Protein AF-A0A2Z4FHU4-F1 (afdb_monomer)

pLDDT: mean 78.21, std 26.22, range [23.91, 98.62]

Organism: NCBI:txid1548548

Mean predicted aligned error: 18.7 Å

InterPro domains:
  IPR001623 DnaJ domain [PF00226] (654-720)
  IPR001623 DnaJ domain [PS50076] (653-724)
  IPR001623 DnaJ domain [cd06257] (654-713)
  IPR036869 Chaperone J-domain superfamily [G3DSA:1.10.287.110] (645-726)
  IPR036869 Chaperone J-domain superfamily [SSF46565] (646-724)

Solvent-accessible surface area (backbone atoms only — not comparable to full-atom values): 48560 Å² total; per-residue (Å²): 145,82,84,85,82,87,82,81,88,80,86,81,87,90,77,89,70,77,45,71,66,57,56,51,53,51,51,49,48,72,76,48,62,88,54,59,69,69,61,55,51,50,54,55,48,53,54,54,49,53,54,49,54,50,51,58,66,67,66,63,76,91,68,84,82,79,81,77,95,70,82,94,71,95,69,89,76,80,73,78,83,75,83,77,50,74,85,46,44,45,70,55,72,45,75,48,78,46,96,90,62,30,36,38,35,40,65,24,76,48,71,60,49,38,24,34,52,42,43,21,46,70,75,68,34,34,40,40,30,47,66,96,66,92,78,59,84,66,41,69,33,40,37,33,46,34,32,58,83,73,76,41,73,50,76,32,41,24,33,30,75,47,79,51,100,74,25,36,32,28,32,56,58,67,69,51,74,66,59,47,51,52,52,51,51,55,40,60,81,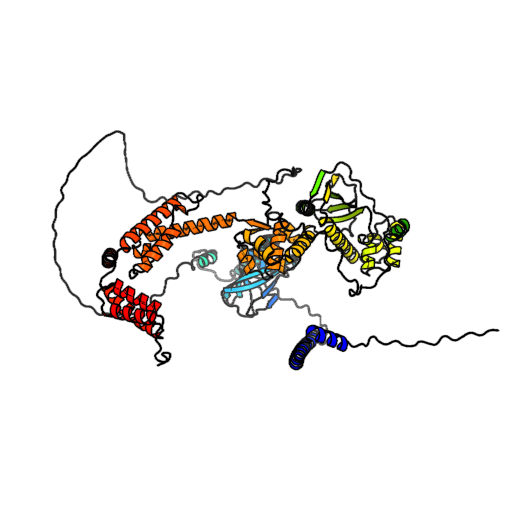25,45,66,49,43,52,49,47,55,48,55,58,59,52,64,71,58,70,80,65,79,82,74,78,87,84,80,93,74,88,87,80,89,81,76,93,76,61,72,81,64,62,76,75,68,76,86,78,83,88,76,82,88,87,81,86,84,87,81,90,81,87,85,89,78,90,78,87,84,88,82,89,84,84,88,81,87,86,85,87,81,86,92,86,91,80,85,80,85,87,78,88,76,87,82,86,83,91,82,84,90,80,86,82,78,78,83,81,86,75,83,79,80,78,88,75,78,91,74,97,63,88,72,77,84,79,82,68,80,82,71,80,74,79,76,90,70,92,81,79,89,88,83,71,92,84,78,85,87,82,88,77,82,95,78,84,76,85,70,78,80,82,66,80,80,77,55,94,76,61,56,74,70,67,57,50,58,58,68,23,57,81,76,78,82,82,76,64,61,72,80,61,80,42,76,46,77,34,56,50,69,45,47,48,54,52,51,50,48,41,31,74,68,40,34,44,28,41,36,36,40,46,34,96,85,41,38,33,43,39,32,33,57,66,19,17,41,53,49,74,48,58,41,75,78,53,65,86,75,37,68,60,49,43,36,38,77,67,70,71,39,53,76,66,56,43,41,50,25,14,50,49,5,47,76,68,73,43,56,51,74,54,26,30,46,77,68,65,70,41,54,71,65,59,50,38,50,51,52,49,50,48,49,53,54,52,51,52,58,56,58,66,42,50,55,38,34,40,35,33,34,51,50,87,30,48,65,90,78,77,60,72,61,81,87,69,55,40,78,40,54,54,52,29,54,52,40,53,52,42,25,60,55,46,50,70,50,53,74,65,60,48,45,60,70,43,62,84,42,35,72,15,31,54,42,69,33,93,77,14,58,72,48,46,72,54,35,64,83,45,75,66,60,44,52,52,50,50,51,46,70,74,41,101,46,36,38,51,53,51,60,74,68,47,94,54,56,69,55,51,48,50,12,52,56,50,27,36,35,75,70,57,29,31,42,71,40,52,64,60,43,54,50,51,53,49,52,51,50,52,48,53,51,49,55,49,42,64,47,48,77,76,42,53,53,39,55,50,45,71,44,63,86,53,62,47,63,72,59,51,56,52,34,44,51,56,49,44,66,74,33,34,62,86,75,56,64,89,88,58,56,71,66,56,53,50,44,32,42,54,44,35,55,49,44,50,54,28,43,68,46,48,65,42,68,69,53,29,48,56,50,45,61,72,77,40,61,66,69,59,58,62,57,44,40,63,52,28,52,51,48,18,58,52,25,50,77,70,67,38,54,71,59,17,47,52,25,30,49,30,34,40,58,74,41,74,81,44,60,68,44,53,55,52,44,52,50,54,52,49,40,64,74,65,70,52,61,88,45,79,85,73,47,92,121

Secondary structure (DSSP, 8-state):
--PPPPPPP------TTS-HHHHHHHHHHHHHTTS-HHHHHHHHHHHHHHHHHHHHHHT---PPPPPP-----------------TTSPBPPSEEE--TTS-EEEEEE-SHHHHHHHHIIIIIISEEEE--SSPPPTT-EEEEEEEETTTTEEEEEEEEEEEEETTEEEEEE----HHHHHHHHHHHHHTHHHHHHHHHHHHHHTTSSSSSS------------S-SHHHHTTSSSS--PPPP--------------------------------------------------PPP--------PPP--S---TT-----------SSS-SSSTTS-SS---SSS-PPS-------TTS-HHHHHTTS-SPPPPP--SSS-SEEEEEETTHHHHHHHHHHHTT--EEEEEEETTEEEEEEEETTEEEEEEEES--GGGSHHHHHHHTTSS-HHHHHHHHHHHHHHT--HHHHHHHTTSS-HHHHHHHHHHHHHHHHHHHHT--EEEEEEEEGGGSPTT-SPPTTS---EEHHHHHHHHHHHHHHTS-HHHHHHHHHTTTTSEEEE-TTHHHHHHHH--SHHHHHHHHHHHHS---HHHHHHH-SS-HHHHHHHHHHHHHTTSEEEE-HHHHHHHHHHHHHHHHHHHHHHHHS-HHHHTT--TT--HHHHHHHHHHHHHHT-GGGS-TTS-HHHHHHHHHHHHHHHHHHHHHHSHHHHHHHHHHHS-HHHHHHHHHHHHHHHHHHHHTT-HHHHHHHHHHHHHH-TT-HHHHHHHHHHHHHHHTT--S-TTTS--

Foldseek 3Di:
DDDDDDDDDDDDDDDPPPPPVVVVVVVCCVPPVPDDPVVSVVVVVVVVVVVVVVVVVVPDDPDDDDDDDDDDDDDPDPDPPDQDALQAAQEFPDWDCDVVATETEREDDDLLSLLSQLCQCQVVQKHFHADPDDDDAQDKHWYWYHYPVVRDIDIFIWTFHDQDPRGTITGGDDDDPVNSVVSVVSNVVSVVSNVVSVVVVVVVVPPVPPPDDDDDDDDDDDDDPPPPVPVVPPPPPDDDDDDDDDDDDDDDDDDDDDDDDDDDDDDDDDDDDDDDDDDDDDDDDDDDDDDDDDDDDPDPDDDDDDDDPDPPPPPDDDPPPPPPPPPPDDDPPPPPPPDDDDPDPDDDDDDDPPPDPPPDPVVVLLQQADDDDDFDFADFFPDKDWFAAQVLLQVLLVCLLVQAAFWKWWFDPQKIKIFGGGGSFTFDMDIPPDDQCLGLLSVCCVVVLDDSVLSSQLRVVCNVVVHDSLVSCPVVVSDHLVVSLVSRQVSVLVVLLVSSPDRTTMMTTHGPVRGDPPPGDDPPSTHTANSLQSLLVVQLVVQLPDDPVRLCVVCVVQQQWQKDFDPSLPVSVVNHDDDVLLVVLVVVSHVDRDGNNVSQVPRPDDSSNSSSSSVSCVVSSRIDTHPVVSVVVVQVVLLVVLVVLLVQLVPDDLCVLLPHDLLDDQVSLVVSLVVLLVSLPLVPDDPPHDPVSSVSSVVSNVSSVVSSVQCNDLVSSQVSSPVVDPPVVLVVLLVVLCVQLVVCVVVVVLVSNLRSLSSNCSSPVPPPVSVVVNVVSVVCVVVVQPPPPVPRPD

Sequence (794 aa):
MTEKPDTPDSAQSPQDGASLRDRLRAYVRQQFGDLPTAELAAALSDCAEEFRDEATTASHPAGPSGSTLSTFSSVRSEAPRTTLSLSGAITPAQSTLNTKNPYIILRAANRDEVAVLLHQAIQVGAIVLNLDESVALNDLINIELTLVDAQFSIRTQGKVVHISPAGTAVEVSRIDREDRIALQGILGDHQEAVTRLRNARGGAGQADASSSESGRRGRGATVSSGRMTAALRQQTLHASLPNRGEAMEAGEAHDAEEESSVANSAPAQGAALDRSSRSAKGAALANSIFSRHKRPSSSVTLGALNRFDGPQDFTSRREVELIDPDMRVLTSTARRIGAALKPSDTQPLGSLPSLGDEGSPEELSTLFGPELPWIIPAGSPARVEELTGERVVDVMLQLSGSGFSGLVETVGSGIDRQIYFDGGLVVEIRRRPRFSHEELGPMLHMADHIDAQQLAMAAAYAEENQTIFERSLLELELLDQDSIRHAIAGRLTFLLRAICELDSGQIRVFDNQSMPAGYLPAPPLRVHVPVERIIYKRLFERLKKFDAVQRGAMVSEHLDAYPEVAPDGYERLERVVLSPEHTRLVERILGERRRLREVFTESSLSPSETAAVVHALHRMGVLRFDTSLHKTIVRERYRENVTVKYLSVHKASYFEVLNVHWSSYDEMIDKAYKELSDQFDPAAVPDSMEAEVVGRVREIHERVERAYQTLADHENRQAYRKRIMPAYKLSHAIPLFLKQSELAERRTEWAEAIDSLRRVLEIDPGNEKAGLHLARIQQMQASNISPDPTESNF

Radius of gyration: 43.39 Å; Cα contacts (8 Å, |Δi|>4): 791; chains: 1; bounding box: 112×98×165 Å

Structure (mmCIF, N/CA/C/O backbone):
data_AF-A0A2Z4FHU4-F1
#
_entry.id   AF-A0A2Z4FHU4-F1
#
loop_
_atom_site.group_PDB
_atom_site.id
_atom_site.type_symbol
_atom_site.label_atom_id
_atom_site.label_alt_id
_atom_site.label_comp_id
_atom_site.label_asym_id
_atom_site.label_entity_id
_atom_site.label_seq_id
_atom_site.pdbx_PDB_ins_code
_atom_site.Cartn_x
_atom_site.Cartn_y
_atom_site.Cartn_z
_atom_site.occupancy
_atom_site.B_iso_or_equiv
_atom_site.auth_seq_id
_atom_site.auth_comp_id
_atom_site.auth_asym_id
_atom_site.auth_atom_id
_atom_site.pdbx_PDB_model_num
ATOM 1 N N . MET A 1 1 ? 2.563 29.353 -88.258 1.00 50.91 1 MET A N 1
ATOM 2 C CA . MET A 1 1 ? 1.370 30.188 -88.026 1.00 50.91 1 MET A CA 1
ATOM 3 C C . MET A 1 1 ? 0.262 29.285 -87.526 1.00 50.91 1 MET A C 1
ATOM 5 O O . MET A 1 1 ? -0.309 28.580 -88.338 1.00 50.91 1 MET A O 1
ATOM 9 N N . THR A 1 2 ? 0.054 29.266 -86.212 1.00 40.25 2 THR A N 1
ATOM 10 C CA . THR A 1 2 ? -1.236 29.108 -85.516 1.00 40.25 2 THR A CA 1
ATOM 11 C C . THR A 1 2 ? -0.935 29.352 -84.042 1.00 40.25 2 THR A C 1
ATOM 13 O O . THR A 1 2 ? -0.001 28.769 -83.492 1.00 40.25 2 THR A O 1
ATOM 16 N N . GLU A 1 3 ? -1.627 30.339 -83.491 1.00 39.78 3 GLU A N 1
ATOM 17 C CA . GLU A 1 3 ? -1.294 31.091 -82.286 1.00 39.78 3 GLU A CA 1
ATOM 18 C C . GLU A 1 3 ? -1.652 30.365 -80.981 1.00 39.78 3 GLU A C 1
ATOM 20 O O . GLU A 1 3 ? -2.555 29.532 -80.925 1.00 39.78 3 GLU A O 1
ATOM 25 N N . LYS A 1 4 ? -0.893 30.728 -79.940 1.00 36.22 4 LYS A N 1
ATOM 26 C CA . LYS A 1 4 ? -1.088 30.441 -78.511 1.00 36.22 4 LYS A CA 1
ATOM 27 C C . LYS A 1 4 ? -2.457 30.920 -78.005 1.00 36.22 4 LYS A C 1
ATOM 29 O O . LYS A 1 4 ? -2.861 32.018 -78.380 1.00 36.22 4 LYS A O 1
ATOM 34 N N . PRO A 1 5 ? -3.059 30.223 -77.026 1.00 53.22 5 PRO A N 1
ATOM 35 C CA . PRO A 1 5 ? -3.931 30.849 -76.045 1.00 53.22 5 PRO A CA 1
ATOM 36 C C . PRO A 1 5 ? -3.209 31.063 -74.704 1.00 53.22 5 PRO A C 1
ATOM 38 O O . PRO A 1 5 ? -2.458 30.209 -74.226 1.00 53.22 5 PRO A O 1
ATOM 41 N N . ASP A 1 6 ? -3.461 32.239 -74.138 1.00 38.88 6 ASP A N 1
ATOM 42 C CA . ASP A 1 6 ? -2.951 32.764 -72.877 1.00 38.88 6 ASP A CA 1
ATOM 43 C C . ASP A 1 6 ? -3.504 32.028 -71.646 1.00 38.88 6 ASP A C 1
ATOM 45 O O . ASP A 1 6 ? -4.705 31.785 -71.515 1.00 38.88 6 ASP A O 1
ATOM 49 N N . THR A 1 7 ? -2.610 31.722 -70.707 1.00 40.41 7 THR A N 1
ATOM 50 C CA . THR A 1 7 ? -2.908 31.339 -69.319 1.00 40.41 7 THR A CA 1
ATOM 51 C C . THR A 1 7 ? -3.038 32.591 -68.447 1.00 40.41 7 THR A C 1
ATOM 53 O O . THR A 1 7 ? -2.137 33.431 -68.501 1.00 40.41 7 THR A O 1
ATOM 56 N N . PRO A 1 8 ? -4.094 32.729 -67.622 1.00 48.72 8 PRO A N 1
ATOM 57 C CA . PRO A 1 8 ? -4.230 33.863 -66.721 1.00 48.72 8 PRO A CA 1
ATOM 58 C C . PRO A 1 8 ? -3.411 33.687 -65.435 1.00 48.72 8 PRO A C 1
ATOM 60 O O . PRO A 1 8 ? -3.358 32.606 -64.847 1.00 48.72 8 PRO A O 1
ATOM 63 N N . ASP A 1 9 ? -2.824 34.806 -65.010 1.00 41.78 9 ASP A N 1
ATOM 64 C CA . ASP A 1 9 ? -2.241 35.080 -63.697 1.00 41.78 9 ASP A CA 1
ATOM 65 C C . ASP A 1 9 ? -3.198 34.727 -62.548 1.00 41.78 9 ASP A C 1
ATOM 67 O O . ASP A 1 9 ? -4.316 35.243 -62.471 1.00 41.78 9 ASP A O 1
ATOM 71 N N . SER A 1 10 ? -2.713 33.936 -61.590 1.00 37.91 10 SER A N 1
ATOM 72 C CA . SER A 1 10 ? -3.297 33.812 -60.254 1.00 37.91 10 SER A CA 1
ATOM 73 C C . SER A 1 10 ? -2.304 34.317 -59.208 1.00 37.91 10 SER A C 1
ATOM 75 O O . SER A 1 10 ? -1.489 33.566 -58.672 1.00 37.91 10 SER A O 1
ATOM 77 N N . ALA A 1 11 ? -2.401 35.607 -58.900 1.00 44.09 11 ALA A N 1
ATOM 78 C CA . ALA A 1 11 ? -2.030 36.129 -57.594 1.00 44.09 11 ALA A CA 1
ATOM 79 C C . ALA A 1 11 ? -3.166 35.821 -56.605 1.00 44.09 11 ALA A C 1
ATOM 81 O O . ALA A 1 11 ? -4.312 36.129 -56.927 1.00 44.09 11 ALA A O 1
ATOM 82 N N . GLN A 1 12 ? -2.848 35.250 -55.433 1.00 34.53 12 GLN A N 1
ATOM 83 C CA . GLN A 1 12 ? -3.398 35.594 -54.101 1.00 34.53 12 GLN A CA 1
ATOM 84 C C . GLN A 1 12 ? -3.077 34.511 -53.044 1.00 34.53 12 GLN A C 1
ATOM 86 O O . GLN A 1 12 ? -3.776 33.513 -52.920 1.00 34.53 12 GLN A O 1
ATOM 91 N N . SER A 1 13 ? -2.071 34.783 -52.209 1.00 41.16 13 SER A N 1
ATOM 92 C CA . SER A 1 13 ? -2.159 34.604 -50.744 1.00 41.16 13 SER A CA 1
ATOM 93 C C . SER A 1 13 ? -2.595 35.974 -50.188 1.00 41.16 13 SER A C 1
ATOM 95 O O . SER A 1 13 ? -2.115 36.965 -50.751 1.00 41.16 13 SER A O 1
ATOM 97 N N . PRO A 1 14 ? -3.475 36.118 -49.164 1.00 47.28 14 PRO A N 1
ATOM 98 C CA . PRO A 1 14 ? -3.388 35.432 -47.863 1.00 47.28 14 PRO A CA 1
ATOM 99 C C . PRO A 1 14 ? -4.753 35.041 -47.226 1.00 47.28 14 PRO A C 1
ATOM 101 O O . PRO A 1 14 ? -5.646 35.877 -47.086 1.00 47.28 14 PRO A O 1
ATOM 104 N N . GLN A 1 15 ? -4.916 33.802 -46.744 1.00 47.88 15 GLN A N 1
ATOM 105 C CA . GLN A 1 15 ? -6.126 33.381 -46.004 1.00 47.88 15 GLN A CA 1
ATOM 106 C C . GLN A 1 15 ? -5.875 32.567 -44.716 1.00 47.88 15 GLN A C 1
ATOM 108 O O . GLN A 1 15 ? -6.764 31.860 -44.262 1.00 47.88 15 GLN A O 1
ATOM 113 N N . ASP A 1 16 ? -4.752 32.757 -44.018 1.00 50.72 16 ASP A N 1
ATOM 114 C CA . ASP A 1 16 ? -4.564 32.164 -42.670 1.00 50.72 16 ASP A CA 1
ATOM 115 C C . ASP A 1 16 ? -5.143 33.017 -41.521 1.00 50.72 16 ASP A C 1
ATOM 117 O O . ASP A 1 16 ? -4.901 32.785 -40.338 1.00 50.72 16 ASP A O 1
ATOM 121 N N . GLY A 1 17 ? -5.971 34.006 -41.864 1.00 47.84 17 GLY A N 1
ATOM 122 C CA . GLY A 1 17 ? -6.691 34.871 -40.929 1.00 47.84 17 GLY A CA 1
ATOM 123 C C . GLY A 1 17 ? -8.120 34.425 -40.616 1.00 47.84 17 GLY A C 1
ATOM 124 O O . GLY A 1 17 ? -8.903 35.251 -40.147 1.00 47.84 17 GLY A O 1
ATOM 125 N N . ALA A 1 18 ? -8.501 33.168 -40.876 1.00 51.25 18 ALA A N 1
ATOM 126 C CA . ALA A 1 18 ? -9.724 32.607 -40.297 1.00 51.25 18 ALA A CA 1
ATOM 127 C C . ALA A 1 18 ? -9.527 32.539 -38.772 1.00 51.25 18 ALA A C 1
ATOM 129 O O . ALA A 1 18 ? -8.846 31.670 -38.223 1.00 51.25 18 ALA A O 1
ATOM 130 N N . SER A 1 19 ? -10.007 33.590 -38.112 1.00 69.38 19 SER A N 1
ATOM 131 C CA . SER A 1 19 ? -9.494 34.064 -36.837 1.00 69.38 19 SER A CA 1
ATOM 132 C C . SER A 1 19 ? -9.692 33.038 -35.719 1.00 69.38 19 SER A C 1
ATOM 134 O O . SER A 1 19 ? -10.710 32.355 -35.651 1.00 69.38 19 SER A O 1
ATOM 136 N N . LEU A 1 20 ? -8.741 32.949 -34.785 1.00 72.38 20 LEU A N 1
ATOM 137 C CA . LEU A 1 20 ? -8.858 32.198 -33.522 1.00 72.38 20 LEU A CA 1
ATOM 138 C C . LEU A 1 20 ? -10.241 32.353 -32.851 1.00 72.38 20 LEU A C 1
ATOM 140 O O . LEU A 1 20 ? -10.762 31.417 -32.247 1.00 72.38 20 LEU A O 1
ATOM 144 N N . ARG A 1 21 ? -10.862 33.523 -33.026 1.00 78.44 21 ARG A N 1
ATOM 145 C CA . ARG A 1 21 ? -12.215 33.849 -32.579 1.00 78.44 21 ARG A CA 1
ATOM 146 C C . ARG A 1 21 ? -13.283 32.903 -33.132 1.00 78.44 21 ARG A C 1
ATOM 148 O O . ARG A 1 21 ? -14.193 32.538 -32.393 1.00 78.44 21 ARG A O 1
ATOM 155 N N . ASP A 1 22 ? -13.190 32.502 -34.395 1.00 82.81 22 ASP A N 1
ATOM 156 C CA . ASP A 1 22 ? -14.171 31.616 -35.026 1.00 82.81 22 ASP A CA 1
ATOM 157 C C . ASP A 1 22 ? -14.016 30.173 -34.531 1.00 82.81 22 ASP A C 1
ATOM 159 O O . ASP A 1 22 ? -15.020 29.509 -34.269 1.00 82.81 22 ASP A O 1
ATOM 163 N N . ARG A 1 23 ? -12.776 29.733 -34.269 1.00 81.31 23 ARG A N 1
ATOM 164 C CA . ARG A 1 23 ? -12.488 28.438 -33.626 1.00 81.31 23 ARG A CA 1
ATOM 165 C C . ARG A 1 23 ? -13.007 28.382 -32.188 1.00 81.31 23 ARG A C 1
ATOM 167 O O . ARG A 1 23 ? -13.696 27.431 -31.829 1.00 81.31 23 ARG A O 1
ATOM 174 N N . LEU A 1 24 ? -12.760 29.425 -31.393 1.00 83.38 24 LEU A N 1
ATOM 175 C CA . LEU A 1 24 ? -13.294 29.526 -30.030 1.00 83.38 24 LEU A CA 1
ATOM 176 C C . LEU A 1 24 ? -14.825 29.567 -30.023 1.00 83.38 24 LEU A C 1
ATOM 178 O O . LEU A 1 24 ? -15.460 28.875 -29.231 1.00 83.38 24 LEU A O 1
ATOM 182 N N . ARG A 1 25 ? -15.440 30.316 -30.945 1.00 87.38 25 ARG A N 1
ATOM 183 C CA . ARG A 1 25 ? -16.902 30.386 -31.063 1.00 87.38 25 ARG A CA 1
ATOM 184 C C . ARG A 1 25 ? -17.516 29.031 -31.428 1.00 87.38 25 ARG A C 1
ATOM 186 O O . ARG A 1 25 ? -18.573 28.697 -30.896 1.00 87.38 25 ARG A O 1
ATOM 193 N N . ALA A 1 26 ? -16.884 28.271 -32.323 1.00 85.56 26 ALA A N 1
ATOM 194 C CA . ALA A 1 26 ? -17.338 26.931 -32.688 1.00 85.56 26 ALA A CA 1
ATOM 195 C C . ALA A 1 26 ? -17.242 25.963 -31.498 1.00 85.56 26 ALA A C 1
ATOM 197 O O . ALA A 1 26 ? -18.225 25.298 -31.179 1.00 85.56 26 ALA A O 1
ATOM 198 N N . TYR A 1 27 ? -16.107 25.960 -30.793 1.00 89.75 27 TYR A N 1
ATOM 199 C CA . TYR A 1 27 ? -15.881 25.107 -29.625 1.00 89.75 27 TYR A CA 1
ATOM 200 C C . TYR A 1 27 ? -16.872 25.392 -28.488 1.00 89.75 27 TYR A C 1
ATOM 202 O O . TYR A 1 27 ? -17.503 24.478 -27.961 1.00 89.75 27 TYR A O 1
ATOM 210 N N . VAL A 1 28 ? -17.077 26.671 -28.157 1.00 90.50 28 VAL A N 1
ATOM 211 C CA . VAL A 1 28 ? -18.006 27.083 -27.096 1.00 90.50 28 VAL A CA 1
ATOM 212 C C . VAL A 1 28 ? -19.443 26.671 -27.423 1.00 90.50 28 VAL A C 1
ATOM 214 O O . VAL A 1 28 ? -20.143 26.156 -26.557 1.00 90.50 28 VAL A O 1
ATOM 217 N N . ARG A 1 29 ? -19.885 26.827 -28.678 1.00 89.12 29 ARG A N 1
ATOM 218 C CA . ARG A 1 29 ? -21.221 26.372 -29.100 1.00 89.12 29 ARG A CA 1
ATOM 219 C C . ARG A 1 29 ? -21.373 24.857 -29.054 1.00 89.12 29 ARG A C 1
ATOM 221 O O . ARG A 1 29 ? -22.452 24.382 -28.726 1.00 89.12 29 ARG A O 1
ATOM 228 N N . GLN A 1 30 ? -20.323 24.117 -29.402 1.00 92.81 30 GLN A N 1
ATOM 229 C CA . GLN A 1 30 ? -20.350 22.657 -29.406 1.00 92.81 30 GLN A CA 1
ATOM 230 C C . GLN A 1 30 ? -20.461 22.081 -27.991 1.00 92.81 30 GLN A C 1
ATOM 232 O O . GLN A 1 30 ? -21.175 21.105 -27.797 1.00 92.81 30 GLN A O 1
ATOM 237 N N . GLN A 1 31 ? -19.756 22.666 -27.022 1.00 94.25 31 GLN A N 1
ATOM 238 C CA . GLN A 1 31 ? -19.676 22.126 -25.662 1.00 94.25 31 GLN A CA 1
ATOM 239 C C . GLN A 1 31 ? -20.737 22.695 -24.713 1.00 94.25 31 GLN A C 1
ATOM 241 O O . GLN A 1 31 ? -21.151 22.018 -23.779 1.00 94.25 31 GLN A O 1
ATOM 246 N N . PHE A 1 32 ? -21.191 23.928 -24.950 1.00 92.75 32 PHE A N 1
ATOM 247 C CA . PHE A 1 32 ? -22.029 24.678 -24.008 1.00 92.75 32 PHE A CA 1
ATOM 248 C C . PHE A 1 32 ? -23.297 25.246 -24.660 1.00 92.75 32 PHE A C 1
ATOM 250 O O . PHE A 1 32 ? -23.864 26.220 -24.172 1.00 92.75 32 PHE A O 1
ATOM 257 N N . GLY A 1 33 ? -23.741 24.665 -25.781 1.00 89.69 33 GLY A N 1
ATOM 258 C CA . GLY A 1 33 ? -24.876 25.164 -26.567 1.00 89.69 33 GLY A CA 1
ATOM 259 C C . GLY A 1 33 ? -26.212 25.221 -25.816 1.00 89.69 33 GLY A C 1
ATOM 260 O O . GLY A 1 33 ? -27.054 26.048 -26.161 1.00 89.69 33 GLY A O 1
ATOM 261 N N . ASP A 1 34 ? -26.376 24.399 -24.776 1.00 92.50 34 ASP A N 1
ATOM 262 C CA . ASP A 1 34 ? -27.607 24.303 -23.981 1.00 92.50 34 ASP A CA 1
ATOM 263 C C . ASP A 1 34 ? -27.668 25.311 -22.815 1.00 92.50 34 ASP A C 1
ATOM 265 O O . ASP A 1 34 ? -28.707 25.446 -22.166 1.00 92.50 34 ASP A O 1
ATOM 269 N N . LEU A 1 35 ? -26.576 26.034 -22.534 1.00 86.81 35 LEU A N 1
ATOM 270 C CA . LEU A 1 35 ? -26.522 27.012 -21.445 1.00 86.81 35 LEU A CA 1
ATOM 271 C C . LEU A 1 35 ? -27.148 28.359 -21.854 1.00 86.81 35 LEU A C 1
ATOM 273 O O . LEU A 1 35 ? -26.930 28.835 -22.976 1.00 86.81 35 LEU A O 1
ATOM 277 N N . PRO A 1 36 ? -27.878 29.038 -20.946 1.00 93.62 36 PRO A N 1
ATOM 278 C CA . PRO A 1 36 ? -28.363 30.391 -21.187 1.00 93.62 36 PRO A CA 1
ATOM 279 C C . PRO A 1 36 ? -27.203 31.330 -21.532 1.00 93.62 36 PRO A C 1
ATOM 281 O O . PRO A 1 36 ? -26.195 31.390 -20.829 1.00 93.62 36 PRO A O 1
ATOM 284 N N . THR A 1 37 ? -27.351 32.118 -22.601 1.00 90.69 37 THR A N 1
ATOM 285 C CA . THR A 1 37 ? -26.266 32.969 -23.127 1.00 90.69 37 THR A CA 1
ATOM 286 C C . THR A 1 37 ? -25.713 33.955 -22.090 1.00 90.69 37 THR A C 1
ATOM 288 O O . THR A 1 37 ? -24.544 34.321 -22.166 1.00 90.69 37 THR A O 1
ATOM 291 N N . ALA A 1 38 ? -26.528 34.365 -21.112 1.00 85.94 38 ALA A N 1
ATOM 292 C CA . ALA A 1 38 ? -26.114 35.248 -20.024 1.00 85.94 38 ALA A CA 1
ATOM 293 C C . ALA A 1 38 ? -25.132 34.576 -19.044 1.00 85.94 38 ALA A C 1
ATOM 295 O O . ALA A 1 38 ? -24.141 35.194 -18.667 1.00 85.94 38 ALA A O 1
ATOM 296 N N . GLU A 1 39 ? -25.368 33.314 -18.677 1.00 86.62 39 GLU A N 1
ATOM 297 C CA . GLU A 1 39 ? -24.499 32.559 -17.760 1.00 86.62 39 GLU A CA 1
ATOM 298 C C . GLU A 1 39 ? -23.171 32.207 -18.431 1.00 86.62 39 GLU A C 1
ATOM 300 O O . GLU A 1 39 ? -22.102 32.379 -17.850 1.00 86.62 39 GLU A O 1
ATOM 305 N N . LEU A 1 40 ? -23.231 31.808 -19.704 1.00 91.06 40 LEU A N 1
ATOM 306 C CA . LEU A 1 40 ? -22.044 31.525 -20.503 1.00 91.06 40 LEU A CA 1
ATOM 307 C C . LEU A 1 40 ? -21.174 32.776 -20.711 1.00 91.06 40 LEU A C 1
ATOM 309 O O . LEU A 1 40 ? -19.949 32.689 -20.685 1.00 91.06 40 LEU A O 1
ATOM 313 N N . ALA A 1 41 ? -21.791 33.945 -20.905 1.00 90.31 41 ALA A N 1
ATOM 314 C CA . ALA A 1 41 ? -21.066 35.206 -21.034 1.00 90.31 41 ALA A CA 1
ATOM 315 C C . ALA A 1 41 ? -20.382 35.626 -19.723 1.00 90.31 41 ALA A C 1
ATOM 317 O O . ALA A 1 41 ? -19.256 36.114 -19.777 1.00 90.31 41 ALA A O 1
ATOM 318 N N . ALA A 1 42 ? -21.032 35.412 -18.573 1.00 89.00 42 ALA A N 1
ATOM 319 C CA . ALA A 1 42 ? -20.439 35.676 -17.263 1.00 89.00 42 ALA A CA 1
ATOM 320 C C . ALA A 1 42 ? -19.211 34.782 -17.021 1.00 89.00 42 ALA A C 1
ATOM 322 O O . ALA A 1 42 ? -18.122 35.299 -16.798 1.00 89.00 42 ALA A O 1
ATOM 323 N N . ALA A 1 43 ? -19.344 33.465 -17.218 1.00 88.44 43 ALA A N 1
ATOM 324 C CA . ALA A 1 43 ? -18.241 32.520 -17.027 1.00 88.44 43 ALA A CA 1
ATOM 325 C C . ALA A 1 43 ? -17.042 32.790 -17.959 1.00 88.44 43 ALA A C 1
ATOM 327 O O . ALA A 1 43 ? -15.890 32.723 -17.540 1.00 88.44 43 ALA A O 1
ATOM 328 N N . LEU A 1 44 ? -17.294 33.138 -19.229 1.00 93.25 44 LEU A N 1
ATOM 329 C CA . LEU A 1 44 ? -16.223 33.506 -20.164 1.00 93.25 44 LEU A CA 1
ATOM 330 C C . LEU A 1 44 ? -15.553 34.839 -19.803 1.00 93.25 44 LEU A C 1
ATOM 332 O O . LEU A 1 44 ? -14.383 35.030 -20.135 1.00 93.25 44 LEU A O 1
ATOM 336 N N . SER A 1 45 ? -16.279 35.757 -19.160 1.00 92.69 45 SER A N 1
ATOM 337 C CA . SER A 1 45 ? -15.718 37.011 -18.653 1.00 92.69 45 SER A CA 1
ATOM 338 C C . SER A 1 45 ? -14.783 36.750 -17.477 1.00 92.69 45 SER A C 1
ATOM 340 O O . SER A 1 45 ? -13.672 37.271 -17.486 1.00 92.69 45 SER A O 1
ATOM 342 N N . ASP A 1 46 ? -15.191 35.901 -16.532 1.00 88.19 46 ASP A N 1
ATOM 343 C CA . ASP A 1 46 ? -14.381 35.534 -15.365 1.00 88.19 46 ASP A CA 1
ATOM 344 C C . ASP A 1 46 ? -13.065 34.865 -15.799 1.00 88.19 46 ASP A C 1
ATOM 346 O O . ASP A 1 46 ? -11.984 35.318 -15.424 1.00 88.19 46 ASP A O 1
ATOM 350 N N . CYS A 1 47 ? -13.121 33.885 -16.712 1.00 87.75 47 CYS A N 1
ATOM 351 C CA . CYS A 1 47 ? -11.910 33.267 -17.269 1.00 87.75 47 CYS A CA 1
ATOM 352 C C . CYS A 1 47 ? -11.016 34.270 -18.021 1.00 87.75 47 CYS A C 1
ATOM 354 O O . CYS A 1 47 ? -9.792 34.143 -18.027 1.00 87.75 47 CYS A O 1
ATOM 356 N N . ALA A 1 48 ? -11.601 35.267 -18.693 1.00 92.25 48 ALA A N 1
ATOM 357 C CA . ALA A 1 48 ? -10.823 36.292 -19.384 1.00 92.25 48 ALA A CA 1
ATOM 358 C C . ALA A 1 48 ? -10.111 37.250 -18.413 1.00 92.25 48 ALA A C 1
ATOM 360 O O . ALA A 1 48 ? -9.067 37.799 -18.779 1.00 92.25 48 ALA A O 1
ATOM 361 N N . GLU A 1 49 ? -10.653 37.466 -17.210 1.00 87.81 49 GLU A N 1
ATOM 362 C CA . GLU A 1 49 ? -9.964 38.196 -16.142 1.00 87.81 49 GLU A CA 1
ATOM 363 C C . GLU A 1 49 ? -8.832 37.359 -15.538 1.00 87.81 49 GLU A C 1
ATOM 365 O O . GLU A 1 49 ? -7.716 37.865 -15.448 1.00 87.81 49 GLU A O 1
ATOM 370 N N . GLU A 1 50 ? -9.049 36.066 -15.277 1.00 83.00 50 GLU A N 1
ATOM 371 C CA . GLU A 1 50 ? -7.993 35.154 -14.802 1.00 83.00 50 GLU A CA 1
ATOM 372 C C . GLU A 1 50 ? -6.786 35.122 -15.754 1.00 83.00 50 GLU A C 1
ATOM 374 O O . GLU A 1 50 ? -5.647 35.326 -15.334 1.00 83.00 50 GLU A O 1
ATOM 379 N N . PHE A 1 51 ? -7.015 34.978 -17.066 1.00 82.38 51 PHE A N 1
ATOM 380 C CA . PHE A 1 51 ? -5.923 35.018 -18.046 1.00 82.38 51 PHE A CA 1
ATOM 381 C C . PHE A 1 51 ? -5.223 36.382 -18.119 1.00 82.38 51 PHE A C 1
ATOM 383 O O . PHE A 1 51 ? -4.047 36.460 -18.484 1.00 82.38 51 PHE A O 1
ATOM 390 N N . ARG A 1 52 ? -5.919 37.478 -17.793 1.00 88.25 52 ARG A N 1
ATOM 391 C CA . ARG A 1 52 ? -5.317 38.818 -17.729 1.00 88.25 52 ARG A CA 1
ATOM 392 C C . ARG A 1 52 ? -4.417 38.952 -16.498 1.00 88.25 52 ARG A C 1
ATOM 394 O O . ARG A 1 52 ? -3.337 39.541 -16.601 1.00 88.25 52 ARG A O 1
ATOM 401 N N . ASP A 1 53 ? -4.817 38.370 -15.377 1.00 80.88 53 ASP A N 1
ATOM 402 C CA . ASP A 1 53 ? -4.027 38.325 -14.145 1.00 80.88 53 ASP A CA 1
ATOM 403 C C . ASP A 1 53 ? -2.788 37.422 -14.303 1.00 80.88 53 ASP A C 1
ATOM 405 O O . ASP A 1 53 ? -1.682 37.780 -13.885 1.00 80.88 53 ASP A O 1
ATOM 409 N N . GLU A 1 54 ? -2.914 36.304 -15.021 1.00 75.81 54 GLU A N 1
ATOM 410 C CA . GLU A 1 54 ? -1.778 35.452 -15.400 1.00 75.81 54 GLU A CA 1
ATOM 411 C C . GLU A 1 54 ? -0.822 36.149 -16.381 1.00 75.81 54 GLU A C 1
ATOM 413 O O . GLU A 1 54 ? 0.400 36.094 -16.229 1.00 75.81 54 GLU A O 1
ATOM 418 N N . ALA A 1 55 ? -1.349 36.871 -17.373 1.00 76.81 55 ALA A N 1
ATOM 419 C CA . ALA A 1 55 ? -0.517 37.606 -18.324 1.00 76.81 55 ALA A CA 1
ATOM 420 C C . ALA A 1 55 ? 0.241 38.767 -17.657 1.00 76.81 55 ALA A C 1
ATOM 422 O O . ALA A 1 55 ? 1.397 39.032 -17.997 1.00 76.81 55 ALA A O 1
ATOM 423 N N . THR A 1 56 ? -0.378 39.453 -16.691 1.00 76.06 56 THR A N 1
ATOM 424 C CA . THR A 1 56 ? 0.278 40.537 -15.944 1.00 76.06 56 THR A CA 1
ATOM 425 C C . THR A 1 56 ? 1.355 40.003 -15.002 1.00 76.06 56 THR A C 1
ATOM 427 O O . THR A 1 56 ? 2.452 40.566 -14.975 1.00 76.06 56 THR A O 1
ATOM 430 N N . THR A 1 57 ? 1.120 38.874 -14.330 1.00 68.88 57 THR A N 1
ATOM 431 C CA . THR A 1 57 ? 2.136 38.198 -13.500 1.00 68.88 57 THR A CA 1
ATOM 432 C C . THR A 1 57 ? 3.285 37.598 -14.319 1.00 68.88 57 THR A C 1
ATOM 434 O O . THR A 1 57 ? 4.435 37.661 -13.883 1.00 68.88 57 THR A O 1
ATOM 437 N N . ALA A 1 58 ? 3.026 37.116 -15.538 1.00 56.50 58 ALA A N 1
ATOM 438 C CA . ALA A 1 58 ? 4.059 36.625 -16.456 1.00 56.50 58 ALA A CA 1
ATOM 439 C C . ALA A 1 58 ? 4.896 37.746 -17.112 1.00 56.50 58 ALA A C 1
ATOM 441 O O . ALA A 1 58 ? 6.016 37.506 -17.564 1.00 56.50 58 ALA A O 1
ATOM 442 N N . SER A 1 59 ? 4.384 38.982 -17.154 1.00 48.31 59 SER A N 1
ATOM 443 C CA . SER A 1 59 ? 5.033 40.124 -17.822 1.00 48.31 59 SER A CA 1
ATOM 444 C C . SER A 1 59 ? 6.041 40.912 -16.967 1.00 48.31 59 SER A C 1
ATOM 446 O O . SER A 1 59 ? 6.545 41.945 -17.413 1.00 48.31 59 SER A O 1
ATOM 448 N N . HIS A 1 60 ? 6.399 40.428 -15.7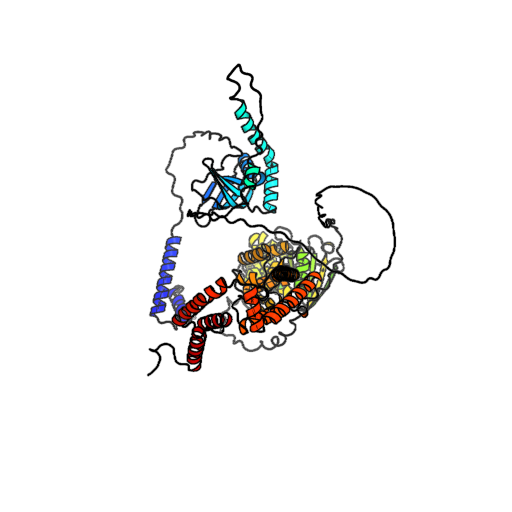72 1.00 45.62 60 HIS A N 1
ATOM 449 C CA . HIS A 1 60 ? 7.547 40.935 -15.012 1.00 45.62 60 HIS A CA 1
ATOM 450 C C . HIS A 1 60 ? 8.791 40.058 -15.238 1.00 45.62 60 HIS A C 1
ATOM 452 O O . HIS A 1 60 ? 9.040 39.126 -14.472 1.00 45.62 60 HIS A O 1
ATOM 458 N N . PRO A 1 61 ? 9.624 40.347 -16.260 1.00 43.34 61 PRO A N 1
ATOM 459 C CA . PRO A 1 61 ? 10.940 39.744 -16.343 1.00 43.34 61 PRO A CA 1
ATOM 460 C C . PRO A 1 61 ? 11.785 40.284 -15.187 1.00 43.34 61 PRO A C 1
ATOM 462 O O . PRO A 1 61 ? 12.019 41.489 -15.077 1.00 43.34 61 PRO A O 1
ATOM 465 N N . ALA A 1 62 ? 12.262 39.383 -14.331 1.00 43.75 62 ALA A N 1
ATOM 466 C CA . ALA A 1 62 ? 13.316 39.660 -13.366 1.00 43.75 62 ALA A CA 1
ATOM 467 C C . ALA A 1 62 ? 14.621 39.977 -14.122 1.00 43.75 62 ALA A C 1
ATOM 469 O O . ALA A 1 62 ? 15.471 39.118 -14.339 1.00 43.75 62 ALA A O 1
ATOM 470 N N . GLY A 1 63 ? 14.743 41.220 -14.588 1.00 36.03 63 GLY A N 1
ATOM 471 C CA . GLY A 1 63 ? 15.976 41.790 -15.112 1.00 36.03 63 GLY A CA 1
ATOM 472 C C . GLY A 1 63 ? 16.868 42.288 -13.967 1.00 36.03 63 GLY A C 1
ATOM 473 O O . GLY A 1 63 ? 16.354 42.823 -12.982 1.00 36.03 63 GLY A O 1
ATOM 474 N N . PRO A 1 64 ? 18.198 42.133 -14.069 1.00 43.56 64 PRO A N 1
ATOM 475 C CA . PRO A 1 64 ? 19.131 42.485 -13.009 1.00 43.56 64 PRO A CA 1
ATOM 476 C C . PRO A 1 64 ? 19.221 44.009 -12.881 1.00 43.56 64 PRO A C 1
ATOM 478 O O . PRO A 1 64 ? 19.635 44.709 -13.805 1.00 43.56 64 PRO A O 1
ATOM 481 N N . SER A 1 65 ? 18.837 44.537 -11.723 1.00 37.00 65 SER A N 1
ATOM 482 C CA . SER A 1 65 ? 19.031 45.943 -11.378 1.00 37.00 65 SER A CA 1
ATOM 483 C C . SER A 1 65 ? 20.524 46.278 -11.344 1.00 37.00 65 SER A C 1
ATOM 485 O O . SER A 1 65 ? 21.297 45.675 -10.598 1.00 37.00 65 SER A O 1
ATOM 487 N N . GLY A 1 66 ? 20.900 47.234 -12.194 1.00 31.89 66 GLY A N 1
ATOM 488 C CA . GLY A 1 66 ? 22.263 47.655 -12.468 1.00 31.89 66 GLY A CA 1
ATOM 489 C C . GLY A 1 66 ? 23.022 48.194 -11.259 1.00 31.89 66 GLY A C 1
ATOM 490 O O . GLY A 1 66 ? 22.528 49.001 -10.472 1.00 31.89 66 GLY A O 1
ATOM 491 N N . SER A 1 67 ? 24.280 47.767 -11.194 1.00 31.70 67 SER A N 1
ATOM 492 C CA . SER A 1 67 ? 25.348 48.367 -10.414 1.00 31.70 67 SER A CA 1
ATOM 493 C C . SER A 1 67 ? 25.614 49.797 -10.878 1.00 31.70 67 SER A C 1
ATOM 495 O O . SER A 1 67 ? 25.916 50.043 -12.049 1.00 31.70 67 SER A O 1
ATOM 497 N N . THR A 1 68 ? 25.582 50.732 -9.941 1.00 34.06 68 THR A N 1
ATOM 498 C CA . THR A 1 68 ? 26.236 52.026 -10.082 1.00 34.06 68 THR A CA 1
ATOM 499 C C . THR A 1 68 ? 27.751 51.832 -10.152 1.00 34.06 68 THR A C 1
ATOM 501 O O . THR A 1 68 ? 28.346 51.072 -9.389 1.00 34.06 68 THR A O 1
ATOM 504 N N . LEU A 1 69 ? 28.365 52.527 -11.110 1.00 41.50 69 LEU A N 1
ATOM 505 C CA . LEU A 1 69 ? 29.807 52.694 -11.258 1.00 41.50 69 LEU A CA 1
ATOM 506 C C . LEU A 1 69 ? 30.438 53.106 -9.920 1.00 41.50 69 LEU A C 1
ATOM 508 O O . LEU A 1 69 ? 30.231 54.221 -9.447 1.00 41.50 69 LEU A O 1
ATOM 512 N N . SER A 1 70 ? 31.238 52.208 -9.348 1.00 30.72 70 SER A N 1
ATOM 513 C CA . SER A 1 70 ? 32.180 52.506 -8.275 1.00 30.72 70 SER A CA 1
ATOM 514 C C . SER A 1 70 ? 33.554 51.999 -8.688 1.00 30.72 70 SER A C 1
ATOM 516 O O . SER A 1 70 ? 33.758 50.838 -9.038 1.00 30.72 70 SER A O 1
ATOM 518 N N . THR A 1 71 ? 34.467 52.950 -8.723 1.00 28.38 71 THR A N 1
ATOM 519 C CA . THR A 1 71 ? 35.856 52.892 -9.142 1.00 28.38 71 THR A CA 1
ATOM 520 C C . THR A 1 71 ? 36.608 51.737 -8.474 1.00 28.38 71 THR A C 1
ATOM 522 O O . THR A 1 71 ? 36.623 51.617 -7.250 1.00 28.38 71 THR A O 1
ATOM 525 N N . PHE A 1 72 ? 37.287 50.916 -9.280 1.00 31.94 72 PHE A N 1
ATOM 526 C CA . PHE A 1 72 ? 38.262 49.934 -8.807 1.00 31.94 72 PHE A CA 1
ATOM 527 C C . PHE A 1 72 ? 39.368 50.640 -8.005 1.00 31.94 72 PHE A C 1
ATOM 529 O O . PHE A 1 72 ? 40.259 51.272 -8.569 1.00 31.94 72 PHE A O 1
ATOM 536 N N . SER A 1 73 ? 39.318 50.496 -6.682 1.00 27.66 73 SER A N 1
ATOM 537 C CA . SER A 1 73 ? 40.472 50.630 -5.796 1.00 27.66 73 SER A CA 1
ATOM 538 C C . SER A 1 73 ? 40.727 49.256 -5.192 1.00 27.66 73 SER A C 1
ATOM 540 O O . SER A 1 73 ? 39.899 48.719 -4.457 1.00 27.66 73 SER A O 1
ATOM 542 N N . SER A 1 74 ? 41.856 48.649 -5.558 1.00 34.03 74 SER A N 1
ATOM 543 C CA . SER A 1 74 ? 42.300 47.389 -4.980 1.00 34.03 74 SER A CA 1
ATOM 544 C C . SER A 1 74 ? 42.704 47.616 -3.523 1.00 34.03 74 SER A C 1
ATOM 546 O O . SER A 1 74 ? 43.812 48.071 -3.239 1.00 34.03 74 SER A O 1
ATOM 548 N N . VAL A 1 75 ? 41.826 47.262 -2.592 1.00 30.03 75 VAL A N 1
ATOM 549 C CA . VAL A 1 75 ? 42.195 47.066 -1.190 1.00 30.03 75 VAL A CA 1
ATOM 550 C C . VAL A 1 75 ? 41.918 45.606 -0.855 1.00 30.03 75 VAL A C 1
ATOM 552 O O . VAL A 1 75 ? 40.772 45.166 -0.824 1.00 30.03 75 VAL A O 1
ATOM 555 N N . ARG A 1 76 ? 42.995 44.838 -0.641 1.00 31.75 76 ARG A N 1
ATOM 556 C CA . ARG A 1 76 ? 42.948 43.521 0.006 1.00 31.75 76 ARG A CA 1
ATOM 557 C C . ARG A 1 76 ? 42.277 43.700 1.369 1.00 31.75 76 ARG A C 1
ATOM 559 O O . ARG A 1 76 ? 42.891 44.231 2.287 1.00 31.75 76 ARG A O 1
ATOM 566 N N . SER A 1 77 ? 41.022 43.278 1.481 1.00 29.61 77 SER A N 1
ATOM 567 C CA . SER A 1 77 ? 40.348 43.117 2.764 1.00 29.61 77 SER A CA 1
ATOM 568 C C . SER A 1 77 ? 40.780 41.773 3.346 1.00 29.61 77 SER A C 1
ATOM 570 O O . SER A 1 77 ? 40.405 40.713 2.846 1.00 29.61 77 SER A O 1
ATOM 572 N N . GLU A 1 78 ? 41.640 41.813 4.360 1.00 30.70 78 GLU A N 1
ATOM 573 C CA . GLU A 1 78 ? 41.870 40.674 5.242 1.00 30.70 78 GLU A CA 1
ATOM 574 C C . GLU A 1 78 ? 40.580 40.438 6.034 1.00 30.70 78 GLU A C 1
ATOM 576 O O . GLU A 1 78 ? 40.263 41.174 6.968 1.00 30.70 78 GLU A O 1
ATOM 581 N N . ALA A 1 79 ? 39.799 39.435 5.628 1.00 31.31 79 ALA A N 1
ATOM 582 C CA . ALA A 1 79 ? 38.655 38.987 6.406 1.00 31.31 79 ALA A CA 1
ATOM 583 C C . ALA A 1 79 ? 39.152 38.531 7.794 1.00 31.31 79 ALA A C 1
ATOM 585 O O . ALA A 1 79 ? 40.086 37.720 7.867 1.00 31.31 79 ALA A O 1
ATOM 586 N N . PRO A 1 80 ? 38.569 39.028 8.899 1.00 35.94 80 PRO A N 1
ATOM 587 C CA . PRO A 1 80 ? 38.954 38.595 10.232 1.00 35.94 80 PRO A CA 1
ATOM 588 C C . PRO A 1 80 ? 38.677 37.095 10.352 1.00 35.94 80 PRO A C 1
ATOM 590 O O . PRO A 1 80 ? 37.536 36.655 10.217 1.00 35.94 80 PRO A O 1
ATOM 593 N N . ARG A 1 81 ? 39.727 36.298 10.589 1.00 36.47 81 ARG A N 1
ATOM 594 C CA . ARG A 1 81 ? 39.615 34.859 10.857 1.00 36.47 81 ARG A CA 1
ATOM 595 C C . ARG A 1 81 ? 38.773 34.660 12.114 1.00 36.47 81 ARG A C 1
ATOM 597 O O . ARG A 1 81 ? 39.280 34.754 13.229 1.00 36.47 81 ARG A O 1
ATOM 604 N N . THR A 1 82 ? 37.482 34.419 11.934 1.00 47.91 82 THR A N 1
ATOM 605 C CA . THR A 1 82 ? 36.567 34.092 13.023 1.00 47.91 82 THR A CA 1
ATOM 606 C C . THR A 1 82 ? 36.927 32.692 13.509 1.00 47.91 82 THR A C 1
ATOM 608 O O . THR A 1 82 ? 36.914 31.733 12.740 1.00 47.91 82 THR A O 1
ATOM 611 N N . THR A 1 83 ? 37.332 32.562 14.770 1.00 51.62 83 THR A N 1
ATOM 612 C CA . THR A 1 83 ? 37.668 31.266 15.362 1.00 51.62 83 THR A CA 1
ATOM 613 C C . THR A 1 83 ? 36.381 30.474 15.591 1.00 51.62 83 THR A C 1
ATOM 615 O O . THR A 1 83 ? 35.618 30.737 16.518 1.00 51.62 83 THR A O 1
ATOM 618 N N . LEU A 1 84 ? 36.111 29.505 14.715 1.00 64.69 84 LEU A N 1
ATOM 619 C CA . LEU A 1 84 ? 34.948 28.627 14.827 1.00 64.69 84 LEU A CA 1
ATOM 620 C C . LEU A 1 84 ? 35.077 27.727 16.067 1.00 64.69 84 LEU A C 1
ATOM 622 O O . LEU A 1 84 ? 36.096 27.073 16.290 1.00 64.69 84 LEU A O 1
ATOM 626 N N . SER A 1 85 ? 34.028 27.690 16.887 1.00 71.69 85 SER A N 1
ATOM 627 C CA . SER A 1 85 ? 33.924 26.810 18.055 1.00 71.69 85 SER A CA 1
ATOM 628 C C . SER A 1 85 ? 33.048 25.607 17.718 1.00 71.69 85 SER A C 1
ATOM 630 O O . SER A 1 85 ? 31.987 25.771 17.126 1.00 71.69 85 SER A O 1
ATOM 632 N N . LEU A 1 86 ? 33.420 24.406 18.181 1.00 73.69 86 LEU A N 1
ATOM 633 C CA . LEU A 1 86 ? 32.604 23.185 18.024 1.00 73.69 86 LEU A CA 1
ATOM 634 C C . LEU A 1 86 ? 31.190 23.309 18.621 1.00 73.69 86 LEU A C 1
ATOM 636 O O . LEU A 1 86 ? 30.287 22.579 18.225 1.00 73.69 86 LEU A O 1
ATOM 640 N N . SER A 1 87 ? 31.003 24.216 19.584 1.00 73.06 87 SER A N 1
ATOM 641 C CA . SER A 1 87 ? 29.703 24.525 20.194 1.00 73.06 87 SER A CA 1
ATOM 642 C C . SER A 1 87 ? 29.161 25.895 19.779 1.00 73.06 87 SER A C 1
ATOM 644 O O . SER A 1 87 ? 28.243 26.394 20.423 1.00 73.06 87 SER A O 1
ATOM 646 N N . GLY A 1 88 ? 29.801 26.560 18.815 1.00 76.56 88 GLY A N 1
ATOM 647 C CA . GLY A 1 88 ? 29.331 27.835 18.294 1.00 76.56 88 GLY A CA 1
ATOM 648 C C . GLY A 1 88 ? 28.048 27.634 17.500 1.00 76.56 88 GLY A C 1
ATOM 649 O O . GLY A 1 88 ? 27.864 26.585 16.876 1.00 76.56 88 GLY A O 1
ATOM 650 N N . ALA A 1 89 ? 27.171 28.633 17.543 1.00 75.88 89 ALA A N 1
ATOM 651 C CA . ALA A 1 89 ? 26.041 28.674 16.638 1.00 75.88 89 ALA A CA 1
ATOM 652 C C . ALA A 1 89 ? 26.538 28.811 15.198 1.00 75.88 89 ALA A C 1
ATOM 654 O O . ALA A 1 89 ? 27.426 29.615 14.909 1.00 75.88 89 ALA A O 1
ATOM 655 N N . ILE A 1 90 ? 25.959 28.013 14.311 1.00 84.69 90 ILE A N 1
ATOM 656 C CA . ILE A 1 90 ? 26.172 28.094 12.873 1.00 84.69 90 ILE A CA 1
ATOM 657 C C . ILE A 1 90 ? 25.131 29.066 12.324 1.00 84.69 90 ILE A C 1
ATOM 659 O O . ILE A 1 90 ? 23.932 28.911 12.570 1.00 84.69 90 ILE A O 1
ATOM 663 N N . THR A 1 91 ? 25.585 30.082 11.597 1.00 83.31 91 THR A N 1
ATOM 664 C CA . THR A 1 91 ? 24.684 30.985 10.880 1.00 83.31 91 THR A CA 1
ATOM 665 C C . THR A 1 91 ? 24.210 30.284 9.603 1.00 83.31 91 THR A C 1
ATOM 667 O O . THR A 1 91 ? 25.053 29.819 8.831 1.00 83.31 91 THR A O 1
ATOM 670 N N . PRO A 1 92 ? 22.894 30.157 9.368 1.00 70.88 92 PRO A N 1
ATOM 671 C CA . PRO A 1 92 ? 22.371 29.521 8.168 1.00 70.88 92 PRO A CA 1
ATOM 672 C C . PRO A 1 92 ? 22.733 30.326 6.917 1.00 70.88 92 PRO A C 1
ATOM 674 O O . PRO A 1 92 ? 22.791 31.553 6.944 1.00 70.88 92 PRO A O 1
ATOM 677 N N . ALA A 1 93 ? 22.958 29.629 5.802 1.00 62.59 93 ALA A N 1
ATOM 678 C CA . ALA A 1 93 ? 23.257 30.278 4.527 1.00 62.59 93 ALA A CA 1
ATOM 679 C C . ALA A 1 93 ? 22.000 30.908 3.917 1.00 62.59 93 ALA A C 1
ATOM 681 O O . ALA A 1 93 ? 22.074 31.956 3.279 1.00 62.59 93 ALA A O 1
ATOM 682 N N . GLN A 1 94 ? 20.852 30.259 4.121 1.00 69.56 94 GLN A N 1
ATOM 683 C CA . GLN A 1 94 ? 19.526 30.779 3.809 1.00 69.56 94 GLN A CA 1
ATOM 684 C C . GLN A 1 94 ? 18.541 30.272 4.862 1.00 69.56 94 GLN A C 1
ATOM 686 O O . GLN A 1 94 ? 18.612 29.116 5.289 1.00 69.56 94 GLN A O 1
ATOM 691 N N . SER A 1 95 ? 17.609 31.126 5.274 1.00 72.81 95 SER A N 1
ATOM 692 C CA . SER A 1 95 ? 16.486 30.727 6.119 1.00 72.81 95 SER A CA 1
ATOM 693 C C . SER A 1 95 ? 15.197 31.308 5.549 1.00 72.81 95 SER A C 1
ATOM 695 O O . SER A 1 95 ? 15.143 32.479 5.182 1.00 72.81 95 SER A O 1
ATOM 697 N N . THR A 1 96 ? 14.175 30.467 5.425 1.00 72.62 96 THR A N 1
ATOM 698 C CA . THR A 1 96 ? 12.814 30.876 5.074 1.00 72.62 96 THR A CA 1
ATOM 699 C C . THR A 1 96 ? 11.891 30.331 6.150 1.00 72.62 96 THR A C 1
ATOM 701 O O . THR A 1 96 ? 11.447 29.179 6.103 1.00 72.62 96 THR A O 1
ATOM 704 N N . LEU A 1 97 ? 11.636 31.146 7.167 1.00 74.62 97 LEU A N 1
ATOM 705 C CA . LEU A 1 97 ? 10.805 30.787 8.310 1.00 74.62 97 LEU A CA 1
ATOM 706 C C . LEU A 1 97 ? 9.342 31.160 8.013 1.00 74.62 97 LEU A C 1
ATOM 708 O O . LEU A 1 97 ? 8.747 32.041 8.618 1.00 74.62 97 LEU A O 1
ATOM 712 N N . ASN A 1 98 ? 8.734 30.484 7.031 1.00 70.12 98 ASN A N 1
ATOM 713 C CA . ASN A 1 98 ? 7.290 30.598 6.817 1.00 70.12 98 ASN A CA 1
ATOM 714 C C . ASN A 1 98 ? 6.554 29.889 7.968 1.00 70.12 98 ASN A C 1
ATOM 716 O O . ASN A 1 98 ? 6.824 28.718 8.234 1.00 70.12 98 ASN A O 1
ATOM 720 N N . THR A 1 99 ? 5.592 30.571 8.603 1.00 67.06 99 THR A N 1
ATOM 721 C CA . THR A 1 99 ? 4.804 30.078 9.757 1.00 67.06 99 THR A CA 1
ATOM 722 C C . THR A 1 99 ? 4.220 28.673 9.593 1.00 67.06 99 THR A C 1
ATOM 724 O O . THR A 1 99 ? 4.015 27.989 10.591 1.00 67.06 99 THR A O 1
ATOM 727 N N . LYS A 1 100 ? 3.949 28.217 8.363 1.00 75.44 100 LYS A N 1
ATOM 728 C CA . LYS A 1 100 ? 3.398 26.874 8.128 1.00 75.44 100 LYS A CA 1
ATOM 729 C C . LYS A 1 100 ? 4.441 25.762 8.021 1.00 75.44 100 LYS A C 1
ATOM 731 O O . LYS A 1 100 ? 4.085 24.630 8.306 1.00 75.44 100 LYS A O 1
ATOM 736 N N . ASN A 1 101 ? 5.669 26.054 7.586 1.00 81.31 101 ASN A N 1
ATOM 737 C CA . ASN A 1 101 ? 6.727 25.062 7.347 1.00 81.31 101 ASN A CA 1
ATOM 738 C C . ASN A 1 101 ? 8.105 25.756 7.335 1.00 81.31 101 ASN A C 1
ATOM 740 O O . ASN A 1 101 ? 8.586 26.117 6.256 1.00 81.31 101 ASN A O 1
ATOM 744 N N . PRO A 1 102 ? 8.749 25.967 8.496 1.00 89.25 102 PRO A N 1
ATOM 745 C CA . PRO A 1 102 ? 10.064 26.596 8.542 1.00 89.25 102 PRO A CA 1
ATOM 746 C C . PRO A 1 102 ? 11.110 25.722 7.833 1.00 89.25 102 PRO A C 1
ATOM 748 O O . PRO A 1 102 ? 11.195 24.514 8.079 1.00 89.25 102 PRO A O 1
ATOM 751 N N . TYR A 1 103 ? 11.894 26.334 6.941 1.00 92.62 103 TYR A N 1
ATOM 752 C CA . TYR A 1 103 ? 12.932 25.673 6.144 1.00 92.62 103 TYR A CA 1
ATOM 753 C C . TYR A 1 103 ? 14.265 26.416 6.272 1.00 92.62 103 TYR A C 1
ATOM 755 O O . TYR A 1 103 ? 14.322 27.640 6.122 1.00 92.62 103 TYR A O 1
ATOM 763 N N . ILE A 1 104 ? 15.338 25.682 6.566 1.00 93.75 104 ILE A N 1
ATOM 764 C CA . ILE A 1 104 ? 16.677 26.228 6.809 1.00 93.75 104 ILE A CA 1
ATOM 765 C C . ILE A 1 104 ? 17.699 25.483 5.951 1.00 93.75 104 ILE A C 1
ATOM 767 O O . ILE A 1 104 ? 17.743 24.256 5.975 1.00 93.75 104 ILE A O 1
ATOM 771 N N . ILE A 1 105 ? 18.571 26.226 5.263 1.00 93.25 105 ILE A N 1
ATOM 772 C CA . ILE A 1 105 ? 19.697 25.676 4.499 1.00 93.25 105 ILE A CA 1
ATOM 773 C C . ILE A 1 105 ? 21.007 25.994 5.223 1.00 93.25 105 ILE A C 1
ATOM 775 O O . ILE A 1 105 ? 21.396 27.158 5.381 1.00 93.25 105 ILE A O 1
ATOM 779 N N . LEU A 1 106 ? 21.717 24.946 5.636 1.00 95.00 106 LEU A N 1
ATOM 780 C CA . LEU A 1 106 ? 23.040 25.021 6.247 1.00 95.00 106 LEU A CA 1
ATOM 781 C C . LEU A 1 106 ? 24.083 24.617 5.212 1.00 95.00 106 LEU A C 1
ATOM 783 O O . LEU A 1 106 ? 24.213 23.443 4.868 1.00 95.00 106 LEU A O 1
ATOM 787 N N . ARG A 1 107 ? 24.842 25.597 4.719 1.00 94.56 107 ARG A N 1
ATOM 788 C CA . ARG A 1 107 ? 25.906 25.369 3.741 1.00 94.56 107 ARG A CA 1
ATOM 789 C C . ARG A 1 107 ? 27.262 25.449 4.429 1.00 94.56 107 ARG A C 1
ATOM 791 O O . ARG A 1 107 ? 27.660 26.525 4.857 1.00 94.56 107 ARG A O 1
ATOM 798 N N . ALA A 1 108 ? 27.966 24.324 4.500 1.00 94.12 108 ALA A N 1
ATOM 799 C CA . ALA A 1 108 ? 29.347 24.269 4.961 1.00 94.12 108 ALA A CA 1
ATOM 800 C C . ALA A 1 108 ? 30.281 24.336 3.745 1.00 94.12 108 ALA A C 1
ATOM 802 O O . ALA A 1 108 ? 30.301 23.423 2.913 1.00 94.12 108 ALA A O 1
ATOM 803 N N . ALA A 1 109 ? 31.008 25.445 3.610 1.00 89.12 109 ALA A N 1
ATOM 804 C CA . ALA A 1 109 ? 31.830 25.741 2.438 1.00 89.12 109 ALA A CA 1
ATOM 805 C C . ALA A 1 109 ? 33.287 25.297 2.603 1.00 89.12 109 ALA A C 1
ATOM 807 O O . ALA A 1 109 ? 33.961 25.040 1.608 1.00 89.12 109 ALA A O 1
ATOM 808 N N . ASN A 1 110 ? 33.781 25.216 3.839 1.00 92.88 110 ASN A N 1
ATOM 809 C CA . ASN A 1 110 ? 35.158 24.824 4.129 1.00 92.88 110 ASN A CA 1
ATOM 810 C C . ASN A 1 110 ? 35.244 23.613 5.071 1.00 92.88 110 ASN A C 1
ATOM 812 O O . ASN A 1 110 ? 34.284 23.227 5.739 1.00 92.88 110 ASN A O 1
ATOM 816 N N . ARG A 1 111 ? 36.438 23.014 5.125 1.00 91.06 111 ARG A N 1
ATOM 817 C CA . ARG A 1 111 ? 36.708 21.772 5.860 1.00 91.06 111 ARG A CA 1
ATOM 818 C C . ARG A 1 111 ? 36.388 21.859 7.358 1.00 91.06 111 ARG A C 1
ATOM 820 O O . ARG A 1 111 ? 35.952 20.862 7.938 1.00 91.06 111 ARG A O 1
ATOM 827 N N . ASP A 1 112 ? 36.598 23.027 7.965 1.00 91.38 112 ASP A N 1
ATOM 828 C CA . ASP A 1 112 ? 36.362 23.263 9.393 1.00 91.38 112 ASP A CA 1
ATOM 829 C C . ASP A 1 112 ? 34.860 23.427 9.689 1.00 91.38 112 ASP A C 1
ATOM 831 O O . ASP A 1 112 ? 34.361 22.841 10.648 1.00 91.38 112 ASP A O 1
ATOM 835 N N . GLU A 1 113 ? 34.108 24.130 8.836 1.00 92.25 113 GLU A N 1
ATOM 836 C CA . GLU A 1 113 ? 32.642 24.220 8.913 1.00 92.25 113 GLU A CA 1
ATOM 837 C C . GLU A 1 113 ? 31.979 22.850 8.755 1.00 92.25 113 GLU A C 1
ATOM 839 O O . GLU A 1 113 ? 31.095 22.504 9.540 1.00 92.25 113 GLU A O 1
ATOM 844 N N . VAL A 1 114 ? 32.444 22.044 7.790 1.00 92.88 114 VAL A N 1
ATOM 845 C CA . VAL A 1 114 ? 31.964 20.666 7.591 1.00 92.88 114 VAL A CA 1
ATOM 846 C C . VAL A 1 114 ? 32.204 19.845 8.859 1.00 92.88 114 VAL A C 1
ATOM 848 O O . VAL A 1 114 ? 31.297 19.171 9.344 1.00 92.88 114 VAL A O 1
ATOM 851 N N . ALA A 1 115 ? 33.395 19.953 9.456 1.00 93.88 115 ALA A N 1
ATOM 852 C CA . ALA A 1 115 ? 33.743 19.239 10.681 1.00 93.88 115 ALA A CA 1
ATOM 853 C C . ALA A 1 115 ? 32.847 19.627 11.874 1.00 93.88 115 ALA A C 1
ATOM 855 O O . ALA A 1 115 ? 32.389 18.749 12.610 1.00 93.88 115 ALA A O 1
ATOM 856 N N . VAL A 1 116 ? 32.576 20.924 12.067 1.00 93.75 116 VAL A N 1
ATOM 857 C CA . VAL A 1 116 ? 31.696 21.419 13.143 1.00 93.75 116 VAL A CA 1
ATOM 858 C C . VAL A 1 116 ? 30.260 20.942 12.932 1.00 93.75 116 VAL A C 1
ATOM 860 O O . VAL A 1 116 ? 29.661 20.391 13.859 1.00 93.75 116 VAL A O 1
ATOM 863 N N . LEU A 1 117 ? 29.729 21.110 11.718 1.00 95.38 117 LEU A N 1
ATOM 864 C CA . LEU A 1 117 ? 28.354 20.749 11.378 1.00 95.38 117 LEU A CA 1
ATOM 865 C C . LEU A 1 117 ? 28.114 19.242 11.548 1.00 95.38 117 LEU A C 1
ATOM 867 O O . LEU A 1 117 ? 27.151 18.840 12.202 1.00 95.38 117 LEU A O 1
ATOM 871 N N . LEU A 1 118 ? 29.026 18.403 11.045 1.00 95.88 118 LEU A N 1
ATOM 872 C CA . LEU A 1 118 ? 28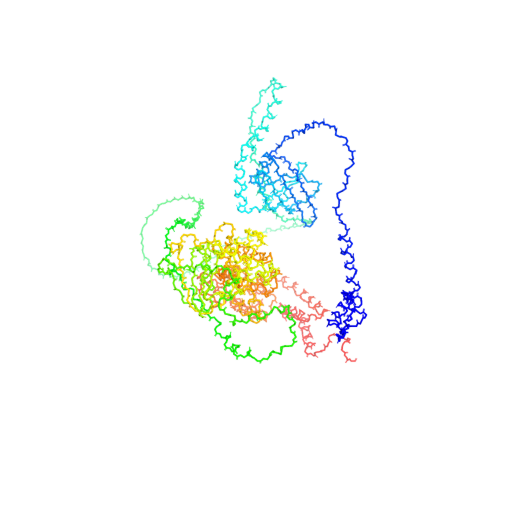.939 16.946 11.175 1.00 95.88 118 LEU A CA 1
ATOM 873 C C . LEU A 1 118 ? 29.084 16.473 12.625 1.00 95.88 118 LEU A C 1
ATOM 875 O O . LEU A 1 118 ? 28.356 15.576 13.055 1.00 95.88 118 LEU A O 1
ATOM 879 N N . HIS A 1 119 ? 29.987 17.076 13.405 1.00 95.44 119 HIS A N 1
ATOM 880 C CA . HIS A 1 119 ? 30.126 16.752 14.826 1.00 95.44 119 HIS A CA 1
ATOM 881 C C . HIS A 1 119 ? 28.829 17.059 15.593 1.00 95.44 119 HIS A C 1
ATOM 883 O O . HIS A 1 119 ? 28.366 16.229 16.379 1.00 95.44 119 HIS A O 1
ATOM 889 N N . GLN A 1 120 ? 28.213 18.220 15.353 1.00 95.81 120 GLN A N 1
ATOM 890 C CA . GLN A 1 120 ? 26.937 18.590 15.971 1.00 95.81 120 GLN A CA 1
ATOM 891 C C . GLN A 1 120 ? 25.792 17.654 15.537 1.00 95.81 120 GLN A C 1
ATOM 893 O O . GLN A 1 120 ? 25.100 17.088 16.385 1.00 95.81 120 GLN A O 1
ATOM 898 N N . ALA A 1 121 ? 25.639 17.401 14.235 1.00 95.75 121 ALA A N 1
ATOM 899 C CA . ALA A 1 121 ? 24.556 16.569 13.712 1.00 95.75 121 ALA A CA 1
ATOM 900 C C . ALA A 1 121 ? 24.659 15.091 14.141 1.00 95.75 121 ALA A C 1
ATOM 902 O O . ALA A 1 121 ? 23.665 14.501 14.559 1.00 95.75 121 ALA A O 1
ATOM 903 N N . ILE A 1 122 ? 25.852 14.488 14.065 1.00 96.12 122 ILE A N 1
ATOM 904 C CA . ILE A 1 122 ? 26.034 13.037 14.241 1.00 96.12 122 ILE A CA 1
ATOM 905 C C . ILE A 1 122 ? 26.448 12.652 15.663 1.00 96.12 122 ILE A C 1
ATOM 907 O O . ILE A 1 122 ? 25.926 11.674 16.200 1.00 96.12 122 ILE A O 1
ATOM 911 N N . GLN A 1 123 ? 27.394 13.374 16.277 1.00 94.19 123 GLN A N 1
ATOM 912 C CA . GLN A 1 123 ? 27.909 13.005 17.605 1.00 94.19 123 GLN A CA 1
ATOM 913 C C . GLN A 1 123 ? 27.097 13.626 18.741 1.00 94.19 123 GLN A C 1
ATOM 915 O O . GLN A 1 123 ? 26.884 12.969 19.759 1.00 94.19 123 GLN A O 1
ATOM 920 N N . VAL A 1 124 ? 26.649 14.877 18.583 1.00 95.12 124 VAL A N 1
ATOM 921 C CA . VAL A 1 124 ? 25.812 15.554 19.591 1.00 95.12 124 VAL A CA 1
ATOM 922 C C . VAL A 1 124 ? 24.332 15.213 19.397 1.00 95.12 124 VAL A C 1
ATOM 924 O O . VAL A 1 124 ? 23.619 15.040 20.383 1.00 95.12 124 VAL A O 1
ATOM 927 N N . GLY A 1 125 ? 23.878 15.079 18.147 1.00 95.50 125 GLY A N 1
ATOM 928 C CA . GLY A 1 125 ? 22.468 14.864 17.801 1.00 95.50 125 GLY A CA 1
ATOM 929 C C . GLY A 1 125 ? 21.642 16.153 17.758 1.00 95.50 125 GLY A C 1
ATOM 930 O O . GLY A 1 125 ? 20.425 16.099 17.598 1.00 95.50 125 GLY A O 1
ATOM 931 N N . ALA A 1 126 ? 22.285 17.313 17.897 1.00 96.50 126 ALA A N 1
ATOM 932 C CA . ALA A 1 126 ? 21.640 18.615 17.824 1.00 96.50 126 ALA A CA 1
ATOM 933 C C . ALA A 1 126 ? 22.585 19.650 17.208 1.00 96.50 126 ALA A C 1
ATOM 935 O O . ALA A 1 126 ? 23.774 19.677 17.531 1.00 96.50 126 ALA A O 1
ATOM 936 N N . ILE A 1 127 ? 22.037 20.512 16.353 1.00 96.62 127 ILE A N 1
ATOM 937 C CA . ILE A 1 127 ? 22.750 21.614 15.700 1.00 96.62 127 ILE A CA 1
ATOM 938 C C . ILE A 1 127 ? 22.355 22.918 16.388 1.00 96.62 127 ILE A C 1
ATOM 940 O O . ILE A 1 127 ? 21.172 23.155 16.632 1.00 96.62 127 ILE A O 1
ATOM 944 N N . VAL A 1 128 ? 23.335 23.759 16.717 1.00 96.25 128 VAL A N 1
ATOM 945 C CA . VAL A 1 128 ? 23.075 25.085 17.293 1.00 96.25 128 VAL A CA 1
ATOM 946 C C . VAL A 1 128 ? 23.052 26.106 16.164 1.00 96.25 128 VAL A C 1
ATOM 948 O O . VAL A 1 128 ? 24.044 26.261 15.457 1.00 96.25 128 VAL A O 1
ATOM 951 N N . LEU A 1 129 ? 21.930 26.799 15.995 1.00 96.19 129 LEU A N 1
ATOM 952 C CA . LEU A 1 129 ? 21.685 27.742 14.906 1.00 96.19 129 LEU A CA 1
ATOM 953 C C . LEU A 1 129 ? 21.536 29.167 15.425 1.00 96.19 129 LEU A C 1
ATOM 955 O O . LEU A 1 129 ? 20.910 29.388 16.461 1.00 96.19 129 LEU A O 1
ATOM 959 N N . ASN A 1 130 ? 22.073 30.134 14.685 1.00 94.31 130 ASN A N 1
ATOM 960 C CA . ASN A 1 130 ? 21.763 31.542 14.905 1.00 94.31 130 ASN A CA 1
ATOM 961 C C . ASN A 1 130 ? 20.645 31.943 13.935 1.00 94.31 130 ASN A C 1
ATOM 963 O O . ASN A 1 130 ? 20.893 32.043 12.737 1.00 94.31 130 ASN A O 1
ATOM 967 N N . LEU A 1 131 ? 19.415 32.064 14.434 1.00 93.44 131 LEU A N 1
ATOM 968 C CA . LEU A 1 131 ? 18.238 32.382 13.621 1.00 93.44 131 LEU A CA 1
ATOM 969 C C . LEU A 1 131 ? 17.851 33.840 13.847 1.00 93.44 131 LEU A C 1
ATOM 971 O O . LEU A 1 131 ? 17.733 34.262 14.996 1.00 93.44 131 LEU A O 1
ATOM 975 N N . ASP A 1 132 ? 17.631 34.578 12.759 1.00 88.81 132 ASP A N 1
ATOM 976 C CA . ASP A 1 132 ? 17.208 35.981 12.829 1.00 88.81 132 ASP A CA 1
ATOM 977 C C . ASP A 1 132 ? 15.761 36.115 13.333 1.00 88.81 132 ASP A C 1
ATOM 979 O O . ASP A 1 132 ? 15.422 37.086 14.010 1.00 88.81 132 ASP A O 1
ATOM 983 N N . GLU A 1 133 ? 14.914 35.116 13.062 1.00 90.38 133 GLU A N 1
ATOM 984 C CA . GLU A 1 133 ? 13.536 35.058 13.555 1.00 90.38 133 GLU A CA 1
ATOM 985 C C . GLU A 1 133 ? 13.374 33.990 14.647 1.00 90.38 133 GLU A C 1
ATOM 987 O O . GLU A 1 133 ? 13.975 32.911 14.611 1.00 90.38 133 GLU A O 1
ATOM 992 N N . SER A 1 134 ? 12.540 34.290 15.646 1.00 86.62 134 SER A N 1
ATOM 993 C CA . SER A 1 134 ? 12.304 33.399 16.781 1.00 86.62 134 SER A CA 1
ATOM 994 C C . SER A 1 134 ? 11.400 32.228 16.396 1.00 86.62 134 SER A C 1
ATOM 996 O O . SER A 1 134 ? 10.243 32.435 16.031 1.00 86.62 134 SER A O 1
ATOM 998 N N . VAL A 1 135 ? 11.895 31.003 16.561 1.00 94.75 135 VAL A N 1
ATOM 999 C CA . VAL A 1 135 ? 11.108 29.765 16.429 1.00 94.75 135 VAL A CA 1
ATOM 1000 C C . VAL A 1 135 ? 10.667 29.295 17.819 1.00 94.75 135 VAL A C 1
ATOM 1002 O O . VAL A 1 135 ? 11.425 29.461 18.777 1.00 94.75 135 VAL A O 1
ATOM 1005 N N . ALA A 1 136 ? 9.463 28.732 17.971 1.00 95.44 136 ALA A N 1
ATOM 1006 C CA . ALA A 1 136 ? 8.976 28.293 19.276 1.00 95.44 136 ALA A CA 1
ATOM 1007 C C . ALA A 1 136 ? 9.592 26.948 19.700 1.00 95.44 136 ALA A C 1
ATOM 1009 O O . ALA A 1 136 ? 10.041 26.129 18.896 1.00 95.44 136 ALA A O 1
ATOM 1010 N N . LEU A 1 137 ? 9.622 26.705 21.013 1.00 96.12 137 LEU A N 1
ATOM 1011 C CA . LEU A 1 137 ? 10.079 25.433 21.566 1.00 96.12 137 LEU A CA 1
ATOM 1012 C C . LEU A 1 137 ? 9.143 24.298 21.117 1.00 96.12 137 LEU A C 1
ATOM 1014 O O . LEU A 1 137 ? 7.930 24.413 21.257 1.00 96.12 137 LEU A O 1
ATOM 1018 N N . ASN A 1 138 ? 9.716 23.168 20.701 1.00 94.81 138 ASN A N 1
ATOM 1019 C CA . ASN A 1 138 ? 9.051 22.000 20.110 1.00 94.81 138 ASN A CA 1
ATOM 1020 C C . ASN A 1 138 ? 8.587 22.127 18.654 1.00 94.81 138 ASN A C 1
ATOM 1022 O O . ASN A 1 138 ? 8.073 21.131 18.138 1.00 94.81 138 ASN A O 1
ATOM 1026 N N . ASP A 1 139 ? 8.815 23.256 17.984 1.00 95.44 139 ASP A N 1
ATOM 1027 C CA . ASP A 1 139 ? 8.524 23.364 16.554 1.00 95.44 139 ASP A CA 1
ATOM 1028 C C . ASP A 1 139 ? 9.395 22.404 15.737 1.00 95.44 139 ASP A C 1
ATOM 1030 O O . ASP A 1 139 ? 10.548 22.112 16.083 1.00 95.44 139 ASP A O 1
ATOM 1034 N N . LEU A 1 140 ? 8.822 21.915 14.637 1.00 95.19 140 LEU A N 1
ATOM 1035 C CA . LEU A 1 140 ? 9.517 21.096 13.655 1.00 95.19 140 LEU A CA 1
ATOM 1036 C C . LEU A 1 140 ? 10.029 21.983 12.524 1.00 95.19 140 LEU A C 1
ATOM 1038 O O . LEU A 1 140 ? 9.256 22.702 11.897 1.00 95.19 140 LEU A O 1
ATOM 1042 N N . ILE A 1 141 ? 11.324 21.890 12.246 1.00 95.38 141 ILE A N 1
ATOM 1043 C CA . ILE A 1 141 ? 12.007 22.641 11.198 1.00 95.38 141 ILE A CA 1
ATOM 1044 C C . ILE A 1 141 ? 12.571 21.670 10.169 1.00 95.38 141 ILE A C 1
ATOM 1046 O O . ILE A 1 141 ? 13.186 20.667 10.524 1.00 95.38 141 ILE A O 1
ATOM 1050 N N . ASN A 1 142 ? 12.384 21.976 8.891 1.00 94.75 142 ASN A N 1
ATOM 1051 C CA . ASN A 1 142 ? 13.045 21.262 7.807 1.00 94.75 142 ASN A CA 1
ATOM 1052 C C . ASN A 1 142 ? 14.447 21.849 7.604 1.00 94.75 142 ASN A C 1
ATOM 1054 O O . ASN A 1 142 ? 14.604 23.062 7.468 1.00 94.75 142 ASN A O 1
ATOM 1058 N N . ILE A 1 143 ? 15.464 20.996 7.605 1.00 96.25 143 ILE A N 1
ATOM 1059 C CA . ILE A 1 143 ? 16.875 21.371 7.525 1.00 96.25 143 ILE A CA 1
ATOM 1060 C C . ILE A 1 143 ? 17.485 20.702 6.296 1.00 96.25 143 ILE A C 1
ATOM 1062 O O . ILE A 1 143 ? 17.448 19.479 6.169 1.00 96.25 143 ILE A O 1
ATOM 1066 N N . GLU A 1 144 ? 18.093 21.492 5.419 1.00 96.25 144 GLU A N 1
ATOM 1067 C CA . GLU A 1 144 ? 18.943 21.013 4.331 1.00 96.25 144 GLU A CA 1
ATOM 1068 C C . GLU A 1 144 ? 20.410 21.240 4.697 1.00 96.25 144 GLU A C 1
ATOM 1070 O O . GLU A 1 144 ? 20.839 22.372 4.922 1.00 96.25 144 GLU A O 1
ATOM 1075 N N . LEU A 1 145 ? 21.178 20.156 4.802 1.00 96.19 145 LEU A N 1
ATOM 1076 C CA . LEU A 1 145 ? 22.614 20.194 5.062 1.00 96.19 145 LEU A CA 1
ATOM 1077 C C . LEU A 1 145 ? 23.348 20.051 3.734 1.00 96.19 145 LEU A C 1
ATOM 1079 O O . LEU A 1 145 ? 23.295 18.981 3.138 1.00 96.19 145 LEU A O 1
ATOM 1083 N N . THR A 1 146 ? 24.065 21.083 3.296 1.00 95.00 146 THR A N 1
ATOM 1084 C CA . THR A 1 146 ? 24.876 21.053 2.071 1.00 95.00 146 THR A CA 1
ATOM 1085 C C . THR A 1 146 ? 26.361 21.138 2.415 1.00 95.00 146 THR A C 1
ATOM 1087 O O . THR A 1 146 ? 26.856 22.170 2.877 1.00 95.00 146 THR A O 1
ATOM 1090 N N . LEU A 1 147 ? 27.087 20.052 2.156 1.00 96.19 147 LEU A N 1
ATOM 1091 C CA . LEU A 1 147 ? 28.530 19.919 2.348 1.00 96.19 147 LEU A CA 1
ATOM 1092 C C . LEU A 1 147 ? 29.218 20.119 0.994 1.00 96.19 147 LEU A C 1
ATOM 1094 O O . LEU A 1 147 ? 29.296 19.195 0.184 1.00 96.19 147 LEU A O 1
ATOM 1098 N N . VAL A 1 148 ? 29.695 21.338 0.728 1.00 90.38 148 VAL A N 1
ATOM 1099 C CA . VAL A 1 148 ? 30.199 21.717 -0.607 1.00 90.38 148 VAL A CA 1
ATOM 1100 C C . VAL A 1 148 ? 31.437 20.905 -0.994 1.00 90.38 148 VAL A C 1
ATOM 1102 O O . VAL A 1 148 ? 31.521 20.433 -2.123 1.00 90.38 148 VAL A O 1
ATOM 1105 N N . ASP A 1 149 ? 32.358 20.706 -0.048 1.00 86.06 149 ASP A N 1
ATOM 1106 C CA . ASP A 1 149 ? 33.617 19.970 -0.256 1.00 86.06 149 ASP A CA 1
ATOM 1107 C C . ASP A 1 149 ? 33.376 18.490 -0.609 1.00 86.06 149 ASP A C 1
ATOM 1109 O O . ASP A 1 149 ? 34.086 17.905 -1.418 1.00 86.06 149 ASP A O 1
ATOM 1113 N N . ALA A 1 150 ? 32.307 17.903 -0.060 1.00 84.81 150 ALA A N 1
ATOM 1114 C CA . ALA A 1 150 ? 31.931 16.510 -0.291 1.00 84.81 150 ALA A CA 1
ATOM 1115 C C . ALA A 1 150 ? 30.915 16.326 -1.435 1.00 84.81 150 ALA A C 1
ATOM 1117 O O . ALA A 1 150 ? 30.494 15.201 -1.685 1.00 84.81 150 ALA A O 1
ATOM 1118 N N . GLN A 1 151 ? 30.478 17.414 -2.091 1.00 90.38 151 GLN A N 1
ATOM 1119 C CA . GLN A 1 151 ? 29.375 17.411 -3.067 1.00 90.38 151 GLN A CA 1
ATOM 1120 C C . GLN A 1 151 ? 28.127 16.659 -2.557 1.00 90.38 151 GLN A C 1
ATOM 1122 O O . GLN A 1 151 ? 27.436 15.980 -3.313 1.00 90.38 151 GLN A O 1
ATOM 1127 N N . PHE A 1 152 ? 27.844 16.781 -1.257 1.00 93.81 152 PHE A N 1
ATOM 1128 C CA . PHE A 1 152 ? 26.823 15.998 -0.561 1.00 93.81 152 PHE A CA 1
ATOM 1129 C C . PHE A 1 152 ? 25.744 16.919 0.012 1.00 93.81 152 PHE A C 1
ATOM 1131 O O . PHE A 1 152 ? 26.063 17.927 0.647 1.00 93.81 152 PHE A O 1
ATOM 1138 N N . SER A 1 153 ? 24.468 16.587 -0.200 1.00 94.56 153 SER A N 1
ATOM 1139 C CA . SER A 1 153 ? 23.338 17.337 0.355 1.00 94.56 153 SER A CA 1
ATOM 1140 C C . SER A 1 153 ? 22.276 16.387 0.888 1.00 94.56 153 SER A C 1
ATOM 1142 O O . SER A 1 153 ? 21.905 15.452 0.184 1.00 94.56 153 SER A O 1
ATOM 1144 N N . ILE A 1 154 ? 21.769 16.639 2.097 1.00 96.69 154 ILE A N 1
ATOM 1145 C CA . ILE A 1 154 ? 20.653 15.873 2.672 1.00 96.69 154 ILE A CA 1
ATOM 1146 C C . ILE A 1 154 ? 19.577 16.785 3.236 1.00 96.69 154 ILE A C 1
ATOM 1148 O O . ILE A 1 154 ? 19.862 17.889 3.704 1.00 96.69 154 ILE A O 1
ATOM 1152 N N . ARG A 1 155 ? 18.338 16.293 3.242 1.00 95.88 155 ARG A N 1
ATOM 1153 C CA . ARG A 1 155 ? 17.190 16.962 3.855 1.00 95.88 155 ARG A CA 1
ATOM 1154 C C . ARG A 1 155 ? 16.702 16.133 5.028 1.00 95.88 155 ARG A C 1
ATOM 1156 O O . ARG A 1 155 ? 16.424 14.952 4.884 1.00 95.88 155 ARG A O 1
ATOM 1163 N N . THR A 1 156 ? 16.586 16.760 6.187 1.00 95.94 156 THR A N 1
ATOM 1164 C CA . THR A 1 156 ? 16.134 16.123 7.427 1.00 95.94 156 THR A CA 1
ATOM 1165 C C . THR A 1 156 ? 15.177 17.048 8.159 1.00 95.94 156 THR A C 1
ATOM 1167 O O . THR A 1 156 ? 15.183 18.260 7.958 1.00 95.94 156 THR A O 1
ATOM 1170 N N . GLN A 1 157 ? 14.360 16.493 9.047 1.00 96.06 157 GLN A N 1
ATOM 1171 C CA . GLN A 1 157 ? 13.579 17.287 9.987 1.00 96.06 157 GLN A CA 1
ATOM 1172 C C . GLN A 1 157 ? 14.341 17.415 11.312 1.00 96.06 157 GLN A C 1
ATOM 1174 O O . GLN A 1 157 ? 15.111 16.533 11.700 1.00 96.06 157 GLN A O 1
ATOM 1179 N N . GLY A 1 158 ? 14.156 18.530 12.003 1.00 96.31 158 GLY A N 1
ATOM 1180 C CA . GLY A 1 158 ? 14.702 18.769 13.327 1.00 96.31 158 GLY A CA 1
ATOM 1181 C C . GLY A 1 158 ? 13.658 19.372 14.256 1.00 96.31 158 GLY A C 1
ATOM 1182 O O . GLY A 1 158 ? 12.738 20.046 13.804 1.00 96.31 158 GLY A O 1
ATOM 1183 N N . LYS A 1 159 ? 13.780 19.117 15.558 1.00 97.00 159 LYS A N 1
ATOM 1184 C CA . LYS A 1 159 ? 12.878 19.647 16.584 1.00 97.00 159 LYS A CA 1
ATOM 1185 C C . LYS A 1 159 ? 13.602 20.685 17.433 1.00 97.00 159 LYS A C 1
ATOM 1187 O O . LYS A 1 159 ? 14.696 20.417 17.925 1.00 97.00 159 LYS A O 1
ATOM 1192 N N . VAL A 1 160 ? 13.004 21.854 17.648 1.00 96.81 160 VAL A N 1
ATOM 1193 C CA . VAL A 1 160 ? 13.583 22.876 18.535 1.00 96.81 160 VAL A CA 1
ATOM 1194 C C . VAL A 1 160 ? 13.523 22.390 19.981 1.00 96.81 160 VAL A C 1
ATOM 1196 O O . VAL A 1 160 ? 12.440 22.250 20.550 1.00 96.81 160 VAL A O 1
ATOM 1199 N N . VAL A 1 161 ? 14.687 22.139 20.585 1.00 97.31 161 VAL A N 1
ATOM 1200 C CA . VAL A 1 161 ? 14.793 21.588 21.950 1.00 97.31 161 VAL A CA 1
ATOM 1201 C C . VAL A 1 161 ? 15.280 22.598 22.978 1.00 97.31 161 VAL A C 1
ATOM 1203 O O . VAL A 1 161 ? 15.045 22.410 24.170 1.00 97.31 161 VAL A O 1
ATOM 1206 N N . HIS A 1 162 ? 15.951 23.670 22.551 1.00 96.38 162 HIS A N 1
ATOM 1207 C CA . HIS A 1 162 ? 16.425 24.715 23.454 1.00 96.38 162 HIS A CA 1
ATOM 1208 C C . HIS A 1 162 ? 16.640 26.037 22.713 1.00 96.38 162 HIS A C 1
ATOM 1210 O O . HIS A 1 162 ? 17.148 26.044 21.596 1.00 96.38 162 HIS A O 1
ATOM 1216 N N . ILE A 1 163 ? 16.307 27.158 23.351 1.00 96.50 163 ILE A N 1
ATOM 1217 C CA . ILE A 1 163 ? 16.510 28.510 22.813 1.00 96.50 163 ILE A CA 1
ATOM 1218 C C . ILE A 1 163 ? 17.317 29.291 23.845 1.00 96.50 163 ILE A C 1
ATOM 1220 O O . ILE A 1 163 ? 16.962 29.320 25.023 1.00 96.50 163 ILE A O 1
ATOM 1224 N N . SER A 1 164 ? 18.427 29.894 23.425 1.00 94.75 164 SER A N 1
ATOM 1225 C CA . SER A 1 164 ? 19.319 30.644 24.311 1.00 94.75 164 SER A CA 1
ATOM 1226 C C . SER A 1 164 ? 19.906 31.870 23.617 1.00 94.75 164 SER A C 1
ATOM 1228 O O . SER A 1 164 ? 19.919 31.911 22.389 1.00 94.75 164 SER A O 1
ATOM 1230 N N . PRO A 1 165 ? 20.496 32.822 24.365 1.00 91.19 165 PRO A N 1
ATOM 1231 C CA . PRO A 1 165 ? 21.241 33.933 23.766 1.00 91.19 165 PRO A CA 1
ATOM 1232 C C . PRO A 1 165 ? 22.430 33.488 22.902 1.00 91.19 165 PRO A C 1
ATOM 1234 O O . PRO A 1 165 ? 22.923 34.264 22.094 1.00 91.19 165 PRO A O 1
ATOM 1237 N N . ALA A 1 166 ? 22.911 32.253 23.082 1.00 87.44 166 ALA A N 1
ATOM 1238 C CA . ALA A 1 166 ? 23.990 31.680 22.284 1.00 87.44 166 ALA A CA 1
ATOM 1239 C C . ALA A 1 166 ? 23.501 31.033 20.975 1.00 87.44 166 ALA A C 1
ATOM 1241 O O . ALA A 1 166 ? 24.338 30.595 20.193 1.00 87.44 166 ALA A O 1
ATOM 1242 N N . GLY A 1 167 ? 22.184 30.936 20.757 1.00 94.50 167 GLY A N 1
ATOM 1243 C CA . GLY A 1 167 ? 21.559 30.295 19.599 1.00 94.50 167 GLY A CA 1
ATOM 1244 C C . GLY A 1 167 ? 20.428 29.328 19.972 1.00 94.50 167 GLY A C 1
ATOM 1245 O O . GLY A 1 167 ? 20.183 29.026 21.150 1.00 94.50 167 GLY A O 1
ATOM 1246 N N . THR A 1 168 ? 19.760 28.822 18.939 1.00 96.44 168 THR A N 1
ATOM 1247 C CA . THR A 1 168 ? 18.663 27.847 18.988 1.00 96.44 168 THR A CA 1
ATOM 1248 C C . THR A 1 168 ? 19.203 26.448 18.709 1.00 96.44 168 THR A C 1
ATOM 1250 O O . THR A 1 168 ? 19.733 26.188 17.632 1.00 96.44 168 THR A O 1
ATOM 1253 N N . ALA A 1 169 ? 19.083 25.531 19.668 1.00 97.12 169 ALA A N 1
ATOM 1254 C CA . ALA A 1 169 ? 19.470 24.137 19.487 1.00 97.12 169 ALA A CA 1
ATOM 1255 C C . ALA A 1 169 ? 18.315 23.338 18.873 1.00 97.12 169 ALA A C 1
ATOM 1257 O O . ALA A 1 169 ? 17.217 23.263 19.438 1.00 97.12 169 ALA A O 1
ATOM 1258 N N . VAL A 1 170 ? 18.593 22.710 17.735 1.00 97.19 170 VAL A N 1
ATOM 1259 C CA . VAL A 1 170 ? 17.644 21.897 16.979 1.00 97.19 170 VAL A CA 1
ATOM 1260 C C . VAL A 1 170 ? 18.120 20.448 16.982 1.00 97.19 170 VAL A C 1
ATOM 1262 O O . VAL A 1 170 ? 19.181 20.137 16.445 1.00 97.19 170 VAL A O 1
ATOM 1265 N N . GLU A 1 171 ? 17.353 19.561 17.616 1.00 97.56 171 GLU A N 1
ATOM 1266 C CA . GLU A 1 171 ? 17.607 18.119 17.636 1.00 97.56 171 GLU A CA 1
ATOM 1267 C C . GLU A 1 171 ? 17.308 17.532 16.259 1.00 97.56 171 GLU A C 1
ATOM 1269 O O . GLU A 1 171 ? 16.178 17.616 15.775 1.00 97.56 171 GLU A O 1
ATOM 1274 N N . VAL A 1 172 ? 18.308 16.918 15.629 1.00 96.31 172 VAL A N 1
ATOM 1275 C CA . VAL A 1 172 ? 18.161 16.328 14.296 1.00 96.31 172 VAL A CA 1
ATOM 1276 C C . VAL A 1 172 ? 17.590 14.923 14.457 1.00 96.31 172 VAL A C 1
ATOM 1278 O O . VAL A 1 172 ? 18.307 13.949 14.699 1.00 96.31 172 VAL A O 1
ATOM 1281 N N . SER A 1 173 ? 16.266 14.825 14.371 1.00 80.12 173 SER A N 1
ATOM 1282 C CA . SER A 1 173 ? 15.528 13.574 14.516 1.00 80.12 173 SER A CA 1
ATOM 1283 C C . SER A 1 173 ? 15.020 13.165 13.136 1.00 80.12 173 SER A C 1
ATOM 1285 O O . SER A 1 173 ? 14.228 13.893 12.554 1.00 80.12 173 SER A O 1
ATOM 1287 N N . ARG A 1 174 ? 15.457 11.993 12.638 1.00 85.69 174 ARG A N 1
ATOM 1288 C CA . ARG A 1 174 ? 15.174 11.412 11.294 1.00 85.69 174 ARG A CA 1
ATOM 1289 C C . ARG A 1 174 ? 16.224 11.687 10.204 1.00 85.69 174 ARG A C 1
ATOM 1291 O O . ARG A 1 174 ? 15.890 12.110 9.109 1.00 85.69 174 ARG A O 1
ATOM 1298 N N . ILE A 1 175 ? 17.486 11.365 10.493 1.00 94.56 175 ILE A N 1
ATOM 1299 C CA . ILE A 1 175 ? 18.457 11.074 9.424 1.00 94.56 175 ILE A CA 1
ATOM 1300 C C . ILE A 1 175 ? 18.307 9.596 9.072 1.00 94.56 175 ILE A C 1
ATOM 1302 O O . ILE A 1 175 ? 18.451 8.756 9.975 1.00 94.56 175 ILE A O 1
ATOM 1306 N N . ASP A 1 176 ? 18.049 9.295 7.802 1.00 91.88 176 ASP A N 1
ATOM 1307 C CA . ASP A 1 176 ? 17.944 7.927 7.301 1.00 91.88 176 ASP A CA 1
ATOM 1308 C C . ASP A 1 176 ? 19.230 7.135 7.540 1.00 91.88 176 ASP A C 1
ATOM 1310 O O . ASP A 1 176 ? 20.316 7.682 7.753 1.00 91.88 176 ASP A O 1
ATOM 1314 N N . ARG A 1 177 ? 19.116 5.803 7.573 1.00 92.31 177 ARG A N 1
ATOM 1315 C CA . ARG A 1 177 ? 20.258 4.938 7.898 1.00 92.31 177 ARG A CA 1
ATOM 1316 C C . ARG A 1 177 ? 21.401 5.120 6.900 1.00 92.31 177 ARG A C 1
ATOM 1318 O O . ARG A 1 177 ? 22.554 5.141 7.324 1.00 92.31 177 ARG A O 1
ATOM 1325 N N . GLU A 1 178 ? 21.081 5.240 5.617 1.00 91.25 178 GLU A N 1
ATOM 1326 C CA . GLU A 1 178 ? 22.055 5.405 4.534 1.00 91.25 178 GLU A CA 1
ATOM 1327 C C . GLU A 1 178 ? 22.752 6.762 4.626 1.00 91.25 178 GLU A C 1
ATOM 1329 O O . GLU A 1 178 ? 23.978 6.807 4.732 1.00 91.25 178 GLU A O 1
ATOM 1334 N N . ASP A 1 179 ? 21.983 7.845 4.759 1.00 94.19 179 ASP A N 1
ATOM 1335 C CA . ASP A 1 179 ? 22.510 9.196 4.976 1.00 94.19 179 ASP A CA 1
ATOM 1336 C C . ASP A 1 179 ? 23.374 9.286 6.232 1.00 94.19 179 ASP A C 1
ATOM 1338 O O . ASP A 1 179 ? 24.433 9.911 6.237 1.00 94.19 179 ASP A O 1
ATOM 1342 N N . ARG A 1 180 ? 22.970 8.619 7.318 1.00 95.19 180 ARG A N 1
ATOM 1343 C CA . ARG A 1 180 ? 23.757 8.569 8.552 1.00 95.19 180 ARG A CA 1
ATOM 1344 C C . ARG A 1 180 ? 25.091 7.860 8.337 1.00 95.19 180 ARG A C 1
ATOM 1346 O O . ARG A 1 180 ? 26.088 8.305 8.902 1.00 95.19 180 ARG A O 1
ATOM 1353 N N . ILE A 1 181 ? 25.120 6.777 7.559 1.00 93.12 181 ILE A N 1
ATOM 1354 C CA . ILE A 1 181 ? 26.359 6.066 7.214 1.00 93.12 181 ILE A CA 1
ATOM 1355 C C . ILE A 1 181 ? 27.246 6.957 6.335 1.00 93.12 181 ILE A C 1
ATOM 1357 O O . ILE A 1 181 ? 28.435 7.085 6.625 1.00 93.12 181 ILE A O 1
ATOM 1361 N N . ALA A 1 182 ? 26.677 7.631 5.330 1.00 93.00 182 ALA A N 1
ATOM 1362 C CA . ALA A 1 182 ? 27.405 8.564 4.472 1.00 93.00 182 ALA A CA 1
ATOM 1363 C C . ALA A 1 182 ? 28.016 9.721 5.282 1.00 93.00 182 ALA A C 1
ATOM 1365 O O . ALA A 1 182 ? 29.222 9.958 5.222 1.00 93.00 182 ALA A O 1
ATOM 1366 N N . LEU A 1 183 ? 27.223 10.374 6.138 1.00 96.31 183 LEU A N 1
ATOM 1367 C CA . LEU A 1 183 ? 27.689 11.445 7.024 1.00 96.31 183 LEU A CA 1
ATOM 1368 C C . LEU A 1 183 ? 28.742 10.967 8.033 1.00 96.31 183 LEU A C 1
ATOM 1370 O O . LEU A 1 183 ? 29.643 11.730 8.374 1.00 96.31 183 LEU A O 1
ATOM 1374 N N . GLN A 1 184 ? 28.658 9.723 8.519 1.00 96.62 184 GLN A N 1
ATOM 1375 C CA . GLN A 1 184 ? 29.696 9.128 9.370 1.00 96.62 184 GLN A CA 1
ATOM 1376 C C . GLN A 1 184 ? 31.004 8.894 8.609 1.00 96.62 184 GLN A C 1
ATOM 1378 O O . GLN A 1 184 ? 32.069 9.127 9.182 1.00 96.62 184 GLN A O 1
ATOM 1383 N N . GLY A 1 185 ? 30.924 8.477 7.342 1.00 94.81 185 GLY A N 1
ATOM 1384 C CA . GLY A 1 185 ? 32.076 8.367 6.447 1.00 94.81 185 GLY A CA 1
ATOM 1385 C C . GLY A 1 185 ? 32.768 9.716 6.267 1.00 94.81 185 GLY A C 1
ATOM 1386 O O . GLY A 1 185 ? 33.939 9.848 6.616 1.00 94.81 185 GLY A O 1
ATOM 1387 N N . ILE A 1 186 ? 32.008 10.744 5.870 1.00 95.75 186 ILE A N 1
ATOM 1388 C CA . ILE A 1 186 ? 32.528 12.110 5.698 1.00 95.75 186 ILE A CA 1
ATOM 1389 C C . ILE A 1 186 ? 33.084 12.644 7.029 1.00 95.75 186 ILE A C 1
ATOM 1391 O O . ILE A 1 186 ? 34.155 13.238 7.073 1.00 95.75 186 ILE A O 1
ATOM 1395 N N . LEU A 1 187 ? 32.419 12.396 8.162 1.00 95.81 187 LEU A N 1
ATOM 1396 C CA . LEU A 1 187 ? 32.945 12.806 9.469 1.00 95.81 187 LEU A CA 1
ATOM 1397 C C . LEU A 1 187 ? 34.288 12.130 9.786 1.00 95.81 187 LEU A C 1
ATOM 1399 O O . LEU A 1 187 ? 35.143 12.763 10.408 1.00 95.81 187 LEU A O 1
ATOM 1403 N N . GLY A 1 188 ? 34.479 10.877 9.360 1.00 94.81 188 GLY A N 1
ATOM 1404 C CA . GLY A 1 188 ? 35.748 10.148 9.431 1.00 94.81 188 GLY A CA 1
ATOM 1405 C C . GLY A 1 188 ? 36.899 10.926 8.793 1.00 94.81 188 GLY A C 1
ATOM 1406 O O . GLY A 1 188 ? 37.911 11.174 9.451 1.00 94.81 188 GLY A O 1
ATOM 1407 N N . ASP A 1 189 ? 36.688 11.422 7.575 1.00 94.62 189 ASP A N 1
ATOM 1408 C CA . ASP A 1 189 ? 37.682 12.182 6.801 1.00 94.62 189 ASP A CA 1
ATOM 1409 C C . ASP A 1 189 ? 38.003 13.566 7.412 1.00 94.62 189 ASP A C 1
ATOM 1411 O O . ASP A 1 189 ? 39.041 14.188 7.137 1.00 94.62 189 ASP A O 1
ATOM 1415 N N . HIS A 1 190 ? 37.127 14.053 8.297 1.00 94.75 190 HIS A N 1
ATOM 1416 C CA . HIS A 1 190 ? 37.240 15.345 8.978 1.00 94.75 190 HIS A CA 1
ATOM 1417 C C . HIS A 1 190 ? 37.613 15.236 10.474 1.00 94.75 190 HIS A C 1
ATOM 1419 O O . HIS A 1 190 ? 37.677 16.260 11.163 1.00 94.75 190 HIS A O 1
ATOM 1425 N N . GLN A 1 191 ? 37.929 14.045 11.005 1.00 94.56 191 GLN A N 1
ATOM 1426 C CA . GLN A 1 191 ? 38.264 13.859 12.432 1.00 94.56 191 GLN A CA 1
ATOM 1427 C C . GLN A 1 191 ? 39.475 14.682 12.899 1.00 94.56 191 GLN A C 1
ATOM 1429 O O . GLN A 1 191 ? 39.503 15.177 14.033 1.00 94.56 191 GLN A O 1
ATOM 1434 N N . GLU A 1 192 ? 40.471 14.874 12.033 1.00 92.38 192 GLU A N 1
ATOM 1435 C CA . GLU A 1 192 ? 41.638 15.706 12.342 1.00 92.38 192 GLU A CA 1
ATOM 1436 C C . GLU A 1 192 ? 41.257 17.176 12.542 1.00 92.38 192 GLU A C 1
ATOM 1438 O O . GLU A 1 192 ? 41.766 17.827 13.457 1.00 92.38 192 GLU A O 1
ATOM 1443 N N . ALA A 1 193 ? 40.328 17.693 11.730 1.00 92.12 193 ALA A N 1
ATOM 1444 C CA . ALA A 1 193 ? 39.819 19.056 11.854 1.00 92.12 193 ALA A CA 1
ATOM 1445 C C . ALA A 1 193 ? 39.032 19.226 13.163 1.00 92.12 193 ALA A C 1
ATOM 1447 O O . ALA A 1 193 ? 39.288 20.166 13.916 1.00 92.12 193 ALA A O 1
ATOM 1448 N N . VAL A 1 194 ? 38.174 18.258 13.518 1.00 92.44 194 VAL A N 1
ATOM 1449 C CA . VAL A 1 194 ? 37.470 18.239 14.817 1.00 92.44 194 VAL A CA 1
ATOM 1450 C C . VAL A 1 194 ? 38.461 18.262 15.985 1.00 92.44 194 VAL A C 1
ATOM 1452 O O . VAL A 1 194 ? 38.302 19.033 16.934 1.00 92.44 194 VAL A O 1
ATOM 1455 N N . THR A 1 195 ? 39.511 17.441 15.918 1.00 92.50 195 THR A N 1
ATOM 1456 C CA . THR A 1 195 ? 40.535 17.352 16.969 1.00 92.50 195 THR A CA 1
ATOM 1457 C C . THR A 1 195 ? 41.326 18.653 17.086 1.00 92.50 195 THR A C 1
ATOM 1459 O O . THR A 1 195 ? 41.551 19.147 18.192 1.00 92.50 195 THR A O 1
ATOM 1462 N N . ARG A 1 196 ? 41.688 19.263 15.953 1.00 93.56 196 ARG A N 1
ATOM 1463 C CA . ARG A 1 196 ? 42.364 20.564 15.897 1.00 93.56 196 ARG A CA 1
ATOM 1464 C C . ARG A 1 196 ? 41.518 21.667 16.530 1.00 93.56 196 ARG A C 1
ATOM 1466 O O . ARG A 1 196 ? 42.030 22.400 17.373 1.00 93.56 196 ARG A O 1
ATOM 1473 N N . LEU A 1 197 ? 40.229 21.741 16.193 1.00 91.69 197 LEU A N 1
ATOM 1474 C CA . LEU A 1 197 ? 39.287 22.711 16.764 1.00 91.69 197 LEU A CA 1
ATOM 1475 C C . LEU A 1 197 ? 39.080 22.492 18.272 1.00 91.69 197 LEU A C 1
ATOM 1477 O O . LEU A 1 197 ? 39.031 23.454 19.042 1.00 91.69 197 LEU A O 1
ATOM 1481 N N . ARG A 1 198 ? 39.026 21.232 18.728 1.00 89.25 198 ARG A N 1
ATOM 1482 C CA . ARG A 1 198 ? 38.956 20.894 20.160 1.00 89.25 198 ARG A CA 1
ATOM 1483 C C . ARG A 1 198 ? 40.213 21.352 20.908 1.00 89.25 198 ARG A C 1
ATOM 1485 O O . ARG A 1 198 ? 40.100 21.948 21.979 1.00 89.25 198 ARG A O 1
ATOM 1492 N N . ASN A 1 199 ? 41.392 21.123 20.333 1.00 89.06 199 ASN A N 1
ATOM 1493 C CA . ASN A 1 199 ? 42.674 21.489 20.940 1.00 89.06 199 ASN A CA 1
ATOM 1494 C C . ASN A 1 199 ? 42.905 23.006 20.951 1.00 89.06 199 ASN A C 1
ATOM 1496 O O . ASN A 1 199 ? 43.395 23.538 21.946 1.00 89.06 199 ASN A O 1
ATOM 1500 N N . ALA A 1 200 ? 42.490 23.718 19.898 1.00 85.81 200 ALA A N 1
ATOM 1501 C CA . ALA A 1 200 ? 42.567 25.178 19.830 1.00 85.81 200 ALA A CA 1
ATOM 1502 C C . ALA A 1 200 ? 41.802 25.850 20.986 1.00 85.81 200 ALA A C 1
ATOM 1504 O O . ALA A 1 200 ? 42.270 26.833 21.559 1.00 85.81 200 ALA A O 1
ATOM 1505 N N . ARG A 1 201 ? 40.666 25.270 21.398 1.00 77.94 201 ARG A N 1
ATOM 1506 C CA . ARG A 1 201 ? 39.887 25.750 22.549 1.00 77.94 201 ARG A CA 1
ATOM 1507 C C . ARG A 1 201 ? 40.549 25.438 23.894 1.00 77.94 201 ARG A C 1
ATOM 1509 O O . ARG A 1 201 ? 40.448 26.242 24.816 1.00 77.94 201 ARG A O 1
ATOM 1516 N N . GLY A 1 202 ? 41.229 24.296 24.006 1.00 75.19 202 GLY A N 1
ATOM 1517 C CA . GLY A 1 202 ? 41.982 23.924 25.207 1.00 75.19 202 GLY A CA 1
ATOM 1518 C C . GLY A 1 202 ? 43.198 24.822 25.460 1.00 75.19 202 GLY A C 1
ATOM 1519 O O . GLY A 1 202 ? 43.489 25.138 26.608 1.00 75.19 202 GLY A O 1
ATOM 1520 N N . GLY A 1 203 ? 43.867 25.283 24.396 1.00 68.75 203 GLY A N 1
ATOM 1521 C CA . GLY A 1 203 ? 45.054 26.142 24.495 1.00 68.75 203 GLY A CA 1
ATOM 1522 C C . GLY A 1 203 ? 44.758 27.597 24.875 1.00 68.75 203 GLY A C 1
ATOM 1523 O O . GLY A 1 203 ? 45.518 28.196 25.633 1.00 68.75 203 GLY A O 1
ATOM 1524 N N . ALA A 1 204 ? 43.633 28.157 24.417 1.00 59.03 204 ALA A N 1
ATOM 1525 C CA . ALA A 1 204 ? 43.270 29.551 24.700 1.00 59.03 204 ALA A CA 1
ATOM 1526 C C . ALA A 1 204 ? 42.956 29.812 26.187 1.00 59.03 204 ALA A C 1
ATOM 1528 O O . ALA A 1 204 ? 43.174 30.914 26.675 1.00 59.03 204 ALA A O 1
ATOM 1529 N N . GLY A 1 205 ? 42.502 28.798 26.933 1.00 54.88 205 GLY A N 1
ATOM 1530 C CA . GLY A 1 205 ? 42.224 28.923 28.369 1.00 54.88 205 GLY A CA 1
ATOM 1531 C C . GLY A 1 205 ? 43.453 28.809 29.279 1.00 54.88 205 GLY A C 1
ATOM 1532 O O . GLY A 1 205 ? 43.329 29.032 30.480 1.00 54.88 205 GLY A O 1
ATOM 1533 N N . GLN A 1 206 ? 44.623 28.441 28.741 1.00 52.53 206 GLN A N 1
ATOM 1534 C CA . GLN A 1 206 ? 45.824 28.162 29.539 1.00 52.53 206 GLN A CA 1
ATOM 1535 C C . GLN A 1 206 ? 46.923 29.230 29.389 1.00 52.53 206 GLN A C 1
ATOM 1537 O O . GLN A 1 206 ? 47.817 29.289 30.230 1.00 52.53 206 GLN A O 1
ATOM 1542 N N . ALA A 1 207 ? 46.835 30.101 28.376 1.00 51.19 207 ALA A N 1
ATOM 1543 C CA . ALA A 1 207 ? 47.798 31.182 28.142 1.00 51.19 207 ALA A CA 1
ATOM 1544 C C . ALA A 1 207 ? 47.545 32.450 28.988 1.00 51.19 207 ALA A C 1
ATOM 1546 O O . ALA A 1 207 ? 48.495 33.171 29.274 1.00 51.19 207 ALA A O 1
ATOM 1547 N N . ASP A 1 208 ? 46.316 32.681 29.468 1.00 47.62 208 ASP A N 1
ATOM 1548 C CA . ASP A 1 208 ? 45.974 33.844 30.315 1.00 47.62 208 ASP A CA 1
ATOM 1549 C C . ASP A 1 208 ? 46.098 33.581 31.830 1.00 47.62 208 ASP A C 1
ATOM 1551 O O . ASP A 1 208 ? 45.873 34.472 32.646 1.00 47.62 208 ASP A O 1
ATOM 1555 N N . ALA A 1 209 ? 46.493 32.369 32.239 1.00 48.06 209 ALA A N 1
ATOM 1556 C CA . ALA A 1 209 ? 46.613 31.990 33.652 1.00 48.06 209 ALA A CA 1
ATOM 1557 C C . ALA A 1 209 ? 48.061 31.972 34.190 1.00 48.06 209 ALA A C 1
ATOM 1559 O O . ALA A 1 209 ? 48.269 31.633 35.354 1.00 48.06 209 ALA A O 1
ATOM 1560 N N . SER A 1 210 ? 49.076 32.324 33.386 1.00 45.97 210 SER A N 1
ATOM 1561 C CA . SER A 1 210 ? 50.493 32.291 33.806 1.00 45.97 210 SER A CA 1
ATOM 1562 C C . SER A 1 210 ? 51.110 33.649 34.167 1.00 45.97 210 SER A C 1
ATOM 1564 O O . SER A 1 210 ? 52.321 33.727 34.367 1.00 45.97 210 SER A O 1
ATOM 1566 N N . SER A 1 211 ? 50.316 34.714 34.309 1.00 46.50 211 SER A N 1
ATOM 1567 C CA . SER A 1 211 ? 50.806 36.021 34.774 1.00 46.50 211 SER A CA 1
ATOM 1568 C C . SER A 1 211 ? 49.947 36.630 35.884 1.00 46.50 211 SER A C 1
ATOM 1570 O O . SER A 1 211 ? 49.588 37.799 35.817 1.00 46.50 211 SER A O 1
ATOM 1572 N N . SER A 1 212 ? 49.631 35.870 36.933 1.00 44.50 212 SER A N 1
ATOM 1573 C CA . SER A 1 212 ? 49.303 36.460 38.236 1.00 44.50 212 SER A CA 1
ATOM 1574 C C . SER A 1 212 ? 49.436 35.445 39.371 1.00 44.50 212 SER A C 1
ATOM 1576 O O . SER A 1 212 ? 48.891 34.350 39.309 1.00 44.50 212 SER A O 1
ATOM 1578 N N . GLU A 1 213 ? 50.102 35.892 40.431 1.00 38.75 213 GLU A N 1
ATOM 1579 C CA . GLU A 1 213 ? 50.032 35.387 41.806 1.00 38.75 213 GLU A CA 1
ATOM 1580 C C . GLU A 1 213 ? 50.836 34.140 42.198 1.00 38.75 213 GLU A C 1
ATOM 1582 O O . GLU A 1 213 ? 50.392 32.995 42.271 1.00 38.75 213 GLU A O 1
ATOM 1587 N N . SER A 1 214 ? 52.029 34.471 42.689 1.00 43.53 214 SER A N 1
ATOM 1588 C CA . SER A 1 214 ? 52.524 34.004 43.977 1.00 43.53 214 SER A CA 1
ATOM 1589 C C . SER A 1 214 ? 51.423 33.838 45.040 1.00 43.53 214 SER A C 1
ATOM 1591 O O . SER A 1 214 ? 50.818 34.809 45.482 1.00 43.53 214 SER A O 1
ATOM 1593 N N . GLY A 1 215 ? 51.310 32.620 45.567 1.00 44.84 215 GLY A N 1
ATOM 1594 C CA . GLY A 1 215 ? 51.020 32.397 46.981 1.00 44.84 215 GLY A CA 1
ATOM 1595 C C . GLY A 1 215 ? 49.555 32.252 47.388 1.00 44.84 215 GLY A C 1
ATOM 1596 O O . GLY A 1 215 ? 48.993 33.154 47.989 1.00 44.84 215 GLY A O 1
ATOM 1597 N N . ARG A 1 216 ? 49.020 31.028 47.300 1.00 37.47 216 ARG A N 1
ATOM 1598 C CA . ARG A 1 216 ? 48.424 30.328 48.458 1.00 37.47 216 ARG A CA 1
ATOM 1599 C C . ARG A 1 216 ? 48.026 28.899 48.099 1.00 37.47 216 ARG A C 1
ATOM 1601 O O . ARG A 1 216 ? 47.388 28.630 47.091 1.00 37.47 216 ARG A O 1
ATOM 1608 N N . ARG A 1 217 ? 48.418 27.973 48.976 1.00 43.06 217 ARG A N 1
ATOM 1609 C CA . ARG A 1 217 ? 48.038 26.556 48.958 1.00 43.06 217 ARG A CA 1
ATOM 1610 C C . ARG A 1 217 ? 46.522 26.413 49.141 1.00 43.06 217 ARG A C 1
ATOM 1612 O O . ARG A 1 217 ? 45.993 26.883 50.143 1.00 43.06 217 ARG A O 1
ATOM 1619 N N . GLY A 1 218 ? 45.868 25.675 48.249 1.00 35.62 218 GLY A N 1
ATOM 1620 C CA . GLY A 1 218 ? 44.483 25.228 48.394 1.00 35.62 218 GLY A CA 1
ATOM 1621 C C . GLY A 1 218 ? 44.225 24.005 47.517 1.00 35.62 218 GLY A C 1
ATOM 1622 O O . GLY A 1 218 ? 44.534 24.015 46.334 1.00 35.62 218 GLY A O 1
ATOM 1623 N N . ARG A 1 219 ? 43.746 22.922 48.134 1.00 37.69 219 ARG A N 1
ATOM 1624 C CA . ARG A 1 219 ? 43.551 21.582 47.558 1.00 37.69 219 ARG A CA 1
ATOM 1625 C C . ARG A 1 219 ? 42.597 21.587 46.358 1.00 37.69 219 ARG A C 1
ATOM 1627 O O . ARG A 1 219 ? 41.515 22.157 46.435 1.00 37.69 219 ARG A O 1
ATOM 1634 N N . GLY A 1 220 ? 42.987 20.873 45.302 1.00 32.28 220 GLY A N 1
ATOM 1635 C CA . GLY A 1 220 ? 42.172 20.639 44.115 1.00 32.28 220 GLY A CA 1
ATOM 1636 C C . GLY A 1 220 ? 41.055 19.615 44.332 1.00 32.28 220 GLY A C 1
ATOM 1637 O O . GLY A 1 220 ? 41.258 18.578 44.963 1.00 32.28 220 GLY A O 1
ATOM 1638 N N . ALA A 1 221 ? 39.897 19.906 43.744 1.00 35.88 221 ALA A N 1
ATOM 1639 C CA . ALA A 1 221 ? 38.873 18.939 43.378 1.00 35.88 221 ALA A CA 1
ATOM 1640 C C . ALA A 1 221 ? 38.515 19.198 41.907 1.00 35.88 221 ALA A C 1
ATOM 1642 O O . ALA A 1 221 ? 37.983 20.247 41.551 1.00 35.88 221 ALA A O 1
ATOM 1643 N N . THR A 1 222 ? 38.884 18.258 41.045 1.00 33.91 222 THR A N 1
ATOM 1644 C CA . THR A 1 222 ? 38.599 18.245 39.612 1.00 33.91 222 THR A CA 1
ATOM 1645 C C . THR A 1 222 ? 37.137 17.851 39.383 1.00 33.91 222 THR A C 1
ATOM 1647 O O . THR A 1 222 ? 36.715 16.757 39.750 1.00 33.91 222 THR A O 1
ATOM 1650 N N . VAL A 1 223 ? 36.344 18.733 38.768 1.00 35.66 223 VAL A N 1
ATOM 1651 C CA . VAL A 1 223 ? 34.963 18.437 38.348 1.00 35.66 223 VAL A CA 1
ATOM 1652 C C . VAL A 1 223 ? 34.967 18.158 36.848 1.00 35.66 223 VAL A C 1
ATOM 1654 O O . VAL A 1 223 ? 35.269 19.034 36.044 1.00 35.66 223 VAL A O 1
ATOM 1657 N N . SER A 1 224 ? 34.663 16.911 36.472 1.00 35.38 224 SER A N 1
ATOM 1658 C CA . SER A 1 224 ? 34.597 16.472 35.074 1.00 35.38 224 SER A CA 1
ATOM 1659 C C . SER A 1 224 ? 33.268 16.875 34.416 1.00 35.38 224 SER A C 1
ATOM 1661 O O . SER A 1 224 ? 32.197 16.711 35.003 1.00 35.38 224 SER A O 1
ATOM 1663 N N . SER A 1 225 ? 33.354 17.337 33.167 1.00 37.59 225 SER A N 1
ATOM 1664 C CA . SER A 1 225 ? 32.298 17.866 32.283 1.00 37.59 225 SER A CA 1
ATOM 1665 C C . SER A 1 225 ? 31.266 16.826 31.782 1.00 37.59 225 SER A C 1
ATOM 1667 O O . SER A 1 225 ? 30.663 17.010 30.728 1.00 37.59 225 SER A O 1
ATOM 1669 N N . GLY A 1 226 ? 31.038 15.724 32.504 1.00 37.44 226 GLY A N 1
ATOM 1670 C CA . GLY A 1 226 ? 30.220 14.591 32.037 1.00 37.44 226 GLY A CA 1
ATOM 1671 C C . GLY A 1 226 ? 28.746 14.566 32.473 1.00 37.44 226 GLY A C 1
ATOM 1672 O O . GLY A 1 226 ? 28.089 13.553 32.260 1.00 37.44 226 GLY A O 1
ATOM 1673 N N . ARG A 1 227 ? 28.204 15.608 33.128 1.00 35.91 227 ARG A N 1
ATOM 1674 C CA . ARG A 1 227 ? 26.889 15.517 33.810 1.00 35.91 227 ARG A CA 1
ATOM 1675 C C . ARG A 1 227 ? 25.694 16.227 33.159 1.00 35.91 227 ARG A C 1
ATOM 1677 O O . ARG A 1 227 ? 24.577 15.966 33.593 1.00 35.91 227 ARG A O 1
ATOM 1684 N N . MET A 1 228 ? 25.859 17.040 32.111 1.00 36.69 228 MET A N 1
ATOM 1685 C CA . MET A 1 228 ? 24.699 17.705 31.479 1.00 36.69 228 MET A CA 1
ATOM 1686 C C . MET A 1 228 ? 23.825 16.753 30.648 1.00 36.69 228 MET A C 1
ATOM 1688 O O . MET A 1 228 ? 22.607 16.890 30.649 1.00 36.69 228 MET A O 1
ATOM 1692 N N . THR A 1 229 ? 24.397 15.729 30.013 1.00 40.53 229 THR A N 1
ATOM 1693 C CA . THR A 1 229 ? 23.646 14.833 29.113 1.00 40.53 229 THR A CA 1
ATOM 1694 C C . THR A 1 229 ? 22.811 13.772 29.845 1.00 40.53 229 THR A C 1
ATOM 1696 O O . THR A 1 229 ? 21.901 13.191 29.263 1.00 40.53 229 THR A O 1
ATOM 1699 N N . ALA A 1 230 ? 23.078 13.529 31.134 1.00 35.25 230 ALA A N 1
ATOM 1700 C CA . ALA A 1 230 ? 22.327 12.569 31.950 1.00 35.25 230 ALA A CA 1
ATOM 1701 C C . ALA A 1 230 ? 21.130 13.199 32.691 1.00 35.25 230 ALA A C 1
ATOM 1703 O O . ALA A 1 230 ? 20.180 12.491 33.017 1.00 35.25 230 ALA A O 1
ATOM 1704 N N . ALA A 1 231 ? 21.140 14.517 32.921 1.00 34.75 231 ALA A N 1
ATOM 1705 C CA . ALA A 1 231 ? 20.082 15.213 33.658 1.00 34.75 231 ALA A CA 1
ATOM 1706 C C . ALA A 1 231 ? 18.817 15.484 32.816 1.00 34.75 231 ALA A C 1
ATOM 1708 O O . ALA A 1 231 ? 17.729 15.583 33.374 1.00 34.75 231 ALA A O 1
ATOM 1709 N N . LEU A 1 232 ? 18.924 15.516 31.480 1.00 40.88 232 LEU A N 1
ATOM 1710 C CA . LEU A 1 232 ? 17.778 15.743 30.586 1.00 40.88 232 LEU A CA 1
ATOM 1711 C C . LEU A 1 232 ? 16.902 14.496 30.345 1.00 40.88 232 LEU A C 1
ATOM 1713 O O . LEU A 1 232 ? 15.793 14.614 29.837 1.00 40.88 232 LEU A O 1
ATOM 1717 N N . ARG A 1 233 ? 17.367 13.291 30.714 1.00 37.19 233 ARG A N 1
ATOM 1718 C CA . ARG A 1 233 ? 16.640 12.023 30.483 1.00 37.19 233 ARG A CA 1
ATOM 1719 C C . ARG A 1 233 ? 15.747 11.565 31.643 1.00 37.19 233 ARG A C 1
ATOM 1721 O O . ARG A 1 233 ? 15.039 10.578 31.478 1.00 37.19 233 ARG A O 1
ATOM 1728 N N . GLN A 1 234 ? 15.760 12.241 32.796 1.00 34.78 234 GLN A N 1
ATOM 1729 C CA . GLN A 1 234 ? 14.997 11.820 33.987 1.00 34.78 234 GLN A CA 1
ATOM 1730 C C . GLN A 1 234 ? 13.777 12.695 34.336 1.00 34.78 234 GLN A C 1
ATOM 1732 O O . GLN A 1 234 ? 13.099 12.396 35.312 1.00 34.78 234 GLN A O 1
ATOM 1737 N N . GLN A 1 235 ? 13.441 13.727 33.554 1.00 34.22 235 GLN A N 1
ATOM 1738 C CA . GLN A 1 235 ? 12.340 14.652 33.886 1.00 34.22 235 GLN A CA 1
ATOM 1739 C C . GLN A 1 235 ? 10.994 14.403 33.172 1.00 34.22 235 GLN A C 1
ATOM 1741 O O . GLN A 1 235 ? 10.069 15.185 33.357 1.00 34.22 235 GLN A O 1
ATOM 1746 N N . THR A 1 236 ? 10.816 13.310 32.420 1.00 33.53 236 THR A N 1
ATOM 1747 C CA . THR A 1 236 ? 9.550 13.018 31.699 1.00 33.53 236 THR A CA 1
ATOM 1748 C C . THR A 1 236 ? 8.714 11.862 32.259 1.00 33.53 236 THR A C 1
ATOM 1750 O O . THR A 1 236 ? 7.773 11.415 31.611 1.00 33.53 236 THR A O 1
ATOM 1753 N N . LEU A 1 237 ? 8.970 11.406 33.487 1.00 32.12 237 LEU A N 1
ATOM 1754 C CA . LEU A 1 237 ? 8.097 10.453 34.183 1.00 32.12 237 LEU A CA 1
ATOM 1755 C C . LEU A 1 237 ? 7.845 10.944 35.608 1.00 32.12 237 LEU A C 1
ATOM 1757 O O . LEU A 1 237 ? 8.640 10.650 36.486 1.00 32.12 237 LEU A O 1
ATOM 1761 N N . HIS A 1 238 ? 6.793 11.749 35.786 1.00 31.66 238 HIS A N 1
ATOM 1762 C CA . HIS A 1 238 ? 5.961 11.944 36.990 1.00 31.66 238 HIS A CA 1
ATOM 1763 C C . HIS A 1 238 ? 5.285 13.325 36.912 1.00 31.66 238 HIS A C 1
ATOM 1765 O O . HIS A 1 238 ? 5.738 14.293 37.516 1.00 31.66 238 HIS A O 1
ATOM 1771 N N . ALA A 1 239 ? 4.185 13.414 36.159 1.00 28.02 239 ALA A N 1
ATOM 1772 C CA . ALA A 1 239 ? 3.240 14.522 36.269 1.00 28.02 239 ALA A CA 1
ATOM 1773 C C . ALA A 1 239 ? 2.041 14.048 37.101 1.00 28.02 239 ALA A C 1
ATOM 1775 O O . ALA A 1 239 ? 1.152 13.351 36.614 1.00 28.02 239 ALA A O 1
ATOM 1776 N N . SER A 1 240 ? 2.083 14.377 38.388 1.00 28.50 240 SER A N 1
ATOM 1777 C CA . SER A 1 240 ? 0.989 14.235 39.346 1.00 28.50 240 SER A CA 1
ATOM 1778 C C . SER A 1 240 ? -0.014 15.377 39.150 1.00 28.50 240 SER A C 1
ATOM 1780 O O . SER A 1 240 ? 0.385 16.523 38.952 1.00 28.50 240 SER A O 1
ATOM 1782 N N . LEU A 1 241 ? -1.308 15.061 39.226 1.00 32.88 241 LEU A N 1
ATOM 1783 C CA . LEU A 1 241 ? -2.429 16.008 39.175 1.00 32.88 241 LEU A CA 1
ATOM 1784 C C . LEU A 1 241 ? -2.323 17.099 40.265 1.00 32.88 241 LEU A C 1
ATOM 1786 O O . LEU A 1 241 ? -1.943 16.777 41.396 1.00 32.88 241 LEU A O 1
ATOM 1790 N N . PRO A 1 242 ? -2.712 18.360 39.989 1.00 34.50 242 PRO A N 1
ATOM 1791 C CA . PRO A 1 242 ? -2.808 19.384 41.018 1.00 34.50 242 PRO A CA 1
ATOM 1792 C C . PRO A 1 242 ? -4.118 19.229 41.800 1.00 34.50 242 PRO A C 1
ATOM 1794 O O . PRO A 1 242 ? -5.210 19.379 41.257 1.00 34.50 242 PRO A O 1
ATOM 1797 N N . ASN A 1 243 ? -3.985 18.959 43.097 1.00 30.97 243 ASN A N 1
ATOM 1798 C CA . ASN A 1 243 ? -5.068 19.027 44.069 1.00 30.97 243 ASN A CA 1
ATOM 1799 C C . ASN A 1 243 ? -5.039 20.423 44.718 1.00 30.97 243 ASN A C 1
ATOM 1801 O O . ASN A 1 243 ? -4.058 20.801 45.358 1.00 30.97 243 ASN A O 1
ATOM 1805 N N . ARG A 1 244 ? -6.103 21.196 44.510 1.00 30.73 244 ARG A N 1
ATOM 1806 C CA . ARG A 1 244 ? -6.396 22.506 45.112 1.00 30.73 244 ARG A CA 1
ATOM 1807 C C . ARG A 1 244 ? -7.906 22.439 45.360 1.00 30.73 244 ARG A C 1
ATOM 1809 O O . ARG A 1 244 ? -8.641 22.299 44.397 1.00 30.73 244 ARG A O 1
ATOM 1816 N N . GLY A 1 245 ? -8.456 22.366 46.560 1.00 29.98 245 GLY A N 1
ATOM 1817 C CA . GLY A 1 245 ? -8.021 22.802 47.874 1.00 29.98 245 GLY A CA 1
ATOM 1818 C C . GLY A 1 245 ? -9.151 23.693 48.365 1.00 29.98 245 GLY A C 1
ATOM 1819 O O . GLY A 1 245 ? -9.313 24.764 47.802 1.00 29.98 245 GLY A O 1
ATOM 1820 N N . GLU A 1 246 ? -9.929 23.256 49.352 1.00 29.25 246 GLU A N 1
ATOM 1821 C CA . GLU A 1 246 ? -10.753 24.156 50.158 1.00 29.25 246 GLU A CA 1
ATOM 1822 C C . GLU A 1 246 ? -11.033 23.520 51.520 1.00 29.25 246 GLU A C 1
ATOM 1824 O O . GLU A 1 246 ? -11.414 22.356 51.639 1.00 29.25 246 GLU A O 1
ATOM 1829 N N . ALA A 1 247 ? -10.706 24.301 52.541 1.00 32.94 247 ALA A N 1
ATOM 1830 C CA . ALA A 1 247 ? -10.771 23.976 53.946 1.00 32.94 247 ALA A CA 1
ATOM 1831 C C . ALA A 1 247 ? -12.150 24.341 54.499 1.00 32.94 247 A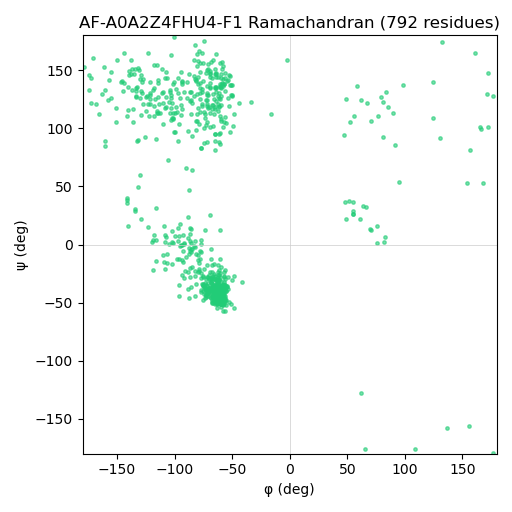LA A C 1
ATOM 1833 O O . ALA A 1 247 ? -12.646 25.429 54.220 1.00 32.94 247 ALA A O 1
ATOM 1834 N N . MET A 1 248 ? -12.707 23.494 55.361 1.00 32.16 248 MET A N 1
ATOM 1835 C CA . MET A 1 248 ? -13.562 23.957 56.452 1.00 32.16 248 MET A CA 1
ATOM 1836 C C . MET A 1 248 ? -13.266 23.137 57.704 1.00 32.16 248 MET A C 1
ATOM 1838 O O . MET A 1 248 ? -13.462 21.924 57.746 1.00 32.16 248 MET A O 1
ATOM 1842 N N . GLU A 1 249 ? -12.764 23.851 58.706 1.00 31.70 249 GLU A N 1
ATOM 1843 C CA . GLU A 1 249 ? -12.787 23.484 60.113 1.00 31.70 249 GLU A CA 1
ATOM 1844 C C . GLU A 1 249 ? -14.228 23.557 60.637 1.00 31.70 249 GLU A C 1
ATOM 1846 O O . GLU A 1 249 ? -14.915 24.552 60.413 1.00 31.70 249 GLU A O 1
ATOM 1851 N N . ALA A 1 250 ? -14.651 22.541 61.382 1.00 32.72 250 ALA A N 1
ATOM 1852 C CA . ALA A 1 250 ? -15.476 22.676 62.582 1.00 32.72 250 ALA A CA 1
ATOM 1853 C C . ALA A 1 250 ? -15.485 21.314 63.281 1.00 32.72 250 ALA A C 1
ATOM 1855 O O . ALA A 1 250 ? -15.824 20.296 62.678 1.00 32.72 250 ALA A O 1
ATOM 1856 N N . GLY A 1 251 ? -15.019 21.297 64.527 1.00 30.80 251 GLY A N 1
ATOM 1857 C CA . GLY A 1 251 ? -14.967 20.099 65.348 1.00 30.80 251 GLY A CA 1
ATOM 1858 C C . GLY A 1 251 ? -16.315 19.739 65.955 1.00 30.80 251 GLY A C 1
ATOM 1859 O O . GLY A 1 251 ? -17.218 20.562 66.007 1.00 30.80 251 GLY A O 1
ATOM 1860 N N . GLU A 1 252 ? -16.391 18.524 66.481 1.00 31.02 252 GLU A N 1
ATOM 1861 C CA . GLU A 1 252 ? -17.099 18.228 67.723 1.00 31.02 252 GLU A CA 1
ATOM 1862 C C . GLU A 1 252 ? -16.622 16.868 68.237 1.00 31.02 252 GLU A C 1
ATOM 1864 O O . GLU A 1 252 ? -16.509 15.891 67.497 1.00 31.02 252 GLU A O 1
ATOM 1869 N N . ALA A 1 253 ? -16.240 16.866 69.509 1.00 32.50 253 ALA A N 1
ATOM 1870 C CA . ALA A 1 253 ? -15.802 15.707 70.259 1.00 32.50 253 ALA A CA 1
ATOM 1871 C C . ALA A 1 253 ? -17.017 14.898 70.720 1.00 32.50 253 ALA A C 1
ATOM 1873 O O . ALA A 1 253 ? -18.013 15.482 71.138 1.00 32.50 253 ALA A O 1
ATOM 1874 N N . HIS A 1 254 ? -16.895 13.573 70.735 1.00 33.59 254 HIS A N 1
ATOM 1875 C CA . HIS A 1 254 ? -17.597 12.753 71.713 1.00 33.59 254 HIS A CA 1
ATOM 1876 C C . HIS A 1 254 ? -16.812 11.473 72.001 1.00 33.59 254 HIS A C 1
ATOM 1878 O O . HIS A 1 254 ? -16.577 10.647 71.120 1.00 33.59 254 HIS A O 1
ATOM 1884 N N . ASP A 1 255 ? -16.410 11.365 73.265 1.00 33.69 255 ASP A N 1
ATOM 1885 C CA . ASP A 1 255 ? -15.959 10.157 73.939 1.00 33.69 255 ASP A CA 1
ATOM 1886 C C . ASP A 1 255 ? -17.080 9.111 74.002 1.00 33.69 255 ASP A C 1
ATOM 1888 O O . ASP A 1 255 ? -18.237 9.462 74.241 1.00 33.69 255 ASP A O 1
ATOM 1892 N N . ALA A 1 256 ? -16.712 7.834 73.877 1.00 33.91 256 ALA A N 1
ATOM 1893 C CA . ALA A 1 256 ? -17.290 6.743 74.662 1.00 33.91 256 ALA A CA 1
ATOM 1894 C C . ALA A 1 256 ? -16.417 5.486 74.526 1.00 33.91 256 ALA A C 1
ATOM 1896 O O . ALA A 1 256 ? -16.304 4.881 73.458 1.00 33.91 256 ALA A O 1
ATOM 1897 N N . GLU A 1 257 ? -15.796 5.127 75.643 1.00 36.38 257 GLU A N 1
ATOM 1898 C CA . GLU A 1 257 ? -15.307 3.793 75.968 1.00 36.38 257 GLU A CA 1
ATOM 1899 C C . GLU A 1 257 ? -16.477 2.792 75.970 1.00 36.38 257 GLU A C 1
ATOM 1901 O O . GLU A 1 257 ? -17.575 3.155 76.381 1.00 36.38 257 GLU A O 1
ATOM 1906 N N . GLU A 1 258 ? -16.248 1.536 75.576 1.00 34.22 258 GLU A N 1
ATOM 1907 C CA . GLU A 1 258 ? -16.585 0.387 76.431 1.00 34.22 258 GLU A CA 1
ATOM 1908 C C . GLU A 1 258 ? -16.072 -0.945 75.864 1.00 34.22 258 GLU A C 1
ATOM 1910 O O . GLU A 1 258 ? -16.016 -1.205 74.661 1.00 34.22 258 GLU A O 1
ATOM 1915 N N . GLU A 1 259 ? -15.654 -1.772 76.811 1.00 34.50 259 GLU A N 1
ATOM 1916 C CA . GLU A 1 259 ? -15.064 -3.092 76.700 1.00 34.50 259 GLU A CA 1
ATOM 1917 C C . GLU A 1 259 ? -16.078 -4.159 76.244 1.00 34.50 259 GLU A C 1
ATOM 1919 O O . GLU A 1 259 ? -17.268 -4.084 76.537 1.00 34.50 259 GLU A O 1
ATOM 1924 N N . SER A 1 260 ? -15.605 -5.246 75.629 1.00 30.95 260 SER A N 1
ATOM 1925 C CA . SER A 1 260 ? -15.735 -6.589 76.229 1.00 30.95 260 SER A CA 1
ATOM 1926 C C . SER A 1 260 ? -15.316 -7.714 75.277 1.00 30.95 260 SER A C 1
ATOM 1928 O O . SER A 1 260 ? -15.736 -7.852 74.131 1.00 30.95 260 SER A O 1
ATOM 1930 N N . SER A 1 261 ? -14.457 -8.561 75.827 1.00 34.31 261 SER A N 1
ATOM 1931 C CA . SER A 1 261 ? -14.184 -9.942 75.446 1.00 34.31 261 SER A CA 1
ATOM 1932 C C . SER A 1 261 ? -15.420 -10.849 75.564 1.00 34.31 261 SER A C 1
ATOM 1934 O O . SER A 1 261 ? -16.228 -10.614 76.454 1.00 34.31 261 SER A O 1
ATOM 1936 N N . VAL A 1 262 ? -15.470 -11.968 74.821 1.00 30.80 262 VAL A N 1
ATOM 1937 C CA . VAL A 1 262 ? -15.491 -13.354 75.367 1.00 30.80 262 VAL A CA 1
ATOM 1938 C C . VAL A 1 262 ? -15.627 -14.419 74.253 1.00 30.80 262 VAL A C 1
ATOM 1940 O O . VAL A 1 262 ? -16.502 -14.384 73.400 1.00 30.80 262 VAL A O 1
ATOM 1943 N N . ALA A 1 263 ? -14.683 -15.356 74.345 1.00 31.22 263 ALA A N 1
ATOM 1944 C CA . ALA A 1 263 ? -14.554 -16.772 73.982 1.00 31.22 263 ALA A CA 1
ATOM 1945 C C . ALA A 1 263 ? -15.679 -17.650 73.360 1.00 31.22 263 ALA A C 1
ATOM 1947 O O . ALA A 1 263 ? -16.860 -17.526 73.661 1.00 31.22 263 ALA A O 1
ATOM 1948 N N . ASN A 1 264 ? -15.158 -18.728 72.731 1.00 29.70 264 ASN A N 1
ATOM 1949 C CA . ASN A 1 264 ? -15.660 -20.119 72.629 1.00 29.70 264 ASN A CA 1
ATOM 1950 C C . ASN A 1 264 ? -16.786 -20.379 71.601 1.00 29.70 264 ASN A C 1
ATOM 1952 O O . ASN A 1 264 ? -17.853 -19.800 71.676 1.00 29.70 264 ASN A O 1
ATOM 1956 N N . SER A 1 265 ? -16.714 -21.330 70.659 1.00 30.88 265 SER A N 1
ATOM 1957 C CA . SER A 1 265 ? -16.304 -22.734 70.799 1.00 30.88 265 SER A CA 1
ATOM 1958 C C . SER A 1 265 ? -16.566 -23.477 69.471 1.00 30.88 265 SER A C 1
ATOM 1960 O O . SER A 1 265 ? -17.527 -23.176 68.769 1.00 30.88 265 SER A O 1
ATOM 1962 N N . ALA A 1 266 ? -15.730 -24.469 69.151 1.00 31.77 266 ALA A N 1
ATOM 1963 C CA . ALA A 1 266 ? -16.036 -25.554 68.208 1.00 31.77 266 ALA A CA 1
ATOM 1964 C C . ALA A 1 266 ? -16.889 -26.643 68.901 1.00 31.77 266 ALA A C 1
ATOM 1966 O O . ALA A 1 266 ? -16.931 -26.672 70.134 1.00 31.77 266 ALA A O 1
ATOM 1967 N N . PRO A 1 267 ? -17.550 -27.549 68.153 1.00 48.47 267 PRO A N 1
ATOM 1968 C CA . PRO A 1 267 ? -16.995 -28.900 67.907 1.00 48.47 267 PRO A CA 1
ATOM 1969 C C . PRO A 1 267 ? -17.236 -29.369 66.445 1.00 48.47 267 PRO A C 1
ATOM 1971 O O . PRO A 1 267 ? -18.162 -28.903 65.798 1.00 48.47 267 PRO A O 1
ATOM 1974 N N . ALA A 1 268 ? -16.376 -30.127 65.754 1.00 32.06 268 ALA A N 1
ATOM 1975 C CA . ALA A 1 268 ? -15.786 -31.463 65.947 1.00 32.06 268 ALA A CA 1
ATOM 1976 C C . ALA A 1 268 ? -16.506 -32.579 65.144 1.00 32.06 268 ALA A C 1
ATOM 1978 O O . ALA A 1 268 ? -17.723 -32.696 65.194 1.00 32.06 268 ALA A O 1
ATOM 1979 N N . GLN A 1 269 ? -15.672 -33.448 64.543 1.00 31.08 269 GLN A N 1
ATOM 1980 C CA . GLN A 1 269 ? -15.920 -34.813 64.022 1.00 31.08 269 GLN A CA 1
ATOM 1981 C C . GLN A 1 269 ? -16.520 -34.931 62.598 1.00 31.08 269 GLN A C 1
ATOM 1983 O O . GLN A 1 269 ? -17.501 -34.285 62.278 1.00 31.08 269 GLN A O 1
ATOM 1988 N N . GLY A 1 270 ? -15.993 -35.756 61.682 1.00 27.92 270 GLY A N 1
ATOM 1989 C CA . GLY A 1 270 ? -14.894 -36.717 61.776 1.00 27.92 270 GLY A CA 1
ATOM 1990 C C . GLY A 1 270 ? -14.667 -37.521 60.479 1.00 27.92 270 GLY A C 1
ATOM 1991 O O . GLY A 1 270 ? -15.390 -37.353 59.504 1.00 27.92 270 GLY A O 1
ATOM 1992 N N . ALA A 1 271 ? -13.674 -38.417 60.569 1.00 30.06 271 ALA A N 1
ATOM 1993 C CA . ALA A 1 271 ? -13.331 -39.572 59.717 1.00 30.06 271 ALA A CA 1
ATOM 1994 C C . ALA A 1 271 ? -12.775 -39.286 58.296 1.00 30.06 271 ALA A C 1
ATOM 1996 O O . ALA A 1 271 ? -13.480 -38.775 57.441 1.00 30.06 271 ALA A O 1
ATOM 1997 N N . ALA A 1 272 ? -11.482 -39.467 57.987 1.00 29.33 272 ALA A N 1
ATOM 1998 C CA . ALA A 1 272 ? -10.575 -40.633 58.074 1.00 29.33 272 ALA A CA 1
ATOM 1999 C C . ALA A 1 272 ? -10.636 -41.571 56.851 1.00 29.33 272 ALA A C 1
ATOM 2001 O O . ALA A 1 272 ? -11.675 -42.162 56.585 1.00 29.33 272 ALA A O 1
ATOM 2002 N N . LEU A 1 273 ? -9.486 -41.698 56.167 1.00 32.28 273 LEU A N 1
ATOM 2003 C CA . LEU A 1 273 ? -8.860 -42.878 55.523 1.00 32.28 273 LEU A CA 1
ATOM 2004 C C . LEU A 1 273 ? -7.749 -42.324 54.599 1.00 32.28 273 LEU A C 1
ATOM 2006 O O . LEU A 1 273 ? -8.042 -41.635 53.632 1.00 32.28 273 LEU A O 1
ATOM 2010 N N . ASP A 1 274 ? -6.468 -42.309 54.957 1.00 30.20 274 ASP A N 1
ATOM 2011 C CA . ASP A 1 274 ? -5.518 -43.381 55.294 1.00 30.20 274 ASP A CA 1
ATOM 2012 C C . ASP A 1 274 ? -4.883 -44.077 54.071 1.00 30.20 274 ASP A C 1
ATOM 2014 O O . ASP A 1 274 ? -5.572 -44.653 53.230 1.00 30.20 274 ASP A O 1
ATOM 2018 N N . ARG A 1 275 ? -3.538 -44.018 54.069 1.00 32.09 275 ARG A N 1
ATOM 2019 C CA . ARG A 1 275 ? -2.474 -44.767 53.357 1.00 32.09 275 ARG A CA 1
ATOM 2020 C C . ARG A 1 275 ? -1.461 -43.820 52.708 1.00 32.09 275 ARG A C 1
ATOM 2022 O O . ARG A 1 275 ? -1.696 -43.252 51.653 1.00 32.09 275 ARG A O 1
ATOM 2029 N N . SER A 1 276 ? -0.377 -43.475 53.411 1.00 32.78 276 SER A N 1
ATOM 2030 C CA . SER A 1 276 ? 0.867 -44.266 53.551 1.00 32.78 276 SER A CA 1
ATOM 2031 C C . SER A 1 276 ? 1.550 -44.466 52.186 1.00 32.78 276 SER A C 1
ATOM 2033 O O . SER A 1 276 ? 0.942 -45.026 51.290 1.00 32.78 276 SER A O 1
ATOM 2035 N N . SER A 1 277 ? 2.812 -44.114 51.959 1.00 34.75 277 SER A N 1
ATOM 2036 C CA . SER A 1 277 ? 3.926 -44.235 52.891 1.00 34.75 277 SER A CA 1
ATOM 2037 C C . SER A 1 277 ? 5.207 -43.602 52.337 1.00 34.75 277 SER A C 1
ATOM 2039 O O . SER A 1 277 ? 5.518 -43.814 51.172 1.00 34.75 277 SER A O 1
ATOM 2041 N N . ARG A 1 278 ? 5.986 -43.030 53.272 1.00 35.44 278 ARG A N 1
ATOM 2042 C CA . ARG A 1 278 ? 7.450 -43.172 53.451 1.00 35.44 278 ARG A CA 1
ATOM 2043 C C . ARG A 1 278 ? 8.347 -42.573 52.358 1.00 35.44 278 ARG A C 1
ATOM 2045 O O . ARG A 1 278 ? 8.260 -42.950 51.208 1.00 35.44 278 ARG A O 1
ATOM 2052 N N . SER A 1 279 ? 9.263 -41.648 52.652 1.00 32.78 279 SER A N 1
ATOM 2053 C CA . SER A 1 279 ? 10.377 -41.612 53.638 1.00 32.78 279 SER A CA 1
ATOM 2054 C C . SER A 1 279 ? 11.615 -41.311 52.764 1.00 32.78 279 SER A C 1
ATOM 2056 O O . SER A 1 279 ? 11.690 -41.830 51.663 1.00 32.78 279 SER A O 1
ATOM 2058 N N . ALA A 1 280 ? 12.604 -40.489 53.091 1.00 32.56 280 ALA A N 1
ATOM 2059 C CA . ALA A 1 280 ? 13.112 -40.040 54.368 1.00 32.56 280 ALA A CA 1
ATOM 2060 C C . ALA A 1 280 ? 13.950 -38.761 54.161 1.00 32.56 280 ALA A C 1
ATOM 2062 O O . ALA A 1 280 ? 14.569 -38.608 53.116 1.00 32.56 280 ALA A O 1
ATOM 2063 N N . LYS A 1 281 ? 14.004 -37.944 55.223 1.00 31.48 281 LYS A N 1
ATOM 2064 C CA . LYS A 1 281 ? 15.196 -37.303 55.825 1.00 31.48 281 LYS A CA 1
ATOM 2065 C C . LYS A 1 281 ? 16.174 -36.562 54.886 1.00 31.48 281 LYS A C 1
ATOM 2067 O O . LYS A 1 281 ? 16.793 -37.163 54.030 1.00 31.48 281 LYS A O 1
ATOM 2072 N N . GLY A 1 282 ? 16.506 -35.297 55.110 1.00 27.75 282 GLY A N 1
ATOM 2073 C CA . GLY A 1 282 ? 16.206 -34.415 56.230 1.00 27.75 282 GLY A CA 1
ATOM 2074 C C . GLY A 1 282 ? 17.179 -33.233 56.255 1.00 27.75 282 GLY A C 1
ATOM 2075 O O . GLY A 1 282 ? 18.226 -33.311 55.627 1.00 27.75 282 GLY A O 1
ATOM 2076 N N . ALA A 1 283 ? 16.795 -32.220 57.044 1.00 30.44 283 ALA A N 1
ATOM 2077 C CA . ALA A 1 283 ? 17.624 -31.208 57.715 1.00 30.44 283 ALA A CA 1
ATOM 2078 C C . ALA A 1 283 ? 18.535 -30.313 56.837 1.00 30.44 283 ALA A C 1
ATOM 2080 O O . ALA A 1 283 ? 19.274 -30.785 55.996 1.00 30.44 283 ALA A O 1
ATOM 2081 N N . ALA A 1 284 ? 18.650 -29.004 57.031 1.00 30.08 284 ALA A N 1
ATOM 2082 C CA . ALA A 1 284 ? 18.020 -28.046 57.923 1.00 30.08 284 ALA A CA 1
ATOM 2083 C C . ALA A 1 284 ? 18.459 -26.635 57.467 1.00 30.08 284 ALA A C 1
ATOM 2085 O O . ALA A 1 284 ? 19.514 -26.480 56.862 1.00 30.08 284 ALA A O 1
ATOM 2086 N N . LEU A 1 285 ? 17.676 -25.640 57.895 1.00 30.14 285 LEU A N 1
ATOM 2087 C CA . LEU A 1 285 ? 18.066 -24.261 58.225 1.00 30.14 285 LEU A CA 1
ATOM 2088 C C . LEU A 1 285 ? 18.352 -23.225 57.110 1.00 30.14 285 LEU A C 1
ATOM 2090 O O . LEU A 1 285 ? 19.416 -23.169 56.513 1.00 30.14 285 LEU A O 1
ATOM 2094 N N . ALA A 1 286 ? 17.403 -22.278 57.070 1.00 29.89 286 ALA A N 1
ATOM 2095 C CA . ALA A 1 286 ? 17.585 -20.832 57.265 1.00 29.89 286 ALA A CA 1
ATOM 2096 C C . ALA A 1 286 ? 17.888 -19.912 56.058 1.00 29.89 286 ALA A C 1
ATOM 2098 O O . ALA A 1 286 ? 18.982 -19.878 55.516 1.00 29.89 286 ALA A O 1
ATOM 2099 N N . ASN A 1 287 ? 16.888 -19.053 55.805 1.00 27.78 287 ASN A N 1
ATOM 2100 C CA . ASN A 1 287 ? 16.936 -17.616 55.487 1.00 27.78 287 ASN A CA 1
ATOM 2101 C C . ASN A 1 287 ? 17.770 -17.104 54.296 1.00 27.78 287 ASN A C 1
ATOM 2103 O O . ASN A 1 287 ? 18.982 -16.980 54.399 1.00 27.78 287 ASN A O 1
ATOM 2107 N N . SER A 1 288 ? 17.074 -16.624 53.251 1.00 28.97 288 SER A N 1
ATOM 2108 C CA . SER A 1 288 ? 17.344 -15.378 52.483 1.00 28.97 288 SER A CA 1
ATOM 2109 C C . SER A 1 288 ? 16.408 -15.352 51.252 1.00 28.97 288 SER A C 1
ATOM 2111 O O . SER A 1 288 ? 16.508 -16.212 50.386 1.00 28.97 288 SER A O 1
ATOM 2113 N N . ILE A 1 289 ? 15.290 -14.615 51.236 1.00 30.58 289 ILE A N 1
ATOM 2114 C CA . ILE A 1 289 ? 15.130 -13.193 50.857 1.00 30.58 289 ILE A CA 1
ATOM 2115 C C . ILE A 1 289 ? 15.735 -12.850 49.474 1.00 30.58 289 ILE A C 1
ATOM 2117 O O . ILE A 1 289 ? 16.936 -12.702 49.306 1.00 30.58 289 ILE A O 1
ATOM 2121 N N . PHE A 1 290 ? 14.830 -12.677 48.499 1.00 32.44 290 PHE A N 1
ATOM 2122 C CA . PHE A 1 290 ? 14.957 -11.959 47.219 1.00 32.44 290 PHE A CA 1
ATOM 2123 C C . PHE A 1 290 ? 16.204 -12.205 46.348 1.00 32.44 290 PHE A C 1
ATOM 2125 O O . PHE A 1 290 ? 17.178 -11.460 46.378 1.00 32.44 290 PHE A O 1
ATOM 2132 N N . SER A 1 291 ? 16.077 -13.141 45.402 1.00 28.58 291 SER A N 1
ATOM 2133 C CA . SER A 1 291 ? 16.888 -13.176 44.178 1.00 28.58 291 SER A CA 1
ATOM 2134 C C . SER A 1 291 ? 15.973 -13.127 42.955 1.00 28.58 291 SER A C 1
ATOM 2136 O O . SER A 1 291 ? 15.221 -14.058 42.681 1.00 28.58 291 SER A O 1
ATOM 2138 N N . ARG A 1 292 ? 16.013 -12.005 42.228 1.00 32.09 292 ARG A N 1
ATOM 2139 C CA . ARG A 1 292 ? 15.331 -11.801 40.943 1.00 32.09 292 ARG A CA 1
ATOM 2140 C C . ARG A 1 292 ? 15.882 -12.788 39.907 1.00 32.09 292 ARG A C 1
ATOM 2142 O O . ARG A 1 292 ? 17.038 -12.663 39.504 1.00 32.09 292 ARG A O 1
ATOM 2149 N N . HIS A 1 293 ? 15.059 -13.712 39.417 1.00 29.02 293 HIS A N 1
ATOM 2150 C CA . HIS A 1 293 ? 15.398 -14.484 38.224 1.00 29.02 293 HIS A CA 1
ATOM 2151 C C . HIS A 1 293 ? 15.276 -13.604 36.974 1.00 29.02 293 HIS A C 1
ATOM 2153 O O . HIS A 1 293 ? 14.185 -13.240 36.536 1.00 29.02 293 HIS A O 1
ATOM 2159 N N . LYS A 1 294 ? 16.439 -13.266 36.405 1.00 31.27 294 LYS A N 1
ATOM 2160 C CA . LYS A 1 294 ? 16.593 -12.837 35.014 1.00 31.27 294 LYS A CA 1
ATOM 2161 C C . LYS A 1 294 ? 16.095 -13.966 34.108 1.00 31.27 294 LYS A C 1
ATOM 2163 O O . LYS A 1 294 ? 16.633 -15.069 34.149 1.00 31.27 294 LYS A O 1
ATOM 2168 N N . ARG A 1 295 ? 15.081 -13.677 33.292 1.00 30.81 295 ARG A N 1
ATOM 2169 C CA . ARG A 1 295 ? 14.695 -14.521 32.155 1.00 30.81 295 ARG A CA 1
ATOM 2170 C C . ARG A 1 295 ? 15.837 -14.514 31.125 1.00 30.81 295 ARG A C 1
ATOM 2172 O O . ARG A 1 295 ? 16.359 -13.431 30.852 1.00 30.81 295 ARG A O 1
ATOM 2179 N N . PRO A 1 296 ? 16.229 -15.661 30.547 1.00 29.55 296 PRO A N 1
ATOM 2180 C CA . PRO A 1 296 ? 17.137 -15.676 29.413 1.00 29.55 296 PRO A CA 1
ATOM 2181 C C . PRO A 1 296 ? 16.392 -15.196 28.162 1.00 29.55 296 PRO A C 1
ATOM 2183 O O . PRO A 1 296 ? 15.340 -15.719 27.800 1.00 29.55 296 PRO A O 1
ATOM 2186 N N . SER A 1 297 ? 16.941 -14.168 27.523 1.00 28.23 297 SER A N 1
ATOM 2187 C CA . SER A 1 297 ? 16.578 -13.715 26.186 1.00 28.23 297 SER A CA 1
ATOM 2188 C C . SER A 1 297 ? 16.944 -14.794 25.165 1.00 28.23 297 SER A C 1
ATOM 2190 O O . SER A 1 297 ? 18.125 -15.049 24.936 1.00 28.23 297 SER A O 1
ATOM 2192 N N . SER A 1 298 ? 15.950 -15.415 24.538 1.00 27.16 298 SER A N 1
ATOM 2193 C CA . SER A 1 298 ? 16.142 -16.243 23.349 1.00 27.16 298 SER A CA 1
ATOM 2194 C C . SER A 1 298 ? 16.336 -15.337 22.130 1.00 27.16 298 SER A C 1
ATOM 2196 O O . SER A 1 298 ? 15.390 -15.037 21.405 1.00 27.16 298 SER A O 1
ATOM 2198 N N . SER A 1 299 ? 17.564 -14.858 21.922 1.00 25.89 299 SER A N 1
ATOM 2199 C CA . SER A 1 299 ? 17.982 -14.300 20.636 1.00 25.89 299 SER A CA 1
ATOM 2200 C C . SER A 1 299 ? 18.300 -15.466 19.702 1.00 25.89 299 SER A C 1
ATOM 2202 O O . SER A 1 299 ? 19.341 -16.107 19.837 1.00 25.89 299 SER A O 1
ATOM 2204 N N . VAL A 1 300 ? 17.396 -15.758 18.769 1.00 25.72 300 VAL A N 1
ATOM 2205 C CA . VAL A 1 300 ? 17.688 -16.632 17.630 1.00 25.72 300 VAL A CA 1
ATOM 2206 C C . VAL A 1 300 ? 18.554 -15.826 16.668 1.00 25.72 300 VAL A C 1
ATOM 2208 O O . VAL A 1 300 ? 18.076 -14.950 15.953 1.00 25.72 300 VAL A O 1
ATOM 2211 N N . THR A 1 301 ? 19.857 -16.079 16.713 1.00 26.05 301 THR A N 1
ATOM 2212 C CA . THR A 1 301 ? 20.837 -15.582 15.749 1.00 26.05 301 THR A CA 1
ATOM 2213 C C . THR A 1 301 ? 20.782 -16.505 14.532 1.00 26.05 301 THR A C 1
ATOM 2215 O O . THR A 1 301 ? 21.344 -17.596 14.552 1.00 26.05 301 THR A O 1
ATOM 2218 N N . LEU A 1 302 ? 20.060 -16.107 13.483 1.00 26.77 302 LEU A N 1
ATOM 2219 C CA . LEU A 1 302 ? 20.184 -16.749 12.174 1.00 26.77 302 LEU A CA 1
ATOM 2220 C C . LEU A 1 302 ? 21.461 -16.222 11.517 1.00 26.77 302 LEU A C 1
ATOM 2222 O O . LEU A 1 302 ? 21.599 -15.027 11.261 1.00 26.77 302 LEU A O 1
ATOM 2226 N N . GLY A 1 303 ? 22.421 -17.129 11.347 1.00 25.30 303 GLY A N 1
ATOM 2227 C CA . GLY A 1 303 ? 23.731 -16.853 10.780 1.00 25.30 303 GLY A CA 1
ATOM 2228 C C . GLY A 1 303 ? 23.639 -16.336 9.349 1.00 25.30 303 GLY A C 1
ATOM 2229 O O . GLY A 1 303 ? 22.916 -16.879 8.516 1.00 25.30 303 GLY A O 1
ATOM 2230 N N . ALA A 1 304 ? 24.420 -15.294 9.079 1.00 27.52 304 ALA A N 1
ATOM 2231 C CA . ALA A 1 304 ? 24.770 -14.871 7.737 1.00 27.52 304 ALA A CA 1
ATOM 2232 C C . ALA A 1 304 ? 25.516 -16.018 7.037 1.00 27.52 304 ALA A C 1
ATOM 2234 O O . ALA A 1 304 ? 26.633 -16.367 7.421 1.00 27.52 304 ALA A O 1
ATOM 2235 N N . LEU A 1 305 ? 24.874 -16.622 6.038 1.00 27.34 305 LEU A N 1
ATOM 2236 C CA . LEU A 1 305 ? 25.515 -17.534 5.101 1.00 27.34 305 LEU A CA 1
ATOM 2237 C C . LEU A 1 305 ? 26.008 -16.740 3.892 1.00 27.34 305 LEU A C 1
ATOM 2239 O O . LEU A 1 305 ? 25.297 -15.913 3.325 1.00 27.34 305 LEU A O 1
ATOM 2243 N N . ASN A 1 306 ? 27.268 -17.005 3.565 1.00 26.09 306 ASN A N 1
ATOM 2244 C CA . ASN A 1 306 ? 28.043 -16.438 2.474 1.00 26.09 306 ASN A CA 1
ATOM 2245 C C . ASN A 1 306 ? 27.344 -16.548 1.112 1.00 26.09 306 ASN A C 1
ATOM 2247 O O . ASN A 1 306 ? 26.699 -17.551 0.806 1.00 26.09 306 ASN A O 1
ATOM 2251 N N . ARG A 1 307 ? 27.577 -15.524 0.280 1.00 30.55 307 ARG A N 1
ATOM 2252 C CA . ARG A 1 307 ? 27.331 -15.525 -1.167 1.00 30.55 307 ARG A CA 1
ATOM 2253 C C . ARG A 1 307 ? 28.030 -16.737 -1.795 1.00 30.55 307 ARG A C 1
ATOM 2255 O O . ARG A 1 307 ? 29.248 -16.861 -1.688 1.00 30.55 307 ARG A O 1
ATOM 2262 N N . PHE A 1 308 ? 27.253 -17.617 -2.416 1.00 29.92 308 PHE A N 1
ATOM 2263 C CA . PHE A 1 308 ? 27.746 -18.685 -3.280 1.00 29.92 308 PHE A CA 1
ATOM 2264 C C . PHE A 1 308 ? 27.584 -18.241 -4.737 1.00 29.92 308 PHE A C 1
ATOM 2266 O O . PHE A 1 308 ? 26.459 -18.118 -5.218 1.00 29.92 308 PHE A O 1
ATOM 2273 N N . ASP A 1 309 ? 28.711 -18.027 -5.418 1.00 35.53 309 ASP A N 1
ATOM 2274 C CA . ASP A 1 309 ? 28.816 -17.943 -6.878 1.00 35.53 309 ASP A CA 1
ATOM 2275 C C . ASP A 1 309 ? 28.756 -19.364 -7.459 1.00 35.53 309 ASP A C 1
ATOM 2277 O O . ASP A 1 309 ? 29.776 -20.012 -7.698 1.00 35.53 309 ASP A O 1
ATOM 2281 N N . GLY A 1 310 ? 27.546 -19.886 -7.635 1.00 33.44 310 GLY A N 1
ATOM 2282 C CA . GLY A 1 310 ? 27.293 -21.123 -8.371 1.00 33.44 310 GLY A CA 1
ATOM 2283 C C . GLY A 1 310 ? 26.075 -20.957 -9.280 1.00 33.44 310 GLY A C 1
ATOM 2284 O O . GLY A 1 310 ? 25.195 -20.159 -8.946 1.00 33.44 310 GLY A O 1
ATOM 2285 N N . PRO A 1 311 ? 25.999 -21.675 -10.417 1.00 36.19 311 PRO A N 1
ATOM 2286 C CA . PRO A 1 311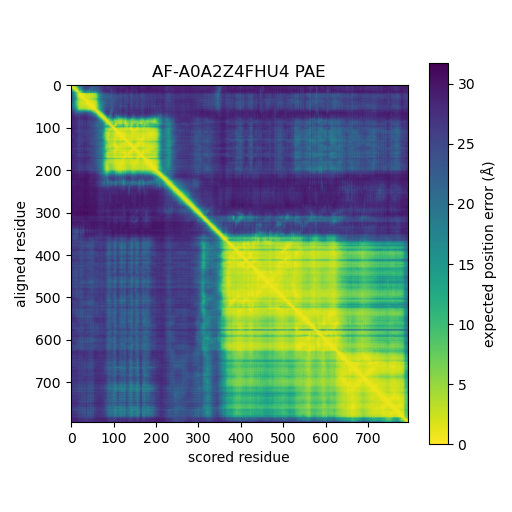 ? 24.804 -21.686 -11.252 1.00 36.19 311 PRO A CA 1
ATOM 2287 C C . PRO A 1 311 ? 23.647 -22.217 -10.401 1.00 36.19 311 PRO A C 1
ATOM 2289 O O . PRO A 1 311 ? 23.633 -23.383 -10.012 1.00 36.19 311 PRO A O 1
ATOM 2292 N N . GLN A 1 312 ? 22.723 -21.335 -10.018 1.00 40.66 312 GLN A N 1
ATOM 2293 C CA . GLN A 1 312 ? 21.532 -21.743 -9.289 1.00 40.66 312 GLN A CA 1
ATOM 2294 C C . GLN A 1 312 ? 20.674 -22.577 -10.239 1.00 40.66 312 GLN A C 1
ATOM 2296 O O . GLN A 1 312 ? 20.197 -22.068 -11.249 1.00 40.66 312 GLN A O 1
ATOM 2301 N N . ASP A 1 313 ? 20.472 -23.854 -9.919 1.00 34.12 313 ASP A N 1
ATOM 2302 C CA . ASP A 1 313 ? 19.428 -24.658 -10.545 1.00 34.12 313 ASP A CA 1
ATOM 2303 C C . ASP A 1 313 ? 18.072 -23.987 -10.262 1.00 34.12 313 ASP A C 1
ATOM 2305 O O . ASP A 1 313 ? 17.550 -24.006 -9.147 1.00 34.12 313 ASP A O 1
ATOM 2309 N N . PHE A 1 314 ? 17.503 -23.349 -11.286 1.00 41.88 314 PHE A N 1
ATOM 2310 C CA . PHE A 1 314 ? 16.279 -22.540 -11.214 1.00 41.88 314 PHE A CA 1
ATOM 2311 C C . PHE A 1 314 ? 14.982 -23.363 -11.061 1.00 41.88 314 PHE A C 1
ATOM 2313 O O . PHE A 1 314 ? 13.887 -22.824 -11.220 1.00 41.88 314 PHE A O 1
ATOM 2320 N N . THR A 1 315 ? 15.065 -24.661 -10.755 1.00 33.56 315 THR A N 1
ATOM 2321 C CA . THR A 1 315 ? 13.913 -25.580 -10.752 1.00 33.56 315 THR A CA 1
ATOM 2322 C C . THR A 1 315 ? 13.189 -25.682 -9.409 1.00 33.56 315 THR A C 1
ATOM 2324 O O . THR A 1 315 ? 12.082 -26.211 -9.364 1.00 33.56 315 THR A O 1
ATOM 2327 N N . SER A 1 316 ? 13.731 -25.139 -8.313 1.00 28.86 316 SER A N 1
ATOM 2328 C CA . SER A 1 316 ? 13.077 -25.201 -6.998 1.00 28.86 316 SER A CA 1
ATOM 2329 C C . SER A 1 316 ? 12.469 -23.860 -6.577 1.00 28.86 316 SER A C 1
ATOM 2331 O O . SER A 1 316 ? 12.949 -23.204 -5.649 1.00 28.86 316 SER A O 1
ATOM 2333 N N . ARG A 1 317 ? 11.362 -23.460 -7.213 1.00 34.31 317 ARG A N 1
ATOM 2334 C CA . ARG A 1 317 ? 10.356 -22.639 -6.525 1.00 34.31 317 ARG A CA 1
ATOM 2335 C C . ARG A 1 317 ? 9.182 -23.529 -6.146 1.00 34.31 317 ARG A C 1
ATOM 2337 O O . ARG A 1 317 ? 8.614 -24.220 -6.980 1.00 34.31 317 ARG A O 1
ATOM 2344 N N . ARG A 1 318 ? 8.863 -23.482 -4.851 1.00 28.88 318 ARG A N 1
ATOM 2345 C CA . ARG A 1 318 ? 7.622 -23.958 -4.237 1.00 28.88 318 ARG A CA 1
ATOM 2346 C C . ARG A 1 318 ? 6.470 -23.494 -5.128 1.00 28.88 318 ARG A C 1
ATOM 2348 O O . ARG A 1 318 ? 6.379 -22.289 -5.364 1.00 28.88 318 ARG A O 1
ATOM 2355 N N . GLU A 1 319 ? 5.659 -24.424 -5.627 1.00 26.06 319 GLU A N 1
ATOM 2356 C CA . GLU A 1 319 ? 4.357 -24.112 -6.215 1.00 26.06 319 GLU A CA 1
ATOM 2357 C C . GLU A 1 319 ? 3.629 -23.208 -5.218 1.00 26.06 319 GLU A C 1
ATOM 2359 O O . GLU A 1 319 ? 3.179 -23.635 -4.156 1.00 26.06 319 GLU A O 1
ATOM 2364 N N . VAL A 1 320 ? 3.616 -21.909 -5.502 1.00 27.64 320 VAL A N 1
ATOM 2365 C CA . VAL A 1 320 ? 2.546 -21.063 -5.013 1.00 27.64 320 VAL A CA 1
ATOM 2366 C C . VAL A 1 320 ? 1.388 -21.519 -5.873 1.00 27.64 320 VAL A C 1
ATOM 2368 O O . VAL A 1 320 ? 1.399 -21.259 -7.075 1.00 27.64 320 VAL A O 1
ATOM 2371 N N . GLU A 1 321 ? 0.470 -22.288 -5.288 1.00 24.98 321 GLU A N 1
ATOM 2372 C CA . GLU A 1 321 ? -0.840 -22.518 -5.881 1.00 24.98 321 GLU A CA 1
ATOM 2373 C C . GLU A 1 321 ? -1.416 -21.135 -6.194 1.00 24.98 321 GLU A C 1
ATOM 2375 O O . GLU A 1 321 ? -1.917 -20.423 -5.323 1.00 24.98 321 GLU A O 1
ATOM 2380 N N . LEU A 1 322 ? -1.258 -20.715 -7.448 1.00 28.25 322 LEU A N 1
ATOM 2381 C CA . LEU A 1 322 ? -2.087 -19.699 -8.056 1.00 28.25 322 LEU A CA 1
ATOM 2382 C C . LEU A 1 322 ? -3.472 -20.335 -8.091 1.00 28.25 322 LEU A C 1
ATOM 2384 O O . LEU A 1 322 ? -3.813 -21.060 -9.022 1.00 28.25 322 LEU A O 1
ATOM 2388 N N . ILE A 1 323 ? -4.234 -20.136 -7.014 1.00 23.91 323 ILE A N 1
ATOM 2389 C CA . ILE A 1 323 ? -5.682 -20.277 -7.068 1.00 23.91 323 ILE A CA 1
ATOM 2390 C C . ILE A 1 323 ? -6.096 -19.317 -8.171 1.00 23.91 323 ILE A C 1
ATOM 2392 O O . ILE A 1 323 ? -5.914 -18.112 -8.039 1.00 23.91 323 ILE A O 1
ATOM 2396 N N . ASP A 1 324 ? -6.535 -19.886 -9.281 1.00 32.06 324 ASP A N 1
ATOM 2397 C CA . ASP A 1 324 ? -6.988 -19.195 -10.473 1.00 32.06 324 ASP A CA 1
ATOM 2398 C C . ASP A 1 324 ? -8.493 -18.929 -10.292 1.00 32.06 324 ASP A C 1
ATOM 2400 O O . ASP A 1 324 ? -9.291 -19.854 -10.486 1.00 32.06 324 ASP A O 1
ATOM 2404 N N . PRO A 1 325 ? -8.942 -17.729 -9.861 1.00 28.53 325 PRO A N 1
ATOM 2405 C CA . PRO A 1 325 ? -10.355 -17.451 -9.675 1.00 28.53 325 PRO A CA 1
ATOM 2406 C C . PRO A 1 325 ? -10.947 -16.733 -10.897 1.00 28.53 325 PRO A C 1
ATOM 2408 O O . PRO A 1 325 ? -12.046 -16.210 -10.782 1.00 28.53 325 PRO A O 1
ATOM 2411 N N . ASP A 1 326 ? -10.270 -16.694 -12.057 1.00 33.88 326 ASP A N 1
ATOM 2412 C CA . ASP A 1 326 ? -10.668 -15.794 -13.154 1.00 33.88 326 ASP A CA 1
ATOM 2413 C C . ASP A 1 326 ? -10.545 -16.370 -14.579 1.00 33.88 326 ASP A C 1
ATOM 2415 O O . ASP A 1 326 ? -10.346 -15.656 -15.560 1.00 33.88 326 ASP A O 1
ATOM 2419 N N . MET A 1 327 ? -10.811 -17.667 -14.743 1.00 29.16 327 MET A N 1
ATOM 2420 C CA . MET A 1 327 ? -10.975 -18.295 -16.067 1.00 29.16 327 MET A CA 1
ATOM 2421 C C . MET A 1 327 ? -12.419 -18.260 -16.620 1.00 29.16 327 MET A C 1
ATOM 2423 O O . MET A 1 327 ? -12.792 -19.079 -17.464 1.00 29.16 327 MET A O 1
ATOM 2427 N N . ARG A 1 328 ? -13.279 -17.325 -16.178 1.00 31.94 328 ARG A N 1
ATOM 2428 C CA . ARG A 1 328 ? -14.699 -17.279 -16.604 1.00 31.94 328 ARG A CA 1
ATOM 2429 C C . ARG A 1 328 ? -15.280 -15.924 -16.999 1.00 31.94 328 ARG A C 1
ATOM 2431 O O . ARG A 1 328 ? -16.488 -15.769 -16.941 1.00 31.94 328 ARG A O 1
ATOM 2438 N N . VAL A 1 329 ? -14.508 -14.992 -17.542 1.00 32.25 329 VAL A N 1
ATOM 2439 C CA . VAL A 1 329 ? -15.068 -13.953 -18.428 1.00 32.25 329 VAL A CA 1
ATOM 2440 C C . VAL A 1 329 ? -13.971 -13.553 -19.406 1.00 32.25 329 VAL A C 1
ATOM 2442 O O . VAL A 1 329 ? -13.047 -12.892 -18.968 1.00 32.25 329 VAL A O 1
ATOM 2445 N N . LEU A 1 330 ? -14.053 -13.981 -20.680 1.00 28.31 330 LEU A N 1
ATOM 2446 C CA . LEU A 1 330 ? -13.458 -13.358 -21.896 1.00 28.31 330 LEU A CA 1
ATOM 2447 C C . LEU A 1 330 ? -13.195 -14.378 -23.035 1.00 28.31 330 LEU A C 1
ATOM 2449 O O . LEU A 1 330 ? -12.111 -14.435 -23.604 1.00 28.31 330 LEU A O 1
ATOM 2453 N N . THR A 1 331 ? -14.199 -15.162 -23.445 1.00 28.95 331 THR A N 1
ATOM 2454 C CA . THR A 1 331 ? -14.133 -15.941 -24.709 1.00 28.95 331 THR A CA 1
ATOM 2455 C C . THR A 1 331 ? -15.267 -15.647 -25.697 1.00 28.95 331 THR A C 1
ATOM 2457 O O . THR A 1 331 ? -15.427 -16.361 -26.682 1.00 28.95 331 THR A O 1
ATOM 2460 N N . SER A 1 332 ? -16.024 -14.556 -25.529 1.00 26.27 332 SER A N 1
ATOM 2461 C CA . SER A 1 332 ? -17.153 -14.227 -26.422 1.00 26.27 332 SER A CA 1
ATOM 2462 C C . SER A 1 332 ? -17.048 -12.912 -27.210 1.00 26.27 332 SER A C 1
ATOM 2464 O O . SER A 1 332 ? -17.989 -12.572 -27.925 1.00 26.27 332 SER A O 1
ATOM 2466 N N . THR A 1 333 ? -15.910 -12.207 -27.202 1.00 28.19 333 THR A N 1
ATOM 2467 C CA . THR A 1 333 ? -15.747 -10.939 -27.956 1.00 28.19 333 THR A CA 1
ATOM 2468 C C . THR A 1 333 ? -14.642 -10.924 -29.017 1.00 28.19 333 THR A C 1
ATOM 2470 O O . THR A 1 333 ? -14.515 -9.936 -29.733 1.00 28.19 333 THR A O 1
ATOM 2473 N N . ALA A 1 334 ? -13.930 -12.031 -29.248 1.00 29.09 334 ALA A N 1
ATOM 2474 C CA . ALA A 1 334 ? -12.885 -12.113 -30.281 1.00 29.09 334 ALA A CA 1
ATOM 2475 C C . ALA A 1 334 ? -13.385 -12.487 -31.700 1.00 29.09 334 ALA A C 1
ATOM 2477 O O . ALA A 1 334 ? -12.583 -12.828 -32.565 1.00 29.09 334 ALA A O 1
ATOM 2478 N N . ARG A 1 335 ? -14.698 -12.441 -31.993 1.00 34.16 335 ARG A N 1
ATOM 2479 C CA . ARG A 1 335 ? -15.221 -12.783 -33.341 1.00 34.16 335 ARG A CA 1
ATOM 2480 C C . ARG A 1 335 ? -16.369 -11.927 -33.888 1.00 34.16 335 ARG A C 1
ATOM 2482 O O . ARG A 1 335 ? -17.005 -12.325 -34.860 1.00 34.16 335 ARG A O 1
ATOM 2489 N N . ARG A 1 336 ? -16.646 -10.746 -33.321 1.00 30.70 336 ARG A N 1
ATOM 2490 C CA . ARG A 1 336 ? -17.728 -9.861 -33.813 1.00 30.70 336 ARG A CA 1
ATOM 2491 C C . ARG A 1 336 ? -17.413 -8.359 -33.797 1.00 30.70 336 ARG A C 1
ATOM 2493 O O . ARG A 1 336 ? -18.301 -7.552 -33.563 1.00 30.70 336 ARG A O 1
ATOM 2500 N N . ILE A 1 337 ? -16.183 -7.968 -34.128 1.00 31.52 337 ILE A N 1
ATOM 2501 C CA . ILE A 1 337 ? -15.877 -6.576 -34.515 1.00 31.52 337 ILE A CA 1
ATOM 2502 C C . ILE A 1 337 ? -15.074 -6.593 -35.822 1.00 31.52 337 ILE A C 1
ATOM 2504 O O . ILE A 1 337 ? -13.929 -6.177 -35.892 1.00 31.52 337 ILE A O 1
ATOM 2508 N N . GLY A 1 338 ? -15.689 -7.164 -36.859 1.00 32.62 338 GLY A N 1
ATOM 2509 C CA . GLY A 1 338 ? -15.234 -7.067 -38.250 1.00 32.62 338 GLY A CA 1
ATOM 2510 C C . GLY A 1 338 ? -16.233 -6.345 -39.160 1.00 32.62 338 GLY A C 1
ATOM 2511 O O . GLY A 1 338 ? -16.022 -6.279 -40.362 1.00 32.62 338 GLY A O 1
ATOM 2512 N N . ALA A 1 339 ? -17.341 -5.822 -38.629 1.00 35.22 339 ALA A N 1
ATOM 2513 C CA . ALA A 1 339 ? -18.361 -5.162 -39.441 1.00 35.22 339 ALA A CA 1
ATOM 2514 C C . ALA A 1 339 ? -19.251 -4.263 -38.574 1.00 35.22 339 ALA A C 1
ATOM 2516 O O . ALA A 1 339 ? -20.242 -4.754 -38.046 1.00 35.22 339 ALA A O 1
ATOM 2517 N N . ALA A 1 340 ? -18.874 -2.988 -38.391 1.00 32.41 340 ALA A N 1
ATOM 2518 C CA . ALA A 1 340 ? -19.784 -1.844 -38.160 1.00 32.41 340 ALA A CA 1
ATOM 2519 C C . ALA A 1 340 ? -19.043 -0.570 -37.690 1.00 32.41 340 ALA A C 1
ATOM 2521 O O . ALA A 1 340 ? -19.430 0.048 -36.701 1.00 32.41 340 ALA A O 1
ATOM 2522 N N . LEU A 1 341 ? -18.008 -0.126 -38.408 1.00 29.33 341 LEU A N 1
ATOM 2523 C CA . LEU A 1 341 ? -17.554 1.267 -38.323 1.00 29.33 341 LEU A CA 1
ATOM 2524 C C . LEU A 1 341 ? -17.626 1.873 -39.724 1.00 29.33 341 LEU A C 1
ATOM 2526 O O . LEU A 1 341 ? -17.056 1.337 -40.672 1.00 29.33 341 LEU A O 1
ATOM 2530 N N . LYS A 1 342 ? -18.414 2.945 -39.862 1.00 34.56 342 LYS A N 1
ATOM 2531 C CA . LYS A 1 342 ? -18.522 3.724 -41.100 1.00 34.56 342 LYS A CA 1
ATOM 2532 C C . LYS A 1 342 ? -17.226 4.531 -41.285 1.00 34.56 342 LYS A C 1
ATOM 2534 O O . LYS A 1 342 ? -16.827 5.211 -40.342 1.00 34.56 342 LYS A O 1
ATOM 2539 N N . PRO A 1 343 ? -16.588 4.488 -42.465 1.00 33.44 343 PRO A N 1
ATOM 2540 C CA . PRO A 1 343 ? -15.253 5.041 -42.685 1.00 33.44 343 PRO A CA 1
ATOM 2541 C C . PRO A 1 343 ? -15.274 6.530 -43.083 1.00 33.44 343 PRO A C 1
ATOM 2543 O O . PRO A 1 343 ? -14.636 6.889 -44.066 1.00 33.44 343 PRO A O 1
ATOM 2546 N N . SER A 1 344 ? -16.030 7.400 -42.397 1.00 31.12 344 SER A N 1
ATOM 2547 C CA . SER A 1 344 ? -16.206 8.787 -42.880 1.00 31.12 344 SER A CA 1
ATOM 2548 C C . SER A 1 344 ? -15.667 9.928 -42.021 1.00 31.12 344 SER A C 1
ATOM 2550 O O . SER A 1 344 ? -15.531 11.001 -42.585 1.00 31.12 344 SER A O 1
ATOM 2552 N N . ASP A 1 345 ? -15.296 9.765 -40.744 1.00 30.36 345 ASP A N 1
ATOM 2553 C CA . ASP A 1 345 ? -14.971 10.946 -39.907 1.00 30.36 345 ASP A CA 1
ATOM 2554 C C . ASP A 1 345 ? -13.784 10.776 -38.943 1.00 30.36 345 ASP A C 1
ATOM 2556 O O . ASP A 1 345 ? -13.772 11.287 -37.826 1.00 30.36 345 ASP A O 1
ATOM 2560 N N . THR A 1 346 ? -12.726 10.108 -39.398 1.00 34.56 346 THR A N 1
ATOM 2561 C CA . THR A 1 346 ? -11.372 10.346 -38.877 1.00 34.56 346 THR A CA 1
ATOM 2562 C C . THR A 1 346 ? -10.582 11.026 -39.981 1.00 34.56 346 THR A C 1
ATOM 2564 O O . THR A 1 346 ? -10.197 10.358 -40.938 1.00 34.56 346 THR A O 1
ATOM 2567 N N . GLN A 1 347 ? -10.365 12.342 -39.889 1.00 29.70 347 GLN A N 1
ATOM 2568 C CA . GLN A 1 347 ? -9.384 12.990 -40.757 1.00 29.70 347 GLN A CA 1
ATOM 2569 C C . GLN A 1 347 ? -7.993 12.441 -40.404 1.00 29.70 347 GLN A C 1
ATOM 2571 O O . GLN A 1 347 ? -7.558 12.608 -39.262 1.00 29.70 347 GLN A O 1
ATOM 2576 N N . PRO A 1 348 ? -7.310 11.751 -41.333 1.00 33.66 348 PRO A N 1
ATOM 2577 C CA . PRO A 1 348 ? -5.955 11.290 -41.102 1.00 33.66 348 PRO A CA 1
ATOM 2578 C C . PRO A 1 348 ? -5.011 12.497 -41.137 1.00 33.66 348 PRO A C 1
ATOM 2580 O O . PRO A 1 348 ? -5.113 13.348 -42.023 1.00 33.66 348 PRO A O 1
ATOM 2583 N N . LEU A 1 349 ? -4.071 12.555 -40.187 1.00 29.66 349 LEU A N 1
ATOM 2584 C CA . LEU A 1 349 ? -2.816 13.271 -40.418 1.00 29.66 349 LEU A CA 1
ATOM 2585 C C . LEU A 1 349 ? -2.242 12.784 -41.757 1.00 29.66 349 LEU A C 1
ATOM 2587 O O . LEU A 1 349 ? -2.319 11.590 -42.041 1.00 29.66 349 LEU A O 1
ATOM 2591 N N . GLY A 1 350 ? -1.734 13.727 -42.556 1.00 29.36 350 GLY A N 1
ATOM 2592 C CA . GLY A 1 350 ? -1.284 13.579 -43.943 1.00 29.36 350 GLY A CA 1
ATOM 2593 C C . GLY A 1 350 ? -1.045 12.146 -44.414 1.00 29.36 350 GLY A C 1
ATOM 2594 O O . GLY A 1 350 ? -0.110 11.478 -43.985 1.00 29.36 350 GLY A O 1
ATOM 2595 N N . SER A 1 351 ? -1.885 11.689 -45.340 1.00 29.69 351 SER A N 1
ATOM 2596 C CA . SER A 1 351 ? -1.660 10.457 -46.083 1.00 29.69 351 SER A CA 1
ATOM 2597 C C . SER A 1 351 ? -0.367 10.579 -46.893 1.00 29.69 351 SER A C 1
ATOM 2599 O O . SER A 1 351 ? -0.376 11.090 -48.015 1.00 29.69 351 SER A O 1
ATOM 2601 N N . LEU A 1 352 ? 0.737 10.083 -46.337 1.00 36.91 352 LEU A N 1
ATOM 2602 C CA . LEU A 1 352 ? 1.795 9.483 -47.142 1.00 36.91 352 LEU A CA 1
ATOM 2603 C C . LEU A 1 352 ? 1.142 8.429 -48.054 1.00 36.91 352 LEU A C 1
ATOM 2605 O O . LEU A 1 352 ? 0.163 7.793 -47.639 1.00 36.91 352 LEU A O 1
ATOM 2609 N N . PRO A 1 353 ? 1.623 8.245 -49.296 1.00 33.91 353 PRO A N 1
ATOM 2610 C CA . PRO A 1 353 ? 1.142 7.160 -50.137 1.00 33.91 353 PRO A CA 1
ATOM 2611 C C . PRO A 1 353 ? 1.241 5.874 -49.321 1.00 33.91 353 PRO A C 1
ATOM 2613 O O . PRO A 1 353 ? 2.286 5.606 -48.727 1.00 33.91 353 PRO A O 1
ATOM 2616 N N . SER A 1 354 ? 0.154 5.102 -49.242 1.00 38.78 354 SER A N 1
ATOM 2617 C CA . SER A 1 354 ? 0.249 3.750 -48.713 1.00 38.78 354 SER A CA 1
ATOM 2618 C C . SER A 1 354 ? 1.263 3.032 -49.594 1.00 38.78 354 SER A C 1
ATOM 2620 O O . SER A 1 354 ? 0.948 2.660 -50.726 1.00 38.78 354 SER A O 1
ATOM 2622 N N . LEU A 1 355 ? 2.492 2.893 -49.106 1.00 43.50 355 LEU A N 1
ATOM 2623 C CA . LEU A 1 355 ? 3.409 1.875 -49.576 1.00 43.50 355 LEU A CA 1
ATOM 2624 C C . LEU A 1 355 ? 2.693 0.571 -49.246 1.00 43.50 355 LEU A C 1
ATOM 2626 O O . LEU A 1 355 ? 2.763 0.076 -48.124 1.00 43.50 355 LEU A O 1
ATOM 2630 N N . GLY A 1 356 ? 1.860 0.107 -50.179 1.00 42.94 356 GLY A N 1
ATOM 2631 C CA . GLY A 1 356 ? 1.282 -1.216 -50.090 1.00 42.94 356 GLY A CA 1
ATOM 2632 C C . GLY A 1 356 ? 2.437 -2.187 -49.909 1.00 42.94 356 GLY A C 1
ATOM 2633 O O . GLY A 1 356 ? 3.484 -2.026 -50.535 1.00 42.94 356 GLY A O 1
ATOM 2634 N N . ASP A 1 357 ? 2.230 -3.200 -49.079 1.00 50.06 357 ASP A N 1
ATOM 2635 C CA . ASP A 1 357 ? 3.162 -4.309 -48.824 1.00 50.06 357 ASP A CA 1
ATOM 2636 C C . ASP A 1 357 ? 3.473 -5.140 -50.103 1.00 50.06 357 ASP A C 1
ATOM 2638 O O . ASP A 1 357 ? 4.006 -6.240 -50.036 1.00 50.06 357 ASP A O 1
ATOM 2642 N N . GLU A 1 358 ? 3.102 -4.626 -51.284 1.00 51.38 358 GLU A N 1
ATOM 2643 C CA . GLU A 1 358 ? 3.324 -5.173 -52.623 1.00 51.38 358 GLU A CA 1
ATOM 2644 C C . GLU A 1 358 ? 4.548 -4.566 -53.336 1.00 51.38 358 GLU A C 1
ATOM 2646 O O . GLU A 1 358 ? 4.816 -4.910 -54.488 1.00 51.38 358 GLU A O 1
ATOM 2651 N N . GLY A 1 359 ? 5.303 -3.674 -52.683 1.00 57.78 359 GLY A N 1
ATOM 2652 C CA . GLY A 1 359 ? 6.619 -3.264 -53.179 1.00 57.78 359 GLY A CA 1
ATOM 2653 C C . GLY A 1 359 ? 7.529 -4.482 -53.338 1.00 57.78 359 GLY A C 1
ATOM 2654 O O . GLY A 1 359 ? 7.524 -5.385 -52.497 1.00 57.78 359 GLY A O 1
ATOM 2655 N N . SER A 1 360 ? 8.299 -4.542 -54.427 1.00 64.50 360 SER A N 1
ATOM 2656 C CA . SER A 1 360 ? 9.225 -5.658 -54.623 1.00 64.50 360 SER A CA 1
ATOM 2657 C C . SER A 1 360 ? 10.209 -5.733 -53.435 1.00 64.50 360 SER A C 1
ATOM 2659 O O . SER A 1 360 ? 10.634 -4.688 -52.933 1.00 64.50 360 SER A O 1
ATOM 2661 N N . PRO A 1 361 ? 10.595 -6.934 -52.953 1.00 61.75 361 PRO A N 1
ATOM 2662 C CA . PRO A 1 361 ? 11.504 -7.077 -51.808 1.00 61.75 361 PRO A CA 1
ATOM 2663 C C . PRO A 1 361 ? 12.817 -6.294 -51.970 1.00 61.75 361 PRO A C 1
ATOM 2665 O O . PRO A 1 361 ? 13.411 -5.859 -50.985 1.00 61.75 361 PRO A O 1
ATOM 2668 N N . GLU A 1 362 ? 13.250 -6.094 -53.218 1.00 64.75 362 GLU A N 1
ATOM 2669 C CA . GLU A 1 362 ? 14.446 -5.331 -53.576 1.00 64.75 362 GLU A CA 1
ATOM 2670 C C . GLU A 1 362 ? 14.275 -3.817 -53.358 1.00 64.75 362 GLU A C 1
ATOM 2672 O O . GLU A 1 362 ? 15.180 -3.182 -52.822 1.00 64.75 362 GLU A O 1
ATOM 2677 N N . GLU A 1 363 ? 13.114 -3.232 -53.678 1.00 64.56 363 GLU A N 1
ATOM 2678 C CA . GLU A 1 363 ? 12.854 -1.800 -53.443 1.00 64.56 363 GLU A CA 1
ATOM 2679 C C . GLU A 1 363 ? 12.785 -1.481 -51.948 1.00 64.56 363 GLU A C 1
ATOM 2681 O O . GLU A 1 363 ? 13.341 -0.482 -51.492 1.00 64.56 363 GLU A O 1
ATOM 2686 N N . LEU A 1 364 ? 12.182 -2.373 -51.161 1.00 61.84 364 LEU A N 1
ATOM 2687 C CA . LEU A 1 364 ? 12.126 -2.239 -49.707 1.00 61.84 364 LEU A CA 1
ATOM 2688 C C . LEU A 1 364 ? 13.523 -2.353 -49.070 1.00 61.84 364 LEU A C 1
ATOM 2690 O O . LEU A 1 364 ? 13.819 -1.620 -48.129 1.00 61.84 364 LEU A O 1
ATOM 2694 N N . SER A 1 365 ? 14.418 -3.189 -49.613 1.00 59.41 365 SER A N 1
ATOM 2695 C CA . SER A 1 365 ? 15.789 -3.346 -49.098 1.00 59.41 365 SER A CA 1
ATOM 2696 C C . SER A 1 365 ? 16.602 -2.046 -49.127 1.00 59.41 365 SER A C 1
ATOM 2698 O O . SER A 1 365 ? 17.429 -1.833 -48.243 1.00 59.41 365 SER A O 1
ATOM 2700 N N . THR A 1 366 ? 16.352 -1.154 -50.092 1.00 63.78 366 THR A N 1
ATOM 2701 C CA . THR A 1 366 ? 17.095 0.118 -50.211 1.00 63.78 366 THR A CA 1
ATOM 2702 C C . THR A 1 366 ? 16.752 1.144 -49.125 1.00 63.78 366 THR A C 1
ATOM 2704 O O . THR A 1 366 ? 17.524 2.068 -48.880 1.00 63.78 366 THR A O 1
ATOM 2707 N N . LEU A 1 367 ? 15.624 0.978 -48.426 1.00 71.19 367 LEU A N 1
ATOM 2708 C CA . LEU A 1 367 ? 15.120 1.948 -47.446 1.00 71.19 367 LEU A CA 1
ATOM 2709 C C . LEU A 1 367 ? 15.572 1.679 -46.003 1.00 71.19 367 LEU A C 1
ATOM 2711 O O . LEU A 1 367 ? 15.437 2.557 -45.152 1.00 71.19 367 LEU A O 1
ATOM 2715 N N . PHE A 1 368 ? 16.089 0.485 -45.700 1.00 71.44 368 PHE A N 1
ATOM 2716 C CA . PHE A 1 368 ? 16.329 0.056 -44.313 1.00 71.44 368 PHE A CA 1
ATOM 2717 C C . PHE A 1 368 ? 17.795 0.067 -43.873 1.00 71.44 368 PHE A C 1
ATOM 2719 O O . PHE A 1 368 ? 18.085 -0.322 -42.737 1.00 71.44 368 PHE A O 1
ATOM 2726 N N . GLY A 1 369 ? 18.711 0.456 -44.762 1.00 80.88 369 GLY A N 1
ATOM 2727 C CA . GLY A 1 369 ? 20.144 0.256 -44.558 1.00 80.88 369 GLY A CA 1
ATOM 2728 C C . GLY A 1 369 ? 20.536 -1.233 -44.526 1.00 80.88 369 GLY A C 1
ATOM 2729 O O . GLY A 1 369 ? 19.686 -2.115 -44.723 1.00 80.88 369 GLY A O 1
ATOM 2730 N N . PRO A 1 370 ? 21.821 -1.534 -44.265 1.00 85.75 370 PRO A N 1
ATOM 2731 C CA . PRO A 1 370 ? 22.334 -2.896 -44.281 1.00 85.75 370 PRO A CA 1
ATOM 2732 C C . PRO A 1 370 ? 21.595 -3.766 -43.260 1.00 85.75 370 PRO A C 1
ATOM 2734 O O . PRO A 1 370 ? 21.369 -3.368 -42.115 1.00 85.75 370 PRO A O 1
ATOM 2737 N N . GLU A 1 371 ? 21.208 -4.976 -43.671 1.00 86.00 371 GLU A N 1
ATOM 2738 C CA . GLU A 1 371 ? 20.620 -5.947 -42.752 1.00 86.00 371 GLU A CA 1
ATOM 2739 C C . GLU A 1 371 ? 21.664 -6.350 -41.706 1.00 86.00 371 GLU A C 1
ATOM 2741 O O . GLU A 1 371 ? 22.713 -6.917 -42.025 1.00 86.00 371 GLU A O 1
ATOM 2746 N N . LEU A 1 372 ? 21.371 -6.066 -40.435 1.00 87.44 372 LEU A N 1
ATOM 2747 C CA . LEU A 1 372 ? 22.208 -6.539 -39.342 1.00 87.44 372 LEU A CA 1
ATOM 2748 C C . LEU A 1 372 ? 22.210 -8.073 -39.347 1.00 87.44 372 LEU A C 1
ATOM 2750 O O . LEU A 1 372 ? 21.135 -8.682 -39.352 1.00 87.44 372 LEU A O 1
ATOM 2754 N N . PRO A 1 373 ? 23.385 -8.721 -39.285 1.00 90.38 373 PRO A N 1
ATOM 2755 C CA . PRO A 1 373 ? 23.465 -10.169 -39.381 1.00 90.38 373 PRO A CA 1
ATOM 2756 C C . PRO A 1 373 ? 22.685 -10.808 -38.233 1.00 90.38 373 PRO A C 1
ATOM 2758 O O . PRO A 1 373 ? 22.926 -10.513 -37.060 1.00 90.38 373 PRO A O 1
ATOM 2761 N N . TRP A 1 374 ? 21.748 -11.693 -38.563 1.00 94.94 374 TRP A N 1
ATOM 2762 C CA . TRP A 1 374 ? 21.053 -12.504 -37.567 1.00 94.94 374 TRP A CA 1
ATOM 2763 C C . TRP A 1 374 ? 22.065 -13.372 -36.831 1.00 94.94 374 TRP A C 1
ATOM 2765 O O . TRP A 1 374 ? 22.768 -14.176 -37.448 1.00 94.94 374 TRP A O 1
ATOM 2775 N N . ILE A 1 375 ? 22.165 -13.193 -35.518 1.00 95.38 375 ILE A N 1
ATOM 2776 C CA . ILE A 1 375 ? 23.189 -13.876 -34.737 1.00 95.38 375 ILE A CA 1
ATOM 2777 C C . ILE A 1 375 ? 22.756 -15.323 -34.551 1.00 95.38 375 ILE A C 1
ATOM 2779 O O . ILE A 1 375 ? 21.618 -15.584 -34.186 1.00 95.38 375 ILE A O 1
ATOM 2783 N N . ILE A 1 376 ? 23.652 -16.267 -34.816 1.00 96.44 376 ILE A N 1
ATOM 2784 C CA . ILE A 1 376 ? 23.421 -17.682 -34.530 1.00 96.44 376 ILE A CA 1
ATOM 2785 C C . ILE A 1 376 ? 24.182 -17.985 -33.236 1.00 96.44 376 ILE A C 1
ATOM 2787 O O . ILE A 1 376 ? 25.417 -17.968 -33.266 1.00 96.44 376 ILE A O 1
ATOM 2791 N N . PRO A 1 377 ? 23.493 -18.208 -32.102 1.00 95.81 377 PRO A N 1
ATOM 2792 C CA . PRO A 1 377 ? 24.156 -18.525 -30.843 1.00 95.81 377 PRO A CA 1
ATOM 2793 C C . PRO A 1 377 ? 24.993 -19.799 -30.962 1.00 95.81 377 PRO A C 1
ATOM 2795 O O . PRO A 1 377 ? 24.610 -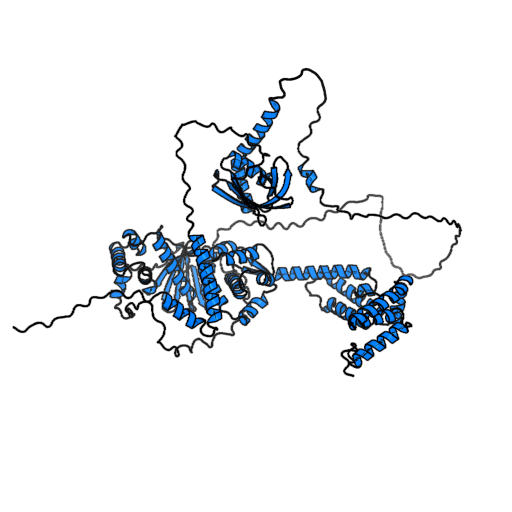20.762 -31.633 1.00 95.81 377 PRO A O 1
ATOM 2798 N N . ALA A 1 378 ? 26.140 -19.821 -30.292 1.00 95.06 378 ALA A N 1
ATOM 2799 C CA . ALA A 1 378 ? 26.982 -21.000 -30.208 1.00 95.06 378 ALA A CA 1
ATOM 2800 C C . ALA A 1 378 ? 26.429 -21.958 -29.142 1.00 95.06 378 ALA A C 1
ATOM 2802 O O . ALA A 1 378 ? 26.583 -21.730 -27.945 1.00 95.06 378 ALA A O 1
ATOM 2803 N N . GLY A 1 379 ? 25.814 -23.057 -29.580 1.00 93.94 379 GLY A N 1
ATOM 2804 C CA . GLY A 1 379 ? 25.342 -24.129 -28.699 1.00 93.94 379 GLY A CA 1
ATOM 2805 C C . GLY A 1 379 ? 23.822 -24.208 -28.564 1.00 93.94 379 GLY A C 1
ATOM 2806 O O . GLY A 1 379 ? 23.071 -23.523 -29.255 1.00 93.94 379 GLY A O 1
ATOM 2807 N N . SER A 1 380 ? 23.363 -25.115 -27.702 1.00 96.75 380 SER A N 1
ATOM 2808 C CA . SER A 1 380 ? 21.943 -25.274 -27.388 1.00 96.75 380 SER A CA 1
ATOM 2809 C C . SER A 1 380 ? 21.470 -24.192 -26.412 1.00 96.75 380 SER A C 1
ATOM 2811 O O . SER A 1 380 ? 22.252 -23.789 -25.549 1.00 96.75 380 SER A O 1
ATOM 2813 N N . PRO A 1 381 ? 20.200 -23.759 -26.488 1.00 97.50 381 PRO A N 1
ATOM 2814 C CA . PRO A 1 381 ? 19.638 -22.826 -25.516 1.00 97.50 381 PRO A CA 1
ATOM 2815 C C . PRO A 1 381 ? 19.753 -23.383 -24.094 1.00 97.50 381 PRO A C 1
ATOM 2817 O O . PRO A 1 381 ? 19.482 -24.562 -23.860 1.00 97.50 381 PRO A O 1
ATOM 2820 N N . ALA A 1 382 ? 20.124 -22.521 -23.148 1.00 96.94 382 ALA A N 1
ATOM 2821 C CA . ALA A 1 382 ? 20.214 -22.853 -21.728 1.00 96.94 382 ALA A CA 1
ATOM 2822 C C . ALA A 1 382 ? 18.829 -23.140 -21.127 1.00 96.94 382 ALA A C 1
ATOM 2824 O O . ALA A 1 382 ? 18.686 -23.959 -20.221 1.00 96.94 382 ALA A O 1
ATOM 2825 N N . ARG A 1 383 ? 17.790 -22.483 -21.657 1.00 97.12 383 ARG A N 1
ATOM 2826 C CA . ARG A 1 383 ? 16.395 -22.671 -21.247 1.00 97.12 383 ARG A CA 1
ATOM 2827 C C . ARG A 1 383 ? 15.469 -22.547 -22.447 1.00 97.12 383 ARG A C 1
ATOM 2829 O O . ARG A 1 383 ? 15.647 -21.665 -23.284 1.00 97.12 383 ARG A O 1
ATOM 2836 N N . VAL A 1 384 ? 14.464 -23.413 -22.508 1.00 97.12 384 VAL A N 1
ATOM 2837 C CA . VAL A 1 384 ? 13.414 -23.386 -23.529 1.00 97.12 384 VAL A CA 1
ATOM 2838 C C . VAL A 1 384 ? 12.066 -23.456 -22.830 1.00 97.12 384 VAL A C 1
ATOM 2840 O O . VAL A 1 384 ? 11.843 -24.364 -22.035 1.00 97.12 384 VAL A O 1
ATOM 2843 N N . GLU A 1 385 ? 11.180 -22.506 -23.117 1.00 96.75 385 GLU A N 1
ATOM 2844 C CA . GLU A 1 385 ? 9.830 -22.456 -22.553 1.00 96.75 385 GLU A CA 1
ATOM 2845 C C . GLU A 1 385 ? 8.786 -22.303 -23.653 1.00 96.75 385 GLU A C 1
ATOM 2847 O O . GLU A 1 385 ? 8.976 -21.537 -24.595 1.00 96.75 385 GLU A O 1
ATOM 2852 N N . GLU A 1 386 ? 7.662 -23.001 -23.524 1.00 97.12 386 GLU A N 1
ATOM 2853 C CA . GLU A 1 386 ? 6.489 -22.734 -24.353 1.00 97.12 386 GLU A CA 1
ATOM 2854 C C . GLU A 1 386 ? 5.756 -21.495 -23.827 1.00 97.12 386 GLU A C 1
ATOM 2856 O O . GLU A 1 386 ? 5.565 -21.319 -22.622 1.00 97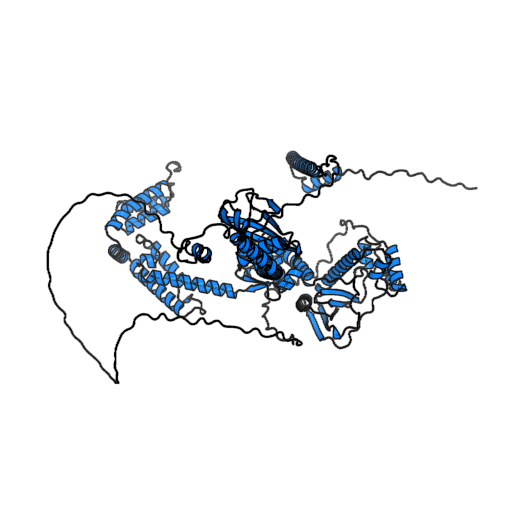.12 386 GLU A O 1
ATOM 2861 N N . LEU A 1 387 ? 5.369 -20.610 -24.742 1.00 93.00 387 LEU A N 1
ATOM 2862 C CA . LEU A 1 387 ? 4.573 -19.434 -24.432 1.00 93.00 387 LEU A CA 1
ATOM 2863 C C . LEU A 1 387 ? 3.096 -19.805 -24.426 1.00 93.00 387 LEU A C 1
ATOM 2865 O O . LEU A 1 387 ? 2.555 -20.244 -25.441 1.00 93.00 387 LEU A O 1
ATOM 2869 N N . THR A 1 388 ? 2.444 -19.568 -23.292 1.00 91.19 388 THR A N 1
ATOM 2870 C CA . THR A 1 388 ? 0.993 -19.677 -23.135 1.00 91.19 388 THR A CA 1
ATOM 2871 C C . THR A 1 388 ? 0.478 -18.479 -22.341 1.00 91.19 388 THR A C 1
ATOM 2873 O O . THR A 1 388 ? 0.842 -18.310 -21.174 1.00 91.19 388 THR A O 1
ATOM 2876 N N . GLY A 1 389 ? -0.365 -17.646 -22.954 1.00 87.94 389 GLY A N 1
ATOM 2877 C CA . GLY A 1 389 ? -0.985 -16.494 -22.290 1.00 87.94 389 GLY A CA 1
ATOM 2878 C C . GLY A 1 389 ? 0.043 -15.467 -21.802 1.00 87.94 389 GLY A C 1
ATOM 2879 O O . GLY A 1 389 ? 0.911 -15.039 -22.553 1.00 87.94 389 GLY A O 1
ATOM 2880 N N . GLU A 1 390 ? -0.019 -15.079 -20.524 1.00 89.62 390 GLU A N 1
ATOM 2881 C CA . GLU A 1 390 ? 0.849 -14.032 -19.951 1.00 89.62 390 GLU A CA 1
ATOM 2882 C C . GLU A 1 390 ? 2.290 -14.495 -19.655 1.00 89.62 390 GLU A C 1
ATOM 2884 O O . GLU A 1 390 ? 3.107 -13.707 -19.177 1.00 89.62 390 GLU A O 1
ATOM 2889 N N . ARG A 1 391 ? 2.652 -15.741 -19.995 1.00 92.62 391 ARG A N 1
ATOM 2890 C CA . ARG A 1 391 ? 3.959 -16.334 -19.661 1.00 92.62 391 ARG A CA 1
ATOM 2891 C C . ARG A 1 391 ? 5.158 -15.534 -20.180 1.00 92.62 391 ARG A C 1
ATOM 2893 O O . ARG A 1 391 ? 6.199 -15.508 -19.527 1.00 92.62 391 ARG A O 1
ATOM 2900 N N . VAL A 1 392 ? 5.025 -14.854 -21.323 1.00 95.19 392 VAL A N 1
ATOM 2901 C CA . VAL A 1 392 ? 6.087 -13.985 -21.862 1.00 95.19 392 VAL A CA 1
ATOM 2902 C C . VAL A 1 392 ? 6.463 -12.878 -20.875 1.00 95.19 392 VAL A C 1
ATOM 2904 O O . VAL A 1 392 ? 7.643 -12.589 -20.694 1.00 95.19 392 VAL A O 1
ATOM 2907 N N . VAL A 1 393 ? 5.478 -12.299 -20.187 1.00 95.94 393 VAL A N 1
ATOM 2908 C CA . VAL A 1 393 ? 5.679 -11.226 -19.208 1.00 95.94 393 VAL A CA 1
ATOM 2909 C C . VAL A 1 393 ? 6.475 -11.755 -18.017 1.00 95.94 393 VAL A C 1
ATOM 2911 O O . VAL A 1 393 ? 7.453 -11.128 -17.613 1.00 95.94 393 VAL A O 1
ATOM 2914 N N . ASP A 1 394 ? 6.115 -12.934 -17.511 1.00 95.38 394 ASP A N 1
ATOM 2915 C CA . ASP A 1 394 ? 6.791 -13.563 -16.373 1.00 95.38 394 ASP A CA 1
ATOM 2916 C C . ASP A 1 394 ? 8.260 -13.866 -16.672 1.00 95.38 394 ASP A C 1
ATOM 2918 O O . ASP A 1 394 ? 9.137 -13.553 -15.865 1.00 95.38 394 ASP A O 1
ATOM 2922 N N . VAL A 1 395 ? 8.542 -14.435 -17.850 1.00 96.19 395 VAL A N 1
ATOM 2923 C CA . VAL A 1 395 ? 9.915 -14.741 -18.275 1.00 96.19 395 VAL A CA 1
ATOM 2924 C C . VAL A 1 395 ? 10.735 -13.457 -18.394 1.00 96.19 395 VAL A C 1
ATOM 2926 O O . VAL A 1 395 ? 11.848 -13.395 -17.876 1.00 96.19 395 VAL A O 1
ATOM 2929 N N . MET A 1 396 ? 10.179 -12.407 -19.003 1.00 97.50 396 MET A N 1
ATOM 2930 C CA . MET A 1 396 ? 10.867 -11.121 -19.153 1.00 97.50 396 MET A CA 1
ATOM 2931 C C . MET A 1 396 ? 11.151 -10.456 -17.797 1.00 97.50 396 MET A C 1
ATOM 2933 O O . MET A 1 396 ? 12.262 -9.975 -17.567 1.00 97.50 396 MET A O 1
ATOM 2937 N N . LEU A 1 397 ? 10.190 -10.476 -16.865 1.00 96.31 397 LEU A N 1
ATOM 2938 C CA . LEU A 1 397 ? 10.392 -9.973 -15.502 1.00 96.31 397 LEU A CA 1
ATOM 2939 C C . LEU A 1 397 ? 11.425 -10.795 -14.728 1.00 96.31 397 LEU A C 1
ATOM 2941 O O . LEU A 1 397 ? 12.200 -10.218 -13.967 1.00 96.31 397 LEU A O 1
ATOM 2945 N N . GLN A 1 398 ? 11.450 -12.116 -14.918 1.00 95.81 398 GLN A N 1
ATOM 2946 C CA . GLN A 1 398 ? 12.428 -12.991 -14.279 1.00 95.81 398 GLN A CA 1
ATOM 2947 C C . GLN A 1 398 ? 13.847 -12.685 -14.764 1.00 95.81 398 GLN A C 1
ATOM 2949 O O . GLN A 1 398 ? 14.735 -12.511 -13.933 1.00 95.81 398 GLN A O 1
ATOM 2954 N N . LEU A 1 399 ? 14.055 -12.594 -16.082 1.00 96.75 399 LEU A N 1
ATOM 2955 C CA . LEU A 1 399 ? 15.363 -12.284 -16.670 1.00 96.75 399 LEU A CA 1
ATOM 2956 C C . LEU A 1 399 ? 15.851 -10.894 -16.242 1.00 96.75 399 LEU A C 1
ATOM 2958 O O . LEU A 1 399 ? 17.018 -10.710 -15.899 1.00 96.75 399 LEU A O 1
ATOM 2962 N N . SER A 1 400 ? 14.942 -9.920 -16.201 1.00 96.56 400 SER A N 1
ATOM 2963 C CA . SER A 1 400 ? 15.268 -8.569 -15.752 1.00 96.56 400 SER A CA 1
ATOM 2964 C C . SER A 1 400 ? 15.623 -8.515 -14.260 1.00 96.56 400 SER A C 1
ATOM 2966 O O . SER A 1 400 ? 16.641 -7.933 -13.877 1.00 96.56 400 SER A O 1
ATOM 2968 N N . GLY A 1 401 ? 14.847 -9.207 -13.418 1.00 94.25 401 GLY A N 1
ATOM 2969 C CA . GLY A 1 401 ? 15.083 -9.297 -11.975 1.00 94.25 401 GLY A CA 1
ATOM 2970 C C . GLY A 1 401 ? 16.344 -10.077 -11.596 1.00 94.25 401 GLY A C 1
ATOM 2971 O O . GLY A 1 401 ? 16.947 -9.782 -10.571 1.00 94.25 401 GLY A O 1
ATOM 2972 N N . SER A 1 402 ? 16.785 -11.033 -12.420 1.00 94.94 402 SER A N 1
ATOM 2973 C CA . SER A 1 402 ? 18.044 -11.757 -12.200 1.00 94.94 402 SER A CA 1
ATOM 2974 C C . SER A 1 402 ? 19.282 -11.013 -12.709 1.00 94.94 402 SER A C 1
ATOM 2976 O O . SER A 1 402 ? 20.379 -11.556 -12.615 1.00 94.94 402 SER A O 1
ATOM 2978 N N . GLY A 1 403 ? 19.126 -9.823 -13.305 1.00 95.50 403 GLY A N 1
ATOM 2979 C CA . GLY A 1 403 ? 20.236 -9.101 -13.932 1.00 95.50 403 GLY A CA 1
ATOM 2980 C C . GLY A 1 403 ? 20.833 -9.847 -15.132 1.00 95.50 403 GLY A C 1
ATOM 2981 O O . GLY A 1 403 ? 22.039 -9.791 -15.349 1.00 95.50 403 GLY A O 1
ATOM 2982 N N . PHE A 1 404 ? 20.008 -10.589 -15.882 1.00 97.31 404 PHE A N 1
ATOM 2983 C CA . PHE A 1 404 ? 20.453 -11.457 -16.976 1.00 97.31 404 PHE A CA 1
ATOM 2984 C C . PHE A 1 404 ? 21.217 -10.691 -18.070 1.00 97.31 404 PHE A C 1
ATOM 2986 O O . PHE A 1 404 ? 20.792 -9.615 -18.490 1.00 97.31 404 PHE A O 1
ATOM 2993 N N . SER A 1 405 ? 22.298 -11.287 -18.580 1.00 97.44 405 SER A N 1
ATOM 2994 C CA . SER A 1 405 ? 22.990 -10.843 -19.796 1.00 97.44 405 SER A CA 1
ATOM 2995 C C . SER A 1 405 ? 23.064 -11.999 -20.786 1.00 97.44 405 SER A C 1
ATOM 2997 O O . SER A 1 405 ? 23.529 -13.088 -20.439 1.00 97.44 405 SER A O 1
ATOM 2999 N N . GLY A 1 406 ? 22.632 -11.767 -22.021 1.00 97.38 406 GLY A N 1
ATOM 3000 C CA . GLY A 1 406 ? 22.547 -12.806 -23.043 1.00 97.38 406 GLY A CA 1
ATOM 3001 C C . GLY A 1 406 ? 21.523 -12.481 -24.124 1.00 97.38 406 GLY A C 1
ATOM 3002 O O . GLY A 1 406 ? 21.180 -11.319 -24.352 1.00 97.38 406 GLY A O 1
ATOM 3003 N N . LEU A 1 407 ? 21.033 -13.521 -24.792 1.00 98.00 407 LEU A N 1
ATOM 3004 C CA . LEU A 1 407 ? 20.047 -13.421 -25.863 1.00 98.00 407 LEU A CA 1
ATOM 3005 C C . LEU A 1 407 ? 18.792 -14.219 -25.518 1.00 98.00 407 LEU A C 1
ATOM 3007 O O . LEU A 1 407 ? 18.858 -15.344 -25.026 1.00 98.00 407 LEU A O 1
ATOM 3011 N N . VAL A 1 408 ? 17.639 -13.651 -25.848 1.00 98.25 408 VAL A N 1
ATOM 3012 C CA . VAL A 1 408 ? 16.352 -14.339 -25.824 1.00 98.25 408 VAL A CA 1
ATOM 3013 C C . VAL A 1 408 ? 15.789 -14.381 -27.236 1.00 98.25 408 VAL A C 1
ATOM 3015 O O . VAL A 1 408 ? 15.631 -13.343 -27.872 1.00 98.25 408 VAL A O 1
ATOM 3018 N N . GLU A 1 409 ? 15.458 -15.570 -27.722 1.00 97.94 409 GLU A N 1
ATOM 3019 C CA . GLU A 1 409 ? 14.742 -15.761 -28.979 1.00 97.94 409 GLU A CA 1
ATOM 3020 C C . GLU A 1 409 ? 13.277 -16.090 -28.713 1.00 97.94 409 GLU A C 1
ATOM 3022 O O . GLU A 1 409 ? 12.973 -17.020 -27.966 1.00 97.94 409 GLU A O 1
ATOM 3027 N N . THR A 1 410 ? 12.363 -15.359 -29.348 1.00 97.56 410 THR A N 1
ATOM 3028 C CA . THR A 1 410 ? 10.942 -15.718 -29.401 1.00 97.56 410 THR A CA 1
ATOM 3029 C C . THR A 1 410 ? 10.634 -16.272 -30.786 1.00 97.56 410 THR A C 1
ATOM 3031 O O . THR A 1 410 ? 10.840 -15.564 -31.771 1.00 97.56 410 THR A O 1
ATOM 3034 N N . VAL A 1 411 ? 10.117 -17.496 -30.861 1.00 96.56 411 VAL A N 1
ATOM 3035 C CA . VAL A 1 411 ? 9.726 -18.173 -32.105 1.00 96.56 411 VAL A CA 1
ATOM 3036 C C . VAL A 1 411 ? 8.215 -18.386 -32.079 1.00 96.56 411 VAL A C 1
ATOM 3038 O O . VAL A 1 411 ? 7.713 -19.143 -31.247 1.00 96.56 411 VAL A O 1
ATOM 3041 N N . GLY A 1 412 ? 7.461 -17.716 -32.954 1.00 92.06 412 GLY A N 1
ATOM 3042 C CA . GLY A 1 412 ? 6.000 -17.849 -32.987 1.00 92.06 412 GLY A CA 1
ATOM 3043 C C . GLY A 1 412 ? 5.323 -17.017 -34.076 1.00 92.06 412 GLY A C 1
ATOM 3044 O O . GLY A 1 412 ? 5.827 -15.981 -34.489 1.00 92.06 412 GLY A O 1
ATOM 3045 N N . SER A 1 413 ? 4.158 -17.461 -34.558 1.00 89.12 413 SER A N 1
ATOM 3046 C CA . SER A 1 413 ? 3.347 -16.740 -35.565 1.00 89.12 413 SER A CA 1
ATOM 3047 C C . SER A 1 413 ? 4.080 -16.377 -36.871 1.00 89.12 413 SER A C 1
ATOM 3049 O O . SER A 1 413 ? 3.729 -15.400 -37.527 1.00 89.12 413 SER A O 1
ATOM 3051 N N . GLY A 1 414 ? 5.115 -17.142 -37.244 1.00 93.06 414 GLY A N 1
ATOM 3052 C CA . GLY A 1 414 ? 5.950 -16.858 -38.420 1.00 93.06 414 GLY A CA 1
ATOM 3053 C C . GLY A 1 414 ? 6.865 -15.638 -38.265 1.00 93.06 414 GLY A C 1
ATOM 3054 O O . GLY A 1 414 ? 7.406 -15.156 -39.257 1.00 93.06 414 GLY A O 1
ATOM 3055 N N . ILE A 1 415 ? 7.016 -15.127 -37.040 1.00 94.88 415 ILE A N 1
ATOM 3056 C CA . ILE A 1 415 ? 7.865 -13.988 -36.711 1.00 94.88 415 ILE A CA 1
ATOM 3057 C C . ILE A 1 415 ? 8.841 -14.416 -35.619 1.00 94.88 415 ILE A C 1
ATOM 3059 O O . ILE A 1 415 ? 8.450 -14.645 -34.473 1.00 94.88 415 ILE A O 1
ATOM 3063 N N . ASP A 1 416 ? 10.119 -14.434 -35.964 1.00 96.75 416 ASP A N 1
ATOM 3064 C CA . ASP A 1 416 ? 11.185 -14.675 -35.005 1.00 96.75 416 ASP A CA 1
ATOM 3065 C C . ASP A 1 416 ? 11.707 -13.335 -34.488 1.00 96.75 416 ASP A C 1
ATOM 3067 O O . ASP A 1 416 ? 11.874 -12.380 -35.255 1.00 96.75 416 ASP A O 1
ATOM 3071 N N . ARG A 1 417 ? 11.974 -13.240 -33.183 1.00 97.56 417 ARG A N 1
ATOM 3072 C CA . ARG A 1 417 ? 12.603 -12.054 -32.584 1.00 97.56 417 ARG A CA 1
ATOM 3073 C C . ARG A 1 417 ? 13.778 -12.440 -31.708 1.00 97.56 417 ARG A C 1
ATOM 3075 O O . ARG A 1 417 ? 13.708 -13.431 -30.993 1.00 97.56 417 ARG A O 1
ATOM 3082 N N . GLN A 1 418 ? 14.820 -11.621 -31.747 1.00 97.88 418 GLN A N 1
ATOM 3083 C CA . GLN A 1 418 ? 16.017 -11.710 -30.917 1.00 97.88 418 GLN A CA 1
ATOM 3084 C C . GLN A 1 418 ? 16.072 -10.500 -29.991 1.00 97.88 418 GLN A C 1
ATOM 3086 O O . GLN A 1 418 ? 16.084 -9.370 -30.467 1.00 97.88 418 GLN A O 1
ATOM 3091 N N . ILE A 1 419 ? 16.098 -10.731 -28.684 1.00 98.06 419 ILE A N 1
ATOM 3092 C CA . ILE A 1 419 ? 16.082 -9.699 -27.647 1.00 98.06 419 ILE A CA 1
ATOM 3093 C C . ILE A 1 419 ? 17.381 -9.813 -26.864 1.00 98.06 419 ILE A C 1
ATOM 3095 O O . ILE A 1 419 ? 17.667 -10.843 -26.253 1.00 98.06 419 ILE A O 1
ATOM 3099 N N . TYR A 1 420 ? 18.164 -8.747 -26.886 1.00 97.81 420 TYR A N 1
ATOM 3100 C CA . TYR A 1 420 ? 19.475 -8.700 -26.265 1.00 97.81 420 TYR A CA 1
ATOM 3101 C C . TYR A 1 420 ? 19.370 -8.065 -24.885 1.00 97.81 420 TYR A C 1
ATOM 3103 O O . TYR A 1 420 ? 18.795 -6.982 -24.739 1.00 97.81 420 TYR A O 1
ATOM 3111 N N . PHE A 1 421 ? 19.945 -8.733 -23.888 1.00 98.06 421 PHE A N 1
ATOM 3112 C CA . PHE A 1 421 ? 19.966 -8.291 -22.500 1.00 98.06 421 PHE A CA 1
ATOM 3113 C C . PHE A 1 421 ? 21.391 -7.975 -22.036 1.00 98.06 421 PHE A C 1
ATOM 3115 O O . PHE A 1 421 ? 22.322 -8.731 -22.312 1.00 98.06 421 PHE A O 1
ATOM 3122 N N . ASP A 1 422 ? 21.537 -6.886 -21.283 1.00 97.25 422 ASP A N 1
ATOM 3123 C CA . ASP A 1 422 ? 22.769 -6.469 -20.607 1.00 97.25 422 ASP A CA 1
ATOM 3124 C C . ASP A 1 422 ? 22.412 -6.013 -19.182 1.00 97.25 422 ASP A C 1
ATOM 3126 O O . ASP A 1 422 ? 21.782 -4.970 -18.993 1.00 97.25 422 ASP A O 1
ATOM 3130 N N . GLY A 1 423 ? 22.732 -6.830 -18.174 1.00 96.00 423 GLY A N 1
ATOM 3131 C CA . GLY A 1 423 ? 22.452 -6.530 -16.765 1.00 96.00 423 GLY A CA 1
ATOM 3132 C C . GLY A 1 423 ? 20.959 -6.487 -16.420 1.00 96.00 423 GLY A C 1
ATOM 3133 O O . GLY A 1 423 ? 20.539 -5.703 -15.573 1.00 96.00 423 GLY A O 1
ATOM 3134 N N . GLY A 1 424 ? 20.137 -7.297 -17.091 1.00 96.06 424 GLY A N 1
ATOM 3135 C CA . GLY A 1 424 ? 18.681 -7.341 -16.921 1.00 96.06 424 GLY A CA 1
ATOM 3136 C C . GLY A 1 424 ? 17.923 -6.253 -17.689 1.00 96.06 424 GLY A C 1
ATOM 3137 O O . GLY A 1 424 ? 16.696 -6.184 -17.601 1.00 96.06 424 GLY A O 1
ATOM 3138 N N . LEU A 1 425 ? 18.626 -5.422 -18.459 1.00 97.06 425 LEU A N 1
ATOM 3139 C CA . LEU A 1 425 ? 18.046 -4.360 -19.277 1.00 97.06 425 LEU A CA 1
ATOM 3140 C C . LEU A 1 425 ? 18.093 -4.757 -20.752 1.00 97.06 425 LEU A C 1
ATOM 3142 O O . LEU A 1 425 ? 19.057 -5.374 -21.204 1.00 97.06 425 LEU A O 1
ATOM 3146 N N . VAL A 1 426 ? 17.063 -4.384 -21.510 1.00 97.94 426 VAL A N 1
ATOM 3147 C CA . VAL A 1 426 ? 17.017 -4.645 -22.954 1.00 97.94 426 VAL A CA 1
ATOM 3148 C C . VAL A 1 426 ? 17.847 -3.596 -23.675 1.00 97.94 426 VAL A C 1
ATOM 3150 O O . VAL A 1 426 ? 17.662 -2.401 -23.446 1.00 97.94 426 VAL A O 1
ATOM 3153 N N . VAL A 1 427 ? 18.743 -4.047 -24.549 1.00 97.69 427 VAL A N 1
ATOM 3154 C CA . VAL A 1 427 ? 19.674 -3.170 -25.279 1.00 97.69 427 VAL A CA 1
ATOM 3155 C C . VAL A 1 427 ? 19.518 -3.202 -26.790 1.00 97.69 427 VAL A C 1
ATOM 3157 O O . VAL A 1 427 ? 19.918 -2.249 -27.446 1.00 97.69 427 VAL A O 1
ATOM 3160 N N . GLU A 1 428 ? 18.941 -4.267 -27.346 1.00 96.94 428 GLU A N 1
ATOM 3161 C CA . GLU A 1 428 ? 18.627 -4.365 -28.774 1.00 96.94 428 GLU A CA 1
ATOM 3162 C C . GLU A 1 428 ? 17.472 -5.356 -28.983 1.00 96.94 428 GLU A C 1
ATOM 3164 O O . GLU A 1 428 ? 17.336 -6.325 -28.228 1.00 96.94 428 GLU A O 1
ATOM 3169 N N . ILE A 1 429 ? 16.645 -5.136 -30.010 1.00 97.62 429 ILE A N 1
ATOM 3170 C CA . ILE A 1 429 ? 15.634 -6.098 -30.463 1.00 97.62 429 ILE A CA 1
ATOM 3171 C C . ILE A 1 429 ? 15.707 -6.203 -31.986 1.00 97.62 429 ILE A C 1
ATOM 3173 O O . ILE A 1 429 ? 15.621 -5.201 -32.693 1.00 97.62 429 ILE A O 1
ATOM 3177 N N . ARG A 1 430 ? 15.816 -7.430 -32.496 1.00 95.94 430 ARG A N 1
ATOM 3178 C CA . ARG A 1 430 ? 15.791 -7.743 -33.930 1.00 95.94 430 ARG A CA 1
ATOM 3179 C C . ARG A 1 430 ? 14.611 -8.638 -34.262 1.00 95.94 430 ARG A C 1
ATOM 3181 O O . ARG A 1 430 ? 14.147 -9.396 -33.411 1.00 95.94 430 ARG A O 1
ATOM 3188 N N . ARG A 1 431 ? 14.151 -8.572 -35.510 1.00 95.62 431 ARG A N 1
ATOM 3189 C CA . ARG A 1 431 ? 13.014 -9.346 -36.015 1.00 95.62 431 ARG A CA 1
ATOM 3190 C C . ARG A 1 431 ? 13.322 -9.957 -37.378 1.00 95.62 431 ARG A C 1
ATOM 3192 O O . ARG A 1 431 ? 14.024 -9.350 -38.182 1.00 95.62 431 ARG A O 1
ATOM 3199 N N . ARG A 1 432 ? 12.760 -11.139 -37.637 1.00 95.56 432 ARG A N 1
ATOM 3200 C CA . ARG A 1 432 ? 12.739 -11.801 -38.941 1.00 95.56 432 ARG A CA 1
ATOM 3201 C C . ARG A 1 432 ? 11.322 -12.326 -39.250 1.00 95.56 432 ARG A C 1
ATOM 3203 O O . ARG A 1 432 ? 10.781 -13.060 -38.423 1.00 95.56 432 ARG A O 1
ATOM 3210 N N . PRO A 1 433 ? 10.722 -11.994 -40.412 1.00 94.00 433 PRO A N 1
ATOM 3211 C CA . PRO A 1 433 ? 11.208 -11.034 -41.414 1.00 94.00 433 PRO A CA 1
ATOM 3212 C C . PRO A 1 433 ? 11.203 -9.587 -40.884 1.00 94.00 433 PRO A C 1
ATOM 3214 O O . PRO A 1 433 ? 10.514 -9.290 -39.907 1.00 94.00 433 PRO A O 1
ATOM 3217 N N . ARG A 1 434 ? 12.002 -8.704 -41.501 1.00 91.94 434 ARG A N 1
ATOM 3218 C CA . ARG A 1 434 ? 12.057 -7.269 -41.158 1.00 91.94 434 ARG A CA 1
ATOM 3219 C C . ARG A 1 434 ? 10.758 -6.574 -41.562 1.00 91.94 434 ARG A C 1
ATOM 3221 O O . ARG A 1 434 ? 10.146 -6.951 -42.556 1.00 91.94 434 ARG A O 1
ATOM 3228 N N . PHE A 1 435 ? 10.371 -5.540 -40.819 1.00 91.12 435 PHE A N 1
ATOM 3229 C CA . PHE A 1 435 ? 9.223 -4.699 -41.157 1.00 91.12 435 PHE A CA 1
ATOM 3230 C C . PHE A 1 435 ? 9.582 -3.231 -41.029 1.00 91.12 435 PHE A C 1
ATOM 3232 O O . PHE A 1 435 ? 10.135 -2.815 -40.016 1.00 91.12 435 PHE A O 1
ATOM 3239 N N . SER A 1 436 ? 9.194 -2.444 -42.030 1.00 88.00 436 SER A N 1
ATOM 3240 C CA . SER A 1 436 ? 9.528 -1.021 -42.121 1.00 88.00 436 SER A CA 1
ATOM 3241 C C . SER A 1 436 ? 9.198 -0.239 -40.855 1.00 88.00 436 SER A C 1
ATOM 3243 O O . SER A 1 436 ? 10.064 0.417 -40.294 1.00 88.00 436 SER A O 1
ATOM 3245 N N . HIS A 1 437 ? 7.973 -0.368 -40.355 1.00 91.94 437 HIS A N 1
ATOM 3246 C CA . HIS A 1 437 ? 7.474 0.371 -39.193 1.00 91.94 437 HIS A CA 1
ATOM 3247 C C . HIS A 1 437 ? 8.128 -0.011 -37.850 1.00 91.94 437 HIS A C 1
ATOM 3249 O O . HIS A 1 437 ? 7.805 0.587 -36.827 1.00 91.94 437 HIS A O 1
ATOM 3255 N N . GLU A 1 438 ? 9.019 -1.005 -37.832 1.00 94.44 438 GLU A N 1
ATOM 3256 C CA . GLU A 1 438 ? 9.764 -1.458 -36.650 1.00 94.44 438 GLU A CA 1
ATOM 3257 C C . GLU A 1 438 ? 11.265 -1.132 -36.707 1.00 94.44 438 GLU A C 1
ATOM 3259 O O . GLU A 1 438 ? 11.995 -1.309 -35.723 1.00 94.44 438 GLU A O 1
ATOM 3264 N N . GLU A 1 439 ? 11.738 -0.666 -37.860 1.00 94.69 439 GLU A N 1
ATOM 3265 C CA . GLU A 1 439 ? 13.118 -0.253 -38.088 1.00 94.69 439 GLU A CA 1
ATOM 3266 C C . GLU A 1 439 ? 13.295 1.222 -37.704 1.00 94.69 439 GLU A C 1
ATOM 3268 O O . GLU A 1 439 ? 12.393 2.045 -37.872 1.00 94.69 439 GLU A O 1
ATOM 3273 N N . LEU A 1 440 ? 14.477 1.579 -37.195 1.00 95.50 440 LEU A N 1
ATOM 3274 C CA . LEU A 1 440 ? 14.718 2.922 -36.662 1.00 95.50 440 LEU A CA 1
ATOM 3275 C C . LEU A 1 440 ? 14.565 4.018 -37.727 1.00 95.50 440 LEU A C 1
ATOM 3277 O O . LEU A 1 440 ? 13.942 5.041 -37.459 1.00 95.50 440 LEU A O 1
ATOM 3281 N N . GLY A 1 441 ? 15.113 3.805 -38.927 1.00 95.56 441 GLY A N 1
ATOM 3282 C CA . GLY A 1 441 ? 15.080 4.784 -40.018 1.00 95.56 441 GLY A CA 1
ATOM 3283 C C . GLY A 1 441 ? 13.663 5.191 -40.430 1.00 95.56 441 GLY A C 1
ATOM 3284 O O . GLY A 1 441 ? 13.327 6.371 -40.329 1.00 95.56 441 GLY A O 1
ATOM 3285 N N . PRO A 1 442 ? 12.794 4.246 -40.825 1.00 94.81 442 PRO A N 1
ATOM 3286 C CA . PRO A 1 442 ? 11.406 4.563 -41.134 1.00 94.81 442 PRO A CA 1
ATOM 3287 C C . PRO A 1 442 ? 10.641 5.158 -39.947 1.00 94.81 442 PRO A C 1
ATOM 3289 O O . PRO A 1 442 ? 9.855 6.074 -40.155 1.00 94.81 442 PRO A O 1
ATOM 3292 N N . MET A 1 443 ? 10.886 4.708 -38.706 1.00 95.44 443 MET A N 1
ATOM 3293 C CA . MET A 1 443 ? 10.263 5.319 -37.522 1.00 95.44 443 MET A CA 1
ATOM 3294 C C . MET A 1 443 ? 10.662 6.793 -37.347 1.00 95.44 443 MET A C 1
ATOM 3296 O O . MET A 1 443 ? 9.808 7.618 -37.030 1.00 95.44 443 MET A O 1
ATOM 3300 N N . LEU A 1 444 ? 11.936 7.135 -37.568 1.00 96.50 444 LEU A N 1
ATOM 3301 C CA . LEU A 1 444 ? 12.422 8.518 -37.536 1.00 96.50 444 LEU A CA 1
ATOM 3302 C C . LEU A 1 444 ? 11.801 9.364 -38.650 1.00 96.50 444 LEU A C 1
ATOM 3304 O O . LEU A 1 444 ? 11.425 10.509 -38.407 1.00 96.50 444 LEU A O 1
ATOM 3308 N N . HIS A 1 445 ? 11.658 8.795 -39.847 1.00 95.62 445 HIS A N 1
ATOM 3309 C CA . HIS A 1 445 ? 11.008 9.469 -40.966 1.00 95.62 445 HIS A CA 1
ATOM 3310 C C . HIS A 1 445 ? 9.516 9.713 -40.705 1.00 95.62 445 HIS A C 1
ATOM 3312 O O . HIS A 1 445 ? 9.031 10.821 -40.893 1.00 95.62 445 HIS A O 1
ATOM 3318 N N . MET A 1 446 ? 8.796 8.709 -40.191 1.00 92.94 446 MET A N 1
ATOM 3319 C CA . MET A 1 446 ? 7.381 8.831 -39.809 1.00 92.94 446 MET A CA 1
ATOM 3320 C C . MET A 1 446 ? 7.138 9.858 -38.694 1.00 92.94 446 MET A C 1
ATOM 3322 O O . MET A 1 446 ? 6.021 10.348 -38.553 1.00 92.94 446 MET A O 1
ATOM 3326 N N . ALA A 1 447 ? 8.156 10.142 -37.880 1.00 95.12 447 ALA A N 1
ATOM 3327 C CA . ALA A 1 447 ? 8.119 11.151 -36.827 1.00 95.12 447 ALA A CA 1
ATOM 3328 C C . ALA A 1 447 ? 8.625 12.532 -37.291 1.00 95.12 447 ALA A C 1
ATOM 3330 O O . ALA A 1 447 ? 8.817 13.410 -36.451 1.00 95.12 447 ALA A O 1
ATOM 3331 N N . ASP A 1 448 ? 8.869 12.716 -38.596 1.00 96.62 448 ASP A N 1
ATOM 3332 C CA . ASP A 1 448 ? 9.411 13.938 -39.206 1.00 96.62 448 ASP A CA 1
ATOM 3333 C C . ASP A 1 448 ? 10.751 14.401 -38.595 1.00 96.62 448 ASP A C 1
ATOM 3335 O O . ASP A 1 448 ? 11.099 15.582 -38.630 1.00 96.62 448 ASP A O 1
ATOM 3339 N N . HIS A 1 449 ? 11.532 13.475 -38.026 1.00 96.94 449 HIS A N 1
ATOM 3340 C CA . HIS A 1 449 ? 12.875 13.772 -37.515 1.00 96.94 449 HIS A CA 1
ATOM 3341 C C . HIS A 1 449 ? 13.936 13.767 -38.616 1.00 96.94 449 HIS A C 1
ATOM 3343 O O . HIS A 1 449 ? 14.953 14.442 -38.477 1.00 96.94 449 HIS A O 1
ATOM 3349 N N . ILE A 1 450 ? 13.701 13.008 -39.688 1.00 97.38 450 ILE A N 1
ATOM 3350 C CA . ILE A 1 450 ? 14.516 12.994 -40.905 1.00 97.38 450 ILE A CA 1
ATOM 3351 C C . ILE A 1 450 ? 13.605 12.957 -42.133 1.00 97.38 450 ILE A C 1
ATOM 3353 O O . ILE A 1 450 ? 12.535 12.342 -42.116 1.00 97.38 450 ILE A O 1
ATOM 3357 N N . ASP A 1 451 ? 14.030 13.584 -43.222 1.00 96.81 451 ASP A N 1
ATOM 3358 C CA . ASP A 1 451 ? 13.326 13.488 -44.498 1.00 96.81 451 ASP A CA 1
ATOM 3359 C C . ASP A 1 451 ? 13.694 12.199 -45.268 1.00 96.81 451 ASP A C 1
ATOM 3361 O O . ASP A 1 451 ? 14.592 11.435 -44.895 1.00 96.81 451 ASP A O 1
ATOM 3365 N N . ALA A 1 452 ? 12.975 11.931 -46.360 1.00 94.88 452 ALA A N 1
ATOM 3366 C CA . ALA A 1 452 ? 13.196 10.737 -47.176 1.00 94.88 452 ALA A CA 1
ATOM 3367 C C . ALA A 1 452 ? 14.586 10.716 -47.844 1.00 94.88 452 ALA A C 1
ATOM 3369 O O . ALA A 1 452 ? 15.157 9.644 -48.052 1.00 94.88 452 ALA A O 1
ATOM 3370 N N . GLN A 1 453 ? 15.144 11.887 -48.168 1.00 95.88 453 GLN A N 1
ATOM 3371 C CA . GLN A 1 453 ? 16.466 12.003 -48.781 1.00 95.88 453 GLN A CA 1
ATOM 3372 C C . GLN A 1 453 ? 17.566 11.696 -47.758 1.00 95.88 453 GLN A C 1
ATOM 3374 O O . GLN A 1 453 ? 18.508 10.972 -48.072 1.00 95.88 453 GLN A O 1
ATOM 3379 N N . GLN A 1 454 ? 17.433 12.197 -46.532 1.00 96.81 454 GLN A N 1
ATOM 3380 C CA . GLN A 1 454 ? 18.318 11.926 -45.404 1.00 96.81 454 GLN A CA 1
ATOM 3381 C C . GLN A 1 454 ? 18.283 10.449 -45.011 1.00 96.81 454 GLN A C 1
ATOM 3383 O O . GLN A 1 454 ? 19.341 9.864 -44.785 1.00 96.81 454 GLN A O 1
ATOM 3388 N N . LEU A 1 455 ? 17.098 9.827 -44.995 1.00 95.69 455 LEU A N 1
ATOM 3389 C CA . LEU A 1 455 ? 16.952 8.386 -44.773 1.00 95.69 455 LEU A CA 1
ATOM 3390 C C . LEU A 1 455 ? 17.717 7.578 -45.831 1.00 95.69 455 LEU A C 1
ATOM 3392 O O . LEU A 1 455 ? 18.528 6.724 -45.473 1.00 95.69 455 LEU A O 1
ATOM 3396 N N . ALA A 1 456 ? 17.505 7.875 -47.118 1.00 94.00 456 ALA A N 1
ATOM 3397 C CA . ALA A 1 456 ? 18.199 7.198 -48.213 1.00 94.00 456 ALA A CA 1
ATOM 3398 C C . ALA A 1 456 ? 19.721 7.419 -48.157 1.00 94.00 456 ALA A C 1
ATOM 3400 O O . ALA A 1 456 ? 20.494 6.483 -48.350 1.00 94.00 456 ALA A O 1
ATOM 3401 N N . MET A 1 457 ? 20.159 8.642 -47.840 1.00 95.81 457 MET A N 1
ATOM 3402 C CA . MET A 1 457 ? 21.573 8.990 -47.695 1.00 95.81 457 MET A CA 1
ATOM 3403 C C . MET A 1 457 ? 22.235 8.229 -46.540 1.00 95.81 457 MET A C 1
ATOM 3405 O O . MET A 1 457 ? 23.311 7.662 -46.721 1.00 95.81 457 MET A O 1
ATOM 3409 N N . ALA A 1 458 ? 21.587 8.166 -45.374 1.00 96.50 458 ALA A N 1
ATOM 3410 C CA . ALA A 1 458 ? 22.087 7.420 -44.223 1.00 96.50 458 ALA A CA 1
ATOM 3411 C C . ALA A 1 458 ? 22.115 5.908 -44.477 1.00 96.50 458 ALA A C 1
ATOM 3413 O O . ALA A 1 458 ? 23.083 5.249 -44.107 1.00 96.50 458 ALA A O 1
ATOM 3414 N N . ALA A 1 459 ? 21.091 5.363 -45.142 1.00 94.69 459 ALA A N 1
ATOM 3415 C CA . ALA A 1 459 ? 21.029 3.952 -45.510 1.00 94.69 459 ALA A CA 1
ATOM 3416 C C . ALA A 1 459 ? 22.148 3.564 -46.490 1.00 94.69 459 ALA A C 1
ATOM 3418 O O . ALA A 1 459 ? 22.852 2.584 -46.247 1.00 94.69 459 ALA A O 1
ATOM 3419 N N . ALA A 1 460 ? 22.359 4.363 -47.541 1.00 94.81 460 ALA A N 1
ATOM 3420 C CA . ALA A 1 460 ? 23.432 4.145 -48.509 1.00 94.81 460 ALA A CA 1
ATOM 3421 C C . ALA A 1 460 ? 24.819 4.242 -47.854 1.00 94.81 460 ALA A C 1
ATOM 3423 O O . ALA A 1 460 ? 25.680 3.400 -48.096 1.00 94.81 460 ALA A O 1
ATOM 3424 N N . TYR A 1 461 ? 25.020 5.225 -46.970 1.00 95.81 461 TYR A N 1
ATOM 3425 C CA . TYR A 1 461 ? 26.275 5.377 -46.234 1.00 95.81 461 TYR A CA 1
ATOM 3426 C C . TYR A 1 461 ? 26.545 4.193 -45.292 1.00 95.81 461 TYR A C 1
ATOM 3428 O O . TYR A 1 461 ? 27.682 3.723 -45.204 1.00 95.81 461 TYR A O 1
ATOM 3436 N N . ALA A 1 462 ? 25.512 3.693 -44.607 1.00 95.00 462 ALA A N 1
ATOM 3437 C CA . ALA A 1 462 ? 25.603 2.514 -43.749 1.00 95.00 462 ALA A CA 1
ATOM 3438 C C . ALA A 1 462 ? 26.023 1.270 -44.544 1.00 95.00 462 ALA A C 1
ATOM 3440 O O . ALA A 1 462 ? 26.890 0.512 -44.106 1.00 95.00 462 ALA A O 1
ATOM 3441 N N . GLU A 1 463 ? 25.440 1.080 -45.729 1.00 94.00 463 GLU A N 1
ATOM 3442 C CA . GLU A 1 463 ? 25.743 -0.041 -46.618 1.00 94.00 463 GLU A CA 1
ATOM 3443 C C . GLU A 1 463 ? 27.170 0.043 -47.179 1.00 94.00 463 GLU A C 1
ATOM 3445 O O . GLU A 1 463 ? 27.923 -0.928 -47.082 1.00 94.00 463 GLU A O 1
ATOM 3450 N N . GLU A 1 464 ? 27.576 1.213 -47.683 1.00 95.31 464 GLU A N 1
ATOM 3451 C CA . GLU A 1 464 ? 28.914 1.451 -48.240 1.00 95.31 464 GLU A CA 1
ATOM 3452 C C . GLU A 1 464 ? 30.023 1.207 -47.205 1.00 95.31 464 GLU A C 1
ATOM 3454 O O . GLU A 1 464 ? 31.046 0.591 -47.513 1.00 95.31 464 GLU A O 1
ATOM 3459 N N . ASN A 1 465 ? 29.811 1.646 -45.961 1.00 95.38 465 ASN A N 1
ATOM 3460 C CA . ASN A 1 465 ? 30.810 1.560 -44.893 1.00 95.38 465 ASN A CA 1
ATOM 3461 C C . ASN A 1 465 ? 30.662 0.313 -44.007 1.00 95.38 465 ASN A C 1
ATOM 3463 O O . ASN A 1 465 ? 31.450 0.135 -43.076 1.00 95.38 465 ASN A O 1
ATOM 3467 N N . GLN A 1 466 ? 29.672 -0.546 -44.274 1.00 92.69 466 GLN A N 1
ATOM 3468 C CA . GLN A 1 466 ? 29.326 -1.703 -43.436 1.00 92.69 466 GLN A CA 1
ATOM 3469 C C . GLN A 1 466 ? 29.127 -1.324 -41.954 1.00 92.69 466 GLN A C 1
ATOM 3471 O O . GLN A 1 466 ? 29.525 -2.057 -41.043 1.00 92.69 466 GLN A O 1
ATOM 3476 N N . THR A 1 467 ? 28.533 -0.155 -41.702 1.00 93.38 467 THR A N 1
ATOM 3477 C CA . THR A 1 467 ? 28.219 0.346 -40.359 1.00 93.38 467 THR A CA 1
ATOM 3478 C C . THR A 1 467 ? 26.733 0.179 -40.042 1.00 93.38 467 THR A C 1
ATOM 3480 O O . THR A 1 467 ? 25.906 -0.074 -40.914 1.00 93.38 467 THR A O 1
ATOM 3483 N N . ILE A 1 468 ? 26.382 0.262 -38.757 1.00 93.56 468 ILE A N 1
ATOM 3484 C CA . ILE A 1 468 ? 24.976 0.259 -38.334 1.00 93.56 468 ILE A CA 1
ATOM 3485 C C . ILE A 1 468 ? 24.322 1.597 -38.699 1.00 93.56 468 ILE A C 1
ATOM 3487 O O . ILE A 1 468 ? 24.977 2.639 -38.634 1.00 93.56 468 ILE A O 1
ATOM 3491 N N . PHE A 1 469 ? 23.031 1.579 -39.025 1.00 95.19 469 PHE A N 1
ATOM 3492 C CA . PHE A 1 469 ? 22.293 2.763 -39.472 1.00 95.19 469 PHE A CA 1
ATOM 3493 C C . PHE A 1 469 ? 22.370 3.931 -38.470 1.00 95.19 469 PHE A C 1
ATOM 3495 O O . PHE A 1 469 ? 22.577 5.081 -38.855 1.00 95.19 469 PHE A O 1
ATOM 3502 N N . GLU A 1 470 ? 22.299 3.636 -37.169 1.00 96.00 470 GLU A N 1
ATOM 3503 C CA . GLU A 1 470 ? 22.428 4.606 -36.075 1.00 96.00 470 GLU A CA 1
ATOM 3504 C C . GLU A 1 470 ? 23.748 5.381 -36.141 1.00 96.00 470 GLU A C 1
ATOM 3506 O O . GLU A 1 470 ? 23.808 6.571 -35.840 1.00 96.00 470 GLU A O 1
ATOM 3511 N N . ARG A 1 471 ? 24.827 4.694 -36.521 1.00 95.88 471 ARG A N 1
ATOM 3512 C CA . ARG A 1 471 ? 26.160 5.281 -36.609 1.00 95.88 471 ARG A CA 1
ATOM 3513 C C . ARG A 1 471 ? 26.280 6.175 -37.835 1.00 95.88 471 ARG A C 1
ATOM 3515 O O . ARG A 1 471 ? 26.890 7.232 -37.736 1.00 95.88 471 ARG A O 1
ATOM 3522 N N . SER A 1 472 ? 25.654 5.797 -38.942 1.00 96.69 472 SER A N 1
ATOM 3523 C CA . SER A 1 472 ? 25.608 6.612 -40.157 1.00 96.69 472 SER A CA 1
ATOM 3524 C C . SER A 1 472 ? 24.848 7.919 -39.944 1.00 96.69 472 SER A C 1
ATOM 3526 O O . SER A 1 472 ? 25.298 8.956 -40.415 1.00 96.69 472 SER A O 1
ATOM 3528 N N . LEU A 1 473 ? 23.754 7.906 -39.173 1.00 97.00 473 LEU A N 1
ATOM 3529 C CA . LEU A 1 473 ? 23.052 9.136 -38.781 1.00 97.00 473 LEU A CA 1
ATOM 3530 C C . LEU A 1 473 ? 23.959 10.106 -38.009 1.00 97.00 473 LEU A C 1
ATOM 3532 O O . LEU A 1 473 ? 23.891 11.313 -38.233 1.00 97.00 473 LEU A O 1
ATOM 3536 N N . LEU A 1 474 ? 24.806 9.572 -37.122 1.00 96.75 474 LEU A N 1
ATOM 3537 C CA . LEU A 1 474 ? 25.750 10.357 -36.328 1.00 96.75 474 LEU A CA 1
ATOM 3538 C C . LEU A 1 474 ? 26.928 10.867 -37.173 1.00 96.75 474 LEU A C 1
ATOM 3540 O O . LEU A 1 474 ? 27.293 12.032 -37.072 1.00 96.75 474 LEU A O 1
ATOM 3544 N N . GLU A 1 475 ? 27.524 10.005 -38.003 1.00 97.00 475 GLU A N 1
ATOM 3545 C CA . GLU A 1 475 ? 28.683 10.340 -38.847 1.00 97.00 475 GLU A CA 1
ATOM 3546 C C . GLU A 1 475 ? 28.332 11.345 -39.956 1.00 97.00 475 GLU A C 1
ATOM 3548 O O . GLU A 1 475 ? 29.180 12.147 -40.339 1.00 97.00 475 GLU A O 1
ATOM 3553 N N . LEU A 1 476 ? 27.082 11.343 -40.430 1.00 97.50 476 LEU A N 1
ATOM 3554 C CA . LEU A 1 476 ? 26.554 12.333 -41.375 1.00 97.50 476 LEU A CA 1
ATOM 3555 C C . LEU A 1 476 ? 26.012 13.603 -40.697 1.00 97.50 476 LEU A C 1
ATOM 3557 O O . LEU A 1 476 ? 25.483 14.469 -41.392 1.00 97.50 476 LEU A O 1
ATOM 3561 N N . GLU A 1 477 ? 26.099 13.702 -39.366 1.00 97.69 477 GLU A N 1
ATOM 3562 C CA . GLU A 1 477 ? 25.579 14.825 -38.570 1.00 97.69 477 GLU A CA 1
ATOM 3563 C C . GLU A 1 477 ? 24.083 15.109 -38.814 1.00 97.69 477 GLU A C 1
ATOM 3565 O O . GLU A 1 477 ? 23.614 16.240 -38.679 1.00 97.69 477 GLU A O 1
ATOM 3570 N N . LEU A 1 478 ? 23.309 14.077 -39.171 1.00 97.69 478 LEU A N 1
ATOM 3571 C CA . LEU A 1 478 ? 21.867 14.202 -39.395 1.00 97.69 478 LEU A CA 1
ATOM 3572 C C . LEU A 1 478 ? 21.099 14.318 -38.080 1.00 97.69 478 LEU A C 1
ATOM 3574 O O . LEU A 1 478 ? 20.102 15.031 -38.007 1.00 97.69 478 LEU A O 1
ATOM 3578 N N . LEU A 1 479 ? 21.568 13.617 -37.047 1.00 97.81 479 LEU A N 1
ATOM 3579 C CA . LEU A 1 479 ? 21.048 13.684 -35.686 1.00 97.81 479 LEU A CA 1
ATOM 3580 C C . LEU A 1 479 ? 22.208 13.650 -34.691 1.00 97.81 479 LEU A C 1
ATOM 3582 O O . LEU A 1 479 ? 23.234 13.011 -34.928 1.00 97.81 479 LEU A O 1
ATOM 3586 N N . ASP A 1 480 ? 22.025 14.308 -33.549 1.00 96.94 480 ASP A N 1
ATOM 3587 C CA . ASP A 1 480 ? 22.979 14.227 -32.451 1.00 96.94 480 ASP A CA 1
ATOM 3588 C C . ASP A 1 480 ? 22.860 12.894 -31.689 1.00 96.94 480 ASP A C 1
ATOM 3590 O O . ASP A 1 480 ? 21.894 12.130 -31.803 1.00 96.94 480 ASP A O 1
ATOM 3594 N N . GLN A 1 481 ? 23.885 12.598 -30.890 1.00 96.19 481 GLN A N 1
ATOM 3595 C CA . GLN A 1 481 ? 23.972 11.344 -30.148 1.00 96.19 481 GLN A CA 1
ATOM 3596 C C . GLN A 1 481 ? 22.773 11.138 -29.208 1.00 96.19 481 GLN A C 1
ATOM 3598 O O . GLN A 1 481 ? 22.287 10.014 -29.068 1.00 96.19 481 GLN A O 1
ATOM 3603 N N . ASP A 1 482 ? 22.290 12.199 -28.561 1.00 96.25 482 ASP A N 1
ATOM 3604 C CA . ASP A 1 482 ? 21.192 12.103 -27.601 1.00 96.25 482 ASP A CA 1
ATOM 3605 C C . ASP A 1 482 ? 19.839 11.879 -28.289 1.00 96.25 482 ASP A C 1
ATOM 3607 O O . ASP A 1 482 ? 19.065 11.038 -27.819 1.00 96.25 482 ASP A O 1
ATOM 3611 N N . SER A 1 483 ? 19.577 12.512 -29.440 1.00 96.62 483 SER A N 1
ATOM 3612 C CA . SER A 1 483 ? 18.373 12.247 -30.241 1.00 96.62 483 SER A CA 1
ATOM 3613 C C . SER A 1 483 ? 18.355 10.816 -30.767 1.00 96.62 483 SER A C 1
ATOM 3615 O O . SER A 1 483 ? 17.326 10.143 -30.677 1.00 96.62 483 SER A O 1
ATOM 3617 N N . ILE A 1 484 ? 19.498 10.301 -31.238 1.00 97.19 484 ILE A N 1
ATOM 3618 C CA . ILE A 1 484 ? 19.614 8.904 -31.685 1.00 97.19 484 ILE A CA 1
ATOM 3619 C C . ILE A 1 484 ? 19.331 7.951 -30.519 1.00 97.19 484 ILE A C 1
ATOM 3621 O O . ILE A 1 484 ? 18.527 7.029 -30.651 1.00 97.19 484 ILE A O 1
ATOM 3625 N N . ARG A 1 485 ? 19.924 8.189 -29.341 1.00 96.69 485 ARG A N 1
ATOM 3626 C CA . ARG A 1 485 ? 19.671 7.364 -28.147 1.00 96.69 485 ARG A CA 1
ATOM 3627 C C . ARG A 1 485 ? 18.206 7.410 -27.714 1.00 96.69 485 ARG A C 1
ATOM 3629 O O . ARG A 1 485 ? 17.650 6.377 -27.339 1.00 96.69 485 ARG A O 1
ATOM 3636 N N . HIS A 1 486 ? 17.565 8.575 -27.786 1.00 96.44 486 HIS A N 1
ATOM 3637 C CA . HIS A 1 486 ? 16.141 8.711 -27.492 1.00 96.44 486 HIS A CA 1
ATOM 3638 C C . HIS A 1 486 ? 15.277 7.912 -28.479 1.00 96.44 486 HIS A C 1
ATOM 3640 O O . HIS A 1 486 ? 14.374 7.183 -28.061 1.00 96.44 486 HIS A O 1
ATOM 3646 N N . ALA A 1 487 ? 15.595 7.980 -29.773 1.00 97.00 487 ALA A N 1
ATOM 3647 C CA . ALA A 1 487 ? 14.892 7.238 -30.812 1.00 97.00 487 ALA A CA 1
ATOM 3648 C C . ALA A 1 487 ? 15.066 5.715 -30.663 1.00 97.00 487 ALA A C 1
ATOM 3650 O O . ALA A 1 487 ? 14.080 4.977 -30.734 1.00 97.00 487 ALA A O 1
ATOM 3651 N N . ILE A 1 488 ? 16.280 5.241 -30.346 1.00 97.06 488 ILE A N 1
ATOM 3652 C CA . ILE A 1 488 ? 16.545 3.830 -30.015 1.00 97.06 488 ILE A CA 1
ATOM 3653 C C . ILE A 1 488 ? 15.707 3.404 -28.801 1.00 97.06 488 ILE A C 1
ATOM 3655 O O . ILE A 1 488 ? 15.019 2.385 -28.860 1.00 97.06 488 ILE A O 1
ATOM 3659 N N . ALA A 1 489 ? 15.693 4.191 -27.717 1.00 96.88 489 ALA A N 1
ATOM 3660 C CA . ALA A 1 489 ? 14.878 3.893 -26.534 1.00 96.88 489 ALA A CA 1
ATOM 3661 C C . ALA A 1 489 ? 13.382 3.771 -26.878 1.00 96.88 489 ALA A C 1
ATOM 3663 O O . ALA A 1 489 ? 12.692 2.872 -26.381 1.00 96.88 489 ALA A O 1
ATOM 3664 N N . GLY A 1 490 ? 12.884 4.666 -27.740 1.00 96.06 490 GLY A N 1
ATOM 3665 C CA . GLY A 1 490 ? 11.515 4.661 -28.253 1.00 96.06 490 GLY A CA 1
ATOM 3666 C C . GLY A 1 490 ? 11.193 3.401 -29.058 1.00 96.06 490 GLY A C 1
ATOM 3667 O O . GLY A 1 490 ? 10.199 2.731 -28.764 1.00 96.06 490 GLY A O 1
ATOM 3668 N N . ARG A 1 491 ? 12.066 3.026 -30.002 1.00 97.06 491 ARG A N 1
ATOM 3669 C CA . ARG A 1 491 ? 11.957 1.795 -30.804 1.00 97.06 491 ARG A CA 1
ATOM 3670 C C . ARG A 1 491 ? 11.959 0.545 -29.926 1.00 97.06 491 ARG A C 1
ATOM 3672 O O . ARG A 1 491 ? 11.046 -0.272 -30.023 1.00 97.06 491 ARG A O 1
ATOM 3679 N N . LEU A 1 492 ? 12.929 0.411 -29.022 1.00 97.44 492 LEU A N 1
ATOM 3680 C CA . LEU A 1 492 ? 13.012 -0.733 -28.106 1.00 97.44 492 LEU A CA 1
ATOM 3681 C C . LEU A 1 492 ? 11.773 -0.831 -27.213 1.00 97.44 492 LEU A C 1
ATOM 3683 O O . LEU A 1 492 ? 11.233 -1.916 -27.013 1.00 97.44 492 LEU A O 1
ATOM 3687 N N . THR A 1 493 ? 11.271 0.305 -26.726 1.00 96.44 493 THR A N 1
ATOM 3688 C CA . THR A 1 493 ? 10.021 0.363 -25.958 1.00 96.44 493 THR A CA 1
ATOM 3689 C C . THR A 1 493 ? 8.824 -0.118 -26.779 1.00 96.44 493 THR A C 1
ATOM 3691 O O . THR A 1 493 ? 7.998 -0.873 -26.264 1.00 96.44 493 THR A O 1
ATOM 3694 N N . PHE A 1 494 ? 8.709 0.323 -28.034 1.00 96.00 494 PHE A N 1
ATOM 3695 C CA . PHE A 1 494 ? 7.644 -0.091 -28.946 1.00 96.00 494 PHE A CA 1
ATOM 3696 C C . PHE A 1 494 ? 7.684 -1.605 -29.194 1.00 96.00 494 PHE A C 1
ATOM 3698 O O . PHE A 1 494 ? 6.693 -2.299 -28.958 1.00 96.00 494 PHE A O 1
ATOM 3705 N N . LEU A 1 495 ? 8.853 -2.130 -29.561 1.00 96.56 495 LEU A N 1
ATOM 3706 C CA . LEU A 1 495 ? 9.054 -3.550 -29.840 1.00 96.56 495 LEU A CA 1
ATOM 3707 C C . LEU A 1 495 ? 8.823 -4.428 -28.611 1.00 96.56 495 LEU A C 1
ATOM 3709 O O . LEU A 1 495 ? 8.178 -5.472 -28.706 1.00 96.56 495 LEU A O 1
ATOM 3713 N N . LEU A 1 496 ? 9.292 -3.997 -27.439 1.00 96.75 496 LEU A N 1
ATOM 3714 C CA . LEU A 1 496 ? 9.094 -4.745 -26.203 1.00 96.75 496 LEU A CA 1
ATOM 3715 C C . LEU A 1 496 ? 7.609 -4.838 -25.823 1.00 96.75 496 LEU A C 1
ATOM 3717 O O . LEU A 1 496 ? 7.178 -5.877 -25.322 1.00 96.75 496 LEU A O 1
ATOM 3721 N N . ARG A 1 497 ? 6.799 -3.804 -26.106 1.00 95.38 497 ARG A N 1
ATOM 3722 C CA . ARG A 1 497 ? 5.335 -3.887 -25.940 1.00 95.38 497 ARG A CA 1
ATOM 3723 C C . ARG A 1 497 ? 4.730 -4.945 -26.856 1.00 95.38 497 ARG A C 1
ATOM 3725 O O . ARG A 1 497 ? 3.981 -5.778 -26.356 1.00 95.38 497 ARG A O 1
ATOM 3732 N N . ALA A 1 498 ? 5.104 -4.951 -28.136 1.00 94.69 498 ALA A N 1
ATOM 3733 C CA . ALA A 1 498 ? 4.622 -5.938 -29.102 1.00 94.69 498 ALA A CA 1
ATOM 3734 C C . ALA A 1 498 ? 5.023 -7.375 -28.716 1.00 94.69 498 ALA A C 1
ATOM 3736 O O . ALA A 1 498 ? 4.228 -8.301 -28.834 1.00 94.69 498 ALA A O 1
ATOM 3737 N N . ILE A 1 499 ? 6.234 -7.573 -28.183 1.00 95.75 499 ILE A N 1
ATOM 3738 C CA . ILE A 1 499 ? 6.678 -8.876 -27.658 1.00 95.75 499 ILE A CA 1
ATOM 3739 C C . ILE A 1 499 ? 5.826 -9.317 -26.466 1.00 95.75 499 ILE A C 1
ATOM 3741 O O . ILE A 1 499 ? 5.459 -10.484 -26.367 1.00 95.75 499 ILE A O 1
ATOM 3745 N N . CYS A 1 500 ? 5.485 -8.398 -25.564 1.00 95.12 500 CYS A N 1
ATOM 3746 C CA . CYS A 1 500 ? 4.648 -8.725 -24.412 1.00 95.12 500 CYS A CA 1
ATOM 3747 C C . CYS A 1 500 ? 3.213 -9.128 -24.815 1.00 95.12 500 CYS A C 1
ATOM 3749 O O . CYS A 1 500 ? 2.501 -9.714 -23.999 1.00 95.12 500 CYS A O 1
ATOM 3751 N N . GLU A 1 501 ? 2.773 -8.821 -26.038 1.00 93.75 501 GLU A N 1
ATOM 3752 C CA . GLU A 1 501 ? 1.469 -9.202 -26.605 1.00 93.75 501 GLU A CA 1
ATOM 3753 C C . GLU A 1 501 ? 1.463 -10.589 -27.268 1.00 93.75 501 GLU A C 1
ATOM 3755 O O . GLU A 1 501 ? 0.441 -11.010 -27.801 1.00 93.75 501 GLU A O 1
ATOM 3760 N N . LEU A 1 502 ? 2.577 -11.324 -27.224 1.00 94.31 502 LEU A N 1
ATOM 3761 C CA . LEU A 1 502 ? 2.632 -12.689 -27.736 1.00 94.31 502 LEU A CA 1
ATOM 3762 C C . LEU A 1 502 ? 1.896 -13.663 -26.809 1.00 94.31 502 LEU A C 1
ATOM 3764 O O . LEU A 1 502 ? 2.373 -13.971 -25.720 1.00 94.31 502 LEU A O 1
ATOM 3768 N N . ASP A 1 503 ? 0.778 -14.205 -27.292 1.00 94.12 503 ASP A N 1
ATOM 3769 C CA . ASP A 1 503 ? -0.030 -15.185 -26.552 1.00 94.12 503 ASP A CA 1
ATOM 3770 C C . ASP A 1 503 ? 0.457 -16.639 -26.717 1.00 94.12 503 ASP A C 1
ATOM 3772 O O . ASP A 1 503 ? 0.091 -17.514 -25.927 1.00 94.12 503 ASP A O 1
ATOM 3776 N N . SER A 1 504 ? 1.246 -16.922 -27.764 1.00 95.62 504 SER A N 1
ATOM 3777 C CA . SER A 1 504 ? 1.736 -18.267 -28.098 1.00 95.62 504 SER A CA 1
ATOM 3778 C C . SER A 1 504 ? 3.098 -18.252 -28.798 1.00 95.62 504 SER A C 1
ATOM 3780 O O . SER A 1 504 ? 3.500 -17.244 -29.382 1.00 95.62 504 SER A O 1
ATOM 3782 N N . GLY A 1 505 ? 3.808 -19.382 -28.748 1.00 96.12 505 GLY A N 1
ATOM 3783 C CA . GLY A 1 505 ? 5.137 -19.553 -29.341 1.00 96.12 505 GLY A CA 1
ATOM 3784 C C . GLY A 1 505 ? 6.097 -20.296 -28.414 1.00 96.12 505 GLY A C 1
ATOM 3785 O O . GLY A 1 505 ? 5.680 -21.012 -27.508 1.00 96.12 505 GLY A O 1
ATOM 3786 N N . GLN A 1 506 ? 7.393 -20.113 -28.631 1.00 97.69 506 GLN A N 1
ATOM 3787 C CA . GLN A 1 506 ? 8.461 -20.669 -27.807 1.00 97.69 506 GLN A CA 1
ATOM 3788 C C . GLN A 1 506 ? 9.482 -19.575 -27.489 1.00 97.69 506 GLN A C 1
ATOM 3790 O O . GLN A 1 506 ? 9.888 -18.831 -28.381 1.00 97.69 506 GLN A O 1
ATOM 3795 N N . ILE A 1 507 ? 9.919 -19.494 -26.234 1.00 97.94 507 ILE A N 1
ATOM 3796 C CA . ILE A 1 507 ? 11.075 -18.701 -25.817 1.00 97.94 507 ILE A CA 1
ATOM 3797 C C . ILE A 1 507 ? 12.287 -19.613 -25.678 1.00 97.94 507 ILE A C 1
ATOM 3799 O O . ILE A 1 507 ? 12.214 -20.666 -25.046 1.00 97.94 507 ILE A O 1
ATOM 3803 N N . ARG A 1 508 ? 13.422 -19.182 -26.222 1.00 98.12 508 ARG A N 1
ATOM 3804 C CA . ARG A 1 508 ? 14.730 -19.813 -26.045 1.00 98.12 508 ARG A CA 1
ATOM 3805 C C . ARG A 1 508 ? 15.685 -18.796 -25.438 1.00 98.12 508 ARG A C 1
ATOM 3807 O O . ARG A 1 508 ? 15.798 -17.686 -25.943 1.00 98.12 508 ARG A O 1
ATOM 3814 N N . VAL A 1 509 ? 16.356 -19.160 -24.355 1.00 98.25 509 VAL A N 1
ATOM 3815 C CA . VAL A 1 509 ? 17.290 -18.287 -23.636 1.00 98.25 509 VAL A CA 1
ATOM 3816 C C . VAL A 1 509 ? 18.704 -18.814 -23.826 1.00 98.25 509 VAL A C 1
ATOM 3818 O O . VAL A 1 509 ? 18.963 -20.003 -23.628 1.00 98.25 509 VAL A O 1
ATOM 3821 N N . PHE A 1 510 ? 19.607 -17.920 -24.201 1.00 98.06 510 PHE A N 1
ATOM 3822 C CA . PHE A 1 510 ? 21.005 -18.182 -24.504 1.00 98.06 510 PHE A CA 1
ATOM 3823 C C . PHE A 1 510 ? 21.881 -17.305 -23.610 1.00 98.06 510 PHE A C 1
ATOM 3825 O O . PHE A 1 510 ? 21.781 -16.077 -23.639 1.00 98.06 510 PHE A O 1
ATOM 3832 N N . ASP A 1 511 ? 22.741 -17.927 -22.808 1.00 97.44 511 ASP A N 1
ATOM 3833 C CA . ASP A 1 511 ? 23.616 -17.205 -21.884 1.00 97.44 511 ASP A CA 1
ATOM 3834 C C . ASP A 1 511 ? 24.686 -16.403 -22.630 1.00 97.44 511 ASP A C 1
ATOM 3836 O O . ASP A 1 511 ? 25.093 -16.757 -23.738 1.00 97.44 511 ASP A O 1
ATOM 3840 N N . ASN A 1 512 ? 25.233 -15.371 -21.985 1.00 96.56 512 ASN A N 1
ATOM 3841 C CA . ASN A 1 512 ? 26.300 -14.533 -22.544 1.00 96.56 512 ASN A CA 1
ATOM 3842 C C . ASN A 1 512 ? 27.498 -15.324 -23.117 1.00 96.56 512 ASN A C 1
ATOM 3844 O O . ASN A 1 512 ? 28.128 -14.877 -24.069 1.00 96.56 512 ASN A O 1
ATOM 3848 N N . GLN A 1 513 ? 27.812 -16.505 -22.570 1.00 96.50 513 GLN A N 1
ATOM 3849 C CA . GLN A 1 513 ? 28.921 -17.352 -23.041 1.00 96.50 513 GLN A CA 1
ATOM 3850 C C . GLN A 1 513 ? 28.674 -17.975 -24.424 1.00 96.50 513 GLN A C 1
ATOM 3852 O O . GLN A 1 513 ? 29.625 -18.320 -25.120 1.00 96.50 513 GLN A O 1
ATOM 3857 N N . SER A 1 514 ? 27.408 -18.114 -24.820 1.00 95.38 514 SER A N 1
ATOM 3858 C CA . SER A 1 514 ? 27.008 -18.626 -26.137 1.00 95.38 514 SER A CA 1
ATOM 3859 C C . SER A 1 514 ? 26.985 -17.541 -27.219 1.00 95.38 514 SER A C 1
ATOM 3861 O O . SER A 1 514 ? 26.749 -17.836 -28.391 1.00 95.38 514 SER A O 1
ATOM 3863 N N . MET A 1 515 ? 27.239 -16.283 -26.850 1.00 96.38 515 MET A N 1
ATOM 3864 C CA . MET A 1 515 ? 27.165 -15.149 -27.763 1.00 96.38 515 MET A CA 1
ATOM 3865 C C . MET A 1 515 ? 28.535 -14.827 -28.376 1.00 96.38 515 MET A C 1
ATOM 3867 O O . MET A 1 515 ? 29.549 -14.865 -27.674 1.00 96.38 515 MET A O 1
ATOM 3871 N N . PRO A 1 516 ? 28.603 -14.477 -29.676 1.00 95.31 516 PRO A N 1
ATOM 3872 C CA . PRO A 1 516 ? 29.853 -14.048 -30.290 1.00 95.31 516 PRO A CA 1
ATOM 3873 C C . PRO A 1 516 ? 30.349 -12.736 -29.669 1.00 95.31 516 PRO A C 1
ATOM 3875 O O . PRO A 1 516 ? 29.562 -11.893 -29.235 1.00 95.31 516 PRO A O 1
ATOM 3878 N N . ALA A 1 517 ? 31.666 -12.526 -29.653 1.00 93.25 517 ALA A N 1
ATOM 3879 C CA . ALA A 1 517 ? 32.238 -11.270 -29.176 1.00 93.25 517 ALA A CA 1
ATOM 3880 C C . ALA A 1 517 ? 31.700 -10.079 -29.990 1.00 93.25 517 ALA A C 1
ATOM 3882 O O . ALA A 1 517 ? 31.608 -10.147 -31.214 1.00 93.25 517 ALA A O 1
ATOM 3883 N N . GLY A 1 518 ? 31.346 -8.986 -29.307 1.00 90.12 518 GLY A N 1
ATOM 3884 C CA . GLY A 1 518 ? 30.810 -7.786 -29.960 1.00 90.12 518 GLY A CA 1
ATOM 3885 C C . GLY A 1 518 ? 29.353 -7.895 -30.424 1.00 90.12 518 GLY A C 1
ATOM 3886 O O . GLY A 1 518 ? 28.918 -7.061 -31.207 1.00 90.12 518 GLY A O 1
ATOM 3887 N N . TYR A 1 519 ? 28.585 -8.884 -29.945 1.00 90.88 519 TYR A N 1
ATOM 3888 C CA . TYR A 1 519 ? 27.156 -8.998 -30.272 1.00 90.88 519 TYR A CA 1
ATOM 3889 C C . TYR A 1 519 ? 26.318 -7.797 -29.801 1.00 90.88 519 TYR A C 1
ATOM 3891 O O . TYR A 1 519 ? 25.265 -7.515 -30.372 1.00 90.88 519 TYR A O 1
ATOM 3899 N N . LEU A 1 520 ? 26.776 -7.102 -28.754 1.00 91.88 520 LEU A N 1
ATOM 3900 C CA . LEU A 1 520 ? 26.133 -5.905 -28.224 1.00 91.88 520 LEU A CA 1
ATOM 3901 C C . LEU A 1 520 ? 26.540 -4.657 -29.013 1.00 91.88 520 LEU A C 1
ATOM 3903 O O . LEU A 1 520 ? 27.719 -4.523 -29.354 1.00 91.88 520 LEU A O 1
ATOM 3907 N N . PRO A 1 521 ? 25.626 -3.682 -29.186 1.00 89.44 521 PRO A N 1
ATOM 3908 C CA . PRO A 1 521 ? 25.971 -2.378 -29.734 1.00 89.44 521 PRO A CA 1
ATOM 3909 C C . PRO A 1 521 ? 27.164 -1.753 -28.999 1.00 89.44 521 PRO A C 1
ATOM 3911 O O . PRO A 1 521 ? 27.269 -1.808 -27.761 1.00 89.44 521 PRO A O 1
ATOM 3914 N N . ALA A 1 522 ? 28.078 -1.160 -29.764 1.00 89.94 522 ALA A N 1
ATOM 3915 C CA . ALA A 1 522 ? 29.226 -0.459 -29.210 1.00 89.94 522 ALA A CA 1
ATOM 3916 C C . ALA A 1 522 ? 28.771 0.836 -28.502 1.00 89.94 522 ALA A C 1
ATOM 3918 O O . ALA A 1 522 ? 27.912 1.554 -29.023 1.00 89.94 522 ALA A O 1
ATOM 3919 N N . PRO A 1 523 ? 29.337 1.179 -27.329 1.00 89.62 523 PRO A N 1
ATOM 3920 C CA . PRO A 1 523 ? 29.231 2.534 -26.796 1.00 89.62 523 PRO A CA 1
ATOM 3921 C C . PRO A 1 523 ? 29.730 3.552 -27.843 1.00 89.62 523 PRO A C 1
ATOM 3923 O O . PRO A 1 523 ? 30.709 3.258 -28.531 1.00 89.62 523 PRO A O 1
ATOM 3926 N N . PRO A 1 524 ? 29.086 4.725 -27.994 1.00 88.50 524 PRO A N 1
ATOM 3927 C CA . PRO A 1 524 ? 28.165 5.346 -27.040 1.00 88.50 524 PRO A CA 1
ATOM 3928 C C . PRO A 1 524 ? 26.665 5.187 -27.365 1.00 88.50 524 PRO A C 1
ATOM 3930 O O . PRO A 1 524 ? 25.822 5.680 -26.618 1.00 88.50 524 PRO A O 1
ATOM 3933 N N . LEU A 1 525 ? 26.318 4.495 -28.455 1.00 92.19 525 LEU A N 1
ATOM 3934 C CA . LEU A 1 525 ? 24.932 4.355 -28.929 1.00 92.19 525 LEU A CA 1
ATOM 3935 C C . LEU A 1 525 ? 24.142 3.254 -28.205 1.00 92.19 525 LEU A C 1
ATOM 3937 O O . LEU A 1 525 ? 22.955 3.074 -28.460 1.00 92.19 525 LEU A O 1
ATOM 3941 N N . ARG A 1 526 ? 24.773 2.526 -27.275 1.00 95.56 526 ARG A N 1
ATOM 3942 C CA . ARG A 1 526 ? 24.090 1.538 -26.435 1.00 95.56 526 ARG A CA 1
ATOM 3943 C C . ARG A 1 526 ? 23.088 2.233 -25.507 1.00 95.56 526 ARG A C 1
ATOM 3945 O O . ARG A 1 526 ? 23.451 3.119 -24.731 1.00 95.56 526 ARG A O 1
ATOM 3952 N N . VAL A 1 527 ? 21.837 1.790 -25.567 1.00 96.50 527 VAL A N 1
ATOM 3953 C CA . VAL A 1 527 ? 20.734 2.290 -24.743 1.00 96.50 527 VAL A CA 1
ATOM 3954 C C . VAL A 1 527 ? 20.154 1.135 -23.949 1.00 96.50 527 VAL A C 1
ATOM 3956 O O . VAL A 1 527 ? 19.835 0.101 -24.520 1.00 96.50 527 VAL A O 1
ATOM 3959 N N . HIS A 1 528 ? 19.993 1.317 -22.643 1.00 96.56 528 HIS A N 1
ATOM 3960 C CA . HIS A 1 528 ? 19.405 0.313 -21.764 1.00 96.56 528 HIS A CA 1
ATOM 3961 C C . HIS A 1 528 ? 17.957 0.678 -21.441 1.00 96.56 528 HIS A C 1
ATOM 3963 O O . HIS A 1 528 ? 17.684 1.749 -20.895 1.00 96.56 528 HIS A O 1
ATOM 3969 N N . VAL A 1 529 ? 17.025 -0.217 -21.763 1.00 97.12 529 VAL A N 1
ATOM 3970 C CA . VAL A 1 529 ? 15.594 -0.037 -21.502 1.00 97.12 529 VAL A CA 1
ATOM 3971 C C . VAL A 1 529 ? 15.139 -1.000 -20.399 1.00 97.12 529 VAL A C 1
ATOM 3973 O O . VAL A 1 529 ? 15.274 -2.217 -20.559 1.00 97.12 529 VAL A O 1
ATOM 3976 N N . PRO A 1 530 ? 14.583 -0.489 -19.282 1.00 97.00 530 PRO A N 1
ATOM 3977 C CA . PRO A 1 530 ? 14.070 -1.329 -18.205 1.00 97.00 530 PRO A CA 1
ATOM 3978 C C . PRO A 1 530 ? 12.776 -2.027 -18.624 1.00 97.00 530 PRO A C 1
ATOM 3980 O O . PRO A 1 530 ? 11.787 -1.387 -19.000 1.00 97.00 530 PRO A O 1
ATOM 3983 N N . VAL A 1 531 ? 12.774 -3.353 -18.519 1.00 96.94 531 VAL A N 1
ATOM 3984 C CA . VAL A 1 531 ? 11.634 -4.208 -18.872 1.00 96.94 531 VAL A CA 1
ATOM 3985 C C . VAL A 1 531 ? 10.454 -3.949 -17.943 1.00 96.94 531 VAL A C 1
ATOM 3987 O O . VAL A 1 531 ? 9.301 -3.878 -18.379 1.00 96.94 531 VAL A O 1
ATOM 3990 N N . GLU A 1 532 ? 10.743 -3.752 -16.659 1.00 96.81 532 GLU A N 1
ATOM 3991 C CA . GLU A 1 532 ? 9.743 -3.572 -15.619 1.00 96.81 532 GLU A CA 1
ATOM 3992 C C . GLU A 1 532 ? 8.897 -2.322 -15.883 1.00 96.81 532 GLU A C 1
ATOM 3994 O O . GLU A 1 532 ? 7.676 -2.369 -15.750 1.00 96.81 532 GLU A O 1
ATOM 3999 N N . ARG A 1 533 ? 9.510 -1.235 -16.369 1.00 96.00 533 ARG A N 1
ATOM 4000 C CA . ARG A 1 533 ? 8.813 0.005 -16.746 1.00 96.00 533 ARG A CA 1
ATOM 4001 C C . ARG A 1 533 ? 7.744 -0.226 -17.814 1.00 96.00 533 ARG A C 1
ATOM 4003 O O . ARG A 1 533 ? 6.644 0.328 -17.737 1.00 96.00 533 ARG A O 1
ATOM 4010 N N . ILE A 1 534 ? 8.071 -1.025 -18.830 1.00 96.00 534 ILE A N 1
ATOM 4011 C CA . ILE A 1 534 ? 7.182 -1.283 -19.969 1.00 96.00 534 ILE A CA 1
ATOM 4012 C C . ILE A 1 534 ? 6.028 -2.190 -19.553 1.00 96.00 534 ILE A C 1
ATOM 4014 O O . ILE A 1 534 ? 4.867 -1.884 -19.846 1.00 96.00 534 ILE A O 1
ATOM 4018 N N . ILE A 1 535 ? 6.339 -3.255 -18.816 1.00 96.31 535 ILE A N 1
ATOM 4019 C CA . ILE A 1 535 ? 5.346 -4.197 -18.297 1.00 96.31 535 ILE A CA 1
ATOM 4020 C C . ILE A 1 535 ? 4.409 -3.503 -17.307 1.00 96.31 535 ILE A C 1
ATOM 4022 O O . ILE A 1 535 ? 3.193 -3.637 -17.429 1.00 96.31 535 ILE A O 1
ATOM 4026 N N . TYR A 1 536 ? 4.947 -2.693 -16.393 1.00 96.62 536 TYR A N 1
ATOM 4027 C CA . TYR A 1 536 ? 4.149 -1.911 -15.456 1.00 96.62 536 TYR A CA 1
ATOM 4028 C C . TYR A 1 536 ? 3.169 -0.992 -16.176 1.00 96.62 536 TYR A C 1
ATOM 4030 O O . TYR A 1 536 ? 1.976 -1.041 -15.888 1.00 96.62 536 TYR A O 1
ATOM 4038 N N . LYS A 1 537 ? 3.641 -0.190 -17.145 1.00 95.75 537 LYS A N 1
ATOM 4039 C CA . LYS A 1 537 ? 2.767 0.720 -17.899 1.00 95.75 537 LYS A CA 1
ATOM 4040 C C . LYS A 1 537 ? 1.631 -0.047 -18.573 1.00 95.75 537 LYS A C 1
ATOM 4042 O O . LYS A 1 537 ? 0.485 0.381 -18.512 1.00 95.75 537 LYS A O 1
ATOM 4047 N N . ARG A 1 538 ? 1.930 -1.198 -19.178 1.00 94.56 538 ARG A N 1
ATOM 4048 C CA . ARG A 1 538 ? 0.919 -2.049 -19.817 1.00 94.56 538 ARG A CA 1
ATOM 4049 C C . ARG A 1 538 ? -0.109 -2.575 -18.812 1.00 94.56 538 ARG A C 1
ATOM 4051 O O . ARG A 1 538 ? -1.307 -2.443 -19.054 1.00 94.56 538 ARG A O 1
ATOM 4058 N N . LEU A 1 539 ? 0.348 -3.157 -17.702 1.00 95.19 539 LEU A N 1
ATOM 4059 C CA . LEU A 1 539 ? -0.528 -3.692 -16.656 1.00 95.19 539 LEU A CA 1
ATOM 4060 C C . LEU A 1 539 ? -1.390 -2.587 -16.041 1.00 95.19 539 LEU A C 1
ATOM 4062 O O . LEU A 1 539 ? -2.596 -2.764 -15.905 1.00 95.19 539 LEU A O 1
ATOM 4066 N N . PHE A 1 540 ? -0.796 -1.434 -15.744 1.00 96.31 540 PHE A N 1
ATOM 4067 C CA . PHE A 1 540 ? -1.491 -0.266 -15.219 1.00 96.31 540 PHE A CA 1
ATOM 4068 C C . PHE A 1 540 ? -2.608 0.202 -16.160 1.00 96.31 540 PHE A C 1
ATOM 4070 O O . PHE A 1 540 ? -3.755 0.300 -15.731 1.00 96.31 540 PHE A O 1
ATOM 4077 N N . GLU A 1 541 ? -2.317 0.420 -17.447 1.00 95.56 541 GLU A N 1
ATOM 4078 C CA . GLU A 1 541 ? -3.322 0.862 -18.427 1.00 95.56 541 GLU A CA 1
ATOM 4079 C C . GLU A 1 541 ? -4.441 -0.170 -18.625 1.00 95.56 541 GLU A C 1
ATOM 4081 O O . GLU A 1 541 ? -5.604 0.192 -18.815 1.00 95.56 541 GLU A O 1
ATOM 4086 N N . ARG A 1 542 ? -4.119 -1.468 -18.560 1.00 95.44 542 ARG A N 1
ATOM 4087 C CA . ARG A 1 542 ? -5.119 -2.542 -18.624 1.00 95.44 542 ARG A CA 1
ATOM 4088 C C . ARG A 1 542 ? -6.016 -2.544 -17.385 1.00 95.44 542 ARG A C 1
ATOM 4090 O O . ARG A 1 542 ? -7.235 -2.559 -17.528 1.00 95.44 542 ARG A O 1
ATOM 4097 N N . LEU A 1 543 ? -5.431 -2.496 -16.189 1.00 96.06 543 LEU A N 1
ATOM 4098 C CA . LEU A 1 543 ? -6.160 -2.527 -14.916 1.00 96.06 543 LEU A CA 1
ATOM 4099 C C . LEU A 1 543 ? -6.977 -1.251 -14.683 1.00 96.06 543 LEU A C 1
ATOM 4101 O O . LEU A 1 543 ? -8.065 -1.306 -14.115 1.00 96.06 543 LEU A O 1
ATOM 4105 N N . LYS A 1 544 ? -6.504 -0.101 -15.174 1.00 96.31 544 LYS A N 1
ATOM 4106 C CA . LYS A 1 544 ? -7.231 1.173 -15.112 1.00 96.31 544 LYS A CA 1
ATOM 4107 C C . LYS A 1 544 ? -8.552 1.129 -15.894 1.00 96.31 544 LYS A C 1
ATOM 4109 O O . LYS A 1 544 ? -9.492 1.823 -15.517 1.00 96.31 544 LYS A O 1
ATOM 4114 N N . LYS A 1 545 ? -8.647 0.292 -16.937 1.00 97.00 545 LYS A N 1
ATOM 4115 C CA . LYS A 1 545 ? -9.858 0.108 -17.761 1.00 97.00 545 LYS A CA 1
ATOM 4116 C C . LYS A 1 545 ? -10.912 -0.810 -17.137 1.00 97.00 545 LYS A C 1
ATOM 4118 O O . LYS A 1 545 ? -12.007 -0.895 -17.686 1.00 97.00 545 LYS A O 1
ATOM 4123 N N . PHE A 1 546 ? -10.607 -1.501 -16.038 1.00 97.56 546 PHE A N 1
ATOM 4124 C CA . PHE A 1 546 ? -11.591 -2.354 -15.366 1.00 97.56 546 PHE A CA 1
ATOM 4125 C C . PHE A 1 546 ? -12.745 -1.509 -14.828 1.00 97.56 546 PHE A C 1
ATOM 4127 O O . PHE A 1 546 ? -12.548 -0.367 -14.409 1.00 97.56 546 PHE A O 1
ATOM 4134 N N . ASP A 1 547 ? -13.957 -2.053 -14.819 1.00 97.69 547 ASP A N 1
ATOM 4135 C CA . ASP A 1 547 ? -15.087 -1.365 -14.196 1.00 97.69 547 ASP A CA 1
ATOM 4136 C C . ASP A 1 547 ? -15.005 -1.422 -12.654 1.00 97.69 547 ASP A C 1
ATOM 4138 O O . ASP A 1 547 ? -14.102 -2.020 -12.059 1.00 97.69 547 ASP A O 1
ATOM 4142 N N . ALA A 1 548 ? -15.926 -0.742 -11.967 1.00 96.88 548 ALA A N 1
ATOM 4143 C CA . ALA A 1 548 ? -15.929 -0.716 -10.504 1.00 96.88 548 ALA A CA 1
ATOM 4144 C C . ALA A 1 548 ? -16.194 -2.094 -9.874 1.00 96.88 548 ALA A C 1
ATOM 4146 O O . ALA A 1 548 ? -15.687 -2.358 -8.785 1.00 96.88 548 ALA A O 1
ATOM 4147 N N . VAL A 1 549 ? -16.944 -2.967 -10.553 1.00 97.56 549 VAL A N 1
ATOM 4148 C CA . VAL A 1 549 ? -17.310 -4.299 -10.054 1.00 97.56 549 VAL A CA 1
ATOM 4149 C C . VAL A 1 549 ? -16.110 -5.238 -10.144 1.00 97.56 549 VAL A C 1
ATOM 4151 O O . VAL A 1 549 ? -15.750 -5.863 -9.150 1.00 97.56 549 VAL A O 1
ATOM 4154 N N . GLN A 1 550 ? -15.433 -5.267 -11.292 1.00 97.25 550 GLN A N 1
ATOM 4155 C CA . GLN A 1 550 ? -14.205 -6.027 -11.531 1.00 97.25 550 GLN A CA 1
ATOM 4156 C C . GLN A 1 550 ? -13.086 -5.594 -10.582 1.00 97.25 550 GLN A C 1
ATOM 4158 O O . GLN A 1 550 ? -12.441 -6.433 -9.954 1.00 97.25 550 GLN A O 1
ATOM 4163 N N . ARG A 1 551 ? -12.882 -4.278 -10.413 1.00 96.19 551 ARG A N 1
ATOM 4164 C CA . ARG A 1 551 ? -11.915 -3.763 -9.429 1.00 96.19 551 ARG A CA 1
ATOM 4165 C C . ARG A 1 551 ? -12.302 -4.145 -8.004 1.00 96.19 551 ARG A C 1
ATOM 4167 O O . ARG A 1 551 ? -11.432 -4.532 -7.233 1.00 96.19 551 ARG A O 1
ATOM 4174 N N . GLY A 1 552 ? -13.585 -4.048 -7.658 1.00 95.31 552 GLY A N 1
ATOM 4175 C CA . GLY A 1 552 ? -14.094 -4.436 -6.345 1.00 95.31 552 GLY A CA 1
ATOM 4176 C C . GLY A 1 552 ? -13.808 -5.902 -6.030 1.00 95.31 552 GLY A C 1
ATOM 4177 O O . GLY A 1 552 ? -13.263 -6.188 -4.969 1.00 95.31 552 GLY A O 1
ATOM 4178 N N . ALA A 1 553 ? -14.091 -6.808 -6.971 1.00 96.19 553 ALA A N 1
ATOM 4179 C CA . ALA A 1 553 ? -13.801 -8.234 -6.832 1.00 96.19 553 ALA A CA 1
ATOM 4180 C C . ALA A 1 553 ? -12.302 -8.481 -6.600 1.00 96.19 553 ALA A C 1
ATOM 4182 O O . ALA A 1 553 ? -11.932 -9.079 -5.592 1.00 96.19 553 ALA A O 1
ATOM 4183 N N . MET A 1 554 ? -11.448 -7.909 -7.456 1.00 94.75 554 MET A N 1
ATOM 4184 C CA . MET A 1 554 ? -9.990 -8.046 -7.376 1.00 94.75 554 MET A CA 1
ATOM 4185 C C . MET A 1 554 ? -9.403 -7.518 -6.053 1.00 94.75 554 MET A C 1
ATOM 4187 O O . MET A 1 554 ? -8.474 -8.104 -5.505 1.00 94.75 554 MET A O 1
ATOM 4191 N N . VAL A 1 555 ? -9.923 -6.401 -5.539 1.00 95.06 555 VAL A N 1
ATOM 4192 C CA . VAL A 1 555 ? -9.421 -5.771 -4.308 1.00 95.06 555 VAL A CA 1
ATOM 4193 C C . VAL A 1 555 ? -9.980 -6.458 -3.057 1.00 95.06 555 VAL A C 1
ATOM 4195 O O . VAL A 1 555 ? -9.283 -6.542 -2.045 1.00 95.06 555 VAL A O 1
ATOM 4198 N N . SER A 1 556 ? -11.221 -6.956 -3.107 1.00 95.25 556 SER A N 1
ATOM 4199 C CA . SER A 1 556 ? -11.951 -7.470 -1.937 1.00 95.25 556 SER A CA 1
ATOM 4200 C C . SER A 1 556 ? -11.238 -8.609 -1.209 1.00 95.25 556 SER A C 1
ATOM 4202 O O . SER A 1 556 ? -11.260 -8.644 0.020 1.00 95.25 556 SER A O 1
ATOM 4204 N N . GLU A 1 557 ? -10.536 -9.474 -1.942 1.00 94.56 557 GLU A N 1
ATOM 4205 C CA . GLU A 1 557 ? -9.775 -10.594 -1.381 1.00 94.56 557 GLU A CA 1
ATOM 4206 C C . GLU A 1 557 ? -8.584 -10.134 -0.519 1.00 94.56 557 GLU A C 1
ATOM 4208 O O . GLU A 1 557 ? -8.141 -10.838 0.390 1.00 94.56 557 GLU A O 1
ATOM 4213 N N . HIS A 1 558 ? -8.065 -8.931 -0.773 1.00 95.94 558 HIS A N 1
ATOM 4214 C CA . HIS A 1 558 ? -6.825 -8.439 -0.173 1.00 95.94 558 HIS A CA 1
ATOM 4215 C C . HIS A 1 558 ? -7.006 -7.177 0.679 1.00 95.94 558 HIS A C 1
ATOM 4217 O O . HIS A 1 558 ? -6.020 -6.656 1.194 1.00 95.94 558 HIS A O 1
ATOM 4223 N N . LEU A 1 559 ? -8.237 -6.687 0.881 1.00 95.75 559 LEU A N 1
ATOM 4224 C CA . LEU A 1 559 ? -8.506 -5.445 1.629 1.00 95.75 559 LEU A CA 1
ATOM 4225 C C . LEU A 1 559 ? -7.896 -5.423 3.038 1.00 95.75 559 LEU A C 1
ATOM 4227 O O . LEU A 1 559 ? -7.456 -4.370 3.508 1.00 95.75 559 LEU A O 1
ATOM 4231 N N . ASP A 1 560 ? -7.872 -6.574 3.704 1.00 94.44 560 ASP A N 1
ATOM 4232 C CA . ASP A 1 560 ? -7.331 -6.735 5.055 1.00 94.44 560 ASP A CA 1
ATOM 4233 C C . ASP A 1 560 ? -5.875 -7.224 5.088 1.00 94.44 560 ASP A C 1
ATOM 4235 O O . ASP A 1 560 ? -5.299 -7.360 6.174 1.00 94.44 560 ASP A O 1
ATOM 4239 N N . ALA A 1 561 ? -5.274 -7.465 3.921 1.00 95.44 561 ALA A N 1
ATOM 4240 C CA . ALA A 1 561 ? -3.874 -7.834 3.799 1.00 95.44 561 ALA A CA 1
ATOM 4241 C C . ALA A 1 561 ? -2.957 -6.610 3.914 1.00 95.44 561 ALA A C 1
ATOM 4243 O O . ALA A 1 561 ? -3.362 -5.467 3.677 1.00 95.44 561 ALA A O 1
ATOM 4244 N N . TYR A 1 562 ? -1.703 -6.871 4.273 1.00 95.88 562 TYR A N 1
ATOM 4245 C CA . TYR A 1 562 ? -0.659 -5.863 4.382 1.00 95.88 562 TYR A CA 1
ATOM 4246 C C . TYR A 1 562 ? 0.225 -5.931 3.131 1.00 95.88 562 TYR A C 1
ATOM 4248 O O . TYR A 1 562 ? 0.935 -6.923 2.957 1.00 95.88 562 TYR A O 1
ATOM 4256 N N . PRO A 1 563 ? 0.151 -4.946 2.216 1.00 96.31 563 PRO A N 1
ATOM 4257 C CA . PRO A 1 563 ? 1.065 -4.883 1.087 1.00 96.31 563 PRO A CA 1
ATOM 4258 C C . PRO A 1 563 ? 2.499 -4.661 1.582 1.00 96.31 563 PRO A C 1
ATOM 4260 O O . PRO A 1 563 ? 2.780 -3.685 2.270 1.00 96.31 563 PRO A O 1
ATOM 4263 N N . GLU A 1 564 ? 3.408 -5.553 1.207 1.00 94.38 564 GLU A N 1
ATOM 4264 C CA . GLU A 1 564 ? 4.839 -5.466 1.497 1.00 94.38 564 GLU A CA 1
ATOM 4265 C C . GLU A 1 564 ? 5.635 -5.607 0.196 1.00 94.38 564 GLU A C 1
ATOM 4267 O O . GLU A 1 564 ? 5.272 -6.384 -0.692 1.00 94.38 564 GLU A O 1
ATOM 4272 N N . VAL A 1 565 ? 6.729 -4.858 0.057 1.00 92.75 565 VAL A N 1
ATOM 4273 C CA . VAL A 1 565 ? 7.625 -5.009 -1.095 1.00 92.75 565 VAL A CA 1
ATOM 4274 C C . VAL A 1 565 ? 8.474 -6.259 -0.903 1.00 92.75 565 VAL A C 1
ATOM 4276 O O . VAL A 1 565 ? 9.004 -6.520 0.178 1.00 92.75 565 VAL A O 1
ATOM 4279 N N . ALA A 1 566 ? 8.570 -7.070 -1.955 1.00 91.38 566 ALA A N 1
ATOM 4280 C CA . ALA A 1 566 ? 9.404 -8.260 -1.945 1.00 91.38 566 ALA A CA 1
ATOM 4281 C C . ALA A 1 566 ? 10.874 -7.879 -1.656 1.00 91.38 566 ALA A C 1
ATOM 4283 O O . ALA A 1 566 ? 11.295 -6.788 -2.037 1.00 91.38 566 ALA A O 1
ATOM 4284 N N . PRO A 1 567 ? 11.692 -8.749 -1.034 1.00 88.31 567 PRO A N 1
ATOM 4285 C CA . PRO A 1 567 ? 13.090 -8.419 -0.729 1.00 88.31 567 PRO A CA 1
ATOM 4286 C C . PRO A 1 567 ? 13.910 -7.990 -1.959 1.00 88.31 567 PRO A C 1
ATOM 4288 O O . PRO A 1 567 ? 14.745 -7.101 -1.869 1.00 88.31 567 PRO A O 1
ATOM 4291 N N . ASP A 1 568 ? 13.626 -8.598 -3.111 1.00 88.00 568 ASP A N 1
ATOM 4292 C CA . ASP A 1 568 ? 14.171 -8.310 -4.443 1.00 88.00 568 ASP A CA 1
ATOM 4293 C C . ASP A 1 568 ? 13.389 -7.220 -5.207 1.00 88.00 568 ASP A C 1
ATOM 4295 O O . ASP A 1 568 ? 13.729 -6.847 -6.328 1.00 88.00 568 ASP A O 1
ATOM 4299 N N . GLY A 1 569 ? 12.307 -6.714 -4.618 1.00 89.31 569 GLY A N 1
ATOM 4300 C CA . GLY A 1 569 ? 11.390 -5.760 -5.228 1.00 89.31 569 GLY A CA 1
ATOM 4301 C C . GLY A 1 569 ? 11.880 -4.315 -5.203 1.00 89.31 569 GLY A C 1
ATOM 4302 O O . GLY A 1 569 ? 11.450 -3.548 -6.055 1.00 89.31 569 GLY A O 1
ATOM 4303 N N . TYR A 1 570 ? 12.777 -3.934 -4.287 1.00 90.06 570 TYR A N 1
ATOM 4304 C CA . TYR A 1 570 ? 13.225 -2.540 -4.135 1.00 90.06 570 TYR A CA 1
ATOM 4305 C C . TYR A 1 570 ? 13.996 -2.024 -5.357 1.00 90.06 570 TYR A C 1
ATOM 4307 O O . TYR A 1 570 ? 13.604 -1.019 -5.941 1.00 90.06 570 TYR A O 1
ATOM 4315 N N . GLU A 1 571 ? 15.016 -2.753 -5.819 1.00 89.88 571 GLU A N 1
ATOM 4316 C CA . GLU A 1 571 ? 15.773 -2.376 -7.027 1.00 89.88 571 GLU A CA 1
ATOM 4317 C C . GLU A 1 571 ? 14.873 -2.343 -8.272 1.00 89.88 571 GLU A C 1
ATOM 4319 O O . GLU A 1 571 ? 15.005 -1.493 -9.151 1.00 89.88 571 GLU A O 1
ATOM 4324 N N . ARG A 1 572 ? 13.910 -3.270 -8.345 1.00 91.75 572 ARG A N 1
ATOM 4325 C CA . ARG A 1 572 ? 12.939 -3.333 -9.444 1.00 91.75 572 ARG A CA 1
ATOM 4326 C C . ARG A 1 572 ? 11.964 -2.165 -9.388 1.00 91.75 572 ARG A C 1
ATOM 4328 O O . ARG A 1 572 ? 11.583 -1.643 -10.429 1.00 91.75 572 ARG A O 1
ATOM 4335 N N . LEU A 1 573 ? 11.566 -1.740 -8.194 1.00 92.00 573 LEU A N 1
ATOM 4336 C CA . LEU A 1 573 ? 10.658 -0.622 -8.001 1.00 92.00 573 LEU A CA 1
ATOM 4337 C C . LEU A 1 573 ? 11.255 0.680 -8.550 1.00 92.00 573 LEU A C 1
ATOM 4339 O O . LEU A 1 573 ? 10.562 1.397 -9.268 1.00 92.00 573 LEU A O 1
ATOM 4343 N N . GLU A 1 574 ? 12.540 0.943 -8.309 1.00 90.44 574 GLU A N 1
ATOM 4344 C CA . GLU A 1 574 ? 13.236 2.116 -8.863 1.00 90.44 574 GLU A CA 1
ATOM 4345 C C . GLU A 1 574 ? 13.191 2.156 -10.398 1.00 90.44 574 GLU A C 1
ATOM 4347 O O . GLU A 1 574 ? 13.041 3.220 -10.997 1.00 90.44 574 GLU A O 1
ATOM 4352 N N . ARG A 1 575 ? 13.242 0.987 -11.050 1.00 92.00 575 ARG A N 1
ATOM 4353 C CA . ARG A 1 575 ? 13.135 0.858 -12.515 1.00 92.00 575 ARG A CA 1
ATOM 4354 C C . ARG A 1 575 ? 11.704 1.003 -13.032 1.00 92.00 575 ARG A C 1
ATOM 4356 O O . ARG A 1 575 ? 11.505 1.329 -14.203 1.00 92.00 575 ARG A O 1
ATOM 4363 N N . VAL A 1 576 ? 10.706 0.728 -12.190 1.00 89.69 576 VAL A N 1
ATOM 4364 C CA . VAL A 1 576 ? 9.281 0.750 -12.544 1.00 89.69 576 VAL A CA 1
ATOM 4365 C C . VAL A 1 576 ? 8.691 2.149 -12.496 1.00 89.69 576 VAL A C 1
ATOM 4367 O O . VAL A 1 576 ? 7.887 2.495 -13.363 1.00 89.69 576 VAL A O 1
ATOM 4370 N N . VAL A 1 577 ? 9.007 2.919 -11.455 1.00 75.31 577 VAL A N 1
ATOM 4371 C CA . VAL A 1 577 ? 8.164 4.045 -11.046 1.00 75.31 577 VAL A CA 1
ATOM 4372 C C . VAL A 1 577 ? 8.243 5.211 -12.037 1.00 75.31 577 VAL A C 1
ATOM 4374 O O . VAL A 1 577 ? 9.293 5.788 -12.299 1.00 75.31 577 VAL A O 1
ATOM 4377 N N . LEU A 1 578 ? 7.079 5.537 -12.610 1.00 71.12 578 LEU A N 1
ATOM 4378 C CA . LEU A 1 578 ? 6.929 6.458 -13.740 1.00 71.12 578 LEU A CA 1
ATOM 4379 C C . LEU A 1 578 ? 6.578 7.891 -13.343 1.00 71.12 578 LEU A C 1
ATOM 4381 O O . LEU A 1 578 ? 6.964 8.821 -14.047 1.00 71.12 578 LEU A O 1
ATOM 4385 N N . SER A 1 579 ? 5.784 8.063 -12.284 1.00 91.94 579 SER A N 1
ATOM 4386 C CA . SER A 1 579 ? 5.230 9.356 -11.886 1.00 91.94 579 SER A CA 1
ATOM 4387 C C . SER A 1 579 ? 5.503 9.624 -10.406 1.00 91.94 579 SER A C 1
ATOM 4389 O O . SER A 1 579 ? 5.472 8.686 -9.605 1.00 91.94 579 SER A O 1
ATOM 4391 N N . PRO A 1 580 ? 5.720 10.893 -10.016 1.00 92.50 580 PRO A N 1
ATOM 4392 C CA . PRO A 1 580 ? 5.985 11.253 -8.624 1.00 92.50 580 PRO A CA 1
ATOM 4393 C C . PRO A 1 580 ? 4.829 10.871 -7.689 1.00 92.50 580 PRO A C 1
ATOM 4395 O O . PRO A 1 580 ? 5.044 10.592 -6.513 1.00 92.50 580 PRO A O 1
ATOM 4398 N N . GLU A 1 581 ? 3.596 10.828 -8.193 1.00 95.31 581 GLU A N 1
ATOM 4399 C CA . GLU A 1 581 ? 2.426 10.416 -7.414 1.00 95.31 581 GLU A CA 1
ATOM 4400 C C . GLU A 1 581 ? 2.423 8.911 -7.137 1.00 95.31 581 GLU A C 1
ATOM 4402 O O . GLU A 1 581 ? 2.124 8.491 -6.018 1.00 95.31 581 GLU A O 1
ATOM 4407 N N . HIS A 1 582 ? 2.813 8.096 -8.124 1.00 95.00 582 HIS A N 1
ATOM 4408 C CA . HIS A 1 582 ? 2.976 6.659 -7.923 1.00 95.00 582 HIS A CA 1
ATOM 4409 C C . HIS A 1 582 ? 4.131 6.390 -6.952 1.00 95.00 582 HIS A C 1
ATOM 4411 O O . HIS A 1 582 ? 3.980 5.540 -6.078 1.00 95.00 582 HIS A O 1
ATOM 4417 N N . THR A 1 583 ? 5.235 7.151 -7.037 1.00 91.75 583 THR A N 1
ATOM 4418 C CA . THR A 1 583 ? 6.337 7.076 -6.062 1.00 91.75 583 THR A CA 1
ATOM 4419 C C . THR A 1 583 ? 5.828 7.311 -4.648 1.00 91.75 583 THR A C 1
ATOM 4421 O O . THR A 1 583 ? 6.027 6.460 -3.791 1.00 91.75 583 THR A O 1
ATOM 4424 N N . ARG A 1 584 ? 5.085 8.402 -4.418 1.00 92.69 584 ARG A N 1
ATOM 4425 C CA . ARG A 1 584 ? 4.536 8.739 -3.093 1.00 92.69 584 ARG A CA 1
ATOM 4426 C C . ARG A 1 584 ? 3.602 7.664 -2.548 1.00 92.69 584 ARG A C 1
ATOM 4428 O O . ARG A 1 584 ? 3.621 7.388 -1.350 1.00 92.69 584 ARG A O 1
ATOM 4435 N N . LEU A 1 585 ? 2.770 7.060 -3.402 1.00 94.25 585 LEU A N 1
ATOM 4436 C CA . LEU A 1 585 ? 1.917 5.945 -2.990 1.00 94.25 585 LEU A CA 1
ATOM 4437 C C . LEU A 1 585 ? 2.768 4.755 -2.532 1.00 94.25 585 LEU A C 1
ATOM 4439 O O . LEU A 1 585 ? 2.493 4.181 -1.480 1.00 94.25 585 LEU A O 1
ATOM 4443 N N . VAL A 1 586 ? 3.805 4.395 -3.291 1.00 92.44 586 VAL A N 1
ATOM 4444 C CA . VAL A 1 586 ? 4.660 3.261 -2.933 1.00 92.44 586 VAL A CA 1
ATOM 4445 C C . VAL A 1 586 ? 5.515 3.560 -1.703 1.00 92.44 586 VAL A C 1
ATOM 4447 O O . VAL A 1 586 ? 5.596 2.717 -0.819 1.00 92.44 586 VAL A O 1
ATOM 4450 N N . GLU A 1 587 ? 6.070 4.762 -1.575 1.00 91.19 587 GLU A N 1
ATOM 4451 C CA . GLU A 1 587 ? 6.756 5.221 -0.361 1.00 91.19 587 GLU A CA 1
ATOM 4452 C C . GLU A 1 587 ? 5.847 5.127 0.867 1.00 91.19 587 GLU A C 1
ATOM 4454 O O . GLU A 1 587 ? 6.295 4.718 1.933 1.00 91.19 587 GLU A O 1
ATOM 4459 N N . ARG A 1 588 ? 4.552 5.434 0.729 1.00 90.19 588 ARG A N 1
ATOM 4460 C CA . ARG A 1 588 ? 3.586 5.288 1.824 1.00 90.19 588 ARG A CA 1
ATOM 4461 C C . ARG A 1 588 ? 3.314 3.827 2.179 1.00 90.19 588 ARG A C 1
ATOM 4463 O O . ARG A 1 588 ? 3.192 3.513 3.360 1.00 90.19 588 ARG A O 1
ATOM 4470 N N . ILE A 1 589 ? 3.235 2.948 1.179 1.00 89.19 589 ILE A N 1
ATOM 4471 C CA . ILE A 1 589 ? 3.137 1.493 1.385 1.00 89.19 589 ILE A CA 1
ATOM 4472 C C . ILE A 1 589 ? 4.399 0.966 2.089 1.00 89.19 589 ILE A C 1
ATOM 4474 O O . ILE A 1 589 ? 4.311 0.105 2.957 1.00 89.19 589 ILE A O 1
ATOM 4478 N N . LEU A 1 590 ? 5.569 1.500 1.736 1.00 85.94 590 LEU A N 1
ATOM 4479 C CA . LEU A 1 590 ? 6.865 1.109 2.287 1.00 85.94 590 LEU A CA 1
ATOM 4480 C C . LEU A 1 590 ? 7.121 1.644 3.699 1.00 85.94 590 LEU A C 1
ATOM 4482 O O . LEU A 1 590 ? 7.710 0.947 4.524 1.00 85.94 590 LEU A O 1
ATOM 4486 N N . GLY A 1 591 ? 6.724 2.887 3.963 1.00 85.06 591 GLY A N 1
ATOM 4487 C CA . GLY A 1 591 ? 7.054 3.595 5.196 1.00 85.06 591 GLY A CA 1
ATOM 4488 C C . GLY A 1 591 ? 6.284 3.084 6.408 1.00 85.06 591 GLY A C 1
ATOM 4489 O O . GLY A 1 591 ? 6.791 3.138 7.529 1.00 85.06 591 GLY A O 1
ATOM 4490 N N . GLU A 1 592 ? 5.072 2.566 6.206 1.00 87.12 592 GLU A N 1
ATOM 4491 C CA . GLU A 1 592 ? 4.200 2.149 7.297 1.00 87.12 592 GLU A CA 1
ATOM 4492 C C . GLU A 1 592 ? 3.453 0.852 6.975 1.00 87.12 592 GLU A C 1
ATOM 4494 O O . GLU A 1 592 ? 2.867 0.691 5.908 1.00 87.12 592 GLU A O 1
ATOM 4499 N N . ARG A 1 593 ? 3.407 -0.064 7.951 1.00 88.56 593 ARG A N 1
ATOM 4500 C CA . ARG A 1 593 ? 2.624 -1.303 7.853 1.00 88.56 593 ARG A CA 1
ATOM 4501 C C . ARG A 1 593 ? 1.133 -0.996 7.961 1.00 88.56 593 ARG A C 1
ATOM 4503 O O . ARG A 1 593 ? 0.565 -1.021 9.052 1.00 88.56 593 ARG A O 1
ATOM 4510 N N . ARG A 1 594 ? 0.512 -0.716 6.821 1.00 94.25 594 ARG A N 1
ATOM 4511 C CA . ARG A 1 594 ? -0.907 -0.360 6.696 1.00 94.25 594 ARG A CA 1
ATOM 4512 C C . ARG A 1 594 ? -1.680 -1.465 6.003 1.00 94.25 594 ARG A C 1
ATOM 4514 O O . ARG A 1 594 ? -1.128 -2.192 5.182 1.00 94.25 594 ARG A O 1
ATOM 4521 N N . ARG A 1 595 ? -2.964 -1.593 6.322 1.00 95.56 595 ARG A N 1
ATOM 4522 C CA . ARG A 1 595 ? -3.848 -2.497 5.575 1.00 95.56 595 ARG A CA 1
ATOM 4523 C C . ARG A 1 595 ? -4.107 -1.925 4.197 1.00 95.56 595 ARG A C 1
ATOM 4525 O O . ARG A 1 595 ? -4.189 -0.708 4.038 1.00 95.56 595 ARG A O 1
ATOM 4532 N N . LEU A 1 596 ? -4.352 -2.789 3.219 1.00 96.31 596 LEU A N 1
ATOM 4533 C CA . LEU A 1 596 ? -4.670 -2.332 1.874 1.00 96.31 596 LEU A CA 1
ATOM 4534 C C . LEU A 1 596 ? -5.869 -1.368 1.871 1.00 96.31 596 LEU A C 1
ATOM 4536 O O . LEU A 1 596 ? -5.809 -0.329 1.222 1.00 96.31 596 LEU A O 1
ATOM 4540 N N . ARG A 1 597 ? -6.915 -1.621 2.671 1.00 97.00 597 ARG A N 1
ATOM 4541 C CA . ARG A 1 597 ? -8.052 -0.690 2.791 1.00 97.00 597 ARG A CA 1
ATOM 4542 C C . ARG A 1 597 ? -7.652 0.725 3.227 1.00 97.00 597 ARG A C 1
ATOM 4544 O O . ARG A 1 597 ? -8.244 1.684 2.751 1.00 97.00 597 ARG A O 1
ATOM 4551 N N . GLU A 1 598 ? -6.665 0.844 4.114 1.00 96.06 598 GLU A N 1
ATOM 4552 C CA . GLU A 1 598 ? -6.170 2.127 4.629 1.00 96.06 598 GLU A CA 1
ATOM 4553 C C . GLU A 1 598 ? -5.362 2.847 3.546 1.00 96.06 598 GLU A C 1
ATOM 4555 O O . GLU A 1 598 ? -5.520 4.049 3.337 1.00 96.06 598 GLU A O 1
ATOM 4560 N N . VAL A 1 599 ? -4.567 2.086 2.783 1.00 96.31 599 VAL A N 1
ATOM 4561 C CA . VAL A 1 599 ? -3.863 2.589 1.596 1.00 96.31 599 VAL A CA 1
ATOM 4562 C C . VAL A 1 599 ? -4.857 3.197 0.603 1.00 96.31 599 VAL A C 1
ATOM 4564 O O . VAL A 1 599 ? -4.622 4.299 0.117 1.00 96.31 599 VAL A O 1
ATOM 4567 N N . PHE A 1 600 ? -5.995 2.541 0.350 1.00 96.50 600 PHE A N 1
ATOM 4568 C CA . PHE A 1 600 ? -7.048 3.079 -0.520 1.00 96.50 600 PHE A CA 1
ATOM 4569 C C . PHE A 1 600 ? -7.703 4.350 0.025 1.00 96.50 600 PHE A C 1
ATOM 4571 O O . PHE A 1 600 ? -7.960 5.265 -0.751 1.00 96.50 600 PHE A O 1
ATOM 4578 N N . THR A 1 601 ? -7.986 4.419 1.329 1.00 96.38 601 THR A N 1
ATOM 4579 C CA . THR A 1 601 ? -8.635 5.600 1.923 1.00 96.38 601 THR A CA 1
ATOM 4580 C C . THR A 1 601 ? -7.719 6.815 1.998 1.00 96.38 601 THR A C 1
ATOM 4582 O O . THR A 1 601 ? -8.207 7.939 1.987 1.00 96.38 601 THR A O 1
ATOM 4585 N N . GLU A 1 602 ? -6.407 6.606 2.086 1.00 95.31 602 GLU A N 1
ATOM 4586 C CA . GLU A 1 602 ? -5.445 7.696 2.264 1.00 95.31 602 GLU A CA 1
ATOM 4587 C C . GLU A 1 602 ? -4.701 8.089 0.989 1.00 95.31 602 GLU A C 1
ATOM 4589 O O . GLU A 1 602 ? -4.066 9.147 0.952 1.00 95.31 602 GLU A O 1
ATOM 4594 N N . SER A 1 603 ? -4.720 7.243 -0.043 1.00 96.31 603 SER A N 1
ATOM 4595 C CA . SER A 1 603 ? -4.093 7.518 -1.338 1.00 96.31 603 SER A CA 1
ATOM 4596 C C . SER A 1 603 ? -4.547 8.867 -1.903 1.00 96.31 603 SER A C 1
ATOM 4598 O O . SER A 1 603 ? -5.726 9.207 -1.863 1.00 96.31 603 SER A O 1
ATOM 4600 N N . SER A 1 604 ? -3.606 9.635 -2.456 1.00 95.62 604 SER A N 1
ATOM 4601 C CA . SER A 1 604 ? -3.928 10.854 -3.211 1.00 95.62 604 SER A CA 1
ATOM 4602 C C . SER A 1 604 ? -4.422 10.557 -4.628 1.00 95.62 604 SER A C 1
ATOM 4604 O O . SER A 1 604 ? -4.903 11.460 -5.304 1.00 95.62 604 SER A O 1
ATOM 4606 N N . LEU A 1 605 ? -4.262 9.316 -5.095 1.00 97.00 605 LEU A N 1
ATOM 4607 C CA . LEU A 1 605 ? -4.741 8.871 -6.399 1.00 97.00 605 LEU A CA 1
ATOM 4608 C C . LEU A 1 605 ? -6.217 8.482 -6.320 1.00 97.00 605 LEU A C 1
ATOM 4610 O O . LEU A 1 605 ? -6.724 8.090 -5.267 1.00 97.00 605 LEU A O 1
ATOM 4614 N N . SER A 1 606 ? -6.895 8.486 -7.467 1.00 97.25 606 SER A N 1
ATOM 4615 C CA . SER A 1 606 ? -8.247 7.933 -7.546 1.00 97.25 606 SER A CA 1
ATOM 4616 C C . SER A 1 606 ? -8.269 6.451 -7.114 1.00 97.25 606 SER A C 1
ATOM 4618 O O . SER A 1 606 ? -7.266 5.744 -7.272 1.00 97.25 606 SER A O 1
ATOM 4620 N N . PRO A 1 607 ? -9.399 5.909 -6.614 1.00 96.62 607 PRO A N 1
ATOM 4621 C CA . PRO A 1 607 ? -9.485 4.490 -6.257 1.00 96.62 607 PRO A CA 1
ATOM 4622 C C . PRO A 1 607 ? -9.156 3.552 -7.427 1.00 96.62 607 PRO A C 1
ATOM 4624 O O . PRO A 1 607 ? -8.550 2.502 -7.231 1.00 96.62 607 PRO A O 1
ATOM 4627 N N . SER A 1 608 ? -9.504 3.945 -8.660 1.00 96.88 608 SER A N 1
ATOM 4628 C CA . SER A 1 608 ? -9.163 3.176 -9.863 1.00 96.88 608 SER A CA 1
ATOM 4629 C C . SER A 1 608 ? -7.658 3.125 -10.105 1.00 96.88 608 SER A C 1
ATOM 4631 O O . SER A 1 608 ? -7.117 2.063 -10.403 1.00 96.88 608 SER A O 1
ATOM 4633 N N . GLU A 1 609 ? -6.976 4.263 -9.988 1.00 97.38 609 GLU A N 1
ATOM 4634 C CA . GLU A 1 609 ? -5.530 4.334 -10.194 1.00 97.38 609 GLU A CA 1
ATOM 4635 C C . GLU A 1 609 ? -4.776 3.661 -9.057 1.00 97.38 609 GLU A C 1
ATOM 4637 O O . GLU A 1 609 ? -3.872 2.880 -9.325 1.00 97.38 609 GLU A O 1
ATOM 4642 N N . THR A 1 610 ? -5.202 3.859 -7.808 1.00 97.56 610 THR A N 1
ATOM 4643 C CA . THR A 1 610 ? -4.633 3.166 -6.642 1.00 97.56 610 THR A CA 1
ATOM 4644 C C . THR A 1 610 ? -4.702 1.649 -6.824 1.00 97.56 610 THR A C 1
ATOM 4646 O O . THR A 1 610 ? -3.685 0.969 -6.679 1.00 97.56 610 THR A O 1
ATOM 4649 N N . ALA A 1 611 ? -5.862 1.115 -7.230 1.00 97.19 611 ALA A N 1
ATOM 4650 C CA . ALA A 1 611 ? -6.009 -0.307 -7.540 1.00 97.19 611 ALA A CA 1
ATOM 4651 C C . ALA A 1 611 ? -5.080 -0.747 -8.679 1.00 97.19 611 ALA A C 1
ATOM 4653 O O . ALA A 1 611 ? -4.390 -1.757 -8.552 1.00 97.19 611 ALA A O 1
ATOM 4654 N N . ALA A 1 612 ? -5.029 0.014 -9.775 1.00 96.88 612 ALA A N 1
ATOM 4655 C CA . ALA A 1 612 ? -4.187 -0.315 -10.919 1.00 96.88 612 ALA A CA 1
ATOM 4656 C C . ALA A 1 612 ? -2.693 -0.332 -10.557 1.00 96.88 612 ALA A C 1
ATOM 4658 O O . ALA A 1 612 ? -1.997 -1.266 -10.944 1.00 96.88 612 ALA A O 1
ATOM 4659 N N . VAL A 1 613 ? -2.202 0.644 -9.782 1.00 97.00 613 VAL A N 1
ATOM 4660 C CA . VAL A 1 613 ? -0.805 0.685 -9.318 1.00 97.00 613 VAL A CA 1
ATOM 4661 C C . VAL A 1 613 ? -0.497 -0.516 -8.429 1.00 97.00 613 VAL A C 1
ATOM 4663 O O . VAL A 1 613 ? 0.441 -1.259 -8.715 1.00 97.00 613 VAL A O 1
ATOM 4666 N N . VAL A 1 614 ? -1.289 -0.725 -7.373 1.00 96.44 614 VAL A N 1
ATOM 4667 C CA . VAL A 1 614 ? -1.050 -1.790 -6.389 1.00 96.44 614 VAL A CA 1
ATOM 4668 C C . VAL A 1 614 ? -1.069 -3.165 -7.056 1.00 96.44 614 VAL A C 1
ATOM 4670 O O . VAL A 1 614 ? -0.152 -3.963 -6.856 1.00 96.44 614 VAL A O 1
ATOM 4673 N N . HIS A 1 615 ? -2.075 -3.443 -7.887 1.00 96.69 615 HIS A N 1
ATOM 4674 C CA . HIS A 1 615 ? -2.204 -4.753 -8.519 1.00 96.69 615 HIS A CA 1
ATOM 4675 C C . HIS A 1 615 ? -1.235 -4.957 -9.686 1.00 96.69 615 HIS A C 1
ATOM 4677 O O . HIS A 1 615 ? -0.808 -6.090 -9.895 1.00 96.69 615 HIS A O 1
ATOM 4683 N N . ALA A 1 616 ? -0.815 -3.904 -10.398 1.00 96.44 616 ALA A N 1
ATOM 4684 C CA . ALA A 1 616 ? 0.279 -4.018 -11.362 1.00 96.44 616 ALA A CA 1
ATOM 4685 C C . ALA A 1 616 ? 1.582 -4.423 -10.656 1.00 96.44 616 ALA A C 1
ATOM 4687 O O . ALA A 1 616 ? 2.228 -5.381 -11.070 1.00 96.44 616 ALA A O 1
ATOM 4688 N N . LEU A 1 617 ? 1.930 -3.764 -9.543 1.00 96.38 617 LEU A N 1
ATOM 4689 C CA . LEU A 1 617 ? 3.122 -4.107 -8.758 1.00 96.38 617 LEU A CA 1
ATOM 4690 C C . LEU A 1 617 ? 3.037 -5.513 -8.150 1.00 96.38 617 LEU A C 1
ATOM 4692 O O . LEU A 1 617 ? 4.037 -6.234 -8.133 1.00 96.38 617 LEU A O 1
ATOM 4696 N N . HIS A 1 618 ? 1.850 -5.924 -7.695 1.00 96.00 618 HIS A N 1
ATOM 4697 C CA . HIS A 1 618 ? 1.605 -7.284 -7.216 1.00 96.00 618 HIS A CA 1
ATOM 4698 C C . HIS A 1 618 ? 1.791 -8.325 -8.329 1.00 96.00 618 HIS A C 1
ATOM 4700 O O . HIS A 1 618 ? 2.534 -9.287 -8.152 1.00 96.00 618 HIS A O 1
ATOM 4706 N N . ARG A 1 619 ? 1.198 -8.103 -9.512 1.00 94.88 619 ARG A N 1
ATOM 4707 C CA . ARG A 1 619 ? 1.344 -8.986 -10.685 1.00 94.88 619 ARG A CA 1
ATOM 4708 C C . ARG A 1 619 ? 2.790 -9.092 -11.163 1.00 94.88 619 ARG A C 1
ATOM 4710 O O . ARG A 1 619 ? 3.199 -10.141 -11.634 1.00 94.88 619 ARG A O 1
ATOM 4717 N N . MET A 1 620 ? 3.586 -8.041 -10.985 1.00 95.88 620 MET A N 1
ATOM 4718 C CA . MET A 1 620 ? 5.016 -8.064 -11.302 1.00 95.88 620 MET A CA 1
ATOM 4719 C C . MET A 1 620 ? 5.877 -8.782 -10.249 1.00 95.88 620 MET A C 1
ATOM 4721 O O . MET A 1 620 ? 7.096 -8.908 -10.427 1.00 95.88 620 MET A O 1
ATOM 4725 N N . GLY A 1 621 ? 5.280 -9.204 -9.131 1.00 94.81 621 GLY A N 1
ATOM 4726 C CA . GLY A 1 621 ? 5.973 -9.785 -7.982 1.00 94.81 621 GLY A CA 1
ATOM 4727 C C . GLY A 1 621 ? 6.828 -8.785 -7.200 1.00 94.81 621 GLY A C 1
ATOM 4728 O O . GLY A 1 621 ? 7.658 -9.206 -6.398 1.00 94.81 621 GLY A O 1
ATOM 4729 N N . VAL A 1 622 ? 6.658 -7.480 -7.446 1.00 95.00 622 VAL A N 1
ATOM 4730 C CA . VAL A 1 622 ? 7.338 -6.402 -6.705 1.00 95.00 622 VAL A CA 1
ATOM 4731 C C . VAL A 1 622 ? 6.667 -6.205 -5.349 1.00 95.00 622 VAL A C 1
ATOM 4733 O O . VAL A 1 622 ? 7.345 -6.021 -4.343 1.00 95.00 622 VAL A O 1
ATOM 4736 N N . LEU A 1 623 ? 5.338 -6.300 -5.318 1.00 95.56 623 LEU A N 1
ATOM 4737 C CA . LEU A 1 623 ? 4.529 -6.243 -4.106 1.00 95.56 623 LEU A CA 1
ATOM 4738 C C . LEU A 1 623 ? 3.983 -7.634 -3.762 1.00 95.56 623 LEU A C 1
ATOM 4740 O O . LEU A 1 623 ? 3.692 -8.429 -4.654 1.00 95.56 623 LEU A O 1
ATOM 4744 N N . ARG A 1 624 ? 3.812 -7.926 -2.474 1.00 95.25 624 ARG A N 1
ATOM 4745 C CA . ARG A 1 624 ? 3.173 -9.134 -1.940 1.00 95.25 624 ARG A CA 1
ATOM 4746 C C . ARG A 1 624 ? 2.140 -8.735 -0.895 1.00 95.25 624 ARG A C 1
ATOM 4748 O O . ARG A 1 624 ? 2.315 -7.731 -0.215 1.00 95.25 624 ARG A O 1
ATOM 4755 N N . PHE A 1 625 ? 1.084 -9.524 -0.747 1.00 95.81 625 PHE A N 1
ATOM 4756 C CA . PHE A 1 625 ? 0.070 -9.301 0.280 1.00 95.81 625 PHE A CA 1
ATOM 4757 C C . PHE A 1 625 ? 0.277 -10.266 1.445 1.00 95.81 625 PHE A C 1
ATOM 4759 O O . PHE A 1 625 ? 0.020 -11.464 1.323 1.00 95.81 625 PHE A O 1
ATOM 4766 N N . ASP A 1 626 ? 0.733 -9.752 2.587 1.00 94.62 626 ASP A N 1
ATOM 4767 C CA . ASP A 1 626 ? 0.867 -10.554 3.797 1.00 94.62 626 ASP A CA 1
ATOM 4768 C C . ASP A 1 626 ? -0.453 -10.590 4.584 1.00 94.62 626 ASP A C 1
ATOM 4770 O O . ASP A 1 626 ? -0.915 -9.596 5.150 1.00 94.62 626 ASP A O 1
ATOM 4774 N N . THR A 1 627 ? -1.070 -11.772 4.638 1.00 92.44 627 THR A N 1
ATOM 4775 C CA . THR A 1 627 ? -2.251 -12.045 5.474 1.00 92.44 627 THR A CA 1
ATOM 4776 C C . THR A 1 627 ? -1.878 -12.632 6.837 1.00 92.44 627 THR A C 1
ATOM 4778 O O . THR A 1 627 ? -2.713 -12.668 7.747 1.00 92.44 627 THR A O 1
ATOM 4781 N N . SER A 1 628 ? -0.634 -13.086 7.019 1.00 89.62 628 SER A N 1
ATOM 4782 C CA . SER A 1 628 ? -0.169 -13.700 8.266 1.00 89.62 628 SER A CA 1
ATOM 4783 C C . SER A 1 628 ? -0.070 -12.673 9.393 1.00 89.62 628 SER A C 1
ATOM 4785 O O . SER A 1 628 ? -0.476 -12.954 10.528 1.00 89.62 628 SER A O 1
ATOM 4787 N N . LEU A 1 629 ? 0.350 -11.446 9.071 1.00 85.25 629 LEU A N 1
ATOM 4788 C CA . LEU A 1 629 ? 0.364 -10.342 10.020 1.00 85.25 629 LEU A CA 1
ATOM 4789 C C . LEU A 1 629 ? -1.046 -9.996 10.505 1.00 85.25 629 LEU A C 1
ATOM 4791 O O . LEU A 1 629 ? -1.252 -9.847 11.707 1.00 85.25 629 LEU A O 1
ATOM 4795 N N . HIS A 1 630 ? -2.033 -9.949 9.604 1.00 85.00 630 HIS A N 1
ATOM 4796 C CA . HIS A 1 630 ? -3.428 -9.713 9.985 1.00 85.00 630 HIS A CA 1
ATOM 4797 C C . HIS A 1 630 ? -3.922 -10.773 10.971 1.00 85.00 630 HIS A C 1
ATOM 4799 O O . HIS A 1 630 ? -4.453 -10.434 12.027 1.00 85.00 630 HIS A O 1
ATOM 4805 N N . LYS A 1 631 ? -3.687 -12.056 10.669 1.00 85.25 631 LYS A N 1
ATOM 4806 C CA . LYS A 1 631 ? -4.048 -13.170 11.560 1.00 85.25 631 LYS A CA 1
ATOM 4807 C C . LYS A 1 631 ? -3.379 -13.038 12.928 1.00 85.25 631 LYS A C 1
ATOM 4809 O O . LYS A 1 631 ? -4.031 -13.254 13.944 1.00 85.25 631 LYS A O 1
ATOM 4814 N N . THR A 1 632 ? -2.114 -12.623 12.962 1.00 86.81 632 THR A N 1
ATOM 4815 C CA . THR A 1 632 ? -1.366 -12.403 14.209 1.00 86.81 632 THR A CA 1
ATOM 4816 C C . THR A 1 632 ? -1.934 -11.232 15.014 1.00 86.81 632 THR A C 1
ATOM 4818 O O . THR A 1 632 ? -2.172 -11.372 16.209 1.00 86.81 632 THR A O 1
ATOM 4821 N N . ILE A 1 633 ? -2.223 -10.097 14.371 1.00 87.12 633 ILE A N 1
ATOM 4822 C CA . ILE A 1 633 ? -2.793 -8.914 15.034 1.00 87.12 633 ILE A CA 1
ATOM 4823 C C . ILE A 1 633 ? -4.205 -9.204 15.552 1.00 87.12 633 ILE A C 1
ATOM 4825 O O . ILE A 1 633 ? -4.530 -8.835 16.679 1.00 87.12 633 ILE A O 1
ATOM 4829 N N . VAL A 1 634 ? -5.050 -9.868 14.757 1.00 87.94 634 VAL A N 1
ATOM 4830 C CA . VAL A 1 634 ? -6.400 -10.272 15.181 1.00 87.94 634 VAL A CA 1
ATOM 4831 C C . VAL A 1 634 ? -6.320 -11.233 16.360 1.00 87.94 634 VAL A C 1
ATOM 4833 O O . VAL A 1 634 ? -7.049 -11.054 17.335 1.00 87.94 634 VAL A O 1
ATOM 4836 N N . ARG A 1 635 ? -5.399 -12.200 16.311 1.00 91.81 635 ARG A N 1
ATOM 4837 C CA . ARG A 1 635 ? -5.152 -13.137 17.407 1.00 91.81 635 ARG A CA 1
ATOM 4838 C C . ARG A 1 635 ? -4.737 -12.423 18.691 1.00 91.81 635 ARG A C 1
ATOM 4840 O O . ARG A 1 635 ? -5.339 -12.664 19.732 1.00 91.81 635 ARG A O 1
ATOM 4847 N N . GLU A 1 636 ? -3.754 -11.531 18.621 1.00 92.25 636 GLU A N 1
ATOM 4848 C CA . GLU A 1 636 ? -3.277 -10.793 19.794 1.00 92.25 636 GLU A CA 1
ATOM 4849 C C . GLU A 1 636 ? -4.341 -9.840 20.347 1.00 92.25 636 GLU A C 1
ATOM 4851 O O . GLU A 1 636 ? -4.560 -9.809 21.555 1.00 92.25 636 GLU A O 1
ATOM 4856 N N . ARG A 1 637 ? -5.094 -9.139 19.489 1.00 92.44 637 ARG A N 1
ATOM 4857 C CA . ARG A 1 637 ? -6.214 -8.294 19.935 1.00 92.44 637 ARG A CA 1
ATOM 4858 C C . ARG A 1 637 ? -7.305 -9.122 20.611 1.00 92.44 637 ARG A C 1
ATOM 4860 O O . ARG A 1 637 ? -7.840 -8.712 21.637 1.00 92.44 637 ARG A O 1
ATOM 4867 N N . TYR A 1 638 ? -7.645 -10.284 20.057 1.00 94.81 638 TYR A N 1
ATOM 4868 C CA . TYR A 1 638 ? -8.611 -11.189 20.675 1.00 94.81 638 TYR A CA 1
ATOM 4869 C C . TYR A 1 638 ? -8.111 -11.671 22.043 1.00 94.81 638 TYR A C 1
ATOM 4871 O O . TYR A 1 638 ? -8.840 -11.595 23.029 1.00 94.81 638 TYR A O 1
ATOM 4879 N N . ARG A 1 639 ? -6.840 -12.076 22.135 1.00 96.44 639 ARG A N 1
ATOM 4880 C CA . ARG A 1 639 ? -6.190 -12.473 23.390 1.00 96.44 639 ARG A CA 1
ATOM 4881 C C . ARG A 1 639 ? -6.198 -11.354 24.431 1.00 96.44 639 ARG A C 1
ATOM 4883 O O . ARG A 1 639 ? -6.477 -11.617 25.603 1.00 96.44 639 ARG A O 1
ATOM 4890 N N . GLU A 1 640 ? -5.891 -10.126 24.027 1.00 96.00 640 GLU A N 1
ATOM 4891 C CA . GLU A 1 640 ? -5.932 -8.948 24.891 1.00 96.00 640 GLU A CA 1
ATOM 4892 C C . GLU A 1 640 ? -7.358 -8.692 25.384 1.00 96.00 640 GLU A C 1
ATOM 4894 O O . GLU A 1 640 ? -7.573 -8.619 26.593 1.00 96.00 640 GLU A O 1
ATOM 4899 N N . ASN A 1 641 ? -8.343 -8.683 24.482 1.00 96.19 641 ASN A N 1
ATOM 4900 C CA . ASN A 1 641 ? -9.757 -8.508 24.821 1.00 96.19 641 ASN A CA 1
ATOM 4901 C C . ASN A 1 641 ? -10.248 -9.571 25.815 1.00 96.19 641 ASN A C 1
ATOM 4903 O O . ASN A 1 641 ? -10.865 -9.231 26.826 1.00 96.19 641 ASN A O 1
ATOM 4907 N N . VAL A 1 642 ? -9.930 -10.847 25.573 1.00 97.81 642 VAL A N 1
ATOM 4908 C CA . VAL A 1 642 ? -10.249 -11.951 26.491 1.00 97.81 642 VAL A CA 1
ATOM 4909 C C . VAL A 1 642 ? -9.551 -11.752 27.831 1.00 97.81 642 VAL A C 1
ATOM 4911 O O . VAL A 1 642 ? -10.168 -11.935 28.871 1.00 97.81 642 VAL A O 1
ATOM 4914 N N . THR A 1 643 ? -8.284 -11.340 27.844 1.00 97.25 643 THR A N 1
ATOM 4915 C CA . THR A 1 643 ? -7.531 -11.138 29.090 1.00 97.25 643 THR A CA 1
ATOM 4916 C C . THR A 1 643 ? -8.091 -9.975 29.908 1.00 97.25 643 THR A C 1
ATOM 4918 O O . THR A 1 643 ? -8.278 -10.112 31.116 1.00 97.25 643 THR A O 1
ATOM 4921 N N . VAL A 1 644 ? -8.411 -8.851 29.266 1.00 96.56 644 VAL A N 1
ATOM 4922 C CA . VAL A 1 644 ? -9.033 -7.690 29.915 1.00 96.56 644 VAL A CA 1
ATOM 4923 C C . VAL A 1 644 ? -10.405 -8.064 30.473 1.00 96.56 644 VAL A C 1
ATOM 4925 O O . VAL A 1 644 ? -10.683 -7.778 31.641 1.00 96.56 644 VAL A O 1
ATOM 4928 N N . LYS A 1 645 ? -11.242 -8.757 29.687 1.00 97.56 645 LYS A N 1
ATOM 4929 C CA . LYS A 1 645 ? -12.563 -9.206 30.147 1.00 97.56 645 LYS A CA 1
ATOM 4930 C C . LYS A 1 645 ? -12.448 -10.230 31.275 1.00 97.56 645 LYS A C 1
ATOM 4932 O O . LYS A 1 645 ? -13.158 -10.104 32.262 1.00 97.56 645 LYS A O 1
ATOM 4937 N N . TYR A 1 646 ? -11.527 -11.186 31.179 1.00 97.81 646 TYR A N 1
ATOM 4938 C CA . TYR A 1 646 ? -11.259 -12.178 32.221 1.00 97.81 646 TYR A CA 1
ATOM 4939 C C . TYR A 1 646 ? -10.914 -11.501 33.553 1.00 97.81 646 TYR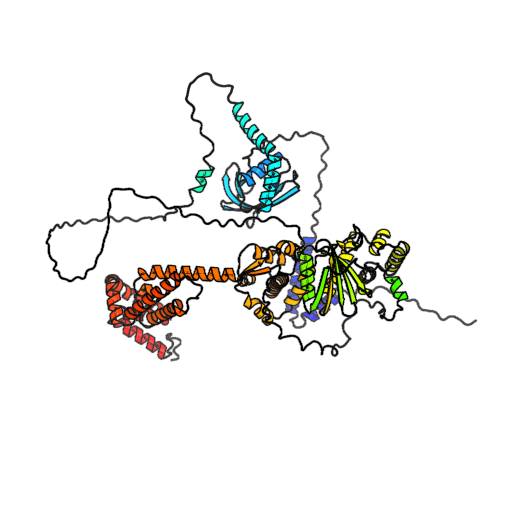 A C 1
ATOM 4941 O O . TYR A 1 646 ? -11.511 -11.790 34.589 1.00 97.81 646 TYR A O 1
ATOM 4949 N N . LEU A 1 647 ? -9.997 -10.530 33.531 1.00 96.56 647 LEU A N 1
ATOM 4950 C CA . LEU A 1 647 ? -9.612 -9.793 34.734 1.00 96.56 647 LEU A CA 1
ATOM 4951 C C . LEU A 1 647 ? -10.771 -8.980 35.324 1.00 96.56 647 LEU A C 1
ATOM 4953 O O . LEU A 1 647 ? -10.874 -8.886 36.550 1.00 96.56 647 LEU A O 1
ATOM 4957 N N . SER A 1 648 ? -11.641 -8.413 34.482 1.00 96.31 648 SER A N 1
ATOM 4958 C CA . SER A 1 648 ? -12.792 -7.646 34.962 1.00 96.31 648 SER A CA 1
ATOM 4959 C C . SER A 1 648 ? -13.856 -8.544 35.600 1.00 96.31 648 SER A C 1
ATOM 4961 O O . SER A 1 648 ? -14.298 -8.247 36.709 1.00 96.31 648 SER A O 1
ATOM 4963 N N . VAL A 1 649 ? -14.201 -9.689 34.999 1.00 97.38 649 VAL A N 1
ATOM 4964 C CA . VAL A 1 649 ? -15.305 -10.544 35.490 1.00 97.38 649 VAL A CA 1
ATOM 4965 C C . VAL A 1 649 ? -15.048 -11.222 36.843 1.00 97.38 649 VAL A C 1
ATOM 4967 O O . VAL A 1 649 ? -16.004 -11.542 37.554 1.00 97.38 649 VAL A O 1
ATOM 4970 N N . HIS A 1 650 ? -13.789 -11.423 37.247 1.00 94.31 650 HIS A N 1
ATOM 4971 C CA . HIS A 1 650 ? -13.470 -12.055 38.539 1.00 94.31 650 HIS A CA 1
ATOM 4972 C C . HIS A 1 650 ? -13.684 -11.146 39.752 1.00 94.31 650 HIS A C 1
ATOM 4974 O O . HIS A 1 650 ? -13.939 -11.645 40.848 1.00 94.31 650 HIS A O 1
ATOM 4980 N N . LYS A 1 651 ? -13.569 -9.827 39.575 1.00 94.19 651 LYS A N 1
ATOM 4981 C CA . LYS A 1 651 ? -13.743 -8.842 40.659 1.00 94.19 651 LYS A CA 1
ATOM 4982 C C . LYS A 1 651 ? -15.054 -8.066 40.554 1.00 94.19 651 LYS A C 1
ATOM 4984 O O . LYS A 1 651 ? -15.464 -7.452 41.534 1.00 94.19 651 LYS A O 1
ATOM 4989 N N . ALA A 1 652 ? -15.685 -8.111 39.386 1.00 96.62 652 ALA A N 1
ATOM 4990 C CA . ALA A 1 652 ? -16.921 -7.421 39.080 1.00 96.62 652 ALA A CA 1
ATOM 4991 C C . ALA A 1 652 ? -18.139 -7.997 39.820 1.00 96.62 652 ALA A C 1
ATOM 4993 O O . ALA A 1 652 ? -18.266 -9.208 40.040 1.00 96.62 652 ALA A O 1
ATOM 4994 N N . SER A 1 653 ? -19.082 -7.113 40.140 1.00 98.00 653 SER A N 1
ATOM 4995 C CA . SER A 1 653 ? -20.462 -7.485 40.459 1.00 98.00 653 SER A CA 1
ATOM 4996 C C . SER A 1 653 ? -21.158 -8.117 39.245 1.00 98.00 653 SER A C 1
ATOM 4998 O O . SER A 1 653 ? -20.713 -7.965 38.112 1.00 98.00 653 SER A O 1
ATOM 5000 N N . TYR A 1 654 ? -22.285 -8.803 39.440 1.00 98.56 654 TYR A N 1
ATOM 5001 C CA . TYR A 1 654 ? -23.009 -9.427 38.325 1.00 98.56 654 TYR A CA 1
ATOM 5002 C C . TYR A 1 654 ? -23.518 -8.422 37.288 1.00 98.56 654 TYR A C 1
ATOM 5004 O O . TYR A 1 654 ? -23.534 -8.739 36.101 1.00 98.56 654 TYR A O 1
ATOM 5012 N N . PHE A 1 655 ? -23.840 -7.194 37.700 1.00 98.44 655 PHE A N 1
ATOM 5013 C CA . PHE A 1 655 ? -24.178 -6.125 36.759 1.00 98.44 655 PHE A CA 1
ATOM 5014 C C . PHE A 1 655 ? -22.961 -5.721 35.911 1.00 98.44 655 PHE A C 1
ATOM 5016 O O . PHE A 1 655 ? -23.058 -5.626 34.692 1.00 98.44 655 PHE A O 1
ATOM 5023 N N . GLU A 1 656 ? -21.789 -5.577 36.533 1.00 98.06 656 GLU A N 1
ATOM 5024 C CA . GLU A 1 656 ? -20.535 -5.257 35.836 1.00 98.06 656 GLU A CA 1
ATOM 5025 C C . GLU A 1 656 ? -20.047 -6.406 34.932 1.00 98.06 656 GLU A C 1
ATOM 5027 O O . GLU A 1 656 ? -19.514 -6.151 33.852 1.00 98.06 656 GLU A O 1
ATOM 5032 N N . VAL A 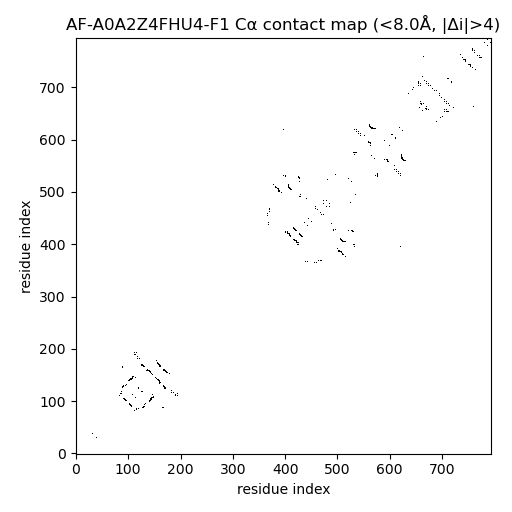1 657 ? -20.269 -7.672 35.313 1.00 98.25 657 VAL A N 1
ATOM 5033 C CA . VAL A 1 657 ? -19.977 -8.843 34.462 1.00 98.25 657 VAL A CA 1
ATOM 5034 C C . VAL A 1 657 ? -20.753 -8.748 33.146 1.00 98.25 657 VAL A C 1
ATOM 5036 O O . VAL A 1 657 ? -20.150 -8.881 32.074 1.00 98.25 657 VAL A O 1
ATOM 5039 N N . LEU A 1 658 ? -22.054 -8.449 33.231 1.00 98.25 658 LEU A N 1
ATOM 5040 C CA . LEU A 1 658 ? -22.930 -8.238 32.076 1.00 98.25 658 LEU A CA 1
ATOM 5041 C C . LEU A 1 658 ? -22.747 -6.867 31.405 1.00 98.25 658 LEU A C 1
ATOM 5043 O O . LEU A 1 658 ? -23.406 -6.583 30.416 1.00 98.25 658 LEU A O 1
ATOM 5047 N N . ASN A 1 659 ? -21.842 -6.022 31.904 1.00 97.81 659 ASN A N 1
ATOM 5048 C CA . ASN A 1 659 ? -21.623 -4.662 31.410 1.00 97.81 659 ASN A CA 1
ATOM 5049 C C . ASN A 1 659 ? -22.904 -3.799 31.389 1.00 97.81 659 ASN A C 1
ATOM 5051 O O . ASN A 1 659 ? -23.108 -2.983 30.491 1.00 97.81 659 ASN A O 1
ATOM 5055 N N . VAL A 1 660 ? -23.769 -3.977 32.390 1.00 98.19 660 VAL A N 1
ATOM 5056 C CA . VAL A 1 660 ? -24.998 -3.198 32.574 1.00 98.19 660 VAL A CA 1
ATOM 5057 C C . VAL A 1 660 ? -24.931 -2.380 33.860 1.00 98.19 660 VAL A C 1
ATOM 5059 O O . VAL A 1 660 ? -24.244 -2.725 34.821 1.00 98.19 660 VAL A O 1
ATOM 5062 N N . HIS A 1 661 ? -25.678 -1.278 33.910 1.00 98.19 661 HIS A N 1
ATOM 5063 C CA . HIS A 1 661 ? -25.799 -0.494 35.137 1.00 98.19 661 HIS A CA 1
ATOM 5064 C C . HIS A 1 661 ? -26.654 -1.247 36.171 1.00 98.19 661 HIS A C 1
ATOM 5066 O O . HIS A 1 661 ? -27.585 -1.965 35.804 1.00 98.19 661 HIS A O 1
ATOM 5072 N N . TRP A 1 662 ? -26.418 -1.045 37.468 1.00 98.12 662 TRP A N 1
ATOM 5073 C CA . TRP A 1 662 ? -27.152 -1.748 38.533 1.00 98.12 662 TRP A CA 1
ATOM 5074 C C . TRP A 1 662 ? -28.663 -1.452 38.558 1.00 98.12 662 TRP A C 1
ATOM 5076 O O . TRP A 1 662 ? -29.426 -2.214 39.150 1.00 98.12 662 TRP A O 1
ATOM 5086 N N . SER A 1 663 ? -29.111 -0.368 37.914 1.00 97.88 663 SER A N 1
ATOM 5087 C CA . SER A 1 663 ? -30.535 -0.020 37.756 1.00 97.88 663 SER A CA 1
ATOM 5088 C C . SER A 1 663 ? -31.201 -0.621 36.511 1.00 97.88 663 SER A C 1
ATOM 5090 O O . SER A 1 663 ? -32.340 -0.280 36.221 1.00 97.88 663 SER A O 1
ATOM 5092 N N . SER A 1 664 ? -30.505 -1.471 35.752 1.00 98.38 664 SER A N 1
ATOM 5093 C CA . SER A 1 664 ? -31.050 -2.074 34.527 1.00 98.38 664 SER A CA 1
ATOM 5094 C C . SER A 1 664 ? -32.164 -3.086 34.837 1.00 98.38 664 SER A C 1
ATOM 5096 O O . SER A 1 664 ? -32.084 -3.798 35.841 1.00 98.38 664 SER A O 1
ATOM 5098 N N . TYR A 1 665 ? -33.176 -3.128 33.966 1.00 98.06 665 TYR A N 1
ATOM 5099 C CA . TYR A 1 665 ? -34.351 -4.013 34.012 1.00 98.06 665 TYR A CA 1
ATOM 5100 C C . TYR A 1 665 ? -34.206 -5.205 33.045 1.00 98.06 665 TYR A C 1
ATOM 5102 O O . TYR A 1 665 ? -33.205 -5.299 32.330 1.00 98.06 665 TYR A O 1
ATOM 5110 N N . ASP A 1 666 ? -35.199 -6.101 33.021 1.00 98.00 666 ASP A N 1
ATOM 5111 C CA . ASP A 1 666 ? -35.162 -7.410 32.338 1.00 98.00 666 ASP A CA 1
ATOM 5112 C C . ASP A 1 666 ? -34.657 -7.336 30.889 1.00 98.00 666 ASP A C 1
ATOM 5114 O O . ASP A 1 666 ? -33.656 -7.958 30.544 1.00 98.00 666 ASP A O 1
ATOM 5118 N N . GLU A 1 667 ? -35.280 -6.498 30.057 1.00 97.81 667 GLU A N 1
ATOM 5119 C CA . GLU A 1 667 ? -34.963 -6.400 28.624 1.00 97.81 667 GLU A CA 1
ATOM 5120 C C . GLU A 1 667 ? -33.493 -6.002 28.369 1.00 97.81 667 GLU A C 1
ATOM 5122 O O . GLU A 1 667 ? -32.854 -6.500 27.439 1.00 97.81 667 GLU A O 1
ATOM 5127 N N . MET A 1 668 ? -32.929 -5.119 29.205 1.00 98.06 668 MET A N 1
ATOM 5128 C CA . MET A 1 668 ? -31.524 -4.707 29.102 1.00 98.06 668 MET A CA 1
ATOM 5129 C C . MET A 1 668 ? -30.569 -5.833 29.501 1.00 98.06 668 MET A C 1
ATOM 5131 O O . MET A 1 668 ? -29.508 -5.987 28.896 1.00 98.06 668 MET A O 1
ATOM 5135 N N . ILE A 1 669 ? -30.936 -6.600 30.528 1.00 98.50 669 ILE A N 1
ATOM 5136 C CA . ILE A 1 669 ? -30.147 -7.725 31.034 1.00 98.50 669 ILE A CA 1
ATOM 5137 C C . ILE A 1 669 ? -30.138 -8.856 30.006 1.00 98.50 669 ILE A C 1
ATOM 5139 O O . ILE A 1 669 ? -29.065 -9.358 29.675 1.00 98.50 669 ILE A O 1
ATOM 5143 N N . ASP A 1 670 ? -31.299 -9.194 29.441 1.00 98.38 670 ASP A N 1
ATOM 5144 C CA . ASP A 1 670 ? -31.438 -10.201 28.386 1.00 98.38 670 ASP A CA 1
ATOM 5145 C C . ASP A 1 670 ? -30.611 -9.848 27.149 1.00 98.38 670 ASP A C 1
ATOM 5147 O O . ASP A 1 670 ? -29.918 -10.700 26.587 1.00 98.38 670 ASP A O 1
ATOM 5151 N N . LYS A 1 671 ? -30.669 -8.582 26.718 1.00 98.00 671 LYS A N 1
ATOM 5152 C CA . LYS A 1 671 ? -29.893 -8.101 25.573 1.00 98.00 671 LYS A CA 1
ATOM 5153 C C . LYS A 1 671 ? -28.391 -8.224 25.831 1.00 98.00 671 LYS A C 1
ATOM 5155 O O . LYS A 1 671 ? -27.680 -8.795 25.008 1.00 98.00 671 LYS A O 1
ATOM 5160 N N . ALA A 1 672 ? -27.922 -7.730 26.975 1.00 98.12 672 ALA A N 1
ATOM 5161 C CA . ALA A 1 672 ? -26.504 -7.753 27.319 1.00 98.12 672 ALA A CA 1
ATOM 5162 C C . ALA A 1 672 ? -25.962 -9.180 27.500 1.00 98.12 672 ALA A C 1
ATOM 5164 O O . ALA A 1 672 ? -24.834 -9.472 27.105 1.00 98.12 672 ALA A O 1
ATOM 5165 N N . TYR A 1 673 ? -26.772 -10.084 28.062 1.00 98.50 673 TYR A N 1
ATOM 5166 C CA . TYR A 1 673 ? -26.435 -11.501 28.156 1.00 98.50 673 TYR A CA 1
ATOM 5167 C C . TYR A 1 673 ? -26.246 -12.129 26.773 1.00 98.50 673 TYR A C 1
ATOM 5169 O O . TYR A 1 673 ? -25.215 -12.755 26.549 1.00 98.50 673 TYR A O 1
ATOM 5177 N N . LYS A 1 674 ? -27.184 -11.923 25.837 1.00 98.31 674 LYS A N 1
ATOM 5178 C CA . LYS A 1 674 ? -27.075 -12.458 24.469 1.00 98.31 674 LYS A CA 1
ATOM 5179 C C . LYS A 1 674 ? -25.816 -11.953 23.767 1.00 98.31 674 LYS A C 1
ATOM 5181 O O . LYS A 1 674 ? -25.026 -12.759 23.294 1.00 98.31 674 LYS A O 1
ATOM 5186 N N . GLU A 1 675 ? -25.579 -10.640 23.794 1.00 97.75 675 GLU A N 1
ATOM 5187 C CA . GLU A 1 675 ? -24.392 -10.029 23.180 1.00 97.75 675 GLU A CA 1
ATOM 5188 C C . GLU A 1 675 ? -23.081 -10.604 23.743 1.00 97.75 675 GLU A C 1
ATOM 5190 O O . GLU A 1 675 ? -22.164 -10.920 22.986 1.00 97.75 675 GLU A O 1
ATOM 5195 N N . LEU A 1 676 ? -22.982 -10.774 25.067 1.00 97.69 676 LEU A N 1
ATOM 5196 C CA . LEU A 1 676 ? -21.780 -11.321 25.703 1.00 97.69 676 LEU A CA 1
ATOM 5197 C C . LEU A 1 676 ? -21.644 -12.837 25.542 1.00 97.69 676 LEU A C 1
ATOM 5199 O O . LEU A 1 676 ? -20.518 -13.321 25.441 1.00 97.69 676 LEU A O 1
ATOM 5203 N N . SER A 1 677 ? -22.751 -13.579 25.530 1.00 98.06 677 SER A N 1
ATOM 5204 C CA . SER A 1 677 ? -22.748 -15.025 25.295 1.00 98.06 677 SER A CA 1
ATOM 5205 C C . SER A 1 677 ? -22.264 -15.329 23.880 1.00 98.06 677 SER A C 1
ATOM 5207 O O . SER A 1 677 ? -21.367 -16.150 23.720 1.00 98.06 677 SER A O 1
ATOM 5209 N N . ASP A 1 678 ? -22.747 -14.580 22.883 1.00 97.81 678 ASP A N 1
ATOM 5210 C CA . ASP A 1 678 ? -22.307 -14.701 21.490 1.00 97.81 678 ASP A CA 1
ATOM 5211 C C . ASP A 1 678 ? -20.834 -14.282 21.328 1.00 97.81 678 ASP A C 1
ATOM 5213 O O . ASP A 1 678 ? -20.051 -14.952 20.654 1.00 97.81 678 ASP A O 1
ATOM 5217 N N . GLN A 1 679 ? -20.418 -13.183 21.973 1.00 97.00 679 GLN A N 1
ATOM 5218 C CA . GLN A 1 679 ? -19.039 -12.683 21.894 1.00 97.00 679 GLN A CA 1
ATOM 5219 C C . GLN A 1 679 ? -18.013 -13.644 22.518 1.00 97.00 679 GLN A C 1
ATOM 5221 O O . GLN A 1 679 ? -16.872 -13.721 22.049 1.00 97.00 679 GLN A O 1
ATOM 5226 N N . PHE A 1 680 ? -18.392 -14.332 23.597 1.00 97.69 680 PHE A N 1
ATOM 5227 C CA . PHE A 1 680 ? -17.519 -15.215 24.371 1.00 97.69 680 PHE A CA 1
ATOM 5228 C C . PHE A 1 680 ? -17.977 -16.678 24.325 1.00 97.69 680 PHE A C 1
ATOM 5230 O O . PHE A 1 680 ? -17.746 -17.416 25.282 1.00 97.69 680 PHE A O 1
ATOM 5237 N N . ASP A 1 681 ? -18.587 -17.113 23.221 1.00 97.88 681 ASP A N 1
ATOM 5238 C CA . ASP A 1 681 ? -18.937 -18.517 23.003 1.00 97.88 681 ASP A CA 1
ATOM 5239 C C . ASP A 1 681 ? -17.657 -19.371 22.866 1.00 97.88 681 ASP A C 1
ATOM 5241 O O . ASP A 1 681 ? -16.858 -19.146 21.947 1.00 97.88 681 ASP A O 1
ATOM 5245 N N . PRO A 1 682 ? -17.437 -20.378 23.737 1.00 97.88 682 PRO A N 1
ATOM 5246 C CA . PRO A 1 682 ? -16.297 -21.282 23.628 1.00 97.88 682 PRO A CA 1
ATOM 5247 C C . PRO A 1 682 ? -16.216 -22.028 22.290 1.00 97.88 682 PRO A C 1
ATOM 5249 O O . PRO A 1 682 ? -15.114 -22.402 21.890 1.00 97.88 682 PRO A O 1
ATOM 5252 N N . ALA A 1 683 ? -17.345 -22.257 21.608 1.00 97.50 683 ALA A N 1
ATOM 5253 C CA . ALA A 1 683 ? -17.380 -22.932 20.310 1.00 97.50 683 ALA A CA 1
ATOM 5254 C C . ALA A 1 683 ? -16.976 -22.016 19.139 1.00 97.50 683 ALA A C 1
ATOM 5256 O O . ALA A 1 683 ? -16.557 -22.513 18.095 1.00 97.50 683 ALA A O 1
ATOM 5257 N N . ALA A 1 684 ? -17.057 -20.694 19.313 1.00 96.62 684 ALA A N 1
ATOM 5258 C CA . ALA A 1 684 ? -16.665 -19.708 18.305 1.00 96.62 684 ALA A CA 1
ATOM 5259 C C . ALA A 1 684 ? -15.166 -19.345 18.354 1.00 96.62 684 ALA A C 1
ATOM 5261 O O . ALA A 1 684 ? -14.677 -18.592 17.506 1.00 96.62 684 ALA A O 1
ATOM 5262 N N . VAL A 1 685 ? -14.416 -19.853 19.341 1.00 96.38 685 VAL A N 1
ATOM 5263 C CA . VAL A 1 685 ? -12.981 -19.569 19.487 1.00 96.38 685 VAL A CA 1
ATOM 5264 C C . VAL A 1 685 ? -12.188 -20.296 18.391 1.00 96.38 685 VAL A C 1
ATOM 5266 O O . VAL A 1 685 ? -12.325 -21.510 18.260 1.00 96.38 685 VAL A O 1
ATOM 5269 N N . PRO A 1 686 ? -11.310 -19.613 17.629 1.00 94.88 686 PRO A N 1
ATOM 5270 C CA . PRO A 1 686 ? -10.509 -20.272 16.600 1.00 94.88 686 PRO A CA 1
ATOM 5271 C C . PRO A 1 686 ? -9.593 -21.367 17.167 1.00 94.88 686 PRO A C 1
ATOM 5273 O O . PRO A 1 686 ? -8.856 -21.113 18.120 1.00 94.88 686 PRO A O 1
ATOM 5276 N N . ASP A 1 687 ? -9.515 -22.520 16.493 1.00 95.38 687 ASP A N 1
ATOM 5277 C CA . ASP A 1 687 ? -8.669 -23.667 16.891 1.00 95.38 687 ASP A CA 1
ATOM 5278 C C . ASP A 1 687 ? -7.175 -23.326 17.041 1.00 95.38 687 ASP A C 1
ATOM 5280 O O . ASP A 1 687 ? -6.419 -24.016 17.720 1.00 95.38 687 ASP A O 1
ATOM 5284 N N . SER A 1 688 ? -6.726 -22.246 16.395 1.00 93.31 688 SER A N 1
ATOM 5285 C CA . SER A 1 688 ? -5.335 -21.781 16.443 1.00 93.31 688 SER A CA 1
ATOM 5286 C C . SER A 1 688 ? -4.944 -21.046 17.737 1.00 93.31 688 SER A C 1
ATOM 5288 O O . SER A 1 688 ? -3.766 -20.707 17.903 1.00 93.31 688 SER A O 1
ATOM 5290 N N . MET A 1 689 ? -5.902 -20.772 18.628 1.00 96.44 689 MET A N 1
ATOM 5291 C CA . MET A 1 689 ? -5.691 -20.060 19.895 1.00 96.44 689 MET A CA 1
ATOM 5292 C C . MET A 1 689 ? -5.010 -20.931 20.956 1.00 96.44 689 MET A C 1
ATOM 5294 O O . MET A 1 689 ? -5.090 -22.158 20.937 1.00 96.44 689 MET A O 1
ATOM 5298 N N . GLU A 1 690 ? -4.337 -20.305 21.926 1.00 96.88 690 GLU A N 1
ATOM 5299 C CA . GLU A 1 690 ? -3.754 -21.041 23.048 1.00 96.88 690 GLU A CA 1
ATOM 5300 C C . GLU A 1 690 ? -4.842 -21.645 23.952 1.00 96.88 690 GLU A C 1
ATOM 5302 O O . GLU A 1 690 ? -5.841 -20.995 24.263 1.00 96.88 690 GLU A O 1
ATOM 5307 N N . ALA A 1 691 ? -4.599 -22.850 24.482 1.00 97.50 691 ALA A N 1
ATOM 5308 C CA . ALA A 1 691 ? -5.514 -23.516 25.418 1.00 97.50 691 ALA A CA 1
ATOM 5309 C C . ALA A 1 691 ? -5.836 -22.663 26.663 1.00 97.50 691 ALA A C 1
ATOM 5311 O O . ALA A 1 691 ? -6.931 -22.753 27.213 1.00 97.50 691 ALA A O 1
ATOM 5312 N N . GLU A 1 692 ? -4.904 -21.801 27.085 1.00 97.31 692 GLU A N 1
ATOM 5313 C CA . GLU A 1 692 ? -5.121 -20.831 28.164 1.00 97.31 692 GLU A CA 1
ATOM 5314 C C . GLU A 1 692 ? -6.206 -19.803 27.805 1.00 97.31 692 GLU A C 1
ATOM 5316 O O . GLU A 1 692 ? -7.063 -19.502 28.633 1.00 97.31 692 GLU A O 1
ATOM 5321 N N . VAL A 1 693 ? -6.206 -19.282 26.572 1.00 97.69 693 VAL A N 1
ATOM 5322 C CA . VAL A 1 693 ? -7.213 -18.317 26.099 1.00 97.69 693 VAL A CA 1
ATOM 5323 C C . VAL A 1 693 ? -8.577 -18.993 26.005 1.00 97.69 693 VAL A C 1
ATOM 5325 O O . VAL A 1 693 ? -9.554 -18.443 26.502 1.00 97.69 693 VAL A O 1
ATOM 5328 N N . VAL A 1 694 ? -8.635 -20.213 25.461 1.00 98.06 694 VAL A N 1
ATOM 5329 C CA . VAL A 1 694 ? -9.869 -21.016 25.399 1.00 98.06 694 VAL A CA 1
ATOM 5330 C C . VAL A 1 694 ? -10.431 -21.277 26.803 1.00 98.06 694 VAL A C 1
ATOM 5332 O O . VAL A 1 694 ? -11.632 -21.129 27.030 1.00 98.06 694 VAL A O 1
ATOM 5335 N N . GLY A 1 695 ? -9.564 -21.607 27.768 1.00 97.81 695 GLY A N 1
ATOM 5336 C CA . GLY A 1 695 ? -9.944 -21.758 29.174 1.00 97.81 695 GLY A CA 1
ATOM 5337 C C . GLY A 1 695 ? -10.550 -20.478 29.753 1.00 97.81 695 GLY A C 1
ATOM 5338 O O . GLY A 1 695 ? -11.636 -20.519 30.325 1.00 97.81 695 GLY A O 1
ATOM 5339 N N . ARG A 1 696 ? -9.911 -19.324 29.517 1.00 98.31 696 ARG A N 1
ATOM 5340 C CA . ARG A 1 696 ? -10.432 -18.017 29.954 1.00 98.31 696 ARG A CA 1
ATOM 5341 C C . ARG A 1 696 ? -11.781 -17.678 29.332 1.00 98.31 696 ARG A C 1
ATOM 5343 O O . ARG A 1 696 ? -12.637 -17.162 30.041 1.00 98.31 696 ARG A O 1
ATOM 5350 N N . VAL A 1 697 ? -11.982 -17.955 28.042 1.00 98.31 697 VAL A N 1
ATOM 5351 C CA . VAL A 1 697 ? -13.277 -17.730 27.377 1.00 98.31 697 VAL A CA 1
ATOM 5352 C C . VAL A 1 697 ? -14.367 -18.569 28.040 1.00 98.31 697 VAL A C 1
ATOM 5354 O O . VAL A 1 697 ? -15.414 -18.027 28.378 1.00 98.31 697 VAL A O 1
ATOM 5357 N N . ARG A 1 698 ? -14.101 -19.850 28.331 1.00 98.38 698 ARG A N 1
ATOM 5358 C CA . ARG A 1 698 ? -15.046 -20.714 29.056 1.00 98.38 698 ARG A CA 1
ATOM 5359 C C . ARG A 1 698 ? -15.382 -20.171 30.444 1.00 98.38 698 ARG A C 1
ATOM 5361 O O . ARG A 1 698 ? -16.550 -20.123 30.809 1.00 98.38 698 ARG A O 1
ATOM 5368 N N . GLU A 1 699 ? -14.384 -19.723 31.200 1.00 98.12 699 GLU A N 1
ATOM 5369 C CA . GLU A 1 699 ? -14.608 -19.143 32.528 1.00 98.12 699 GLU A CA 1
ATOM 5370 C C . GLU A 1 699 ? -15.403 -17.827 32.470 1.00 98.12 699 GLU A C 1
ATOM 5372 O O . GLU A 1 699 ? -16.290 -17.610 33.300 1.00 98.12 699 GLU A O 1
ATOM 5377 N N . ILE A 1 700 ? -15.134 -16.965 31.479 1.00 98.12 700 ILE A N 1
ATOM 5378 C CA . ILE A 1 700 ? -15.932 -15.756 31.221 1.00 98.12 700 ILE A CA 1
ATOM 5379 C C . ILE A 1 700 ? -17.376 -16.145 30.905 1.00 98.12 700 ILE A C 1
ATOM 5381 O O . ILE A 1 700 ? -18.286 -15.592 31.521 1.00 98.12 700 ILE A O 1
ATOM 5385 N N . HIS A 1 701 ? -17.584 -17.095 29.989 1.00 98.31 701 HIS A N 1
ATOM 5386 C CA . HIS A 1 701 ? -18.905 -17.563 29.565 1.00 98.31 701 HIS A CA 1
ATOM 5387 C C . HIS A 1 701 ? -19.713 -18.114 30.745 1.00 98.31 701 HIS A C 1
ATOM 5389 O O . HIS A 1 701 ? -20.808 -17.631 31.025 1.00 98.31 701 HIS A O 1
ATOM 5395 N N . GLU A 1 702 ? -19.124 -19.003 31.550 1.00 98.25 702 GLU A N 1
ATOM 5396 C CA . GLU A 1 702 ? -19.750 -19.512 32.776 1.00 98.25 702 GLU A CA 1
ATOM 5397 C C . GLU A 1 702 ? -20.089 -18.397 33.777 1.00 98.25 702 GLU A C 1
ATOM 5399 O O . GLU A 1 702 ? -21.088 -18.467 34.500 1.00 98.25 702 GLU A O 1
ATOM 5404 N N . ARG A 1 703 ? -19.245 -17.362 33.875 1.00 98.25 703 ARG A N 1
ATOM 5405 C CA . ARG A 1 703 ? -19.478 -16.239 34.788 1.00 98.25 703 ARG A CA 1
ATOM 5406 C C . ARG A 1 703 ? -20.605 -15.334 34.296 1.00 98.25 703 ARG A C 1
ATOM 5408 O O . ARG A 1 703 ? -21.395 -14.888 35.128 1.00 98.25 703 ARG A O 1
ATOM 5415 N N . VAL A 1 704 ? -20.679 -15.094 32.988 1.00 98.38 704 VAL A N 1
ATOM 5416 C CA . VAL A 1 704 ? -21.780 -14.389 32.313 1.00 98.38 704 VAL A CA 1
ATOM 5417 C C . VAL A 1 704 ? -23.093 -15.140 32.534 1.00 98.38 704 VAL A C 1
ATOM 5419 O O . VAL A 1 704 ? -24.063 -14.531 32.976 1.00 98.38 704 VAL A O 1
ATOM 5422 N N . GLU A 1 705 ? -23.094 -16.462 32.368 1.00 98.44 705 GLU A N 1
ATOM 5423 C CA . GLU A 1 705 ? -24.251 -17.330 32.605 1.00 98.44 705 GLU A CA 1
ATOM 5424 C C . GLU A 1 705 ? -24.748 -17.252 34.060 1.00 98.44 705 GLU A C 1
ATOM 5426 O O . GLU A 1 705 ? -25.925 -17.011 34.319 1.00 98.44 705 GLU A O 1
ATOM 5431 N N . ARG A 1 706 ? -23.847 -17.363 35.047 1.00 98.31 706 ARG A N 1
ATOM 5432 C CA . ARG A 1 706 ? -24.213 -17.231 36.474 1.00 98.31 706 ARG A CA 1
ATOM 5433 C C . ARG A 1 706 ? -24.731 -15.834 36.825 1.00 98.31 706 ARG A C 1
ATOM 5435 O O . ARG A 1 706 ? -25.629 -15.703 37.663 1.00 98.31 706 ARG A O 1
ATOM 5442 N N . ALA A 1 707 ? -24.141 -14.793 36.233 1.00 98.38 707 ALA A N 1
ATOM 5443 C CA . ALA A 1 707 ? -24.600 -13.420 36.415 1.00 98.38 707 ALA A CA 1
ATOM 5444 C C . ALA A 1 707 ? -26.019 -13.257 35.863 1.00 98.38 707 ALA A C 1
ATOM 5446 O O . ALA A 1 707 ? -26.878 -12.740 36.573 1.00 98.38 707 ALA A O 1
ATOM 5447 N N . TYR A 1 708 ? -26.282 -13.779 34.663 1.00 98.50 708 TYR A N 1
ATOM 5448 C CA . TYR A 1 708 ? -27.611 -13.793 34.065 1.00 98.50 708 TYR A CA 1
ATOM 5449 C C . TYR A 1 708 ? -28.617 -14.556 34.925 1.00 98.50 708 TYR A C 1
ATOM 5451 O O . TYR A 1 708 ? -29.613 -13.975 35.321 1.00 98.50 708 TYR A O 1
ATOM 5459 N N . GLN A 1 709 ? -28.326 -15.790 35.341 1.00 98.25 709 GLN A N 1
ATOM 5460 C CA . GLN A 1 709 ? -29.234 -16.581 36.186 1.00 98.25 709 GLN A CA 1
ATOM 5461 C C . GLN A 1 709 ? -29.610 -15.876 37.499 1.00 98.25 709 GLN A C 1
ATOM 5463 O O . GLN A 1 709 ? -30.739 -15.996 37.965 1.00 98.25 709 GLN A O 1
ATOM 5468 N N . THR A 1 710 ? -28.683 -15.115 38.091 1.00 98.12 710 THR A N 1
ATOM 5469 C CA . THR A 1 710 ? -28.967 -14.333 39.309 1.00 98.12 710 THR A CA 1
ATOM 5470 C C . THR A 1 710 ? -29.800 -13.085 39.015 1.00 98.12 710 THR A C 1
ATOM 5472 O O . THR A 1 710 ? -30.571 -12.642 39.863 1.00 98.12 710 THR A O 1
ATOM 5475 N N . LEU A 1 711 ? -29.593 -12.476 37.848 1.00 98.31 711 LEU A N 1
ATOM 5476 C CA . LEU A 1 711 ? -30.187 -11.198 37.474 1.00 98.31 711 LEU A CA 1
ATOM 5477 C C . LEU A 1 711 ? -31.440 -11.330 36.606 1.00 98.31 711 LEU A C 1
ATOM 5479 O O . LEU A 1 711 ? -32.116 -10.327 36.439 1.00 98.31 711 LEU A O 1
ATOM 5483 N N . ALA A 1 712 ? -31.752 -12.498 36.052 1.00 98.00 712 ALA A N 1
ATOM 5484 C CA . ALA A 1 712 ? -32.894 -12.708 35.166 1.00 98.00 712 ALA A CA 1
ATOM 5485 C C . ALA A 1 712 ? -34.221 -12.612 35.928 1.00 98.00 712 ALA A C 1
ATOM 5487 O O . ALA A 1 712 ? -35.181 -12.034 35.432 1.00 98.00 712 ALA A O 1
ATOM 5488 N N . ASP A 1 713 ? -34.258 -13.123 37.159 1.00 97.81 713 ASP A N 1
ATOM 5489 C CA . ASP A 1 713 ? -35.426 -13.015 38.024 1.00 97.81 713 ASP A CA 1
ATOM 5490 C C . ASP A 1 713 ? -35.425 -11.696 38.814 1.00 97.81 713 ASP A C 1
ATOM 5492 O O . ASP A 1 713 ? -34.430 -11.328 39.451 1.00 97.81 713 ASP A O 1
ATOM 5496 N N . HIS A 1 714 ? -36.559 -10.993 38.792 1.00 97.25 714 HIS A N 1
ATOM 5497 C CA . HIS A 1 714 ? -36.707 -9.669 39.391 1.00 97.25 714 HIS A CA 1
ATOM 5498 C C . HIS A 1 714 ? -36.469 -9.683 40.907 1.00 97.25 714 HIS A C 1
ATOM 5500 O O . HIS A 1 714 ? -35.760 -8.815 41.427 1.00 97.25 714 HIS A O 1
ATOM 5506 N N . GLU A 1 715 ? -37.005 -10.676 41.624 1.00 97.44 715 GLU A N 1
ATOM 5507 C CA . GLU A 1 715 ? -36.859 -10.768 43.082 1.00 97.44 715 GLU A CA 1
ATOM 5508 C C . GLU A 1 715 ? -35.398 -11.010 43.482 1.00 97.44 715 GLU A C 1
ATOM 5510 O O . GLU A 1 715 ? -34.840 -10.290 44.322 1.00 97.44 715 GLU A O 1
ATOM 5515 N N . ASN A 1 716 ? -34.743 -11.973 42.826 1.00 98.19 716 ASN A N 1
ATOM 5516 C CA . ASN A 1 716 ? -33.327 -12.270 43.037 1.00 98.19 716 ASN A CA 1
ATOM 5517 C C . ASN A 1 716 ? -32.424 -11.076 42.701 1.00 98.19 716 ASN A C 1
ATOM 5519 O O . ASN A 1 716 ? -31.513 -10.738 43.468 1.00 98.19 716 ASN A O 1
ATOM 5523 N N . ARG A 1 717 ? -32.705 -10.383 41.595 1.00 98.19 717 ARG A N 1
ATOM 5524 C CA . ARG A 1 717 ? -31.985 -9.176 41.184 1.00 98.19 717 ARG A CA 1
ATOM 5525 C C . ARG A 1 717 ? -32.121 -8.048 42.203 1.00 98.19 717 ARG A C 1
ATOM 5527 O O . ARG A 1 717 ? -31.120 -7.416 42.549 1.00 98.19 717 ARG A O 1
ATOM 5534 N N . GLN A 1 718 ? -33.324 -7.817 42.723 1.00 97.56 718 GLN A N 1
ATOM 5535 C CA . GLN A 1 718 ? -33.595 -6.841 43.782 1.00 97.56 718 GLN A CA 1
ATOM 5536 C C . GLN A 1 718 ? -32.837 -7.164 45.074 1.00 97.56 718 GLN A C 1
ATOM 5538 O O . GLN A 1 718 ? -32.171 -6.294 45.648 1.00 97.56 718 GLN A O 1
ATOM 5543 N N . ALA A 1 719 ? -32.875 -8.424 45.512 1.00 97.69 719 ALA A N 1
ATOM 5544 C CA . ALA A 1 719 ? -32.128 -8.880 46.680 1.00 97.69 719 ALA A CA 1
ATOM 5545 C C . ALA A 1 719 ? -30.613 -8.690 46.492 1.00 97.69 719 ALA A C 1
ATOM 5547 O O . ALA A 1 719 ? -29.927 -8.161 47.373 1.00 97.69 719 ALA A O 1
ATOM 5548 N N . TYR A 1 720 ? -30.087 -9.049 45.316 1.00 98.38 720 TYR A N 1
ATOM 5549 C CA . TYR A 1 720 ? -28.679 -8.864 44.976 1.00 98.38 720 TYR A CA 1
ATOM 5550 C C . TYR A 1 720 ? -28.282 -7.382 44.964 1.00 98.38 720 TYR A C 1
ATOM 5552 O O . TYR A 1 720 ? -27.272 -7.018 45.569 1.00 98.38 720 TYR A O 1
ATOM 5560 N N . ARG A 1 721 ? -29.096 -6.514 44.347 1.00 98.06 721 ARG A N 1
ATOM 5561 C CA . ARG A 1 721 ? -28.892 -5.059 44.303 1.00 98.06 721 ARG A CA 1
ATOM 5562 C C . ARG A 1 721 ? -28.808 -4.460 45.702 1.00 98.06 721 ARG A C 1
ATOM 5564 O O . ARG A 1 721 ? -27.852 -3.746 45.980 1.00 98.06 721 ARG A O 1
ATOM 5571 N N . LYS A 1 722 ? -29.750 -4.786 46.594 1.00 97.38 722 LYS A N 1
ATOM 5572 C CA . LYS A 1 722 ? -29.745 -4.315 47.994 1.00 97.38 722 LYS A CA 1
ATOM 5573 C C . LYS A 1 722 ? -28.511 -4.779 48.769 1.00 97.38 722 LYS A C 1
ATOM 5575 O O . LYS A 1 722 ? -28.051 -4.075 49.660 1.00 97.38 722 LYS A O 1
ATOM 5580 N N . ARG A 1 723 ? -27.959 -5.948 48.427 1.00 98.12 723 ARG A N 1
ATOM 5581 C CA . ARG A 1 723 ? -26.734 -6.470 49.045 1.00 98.12 723 ARG A CA 1
ATOM 5582 C C . ARG A 1 723 ? -25.482 -5.711 48.607 1.00 98.12 723 ARG A C 1
ATOM 5584 O O . ARG A 1 723 ? -24.615 -5.461 49.437 1.00 98.12 723 ARG A O 1
ATOM 5591 N N . ILE A 1 724 ? -25.353 -5.398 47.316 1.00 97.56 724 ILE A N 1
ATOM 5592 C CA . ILE A 1 724 ? -24.144 -4.748 46.779 1.00 97.56 724 ILE A CA 1
ATOM 5593 C C . ILE A 1 724 ? -24.208 -3.216 46.844 1.00 97.56 724 ILE A C 1
ATOM 5595 O O . ILE A 1 724 ? -23.165 -2.563 46.863 1.00 97.56 724 ILE A O 1
ATOM 5599 N N . MET A 1 725 ? -25.415 -2.638 46.880 1.00 97.75 725 MET A N 1
ATOM 5600 C CA . MET A 1 725 ? -25.623 -1.196 46.901 1.00 97.75 725 MET A CA 1
ATOM 5601 C C . MET A 1 725 ? -26.102 -0.703 48.267 1.00 97.75 725 MET A C 1
ATOM 5603 O O . MET A 1 725 ? -27.140 -1.153 48.749 1.00 97.75 725 MET A O 1
ATOM 5607 N N . PRO A 1 726 ? -25.430 0.301 48.859 1.00 97.19 726 PRO A N 1
ATOM 5608 C CA . PRO A 1 726 ? -25.929 0.969 50.051 1.00 97.19 726 PRO A CA 1
ATOM 5609 C C . PRO A 1 726 ? -27.308 1.601 49.820 1.00 97.19 726 PRO A C 1
ATOM 5611 O O . PRO A 1 726 ? -27.530 2.261 48.801 1.00 97.19 726 PRO A O 1
ATOM 5614 N N . ALA A 1 727 ? -28.202 1.473 50.803 1.00 97.06 727 ALA A N 1
ATOM 5615 C CA . ALA A 1 727 ? -29.584 1.951 50.719 1.00 97.06 727 ALA A CA 1
ATOM 5616 C C . ALA A 1 727 ? -29.703 3.443 50.349 1.00 97.06 727 ALA A C 1
ATOM 5618 O O . ALA A 1 727 ? -30.570 3.807 49.559 1.00 97.06 727 ALA A O 1
ATOM 5619 N N . TYR A 1 728 ? -28.795 4.297 50.839 1.00 97.50 728 TYR A N 1
ATOM 5620 C CA . TYR A 1 728 ? -28.809 5.732 50.528 1.00 97.50 728 TYR A CA 1
ATOM 5621 C C . TYR A 1 728 ? -28.555 6.037 49.038 1.00 97.50 728 TYR A C 1
ATOM 5623 O O . TYR A 1 728 ? -29.051 7.032 48.517 1.00 97.50 728 TYR A O 1
ATOM 5631 N N . LYS A 1 729 ? -27.796 5.190 48.322 1.00 97.62 729 LYS A N 1
ATOM 5632 C CA . LYS A 1 729 ? -27.578 5.363 46.875 1.00 97.62 729 LYS A CA 1
ATOM 5633 C C . LYS A 1 729 ? -28.834 5.006 46.089 1.00 97.62 729 LYS A C 1
ATOM 5635 O O . LYS A 1 729 ? -29.151 5.680 45.115 1.00 97.62 729 LYS A O 1
ATOM 5640 N N . LEU A 1 730 ? -29.547 3.968 46.531 1.00 97.06 730 LEU A N 1
ATOM 5641 C CA . LEU A 1 730 ? -30.813 3.555 45.929 1.00 97.06 730 LEU A CA 1
ATOM 5642 C C . LEU A 1 730 ? -31.875 4.646 46.109 1.00 97.06 730 LEU A C 1
ATOM 5644 O O . LEU A 1 730 ? -32.503 5.045 45.132 1.00 97.06 730 LEU A O 1
ATOM 5648 N N . SER A 1 731 ? -32.012 5.191 47.322 1.00 97.00 731 SER A N 1
ATOM 5649 C CA . SER A 1 731 ? -32.980 6.257 47.600 1.00 97.00 731 SER A CA 1
ATOM 5650 C C . SER A 1 731 ? -32.669 7.557 46.854 1.00 97.00 731 SER A C 1
ATOM 5652 O O . SER A 1 731 ? -33.592 8.222 46.395 1.00 97.00 731 SER A O 1
ATOM 5654 N N . HIS A 1 732 ? -31.390 7.906 46.673 1.00 98.00 732 HIS A N 1
ATOM 5655 C CA . HIS A 1 732 ? -30.986 9.100 45.922 1.00 98.00 732 HIS A CA 1
ATOM 5656 C C . HIS A 1 732 ? -31.127 8.939 44.397 1.00 98.00 732 HIS A C 1
ATOM 5658 O O . HIS A 1 732 ? -31.324 9.920 43.679 1.00 98.00 732 HIS A O 1
ATOM 5664 N N . ALA A 1 733 ? -31.040 7.718 43.868 1.00 97.75 733 ALA A N 1
ATOM 5665 C CA . ALA A 1 733 ? -31.182 7.479 42.433 1.00 97.75 733 ALA A CA 1
ATOM 5666 C C . ALA A 1 733 ? -32.622 7.680 41.932 1.00 97.75 733 ALA A C 1
ATOM 5668 O O . ALA A 1 733 ? -32.814 8.149 40.813 1.00 97.75 733 ALA A O 1
ATOM 5669 N N . ILE A 1 734 ? -33.629 7.375 42.758 1.00 98.00 734 ILE A N 1
ATOM 5670 C CA . ILE A 1 734 ? -35.052 7.528 42.413 1.00 98.00 734 ILE A CA 1
ATOM 5671 C C . ILE A 1 734 ? -35.403 8.965 41.980 1.00 98.00 734 ILE A C 1
ATOM 5673 O O . ILE A 1 734 ? -35.879 9.134 40.855 1.00 98.00 734 ILE A O 1
ATOM 5677 N N . PRO A 1 735 ? -35.165 10.021 42.789 1.00 98.19 735 PRO A N 1
ATOM 5678 C CA . PRO A 1 735 ? -35.491 11.386 42.380 1.00 98.19 735 PRO A CA 1
ATOM 5679 C C . PRO A 1 735 ? -34.677 11.837 41.161 1.00 98.19 735 PRO A C 1
ATOM 5681 O O . PRO A 1 735 ? -35.178 12.625 40.361 1.00 98.19 735 PRO A O 1
ATOM 5684 N N . LEU A 1 736 ? -33.458 11.316 40.981 1.00 98.06 736 LEU A N 1
ATOM 5685 C CA . LEU A 1 736 ? -32.621 11.615 39.821 1.00 98.06 736 LEU A CA 1
ATOM 5686 C C . LEU A 1 736 ? -33.231 11.053 38.529 1.00 98.06 736 LEU A C 1
ATOM 5688 O O . LEU A 1 736 ? -33.409 11.810 37.578 1.00 98.06 736 LEU A O 1
ATOM 5692 N N . PHE A 1 737 ? -33.613 9.772 38.504 1.00 98.44 737 PHE A N 1
ATOM 5693 C CA . PHE A 1 737 ? -34.252 9.164 37.330 1.00 98.44 737 PHE A CA 1
ATOM 5694 C C . PHE A 1 737 ? -35.641 9.754 37.055 1.00 98.44 737 PHE A C 1
ATOM 5696 O O . PHE A 1 737 ? -35.987 9.990 35.899 1.00 98.44 737 PHE A O 1
ATOM 5703 N N . LEU A 1 738 ? -36.416 10.090 38.093 1.00 98.31 738 LEU A N 1
ATOM 5704 C CA . LEU A 1 738 ? -37.671 10.828 37.914 1.00 98.31 738 LEU A CA 1
ATOM 5705 C C . LEU A 1 738 ? -37.421 12.184 37.243 1.00 98.31 738 LEU A C 1
ATOM 5707 O O . LEU A 1 738 ? -38.102 12.526 36.277 1.00 98.31 738 LEU A O 1
ATOM 5711 N N . LYS A 1 739 ? -36.408 12.936 37.689 1.00 98.31 739 LYS A N 1
ATOM 5712 C CA . LYS A 1 739 ? -36.058 14.218 37.070 1.00 98.31 739 LYS A CA 1
ATOM 5713 C C . LYS A 1 739 ? -35.574 14.056 35.629 1.00 98.31 739 LYS A C 1
ATOM 5715 O O . LYS A 1 739 ? -35.946 14.867 34.786 1.00 98.31 739 LYS A O 1
ATOM 5720 N N . GLN A 1 740 ? -34.780 13.023 35.343 1.00 98.25 740 GLN A N 1
ATOM 5721 C CA . GLN A 1 740 ? -34.357 12.691 33.980 1.00 98.25 740 GLN A CA 1
ATOM 5722 C C . GLN A 1 740 ? -35.560 12.384 33.087 1.00 98.25 740 GLN A C 1
ATOM 5724 O O . GLN A 1 740 ? -35.647 12.949 32.001 1.00 98.25 740 GLN A O 1
ATOM 5729 N N . SER A 1 741 ? -36.537 11.611 33.575 1.00 98.25 741 SER A N 1
ATOM 5730 C CA . SER A 1 741 ? -37.761 11.330 32.816 1.00 98.25 741 SER A CA 1
ATOM 5731 C C . SER A 1 741 ? -38.561 12.596 32.488 1.00 98.25 741 SER A C 1
ATOM 5733 O O . SER A 1 741 ? -38.956 12.780 31.342 1.00 98.25 741 SER A O 1
ATOM 5735 N N . GLU A 1 742 ? -38.711 13.520 33.448 1.00 97.88 742 GLU A N 1
ATOM 5736 C CA . GLU A 1 742 ? -39.392 14.806 33.233 1.00 97.88 742 GLU A CA 1
ATOM 5737 C C . GLU A 1 742 ? -38.656 15.689 32.212 1.00 97.88 742 GLU A C 1
ATOM 5739 O O . GLU A 1 742 ? -39.280 16.448 31.471 1.00 97.88 742 GLU A O 1
ATOM 5744 N N . LEU A 1 743 ? -37.320 15.648 32.196 1.00 97.88 743 LEU A N 1
ATOM 5745 C CA . LEU A 1 743 ? -36.512 16.419 31.250 1.00 97.88 743 LEU A CA 1
ATOM 5746 C C . LEU A 1 743 ? -36.561 15.822 29.839 1.00 97.88 743 LEU A C 1
ATOM 5748 O O . LEU A 1 743 ? -36.707 16.584 28.887 1.00 97.88 743 LEU A O 1
ATOM 5752 N N . ALA A 1 744 ? -36.476 14.498 29.713 1.00 97.56 744 ALA A N 1
ATOM 5753 C CA . ALA A 1 744 ? -36.598 13.791 28.440 1.00 97.56 744 ALA A CA 1
ATOM 5754 C C . ALA A 1 744 ? -37.999 13.974 27.830 1.00 97.56 744 ALA A C 1
ATOM 5756 O O . ALA A 1 744 ? -38.124 14.287 26.649 1.00 97.56 744 ALA A O 1
ATOM 5757 N N . GLU A 1 745 ? -39.055 13.906 28.649 1.00 96.38 745 GLU A N 1
ATOM 5758 C CA . GLU A 1 745 ? -40.434 14.210 28.237 1.00 96.38 745 GLU A CA 1
ATOM 5759 C C . GLU A 1 745 ? -40.553 15.624 27.646 1.00 96.38 745 GLU A C 1
ATOM 5761 O O . GLU A 1 745 ? -41.100 15.797 26.559 1.00 96.38 745 GLU A O 1
ATOM 5766 N N . ARG A 1 746 ? -39.968 16.640 28.297 1.00 95.69 746 ARG A N 1
ATOM 5767 C CA . ARG A 1 746 ? -39.967 18.027 27.782 1.00 95.69 746 ARG A CA 1
ATOM 5768 C C . ARG A 1 746 ? -39.244 18.186 26.447 1.00 95.69 746 ARG A C 1
ATOM 5770 O O . ARG A 1 746 ? -39.533 19.132 25.722 1.00 95.69 746 ARG A O 1
ATOM 5777 N N . ARG A 1 747 ? -38.290 17.306 26.145 1.00 97.12 747 ARG A N 1
ATOM 5778 C CA . ARG A 1 747 ? -37.562 17.271 24.868 1.00 97.12 747 ARG A CA 1
ATOM 5779 C C . ARG A 1 747 ? -38.212 16.352 23.843 1.00 97.12 747 ARG A C 1
ATOM 5781 O O . ARG A 1 747 ? -37.672 16.207 22.754 1.00 97.12 747 ARG A O 1
ATOM 5788 N N . THR A 1 748 ? -39.342 15.725 24.175 1.00 94.75 748 THR A N 1
ATOM 5789 C CA . THR A 1 748 ? -40.003 14.696 23.358 1.00 94.75 748 THR A CA 1
ATOM 5790 C C . THR A 1 748 ? -39.145 13.441 23.116 1.00 94.75 748 THR A C 1
ATOM 5792 O O . THR A 1 748 ? -39.394 12.660 22.201 1.00 94.75 748 THR A O 1
ATOM 5795 N N . GLU A 1 749 ? -38.156 13.189 23.980 1.00 96.56 749 GLU A N 1
ATOM 5796 C CA . GLU A 1 749 ? -37.275 12.012 23.960 1.00 96.56 749 GLU A CA 1
ATOM 5797 C C . GLU A 1 749 ? -37.938 10.837 24.708 1.00 96.56 749 GLU A C 1
ATOM 5799 O O . GLU A 1 749 ? -37.484 10.374 25.756 1.00 96.56 749 GLU A O 1
ATOM 5804 N N . TRP A 1 750 ? -39.066 10.348 24.180 1.00 95.56 750 TRP A N 1
ATOM 5805 C CA . TRP A 1 750 ? -39.945 9.392 24.875 1.00 95.56 750 TRP A CA 1
ATOM 5806 C C . TRP A 1 750 ? -39.262 8.084 25.290 1.00 95.56 750 TRP A C 1
ATOM 5808 O O . TRP A 1 750 ? -39.572 7.540 26.349 1.00 95.56 750 TRP A O 1
ATOM 5818 N N . ALA A 1 751 ? -38.326 7.582 24.481 1.00 96.06 751 ALA A N 1
ATOM 5819 C CA . ALA A 1 751 ? -37.591 6.357 24.788 1.00 96.06 751 ALA A CA 1
ATOM 5820 C C . ALA A 1 751 ? -36.726 6.504 26.054 1.00 96.06 751 ALA A C 1
ATOM 5822 O O . ALA A 1 751 ? -36.711 5.605 26.892 1.00 96.06 751 ALA A O 1
ATOM 5823 N N . GLU A 1 752 ? -36.064 7.650 26.231 1.00 97.25 752 GLU A N 1
ATOM 5824 C CA . GLU A 1 752 ? -35.241 7.937 27.414 1.00 97.25 752 GLU A CA 1
ATOM 5825 C C . GLU A 1 752 ? -36.107 8.178 28.659 1.00 97.25 752 GLU A C 1
ATOM 5827 O O . GLU A 1 752 ? -35.764 7.732 29.761 1.00 97.25 752 GLU A O 1
ATOM 5832 N N . ALA A 1 753 ? -37.271 8.816 28.485 1.00 97.81 753 ALA A N 1
ATOM 5833 C CA . ALA A 1 753 ? -38.244 8.979 29.561 1.00 97.81 753 ALA A CA 1
ATOM 5834 C C . ALA A 1 753 ? -38.761 7.620 30.067 1.00 97.81 753 ALA A C 1
ATOM 5836 O O . ALA A 1 753 ? -38.767 7.373 31.276 1.00 97.81 753 ALA A O 1
ATOM 5837 N N . ILE A 1 754 ? -39.129 6.717 29.149 1.00 97.62 754 ILE A N 1
ATOM 5838 C CA . ILE A 1 754 ? -39.549 5.345 29.466 1.00 97.62 754 ILE A CA 1
ATOM 5839 C C . ILE A 1 754 ? -38.418 4.568 30.149 1.00 97.62 754 ILE A C 1
ATOM 5841 O O . ILE A 1 754 ? -38.669 3.932 31.173 1.00 97.62 754 ILE A O 1
ATOM 5845 N N . ASP A 1 755 ? -37.183 4.638 29.635 1.00 97.88 755 ASP A N 1
ATOM 5846 C CA . ASP A 1 755 ? -36.019 3.970 30.239 1.00 97.88 755 ASP A CA 1
ATOM 5847 C C . ASP A 1 755 ? -35.809 4.426 31.689 1.00 97.88 755 ASP A C 1
ATOM 5849 O O . ASP A 1 755 ? -35.695 3.606 32.602 1.00 97.88 755 ASP A O 1
ATOM 5853 N N . SER A 1 756 ? -35.857 5.738 31.926 1.00 98.31 756 SER A N 1
ATOM 5854 C CA . SER A 1 756 ? -35.698 6.330 33.256 1.00 98.31 756 SER A CA 1
ATOM 5855 C C . SER A 1 756 ? -36.802 5.892 34.224 1.00 98.31 756 SER A C 1
ATOM 5857 O O . SER A 1 756 ? -36.514 5.524 35.363 1.00 98.31 756 SER A O 1
ATOM 5859 N N . LEU A 1 757 ? -38.064 5.872 33.782 1.00 98.62 757 LEU A N 1
ATOM 5860 C CA . LEU A 1 757 ? -39.197 5.426 34.604 1.00 98.62 757 LEU A CA 1
ATOM 5861 C C . LEU A 1 757 ? -39.125 3.930 34.919 1.00 98.62 757 LEU A C 1
ATOM 5863 O O . LEU A 1 757 ? -39.366 3.528 36.058 1.00 98.62 757 LEU A O 1
ATOM 5867 N N . ARG A 1 758 ? -38.727 3.107 33.945 1.00 98.25 758 ARG A N 1
ATOM 5868 C CA . ARG A 1 758 ? -38.484 1.675 34.155 1.00 98.25 758 ARG A CA 1
ATOM 5869 C C . ARG A 1 758 ? -37.376 1.440 35.173 1.00 98.25 758 ARG A C 1
ATOM 5871 O O . ARG A 1 758 ? -37.546 0.594 36.041 1.00 98.25 758 ARG A O 1
ATOM 5878 N N . ARG A 1 759 ? -36.292 2.224 35.149 1.00 98.38 759 ARG A N 1
ATOM 5879 C CA . ARG A 1 759 ? -35.243 2.171 36.186 1.00 98.38 759 ARG A CA 1
ATOM 5880 C C . ARG A 1 759 ? -35.772 2.537 37.571 1.00 98.38 759 ARG A C 1
ATOM 5882 O O . ARG A 1 759 ? -35.336 1.937 38.546 1.00 98.38 759 ARG A O 1
ATOM 5889 N N . VAL A 1 760 ? -36.694 3.498 37.682 1.00 98.44 760 VAL A N 1
ATOM 5890 C CA . VAL A 1 760 ? -37.330 3.829 38.971 1.00 98.44 760 VAL A CA 1
ATOM 5891 C C . VAL A 1 760 ? -38.133 2.643 39.488 1.00 98.44 760 VAL A C 1
ATOM 5893 O O . VAL A 1 760 ? -37.904 2.228 40.618 1.00 98.44 760 VAL A O 1
ATOM 5896 N N . LEU A 1 761 ? -39.007 2.069 38.659 1.00 97.94 761 LEU A N 1
ATOM 5897 C CA . LEU A 1 761 ? -39.816 0.899 39.022 1.00 97.94 761 LEU A CA 1
ATOM 5898 C C . LEU A 1 761 ? -38.955 -0.337 39.305 1.00 97.94 761 LEU A C 1
ATOM 5900 O O . LEU A 1 761 ? -39.274 -1.147 40.167 1.00 97.94 761 LEU A O 1
ATOM 5904 N N . GLU A 1 762 ? -37.819 -0.452 38.625 1.00 97.62 762 GLU A N 1
ATOM 5905 C CA . GLU A 1 762 ? -36.838 -1.496 38.872 1.00 97.62 762 GLU A CA 1
ATOM 5906 C C . GLU A 1 762 ? -36.119 -1.313 40.213 1.00 97.62 762 GLU A C 1
ATOM 5908 O O . GLU A 1 762 ? -35.668 -2.305 40.766 1.00 97.62 762 GLU A O 1
ATOM 5913 N N . ILE A 1 763 ? -35.994 -0.096 40.756 1.00 97.50 763 ILE A N 1
ATOM 5914 C CA . ILE A 1 763 ? -35.405 0.167 42.083 1.00 97.50 763 ILE A CA 1
ATOM 5915 C C . ILE A 1 763 ? -36.468 0.073 43.181 1.00 97.50 763 ILE A C 1
ATOM 5917 O O . ILE A 1 763 ? -36.227 -0.563 44.210 1.00 97.50 763 ILE A O 1
ATOM 5921 N N . ASP A 1 764 ? -37.623 0.684 42.948 1.00 97.75 764 ASP A N 1
ATOM 5922 C CA . ASP A 1 764 ? -38.764 0.778 43.851 1.00 97.75 764 ASP A CA 1
ATOM 5923 C C . ASP A 1 764 ? -40.058 0.411 43.097 1.00 97.75 764 ASP A C 1
ATOM 5925 O O . ASP A 1 764 ? -40.721 1.287 42.531 1.00 97.75 764 ASP A O 1
ATOM 5929 N N . PRO A 1 765 ? -40.436 -0.883 43.085 1.00 97.38 765 PRO A N 1
ATOM 5930 C CA . PRO A 1 765 ? -41.639 -1.350 42.393 1.00 97.38 765 PRO A CA 1
ATOM 5931 C C . PRO A 1 765 ? -42.936 -0.732 42.928 1.00 97.38 765 PRO A C 1
ATOM 5933 O O . PRO A 1 765 ? -43.938 -0.698 42.219 1.00 97.38 765 PRO A O 1
ATOM 5936 N N . GLY A 1 766 ? -42.925 -0.236 44.173 1.00 97.31 766 GLY A N 1
ATOM 5937 C CA . GLY A 1 766 ? -44.064 0.423 44.813 1.00 97.31 766 GLY A CA 1
ATOM 5938 C C . GLY A 1 766 ? -44.225 1.899 44.441 1.00 97.31 766 GLY A C 1
ATOM 5939 O O . GLY A 1 766 ? -45.106 2.565 44.982 1.00 97.31 766 GLY A O 1
ATOM 5940 N N . ASN A 1 767 ? -43.392 2.440 43.546 1.00 98.06 767 ASN A N 1
ATOM 5941 C CA . ASN A 1 767 ? -43.437 3.850 43.183 1.00 98.06 767 ASN A CA 1
ATOM 5942 C C . ASN A 1 767 ? -44.637 4.174 42.274 1.00 98.06 767 ASN A C 1
ATOM 5944 O O . ASN A 1 767 ? -44.529 4.201 41.044 1.00 98.06 767 ASN A O 1
ATOM 5948 N N . GLU A 1 768 ? -45.786 4.469 42.887 1.00 97.75 768 GLU A N 1
ATOM 5949 C CA . GLU A 1 768 ? -47.040 4.775 42.181 1.00 97.75 768 GLU A CA 1
ATOM 5950 C C . GLU A 1 768 ? -46.880 5.905 41.153 1.00 97.75 768 GLU A C 1
ATOM 5952 O O . GLU A 1 768 ? -47.419 5.825 40.047 1.00 97.75 768 GLU A O 1
ATOM 5957 N N . LYS A 1 769 ? -46.087 6.938 41.477 1.00 97.75 769 LYS A N 1
ATOM 5958 C CA . LYS A 1 769 ? -45.848 8.077 40.579 1.00 97.75 769 LYS A CA 1
ATOM 5959 C C . LYS A 1 769 ? -45.183 7.625 39.278 1.00 97.75 769 LYS A C 1
ATOM 5961 O O . LYS A 1 769 ? -45.646 8.000 38.201 1.00 97.75 769 LYS A O 1
ATOM 5966 N N . ALA A 1 770 ? -44.119 6.827 39.367 1.00 98.12 770 ALA A N 1
ATOM 5967 C CA . ALA A 1 770 ? -43.422 6.316 38.191 1.00 98.12 770 ALA A CA 1
ATOM 5968 C C . ALA A 1 770 ? -44.316 5.388 37.356 1.00 98.12 770 ALA A C 1
ATOM 5970 O O . ALA A 1 770 ? -44.320 5.493 36.131 1.00 98.12 770 ALA A O 1
ATOM 5971 N N . GLY A 1 771 ? -45.114 4.535 38.009 1.00 98.00 771 GLY A N 1
ATOM 5972 C CA . GLY A 1 771 ? -46.047 3.625 37.339 1.00 98.00 771 GLY A CA 1
ATOM 5973 C C . GLY A 1 771 ? -47.126 4.365 36.545 1.00 98.00 771 GLY A C 1
ATOM 5974 O O . GLY A 1 771 ? -47.330 4.083 35.364 1.00 98.00 771 GLY A O 1
ATOM 5975 N N . LEU A 1 772 ? -47.760 5.369 37.160 1.00 97.62 772 LEU A N 1
ATOM 5976 C CA . LEU A 1 772 ? -48.754 6.219 36.495 1.00 97.62 772 LEU A CA 1
ATOM 5977 C C . LEU A 1 772 ? -48.144 7.018 35.336 1.00 97.62 772 LEU A C 1
ATOM 5979 O O . LEU A 1 772 ? -48.751 7.117 34.269 1.00 97.62 772 LEU A O 1
ATOM 5983 N N . HIS A 1 773 ? -46.939 7.566 35.522 1.00 97.69 773 HIS A N 1
ATOM 5984 C CA . HIS A 1 773 ? -46.226 8.290 34.466 1.00 97.69 773 HIS A CA 1
ATOM 5985 C C . HIS A 1 773 ? -45.884 7.379 33.281 1.00 97.69 773 HIS A C 1
ATOM 5987 O O . HIS A 1 773 ? -46.120 7.755 32.133 1.00 97.69 773 HIS A O 1
ATOM 5993 N N . LEU A 1 774 ? -45.380 6.170 33.542 1.00 98.00 774 LEU A N 1
ATOM 5994 C CA . LEU A 1 774 ? -45.035 5.213 32.494 1.00 98.00 774 LEU A CA 1
ATOM 5995 C C . LEU A 1 774 ? -46.276 4.795 31.694 1.00 98.00 774 LEU A C 1
ATOM 5997 O O . LEU A 1 774 ? -46.248 4.844 30.465 1.00 98.00 774 LEU A O 1
ATOM 6001 N N . ALA A 1 775 ? -47.374 4.461 32.380 1.00 97.44 775 ALA A N 1
ATOM 6002 C CA . ALA A 1 775 ? -48.637 4.093 31.740 1.00 97.44 775 ALA A CA 1
ATOM 6003 C C . ALA A 1 775 ? -49.192 5.229 30.864 1.00 97.44 775 ALA A C 1
ATOM 6005 O O . ALA A 1 775 ? -49.643 4.983 29.746 1.00 97.44 775 ALA A O 1
ATOM 6006 N N . ARG A 1 776 ? -49.099 6.482 31.333 1.00 96.69 776 ARG A N 1
ATOM 6007 C CA . ARG A 1 776 ? -49.502 7.664 30.561 1.00 96.69 776 ARG A CA 1
ATOM 6008 C C . ARG A 1 776 ? -48.694 7.803 29.269 1.00 96.69 776 ARG A C 1
ATOM 6010 O O . ARG A 1 776 ? -49.291 7.964 28.208 1.00 96.69 776 ARG A O 1
ATOM 6017 N N . ILE A 1 777 ? -47.362 7.731 29.342 1.00 95.94 777 ILE A N 1
ATOM 6018 C CA . ILE A 1 777 ? -46.497 7.865 28.157 1.00 95.94 777 ILE A CA 1
ATOM 6019 C C . ILE A 1 777 ? -46.762 6.723 27.166 1.00 95.94 777 ILE A C 1
ATOM 6021 O O . ILE A 1 777 ? -46.891 6.964 25.967 1.00 95.94 777 ILE A O 1
ATOM 6025 N N . GLN A 1 778 ? -46.915 5.490 27.654 1.00 95.75 778 GLN A N 1
ATOM 6026 C CA . GLN A 1 778 ? -47.243 4.338 26.810 1.00 95.75 778 GLN A CA 1
ATOM 6027 C C . GLN A 1 778 ? -48.617 4.480 26.140 1.00 95.75 778 GLN A C 1
ATOM 6029 O O . GLN A 1 778 ? -48.758 4.157 24.962 1.00 95.75 778 GLN A O 1
ATOM 6034 N N . GLN A 1 779 ? -49.620 5.012 26.846 1.00 95.31 779 GLN A N 1
ATOM 6035 C CA . GLN A 1 779 ? -50.934 5.298 26.269 1.00 95.31 779 GLN A CA 1
ATOM 6036 C C . GLN A 1 779 ? -50.855 6.380 25.182 1.00 95.31 779 GLN A C 1
ATOM 6038 O O . GLN A 1 779 ? -51.498 6.244 24.141 1.00 95.31 779 GLN A O 1
ATOM 6043 N N . MET A 1 780 ? -50.053 7.429 25.387 1.00 91.62 780 MET A N 1
ATOM 6044 C CA . MET A 1 780 ? -49.817 8.467 24.376 1.00 91.62 780 MET A CA 1
ATOM 6045 C C . MET A 1 780 ? -49.153 7.887 23.119 1.00 91.62 780 MET A C 1
ATOM 6047 O O . MET A 1 780 ? -49.618 8.147 22.013 1.00 91.62 780 MET A O 1
ATOM 6051 N N . GLN A 1 781 ? -48.143 7.024 23.279 1.00 92.75 781 GLN A N 1
ATOM 6052 C CA . GLN A 1 781 ? -47.505 6.336 22.150 1.00 92.75 781 GLN A CA 1
ATOM 6053 C C . GLN A 1 781 ? -48.467 5.399 21.411 1.00 92.75 781 GLN A C 1
ATOM 6055 O O . GLN A 1 781 ? -48.495 5.389 20.186 1.00 92.75 781 GLN A O 1
ATOM 6060 N N . ALA A 1 782 ? -49.282 4.632 22.139 1.00 93.06 782 ALA A N 1
ATOM 6061 C CA . ALA A 1 782 ? -50.228 3.695 21.535 1.00 93.06 782 ALA A CA 1
ATOM 6062 C C . ALA A 1 782 ? -51.379 4.392 20.794 1.00 93.06 782 ALA A C 1
ATOM 6064 O O . ALA A 1 782 ? -51.924 3.847 19.838 1.00 93.06 782 ALA A O 1
ATOM 6065 N N . SER A 1 783 ? -51.767 5.588 21.239 1.00 89.88 783 SER A N 1
ATOM 6066 C CA . SER A 1 783 ? -52.878 6.341 20.654 1.00 89.88 783 SER A CA 1
ATOM 6067 C C . SER A 1 783 ? -52.476 7.195 19.447 1.00 89.88 783 SER A C 1
ATOM 6069 O O . SER A 1 783 ? -53.358 7.789 18.829 1.00 89.88 783 SER A O 1
ATOM 6071 N N . ASN A 1 784 ? -51.184 7.244 19.080 1.00 81.56 784 ASN A N 1
ATOM 6072 C CA . ASN A 1 784 ? -50.640 8.149 18.053 1.00 81.56 784 ASN A CA 1
ATOM 6073 C C . ASN A 1 784 ? -51.080 9.614 18.241 1.00 81.56 784 ASN A C 1
ATOM 6075 O O . ASN A 1 784 ? -51.085 10.398 17.292 1.00 81.56 784 ASN A O 1
ATOM 6079 N N . ILE A 1 785 ? -51.479 9.995 19.456 1.00 72.00 785 ILE A N 1
ATOM 6080 C CA . ILE A 1 785 ? -51.883 11.363 19.748 1.00 72.00 785 ILE A CA 1
ATOM 6081 C C . ILE A 1 785 ? -50.590 12.165 19.793 1.00 72.00 785 ILE A C 1
ATOM 6083 O O . ILE A 1 785 ? -49.749 11.919 20.663 1.00 72.00 785 ILE A O 1
ATOM 6087 N N . SER A 1 786 ? -50.418 13.084 18.832 1.00 60.84 786 SER A N 1
ATOM 6088 C CA . SER A 1 786 ? -49.277 13.998 18.858 1.00 60.84 786 SER A CA 1
ATOM 6089 C C . SER A 1 786 ? -49.275 14.700 20.223 1.00 60.84 786 SER A C 1
ATOM 6091 O O . SER A 1 786 ? -50.309 15.229 20.642 1.00 60.84 786 SER A O 1
ATOM 6093 N N . PRO A 1 787 ? -48.158 14.649 20.966 1.00 59.28 787 PRO A N 1
ATOM 6094 C CA . PRO A 1 787 ? -48.047 15.252 22.290 1.00 59.28 787 PRO A CA 1
ATOM 6095 C C . PRO A 1 787 ? -48.085 16.782 22.233 1.00 59.28 787 PRO A C 1
ATOM 6097 O O . PRO A 1 787 ? -48.233 17.416 23.279 1.00 59.28 787 PRO A O 1
ATOM 6100 N N . ASP A 1 788 ? -47.949 17.368 21.041 1.00 60.62 788 ASP A N 1
ATOM 6101 C CA . ASP A 1 788 ? -48.106 18.796 20.842 1.00 60.62 788 ASP A CA 1
ATOM 6102 C C . ASP A 1 788 ? -49.604 19.148 20.760 1.00 60.62 788 ASP A C 1
ATOM 6104 O O . ASP A 1 788 ? -50.278 18.779 19.789 1.00 60.62 788 ASP A O 1
ATOM 6108 N N . PRO A 1 789 ? -50.162 19.878 21.748 1.00 61.34 789 PRO A N 1
ATOM 6109 C CA . PRO A 1 789 ? -51.552 20.317 21.688 1.00 61.34 789 PRO A CA 1
ATOM 6110 C C . PRO A 1 789 ? -51.831 21.226 20.481 1.00 61.34 789 PRO A C 1
ATOM 6112 O O . PRO A 1 789 ? -52.997 21.462 20.180 1.00 61.34 789 PRO A O 1
ATOM 6115 N N . THR A 1 790 ? -50.798 21.727 19.789 1.00 63.75 790 THR A N 1
ATOM 6116 C CA . THR A 1 790 ? -50.937 22.516 18.557 1.00 63.75 790 THR A CA 1
ATOM 6117 C C . THR A 1 790 ? -51.013 21.677 17.276 1.00 63.75 790 THR A C 1
ATOM 6119 O O . THR A 1 790 ? -51.548 22.159 16.281 1.00 63.75 790 THR A O 1
ATOM 6122 N N . GLU A 1 791 ? -50.559 20.418 17.290 1.00 55.12 791 GLU A N 1
ATOM 6123 C CA . GLU A 1 791 ? -50.672 19.483 16.152 1.00 55.12 791 GLU A CA 1
ATOM 6124 C C . GLU A 1 791 ? -51.891 18.555 16.252 1.00 55.12 791 GLU A C 1
ATOM 6126 O O . GLU A 1 791 ? -52.279 17.884 15.291 1.00 55.12 791 GLU A O 1
ATOM 6131 N N . SER A 1 792 ? -52.518 18.516 17.425 1.00 50.81 792 SER A N 1
ATOM 6132 C CA . SER A 1 792 ? -53.825 17.910 17.631 1.00 50.81 792 SER A CA 1
ATOM 6133 C C . SER A 1 792 ? -54.878 18.703 16.844 1.00 50.81 792 SER A C 1
ATOM 6135 O O . SER A 1 792 ? -55.399 19.697 17.343 1.00 50.81 792 SER A O 1
ATOM 6137 N N . ASN A 1 793 ? -55.204 18.257 15.624 1.00 49.19 793 ASN A N 1
ATOM 6138 C CA . ASN A 1 793 ? -56.348 18.742 14.840 1.00 49.19 793 ASN A CA 1
ATOM 6139 C C . ASN A 1 793 ? -57.663 18.484 15.602 1.00 49.19 793 ASN A C 1
ATOM 6141 O O . ASN A 1 793 ? -58.313 17.457 15.397 1.00 49.19 793 ASN A O 1
ATOM 6145 N N . PHE A 1 794 ? -58.036 19.414 16.478 1.00 46.34 794 PHE A N 1
ATOM 6146 C CA . PHE A 1 794 ? -59.353 19.536 17.093 1.00 46.34 794 PHE A CA 1
ATOM 6147 C C . PHE A 1 794 ? -59.910 20.936 16.870 1.00 46.34 794 PHE A C 1
ATOM 6149 O O . PHE A 1 794 ? -59.138 21.911 17.020 1.00 46.34 794 PHE A O 1
#

Nearest PDB structures (foldseek):
  4fou-assembly2_D  TM=7.368E-01  e=2.611E-03  Xanthomonas citri pv. citri str. 306
  4fou-assembly1_C  TM=7.476E-01  e=4.244E-03  Xanthomonas citri pv. citri str. 306
  1wjz-assembly1_A  TM=9.113E-01  e=7.455E-02  Mus musculus
  7lkq-assembly2_B  TM=7.301E-01  e=9.692E-03  Xanthomonas citri pv. citri str. 306
  3cnr-assembly1_A  TM=7.426E-01  e=1.430E-02  Xanthomonas citri